Protein 5GZK (pdb70)

B-factor: mean 19.2, std 8.1, range [7.78, 75.33]

CATH classification: 1.50.10.140

Solvent-accessible surface area: 27933 Å² total; per-residue (Å²): 131,79,46,31,51,46,0,12,48,53,0,0,71,55,0,0,38,0,5,45,94,0,8,1,89,84,1,3,1,3,18,15,35,25,10,56,118,52,88,18,103,122,138,2,61,50,7,0,0,0,0,0,2,0,0,4,2,0,0,2,0,0,0,18,93,80,63,39,9,48,94,128,84,0,10,124,44,0,35,74,4,0,37,14,0,63,155,8,37,80,22,55,9,0,0,1,22,29,0,93,0,88,80,2,105,32,41,54,87,49,134,88,7,29,1,0,3,0,3,18,0,0,7,0,0,0,0,0,0,0,0,21,36,32,0,38,142,19,73,153,103,9,107,54,1,7,53,64,0,30,128,5,0,73,37,0,44,0,40,90,0,51,51,77,105,53,16,0,16,35,19,29,3,65,86,49,114,54,105,72,98,89,51,0,45,0,2,10,25,0,0,0,0,0,0,0,0,8,6,7,78,74,60,29,2,42,27,74,0,0,28,87,3,1,0,71,88,17,63,0,118,52,71,4,94,11,79,76,51,40,0,120,1,4,2,26,197,9,99,98,49,1,0,13,0,26,21,1,1,13,0,0,0,0,0,6,0,40,16,0,60,20,133,15,10,36,0,27,28,8,2,3,8,2,0,18,0,1,28,38,4,0,50,103,21,48,66,161,36,141,31,24,7,58,50,1,0,0,0,0,10,0,23,6,58,196,40,120,24,62,0,3,3,4,115,117,38,0,77,1,0,4,0,1,4,0,0,0,0,0,0,12,1,0,4,17,23,0,15,68,0,0,42,38,0,23,37,104,22,95,122,107,1,34,12,95,3,0,0,13,2,1,2,1,28,57,106,113,54,49,15,83,52,0,3,0,34,3,1,0,0,0,0,0,0,0,3,3,27,39,31,13,14,0,12,103,24,0,0,51,0,92,26,0,45,58,0,0,118,103,0,79,11,116,12,70,77,63,130,77,48,34,48,47,0,12,50,48,0,0,74,59,0,0,41,0,4,45,94,0,8,1,87,82,0,3,1,4,20,15,36,32,10,56,116,52,88,19,102,124,136,3,69,41,7,0,0,0,0,0,2,0,0,4,0,0,0,2,0,0,0,19,92,80,62,42,7,53,91,130,84,0,11,128,47,0,50,74,4,0,36,15,0,63,156,8,36,82,20,51,10,0,0,2,22,30,0,96,0,86,80,1,107,32,41,56,87,50,134,92,7,28,1,0,3,0,2,18,0,0,6,0,0,0,0,1,0,0,0,22,37,28,0,39,138,20,76,164,102,11,105,51,1,8,52,66,0,27,121,7,0,65,40,0,45,0,36,96,0,54,49,79,104,54,15,0,17,34,16,28,2,64,92,49,113,55,108,68,102,92,48,0,47,0,4,11,24,0,1,0,0,0,0,0,0,8,6,7,79,72,58,30,1,42,25,74,0,0,28,89,3,2,0,70,87,16,63,0,118,53,69,3,94,12,79,76,47,40,0,119,1,4,2,27,200,13,101,98,52,2,0,14,0,24,22,1,0,13,0,0,0,0,0,6,0,41,17,0,62,19,136,16,10,36,2,27,29,6,1,3,6,2,0,19,0,0,29,39,5,0,51,102,23,47,71,159,37,136,33,23,6,56,48,0,0,0,0,0,9,0,24,7,57,199,40,117,23,63,0,4,3,4,113,117,46,0,79,2,0,4,0,1,5,0,0,0,0,0,0,11,0,0,4,18,23,0,16,67,0,0,40,41,0,23,34,92,11,102,122,89,1,30,13,96,4,0,0,12,2,0,2,0,27,57,106,110,55,56,15,84,52,0,4,0,34,3,2,0,0,1,0,0,0,0,3,4,29,37,32,13,13,0,12,97,23,0,0,54,0,94,21,0,54,60,0,0,128,102,0,78,11,120,14,64,76,62

Foldseek 3Di:
DDDLVVLLVVQLLLQLCQQPVVAQPQQSFHFQKDFVVPDDVVPRSQKHFLLLSLLNLLSLVLCCVVVSDPPVSSLVSLVSNLVLLVQAAAAQLAQQGIARRNHNYFDAPPDLSGHGFLQSSLSNLLSLLLQLLVQCPDDPSSNVSSVSSVVSLQSRQQQVQCVPHLFGQRGADPVCGCVVPHTAEDDFLRVSSLLSLLLRPRRHDALSSCCCGHCVVPPQADWADDPNATAGGDAPPPSHQHFALCSLFRSCLQPPLDFKDFPRDSSLSNNLSSLVSQLVLQQVVPVPFPPGHLQFTGFAWFADPVGTAGATRDPVRHPQKGFLLRLLLCCLNCVVSSSSNSVCCVPPPCVQAADSSHGAGMDHPRVRGRGSMHGSSSSSSNSSSSVCNVPNSSNVSSLPPPSSVSSCVSNGMDDVSD/DDDLVVLLVVQLLLLLCQQPVVAQPQQSAHQQKDAPVPDDVVNRSQKHFLLLSLLNLLSLVLCCVVVSDPPVSSLVSLVSNLVLLVQADAAQLAQAGIARRNRRAFDAPPDLSRHGFLQSRLSNLLSLLLQLLVQCPPDPSSVVSSVSSVVSLQSRQQQVQCVPHLFGQRGADPPNGCVVPDTAEDDFLRVSSLLSLLLRPHRHDALSSCCCGHCVVPPQADWAADPRATAGGDAPPPRHQHFALCSLFSSPLQAPLDQKDFPRDSSLRNNLSSLVSQLVLQQPVPVPFPPGHLLFTFFAWFADPVGTAGATHDPVRHPQKGFLLRLLLCCLNCVVSSSSNSCCCVVPPCVQAADSSHGAGMDHPRVRGRGSMHGSSSSSSNSRSSVCSVPNSSNVSSLPDPSSVSSCVSNGMDDVSD

Structure (mmCIF, N/CA/C/O backbone):
data_5GZK
#
_entry.id   5GZK
#
_cell.length_a   126.106
_cell.length_b   117.401
_cell.length_c   75.554
_cell.angle_alpha   90.00
_cell.angle_beta   92.56
_cell.angle_gamma   90.00
#
_symmetry.space_group_name_H-M   'C 1 2 1'
#
loop_
_entity.id
_entity.type
_entity.pdbx_description
1 polymer 'Uncharacterized protein'
2 branched beta-D-glucopyranose-(1-2)-beta-D-glucopyranose-(1-2)-beta-D-glucopyranose
3 non-polymer 'PHOSPHATE ION'
4 non-polymer 'POTASSIUM ION'
5 non-polymer beta-D-glucopyranose
6 non-polymer 'TETRAETHYLENE GLYCOL'
7 non-polymer DI(HYDROXYETHYL)ETHER
8 non-polymer 'CHLORIDE ION'
9 non-polymer 'PENTAETHYLENE GLYCOL'
10 water water
#
loop_
_atom_site.group_PDB
_atom_site.id
_atom_site.type_symbol
_atom_site.label_atom_id
_atom_site.label_alt_id
_atom_site.label_comp_id
_atom_site.label_asym_id
_atom_site.label_entity_id
_atom_site.label_seq_id
_atom_site.pdbx_PDB_ins_code
_atom_site.Cartn_x
_atom_site.Cartn_y
_atom_site.Cartn_z
_atom_site.occupancy
_atom_site.B_iso_or_equiv
_atom_site.auth_seq_id
_atom_site.auth_comp_id
_atom_site.auth_asym_id
_atom_site.auth_atom_id
_atom_site.pdbx_PDB_model_num
ATOM 1 N N . ALA A 1 43 ? 12.701 24.826 -1.730 1.00 41.92 23 ALA A N 1
ATOM 2 C CA . ALA A 1 43 ? 14.084 24.196 -1.484 1.00 39.22 23 ALA A CA 1
ATOM 3 C C . ALA A 1 43 ? 14.735 24.589 -0.164 1.00 37.54 23 ALA A C 1
ATOM 4 O O . ALA A 1 43 ? 15.375 25.637 -0.083 1.00 38.45 23 ALA A O 1
ATOM 6 N N . LEU A 1 44 ? 14.607 23.743 0.854 1.00 26.63 24 LEU A N 1
ATOM 7 C CA . LEU A 1 44 ? 15.033 24.065 2.217 1.00 27.57 24 LEU A CA 1
ATOM 8 C C . LEU A 1 44 ? 16.521 23.786 2.462 1.00 23.07 24 LEU A C 1
ATOM 9 O O . LEU A 1 44 ? 17.133 23.051 1.719 1.00 22.09 24 LEU A O 1
ATOM 14 N N . SER A 1 45 ? 17.053 24.412 3.502 1.00 24.92 25 SER A N 1
ATOM 15 C CA . SER A 1 45 ? 18.444 24.180 3.928 1.00 24.69 25 SER A CA 1
ATOM 16 C C . SER A 1 45 ? 18.614 22.803 4.559 1.00 28.04 25 SER A C 1
ATOM 17 O O . SER A 1 45 ? 17.633 22.266 5.081 1.00 22.95 25 SER A O 1
ATOM 20 N N . ALA A 1 46 ? 19.824 22.240 4.612 1.00 24.42 26 ALA A N 1
ATOM 21 C CA . ALA A 1 46 ? 20.009 20.984 5.359 1.00 23.69 26 ALA A CA 1
ATOM 22 C C . ALA A 1 46 ? 19.668 21.117 6.725 1.00 20.90 26 ALA A C 1
ATOM 23 O O . ALA A 1 46 ? 19.237 20.154 7.346 1.00 21.40 26 ALA A O 1
ATOM 25 N N . ASP A 1 47 ? 19.959 22.293 7.319 1.00 19.82 27 ASP A N 1
ATOM 26 C CA . ASP A 1 47 ? 19.662 22.462 8.650 1.00 19.06 27 ASP A CA 1
ATOM 27 C C . ASP A 1 47 ? 18.107 22.388 8.980 1.00 17.50 27 ASP A C 1
ATOM 28 O O . ASP A 1 47 ? 17.699 21.749 9.955 1.00 18.52 27 ASP A O 1
ATOM 33 N N . SER A 1 48 ? 17.316 23.132 8.223 1.00 19.91 28 SER A N 1
ATOM 34 C CA . SER A 1 48 ? 15.828 23.048 8.309 1.00 22.38 28 SER A CA 1
ATOM 35 C C . SER A 1 48 ? 15.335 21.557 8.127 1.00 20.63 28 SER A C 1
ATOM 36 O O . SER A 1 48 ? 14.462 21.111 8.837 1.00 19.44 28 SER A O 1
ATOM 39 N N . ILE A 1 49 ? 15.882 20.904 7.126 1.00 21.59 29 ILE A N 1
ATOM 40 C CA . ILE A 1 49 ? 15.484 19.516 6.748 1.00 21.35 29 ILE A CA 1
ATOM 41 C C . ILE A 1 49 ? 15.871 18.584 7.872 1.00 20.61 29 ILE A C 1
ATOM 42 O O . ILE A 1 49 ? 15.055 17.767 8.347 1.00 19.00 29 ILE A O 1
ATOM 47 N N . PHE A 1 50 ? 17.087 18.719 8.390 1.00 20.12 30 PHE A N 1
ATOM 48 C CA . PHE A 1 50 ? 17.483 17.949 9.522 1.00 19.51 30 PHE A CA 1
ATOM 49 C C . PHE A 1 50 ? 16.489 17.973 10.684 1.00 18.87 30 PHE A C 1
ATOM 50 O O . PHE A 1 50 ? 16.079 16.953 11.192 1.00 17.10 30 PHE A O 1
ATOM 58 N N . ASN A 1 51 ? 16.063 19.148 11.158 1.00 18.65 31 ASN A N 1
ATOM 59 C CA . ASN A 1 51 ? 15.149 19.199 12.226 1.00 19.64 31 ASN A CA 1
ATOM 60 C C . ASN A 1 51 ? 13.740 18.664 11.884 1.00 16.48 31 ASN A C 1
ATOM 61 O O . ASN A 1 51 ? 13.111 18.091 12.776 1.00 19.22 31 ASN A O 1
ATOM 66 N N . ILE A 1 52 ? 13.284 18.901 10.672 1.00 17.67 32 ILE A N 1
ATOM 67 C CA . ILE A 1 52 ? 11.991 18.339 10.176 1.00 18.94 32 ILE A CA 1
ATOM 68 C C . ILE A 1 52 ? 12.068 16.791 10.236 1.00 18.11 32 ILE A C 1
ATOM 69 O O . ILE A 1 52 ? 11.217 16.109 10.865 1.00 16.06 32 ILE A O 1
ATOM 74 N N . VAL A 1 53 ? 13.141 16.264 9.652 1.00 16.89 33 VAL A N 1
ATOM 75 C CA . VAL A 1 53 ? 13.341 14.776 9.611 1.00 17.77 33 VAL A CA 1
ATOM 76 C C . VAL A 1 53 ? 13.492 14.157 11.024 1.00 16.67 33 VAL A C 1
ATOM 77 O O . VAL A 1 53 ? 12.812 13.160 11.333 1.00 15.24 33 VAL A O 1
ATOM 81 N N . GLU A 1 54 ? 14.317 14.750 11.924 1.00 16.62 34 GLU A N 1
ATOM 82 C CA . GLU A 1 54 ? 14.447 14.290 13.256 1.00 17.68 34 GLU A CA 1
ATOM 83 C C . GLU A 1 54 ? 13.103 14.263 14.049 1.00 17.51 34 GLU A C 1
ATOM 84 O O . GLU A 1 54 ? 12.759 13.258 14.719 1.00 16.83 34 GLU A O 1
ATOM 90 N N . GLU A 1 55 ? 12.351 15.367 13.941 1.00 19.32 35 GLU A N 1
ATOM 91 C CA . GLU A 1 55 ? 11.088 15.526 14.679 1.00 18.54 35 GLU A CA 1
ATOM 92 C C . GLU A 1 55 ? 10.025 14.509 14.217 1.00 17.26 35 GLU A C 1
ATOM 93 O O . GLU A 1 55 ? 9.369 13.815 15.017 1.00 17.81 35 GLU A O 1
ATOM 99 N N . GLN A 1 56 ? 9.942 14.382 12.946 1.00 17.38 36 GLN A N 1
ATOM 100 C CA . GLN A 1 56 ? 8.863 13.557 12.339 1.00 17.96 36 GLN A CA 1
ATOM 101 C C . GLN A 1 56 ? 9.223 12.101 12.543 1.00 17.02 36 GLN A C 1
ATOM 102 O O . GLN A 1 56 ? 8.328 11.304 12.777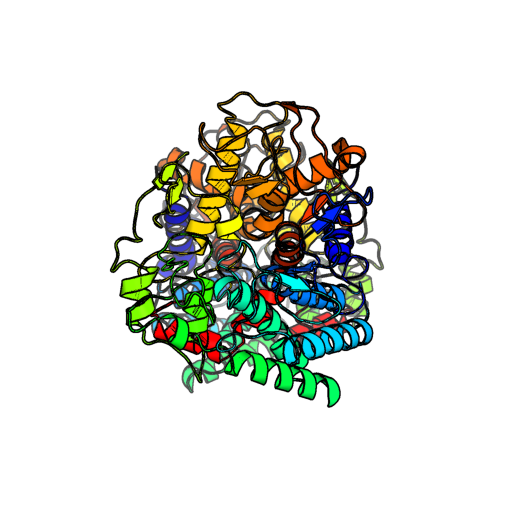 1.00 15.48 36 GLN A O 1
ATOM 108 N N . THR A 1 57 ? 10.514 11.769 12.491 1.00 15.27 37 THR A N 1
ATOM 109 C CA . THR A 1 57 ? 10.927 10.398 12.708 1.00 15.21 37 THR A CA 1
ATOM 110 C C . THR A 1 57 ? 10.689 9.974 14.146 1.00 15.17 37 THR A C 1
ATOM 111 O O . THR A 1 57 ? 10.226 8.882 14.406 1.00 13.41 37 THR A O 1
ATOM 115 N N . PHE A 1 58 ? 10.911 10.911 15.101 1.00 14.92 38 PHE A N 1
ATOM 116 C CA . PHE A 1 58 ? 10.642 10.698 16.465 1.00 13.53 38 PHE A CA 1
ATOM 117 C C . PHE A 1 58 ? 9.159 10.326 16.657 1.00 12.53 38 PHE A C 1
ATOM 118 O O . PHE A 1 58 ? 8.840 9.492 17.525 1.00 12.72 38 PHE A O 1
ATOM 126 N N . GLN A 1 59 ? 8.303 10.956 15.887 1.00 13.90 39 GLN A N 1
ATOM 127 C CA . GLN A 1 59 ? 6.828 10.683 15.974 1.00 14.02 39 GLN A CA 1
ATOM 128 C C . GLN A 1 59 ? 6.417 9.229 15.709 1.00 13.35 39 GLN A C 1
ATOM 129 O O . GLN A 1 59 ? 5.413 8.736 16.275 1.00 12.20 39 GLN A O 1
ATOM 135 N N . TYR A 1 60 ? 7.252 8.459 14.989 1.00 13.72 40 TYR A N 1
ATOM 136 C CA . TYR A 1 60 ? 7.002 6.986 15.008 1.00 13.28 40 TYR A CA 1
ATOM 137 C C . TYR A 1 60 ? 6.800 6.372 16.391 1.00 13.55 40 TYR A C 1
ATOM 138 O O . TYR A 1 60 ? 6.015 5.434 16.604 1.00 13.85 40 TYR A O 1
ATOM 147 N N . PHE A 1 61 ? 7.544 6.910 17.388 1.00 12.20 41 PHE A N 1
ATOM 148 C CA . PHE A 1 61 ? 7.681 6.327 18.701 1.00 11.78 41 PHE A CA 1
ATOM 149 C C . PHE A 1 61 ? 6.807 7.064 19.738 1.00 12.81 41 PHE A C 1
ATOM 150 O O . PHE A 1 61 ? 6.735 6.637 20.870 1.00 16.32 41 PHE A O 1
ATOM 158 N N . TRP A 1 62 ? 6.160 8.108 19.289 1.00 14.02 42 TRP A N 1
ATOM 159 C CA . TRP A 1 62 ? 5.273 8.907 20.122 1.00 15.32 42 TRP A CA 1
ATOM 160 C C . TRP A 1 62 ? 3.816 8.761 19.652 1.00 14.06 42 TRP A C 1
ATOM 161 O O . TRP A 1 62 ? 3.126 7.843 20.155 1.00 15.01 42 TRP A O 1
ATOM 172 N N . ASP A 1 63 ? 3.405 9.567 18.704 1.00 15.25 43 ASP A N 1
ATOM 173 C CA . ASP A 1 63 ? 2.068 9.452 18.035 1.00 16.42 43 ASP A CA 1
ATOM 174 C C . ASP A 1 63 ? 1.846 8.014 17.442 1.00 15.69 43 ASP A C 1
ATOM 175 O O . ASP A 1 63 ? 0.759 7.424 17.519 1.00 14.77 43 ASP A O 1
ATOM 180 N N . GLY A 1 64 ? 2.891 7.464 16.840 1.00 14.52 44 GLY A N 1
ATOM 181 C CA . GLY A 1 64 ? 2.847 6.050 16.303 1.00 13.54 44 GLY A CA 1
ATOM 182 C C . GLY A 1 64 ? 2.937 4.869 17.239 1.00 14.50 44 GLY A C 1
ATOM 183 O O . GLY A 1 64 ? 2.863 3.729 16.847 1.00 14.07 44 GLY A O 1
ATOM 184 N N . ALA A 1 65 ? 3.197 5.084 18.531 1.00 13.90 45 ALA A N 1
ATOM 185 C CA . ALA A 1 65 ? 3.354 3.968 19.448 1.00 13.58 45 ALA A CA 1
ATOM 186 C C . ALA A 1 65 ? 2.065 3.170 19.603 1.00 14.02 45 ALA A C 1
ATOM 187 O O . ALA A 1 65 ? 0.985 3.699 19.457 1.00 18.22 45 ALA A O 1
ATOM 189 N N . GLU A 1 66 ? 2.190 1.973 20.068 1.00 13.90 46 GLU A N 1
ATOM 190 C CA . GLU A 1 66 ? 1.038 1.165 20.354 1.00 14.41 46 GLU A CA 1
ATOM 191 C C . GLU A 1 66 ? 0.463 1.804 21.629 1.00 14.84 46 GLU A C 1
ATOM 192 O O . GLU A 1 66 ? 1.219 2.107 22.563 1.00 15.61 46 GLU A O 1
ATOM 198 N N . PRO A 1 67 ? -0.862 2.020 21.648 1.00 15.24 47 PRO A N 1
ATOM 199 C CA . PRO A 1 67 ? -1.378 2.907 22.690 1.00 17.01 47 PRO A CA 1
ATOM 200 C C . PRO A 1 67 ? -1.441 2.336 24.106 1.00 18.07 47 PRO A C 1
ATOM 201 O O . PRO A 1 67 ? -1.299 3.136 25.067 1.00 21.18 47 PRO A O 1
ATOM 205 N N . VAL A 1 68 ? -1.636 1.036 24.283 1.00 17.42 48 VAL A N 1
ATOM 206 C CA . VAL A 1 68 ? -1.727 0.419 25.616 1.00 17.47 48 VAL A CA 1
ATOM 207 C C . VAL A 1 68 ? -0.371 0.340 26.287 1.00 18.48 48 VAL A C 1
ATOM 208 O O . VAL A 1 68 ? -0.218 0.755 27.436 1.00 20.74 48 VAL A O 1
ATOM 212 N N . SER A 1 69 ? 0.592 -0.231 25.580 1.00 14.46 49 SER A N 1
ATOM 213 C CA . SER A 1 69 ? 1.943 -0.373 26.060 1.00 16.83 49 SER A CA 1
ATOM 214 C C . SER A 1 69 ? 2.828 0.843 25.981 1.00 16.13 49 SER A C 1
ATOM 215 O O . SER A 1 69 ? 3.834 0.923 26.742 1.00 19.70 49 SER A O 1
ATOM 218 N N . GLY A 1 70 ? 2.639 1.709 25.001 1.00 16.82 50 GLY A N 1
ATOM 219 C CA . GLY A 1 70 ? 3.638 2.759 24.677 1.00 15.20 50 GLY A CA 1
ATOM 220 C C . GLY A 1 70 ? 4.876 2.326 23.885 1.00 14.69 50 GLY A C 1
ATOM 221 O O . GLY A 1 70 ? 5.715 3.152 23.482 1.00 16.53 50 GLY A O 1
ATOM 222 N N . MET A 1 71 ? 4.904 1.033 23.620 1.00 13.19 51 MET A N 1
ATOM 223 C CA . MET A 1 71 ? 6.051 0.379 22.962 1.00 12.36 51 MET A CA 1
ATOM 224 C C . MET A 1 71 ? 5.994 0.676 21.463 1.00 12.22 51 MET A C 1
ATOM 225 O O . MET A 1 71 ? 4.958 1.057 20.935 1.00 12.33 51 MET A O 1
ATOM 230 N N . ALA A 1 72 ? 7.103 0.412 20.773 1.00 10.72 52 ALA A N 1
ATOM 231 C CA . ALA A 1 72 ? 7.208 0.665 19.322 1.00 11.48 52 ALA A CA 1
ATOM 232 C C . ALA A 1 72 ? 6.558 -0.572 18.621 1.00 11.07 52 ALA A C 1
ATOM 233 O O . ALA A 1 72 ? 6.929 -1.705 18.918 1.00 10.00 52 ALA A O 1
ATOM 235 N N . ARG A 1 73 ? 5.608 -0.288 17.728 1.00 12.30 53 ARG A N 1
ATOM 236 C CA . ARG A 1 73 ? 5.071 -1.270 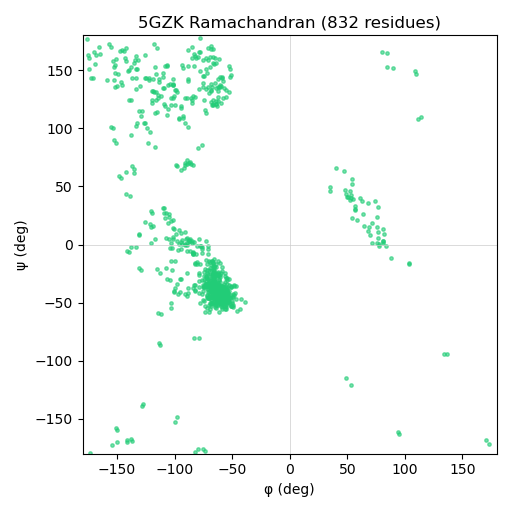16.782 1.00 11.28 53 ARG A CA 1
ATOM 237 C C . ARG A 1 73 ? 6.222 -1.816 15.899 1.00 11.68 53 ARG A C 1
ATOM 238 O O . ARG A 1 73 ? 7.076 -1.054 15.448 1.00 11.76 53 ARG A O 1
ATOM 246 N N . GLU A 1 74 ? 6.158 -3.091 15.552 1.00 10.75 54 GLU A N 1
ATOM 247 C CA . GLU A 1 74 ? 7.075 -3.647 14.587 1.00 11.56 54 GLU A CA 1
ATOM 248 C C . GLU A 1 74 ? 6.994 -2.823 13.343 1.00 10.60 54 GLU A C 1
ATOM 249 O O . GLU A 1 74 ? 8.020 -2.335 12.843 1.00 10.42 54 GLU A O 1
ATOM 255 N N . ARG A 1 75 ? 5.782 -2.545 12.914 1.00 10.84 55 ARG A N 1
ATOM 256 C CA . ARG A 1 75 ? 5.570 -1.787 11.667 1.00 10.82 55 ARG A CA 1
ATOM 257 C C . ARG A 1 75 ? 4.432 -0.831 11.704 1.00 10.67 55 ARG A C 1
ATOM 258 O O . ARG A 1 75 ? 3.527 -1.001 12.448 1.00 10.03 55 ARG A O 1
ATOM 266 N N . TYR A 1 76 ? 4.447 0.188 10.828 1.00 11.53 56 TYR A N 1
ATOM 267 C CA . TYR A 1 76 ? 3.289 1.087 10.690 1.00 11.94 56 TYR A CA 1
ATOM 268 C C . TYR A 1 76 ? 3.061 1.354 9.207 1.00 13.14 56 TYR A C 1
ATOM 269 O O . TYR A 1 76 ? 3.993 1.774 8.504 1.00 13.16 56 TYR A O 1
ATOM 278 N N . HIS A 1 77 ? 1.833 1.069 8.757 1.00 11.58 57 HIS A N 1
ATOM 279 C CA . HIS A 1 77 ? 1.489 1.185 7.352 1.00 10.52 57 HIS A CA 1
ATOM 280 C C . HIS A 1 77 ? 0.407 2.247 7.252 1.00 10.54 57 HIS A C 1
ATOM 281 O O . HIS A 1 77 ? -0.702 2.127 7.810 1.00 10.84 57 HIS A O 1
ATOM 288 N N . VAL A 1 78 ? 0.794 3.329 6.618 1.00 11.97 58 VAL A N 1
ATOM 289 C CA . VAL A 1 78 ? -0.049 4.500 6.493 1.00 12.93 58 VAL A CA 1
ATOM 290 C C . VAL A 1 78 ? -1.439 4.176 5.970 1.00 13.62 58 VAL A C 1
ATOM 291 O O . VAL A 1 78 ? -2.398 4.748 6.481 1.00 14.99 58 VAL A O 1
ATOM 295 N N . ASP A 1 79 ? -1.577 3.217 5.031 1.00 11.54 59 ASP A N 1
ATOM 296 C CA . ASP A 1 79 ? -2.885 2.963 4.483 1.00 12.96 59 ASP A CA 1
ATOM 297 C C . ASP A 1 79 ? -3.725 2.040 5.341 1.00 12.43 59 ASP A C 1
ATOM 298 O O . ASP A 1 79 ? -4.877 1.790 4.972 1.00 11.49 59 ASP A O 1
ATOM 303 N N . GLY A 1 80 ? -3.222 1.588 6.499 1.00 13.90 60 GLY A N 1
ATOM 304 C CA . GLY A 1 80 ? -4.013 0.730 7.356 1.00 14.28 60 GLY A CA 1
ATOM 305 C C . GLY A 1 80 ? -4.056 -0.720 6.990 1.00 17.14 60 GLY A C 1
ATOM 306 O O . GLY A 1 80 ? -4.702 -1.486 7.703 1.00 12.89 60 GLY A O 1
ATOM 307 N N . ASN A 1 81 ? -3.351 -1.121 5.945 1.00 14.59 61 ASN A N 1
ATOM 308 C CA . ASN A 1 81 ? -3.338 -2.515 5.550 1.00 14.76 61 ASN A CA 1
ATOM 309 C C . ASN A 1 81 ? -2.179 -3.283 6.128 1.00 15.55 61 ASN A C 1
ATOM 310 O O . ASN A 1 81 ? -1.004 -2.955 5.853 1.00 15.45 61 ASN A O 1
ATOM 315 N N . TYR A 1 82 ? -2.511 -4.266 6.935 1.00 12.95 62 TYR A N 1
ATOM 316 C CA . TYR A 1 82 ? -1.535 -5.091 7.616 1.00 15.40 62 TYR A CA 1
ATOM 317 C C . TYR A 1 82 ? -1.789 -6.531 7.188 1.00 16.19 62 TYR A C 1
ATOM 318 O O . TYR A 1 82 ? -2.701 -7.133 7.746 1.00 14.12 62 TYR A O 1
ATOM 327 N N . PRO A 1 83 ? -1.035 -7.057 6.173 1.00 17.32 63 PRO A N 1
ATOM 328 C CA . PRO A 1 83 ? -1.281 -8.469 5.723 1.00 19.46 63 PRO A CA 1
ATOM 329 C C . PRO A 1 83 ? -1.245 -9.470 6.864 1.00 19.96 63 PRO A C 1
ATOM 330 O O . PRO A 1 83 ? -2.010 -10.413 6.842 1.00 20.17 63 PRO A O 1
ATOM 334 N N . GLU A 1 84 ? -0.462 -9.184 7.905 1.00 17.85 64 GLU A N 1
ATOM 335 C CA . GLU A 1 84 ? -0.425 -10.102 9.076 1.00 18.86 64 GLU A CA 1
ATOM 336 C C . GLU A 1 84 ? -1.305 -9.689 10.279 1.00 16.79 64 GLU A C 1
ATOM 337 O O . GLU A 1 84 ? -1.275 -10.321 11.371 1.00 17.09 64 GLU A O 1
ATOM 343 N N . ASN A 1 85 ? -2.145 -8.680 10.085 1.00 16.64 65 ASN A N 1
ATOM 344 C CA . ASN A 1 85 ? -3.023 -8.157 11.098 1.00 19.33 65 ASN A CA 1
ATOM 345 C C . ASN A 1 85 ? -2.300 -7.860 12.391 1.00 17.39 65 ASN A C 1
ATOM 346 O O . ASN A 1 85 ? -2.834 -8.155 13.489 1.00 16.79 65 ASN A O 1
ATOM 351 N N . ASP A 1 86 ? -1.108 -7.305 12.270 1.00 13.41 66 ASP A N 1
ATOM 352 C CA . ASP A 1 86 ? -0.184 -7.195 13.387 1.00 13.70 66 ASP A CA 1
ATOM 353 C C . ASP A 1 86 ? 0.214 -5.759 13.770 1.00 13.16 66 ASP A C 1
ATOM 354 O O . ASP A 1 86 ? 1.303 -5.551 14.356 1.00 12.91 66 ASP A O 1
ATOM 359 N N . MET A 1 87 ? -0.650 -4.823 13.497 1.00 11.07 67 MET A N 1
ATOM 360 C CA . MET A 1 87 ? -0.423 -3.399 13.816 1.00 11.45 67 MET A CA 1
ATOM 361 C C . MET A 1 87 ? -0.047 -3.159 15.282 1.00 12.89 67 MET A C 1
ATOM 362 O O . MET A 1 87 ? 0.758 -2.246 15.560 1.00 14.88 67 MET A O 1
ATOM 367 N N . ASN A 1 88 ? -0.613 -3.946 16.198 1.00 13.03 68 ASN A N 1
ATOM 368 C CA . ASN A 1 88 ? -0.292 -3.762 17.655 1.00 14.73 68 ASN A CA 1
ATOM 369 C C . ASN A 1 88 ? 0.629 -4.786 18.262 1.00 13.21 68 ASN A C 1
ATOM 370 O O . ASN A 1 88 ? 0.714 -4.944 19.484 1.00 12.85 68 ASN A O 1
ATOM 375 N N . VAL A 1 89 ? 1.433 -5.424 17.409 1.00 11.90 69 VAL A N 1
ATOM 376 C CA . VAL A 1 89 ? 2.505 -6.264 17.874 1.00 11.00 69 VAL A CA 1
ATOM 377 C C . VAL A 1 89 ? 3.691 -5.347 17.970 1.00 12.55 69 VAL A C 1
ATOM 378 O O . VAL A 1 89 ? 3.990 -4.587 17.071 1.00 12.37 69 VAL A O 1
ATOM 382 N N . VAL A 1 90 ? 4.311 -5.331 19.183 1.00 12.64 70 VAL A N 1
ATOM 383 C CA . VAL A 1 90 ? 5.454 -4.455 19.461 1.00 11.32 70 VAL A CA 1
ATOM 384 C C . VAL A 1 90 ? 6.700 -5.260 19.510 1.00 11.88 70 VAL A C 1
ATOM 385 O O . VAL A 1 90 ? 6.709 -6.496 19.805 1.00 12.29 70 VAL A O 1
ATOM 389 N N . THR A 1 91 ? 7.794 -4.598 19.232 1.00 11.22 71 THR A N 1
ATOM 390 C CA . THR A 1 91 ? 9.090 -5.212 18.997 1.00 12.16 71 THR A CA 1
ATOM 391 C C . THR A 1 91 ? 10.060 -4.746 20.121 1.00 12.87 71 THR A C 1
ATOM 392 O O . THR A 1 91 ? 10.164 -3.484 20.359 1.00 11.98 71 THR A O 1
ATOM 396 N N . SER A 1 92 ? 10.650 -5.740 20.804 1.00 14.24 72 SER A N 1
ATOM 397 C CA . SER A 1 92 ? 11.467 -5.448 21.986 1.00 13.72 72 SER A CA 1
ATOM 398 C C . SER A 1 92 ? 12.717 -4.661 21.562 1.00 14.50 72 SER A C 1
ATOM 399 O O . SER A 1 92 ? 13.026 -3.590 22.157 1.00 12.21 72 SER A O 1
ATOM 402 N N . GLY A 1 93 ? 13.392 -5.086 20.494 1.00 12.61 73 GLY A N 1
ATOM 403 C CA . GLY A 1 93 ? 14.625 -4.370 20.082 1.00 13.91 73 GLY A CA 1
ATOM 404 C C . GLY A 1 93 ? 14.322 -2.979 19.593 1.00 12.03 73 GLY A C 1
ATOM 405 O O . GLY A 1 93 ? 14.961 -1.989 19.961 1.00 12.26 73 GLY A O 1
ATOM 406 N N . GLY A 1 94 ? 13.287 -2.820 18.721 1.00 11.03 74 GLY A N 1
ATOM 407 C CA . GLY A 1 94 ? 12.986 -1.565 18.208 1.00 11.76 74 GLY A CA 1
ATOM 408 C C . GLY A 1 94 ? 12.444 -0.595 19.268 1.00 11.03 74 GLY A C 1
ATOM 409 O O . GLY A 1 94 ? 12.565 0.617 19.119 1.00 11.79 74 GLY A O 1
ATOM 410 N N . SER A 1 95 ? 11.845 -1.175 20.271 1.00 11.84 75 SER A N 1
ATOM 411 C CA . SER A 1 95 ? 11.370 -0.355 21.410 1.00 13.23 75 SER A CA 1
ATOM 412 C C . SER A 1 95 ? 12.574 0.112 22.237 1.00 13.74 75 SER A C 1
ATOM 413 O O . SER A 1 95 ? 12.440 1.095 22.963 1.00 13.34 75 SER A O 1
ATOM 416 N N . GLY A 1 96 ? 13.691 -0.612 22.249 1.00 14.48 76 GLY A N 1
ATOM 417 C CA . GLY A 1 96 ? 14.915 -0.063 22.799 1.00 13.79 76 GLY A CA 1
ATOM 418 C C . GLY A 1 96 ? 15.402 1.145 22.115 1.00 15.14 76 GLY A C 1
ATOM 419 O O . GLY A 1 96 ? 15.850 2.168 22.718 1.00 14.18 76 GLY A O 1
ATOM 420 N N . PHE A 1 97 ? 15.359 1.106 20.799 1.00 11.66 77 PHE A N 1
ATOM 421 C CA . PHE A 1 97 ? 15.586 2.328 20.041 1.00 11.60 77 PHE A CA 1
ATOM 422 C C . PHE A 1 97 ? 14.622 3.436 20.373 1.00 12.32 77 PHE A C 1
ATOM 423 O O . PHE A 1 97 ? 14.993 4.592 20.439 1.00 15.05 77 PHE A O 1
ATOM 431 N N . GLY A 1 98 ? 13.349 3.073 20.503 1.00 12.24 78 GLY A N 1
ATOM 432 C CA . GLY A 1 98 ? 12.314 4.027 20.789 1.00 12.48 78 GLY A CA 1
ATOM 433 C C . GLY A 1 98 ? 12.484 4.682 22.178 1.00 15.06 78 GLY A C 1
ATOM 434 O O . GLY A 1 98 ? 12.268 5.907 22.249 1.00 15.96 78 GLY A O 1
ATOM 435 N N . VAL A 1 99 ? 12.890 3.950 23.190 1.00 15.25 79 VAL A N 1
ATOM 436 C CA . VAL A 1 99 ? 13.039 4.690 24.534 1.00 14.89 79 VAL A CA 1
ATOM 437 C C . VAL A 1 99 ? 14.204 5.708 24.434 1.00 17.56 79 VAL A C 1
ATOM 438 O O . VAL A 1 99 ? 14.171 6.833 24.983 1.00 15.55 79 VAL A O 1
ATOM 442 N N . MET A 1 100 ? 15.206 5.410 23.624 1.00 14.63 80 MET A N 1
ATOM 443 C CA . MET A 1 100 ? 16.228 6.413 23.290 1.00 16.46 80 MET A CA 1
ATOM 444 C C . MET A 1 100 ? 15.660 7.590 22.577 1.00 15.83 80 MET A C 1
ATOM 445 O O . MET A 1 100 ? 16.017 8.761 22.817 1.00 16.98 80 MET A O 1
ATOM 450 N N . ALA A 1 101 ? 14.804 7.335 21.596 1.00 16.56 81 ALA A N 1
ATOM 451 C CA . ALA A 1 101 ? 14.158 8.370 20.873 1.00 15.07 81 ALA A CA 1
ATOM 452 C C . ALA A 1 101 ? 13.297 9.298 21.816 1.00 14.11 81 ALA A C 1
ATOM 453 O O . ALA A 1 101 ? 13.155 10.497 21.502 1.00 16.82 81 ALA A O 1
ATOM 455 N N . LEU A 1 102 ? 12.701 8.698 22.810 1.00 15.18 82 LEU A N 1
ATOM 456 C CA . LEU A 1 102 ? 11.887 9.477 23.808 1.00 16.13 82 LEU A CA 1
ATOM 457 C C . LEU A 1 102 ? 12.791 10.485 24.583 1.00 16.46 82 LEU A C 1
ATOM 458 O O . LEU A 1 102 ? 12.407 11.626 24.734 1.00 15.60 82 LEU A O 1
ATOM 463 N N . LEU A 1 103 ? 14.015 10.079 24.862 1.00 18.17 83 LEU A N 1
ATOM 464 C CA . LEU A 1 103 ? 14.993 10.932 25.521 1.00 19.69 83 LEU A CA 1
ATOM 465 C C . LEU A 1 103 ? 15.402 12.024 24.563 1.00 21.82 83 LEU A C 1
ATOM 466 O O . LEU A 1 103 ? 15.463 13.150 24.979 1.00 20.57 83 LEU A O 1
ATOM 471 N N . VAL A 1 104 ? 15.593 11.759 23.249 1.00 14.59 84 VAL A N 1
ATOM 472 C CA . VAL A 1 104 ? 15.836 12.794 22.263 1.00 16.56 84 VAL A CA 1
ATOM 473 C C . VAL A 1 104 ? 14.688 13.793 22.275 1.00 18.34 84 VAL A C 1
ATOM 474 O O . VAL A 1 104 ? 14.883 15.005 22.180 1.00 16.47 84 VAL A O 1
ATOM 478 N N . GLY A 1 105 ? 13.475 13.235 22.364 1.00 16.72 85 GLY A N 1
ATOM 479 C CA . GLY A 1 105 ? 12.274 14.027 22.372 1.00 19.80 85 GLY A CA 1
ATOM 480 C C . GLY A 1 105 ? 12.220 15.037 23.546 1.00 17.23 85 GLY A C 1
ATOM 481 O O . GLY A 1 105 ? 11.888 16.181 23.280 1.00 20.61 85 GLY A O 1
ATOM 482 N N . ILE A 1 106 ? 12.566 14.561 24.711 1.00 19.69 86 ILE A N 1
ATOM 483 C CA . ILE A 1 106 ? 12.596 15.439 25.945 1.00 22.43 86 ILE A CA 1
ATOM 484 C C . ILE A 1 106 ? 13.658 16.488 25.651 1.00 23.62 86 ILE A C 1
ATOM 485 O O . ILE A 1 106 ? 13.363 17.683 25.629 1.00 28.38 86 ILE A O 1
ATOM 490 N N . GLU A 1 107 ? 14.874 16.052 25.247 1.00 23.31 87 GLU A N 1
ATOM 491 C CA . GLU A 1 107 ? 15.965 17.003 25.026 1.00 24.13 87 GLU A CA 1
ATOM 492 C C . GLU A 1 107 ? 15.759 18.009 23.951 1.00 25.62 87 GLU A C 1
ATOM 493 O O . GLU A 1 107 ? 16.215 19.151 24.135 1.00 26.61 87 GLU A O 1
ATOM 499 N N . ARG A 1 108 ? 15.081 17.683 22.843 1.00 22.62 88 ARG A N 1
ATOM 500 C CA . ARG A 1 108 ? 14.803 18.648 21.801 1.00 22.68 88 ARG A CA 1
ATOM 501 C C . ARG A 1 108 ? 13.487 19.444 21.968 1.00 22.42 88 ARG A C 1
ATOM 502 O O . ARG A 1 108 ? 13.143 20.218 21.116 1.00 22.25 88 ARG A O 1
ATOM 510 N N . GLY A 1 109 ? 12.756 19.172 23.010 1.00 24.40 89 GLY A N 1
ATOM 511 C CA . GLY A 1 109 ? 11.484 19.873 23.284 1.00 26.67 89 GLY A CA 1
ATOM 512 C C . GLY A 1 109 ? 10.344 19.399 22.409 1.00 29.52 89 GLY A C 1
ATOM 513 O O . GLY A 1 109 ? 9.451 20.219 22.046 1.00 25.32 89 GLY A O 1
ATOM 514 N N . TYR A 1 110 ? 10.344 18.103 22.033 1.00 24.57 90 TYR A N 1
ATOM 515 C CA . TYR A 1 110 ? 9.263 17.604 21.176 1.00 25.39 90 TYR A CA 1
ATOM 516 C C . TYR A 1 110 ? 8.110 17.295 22.043 1.00 23.91 90 TYR A C 1
ATOM 517 O O . TYR A 1 110 ? 6.967 17.402 21.583 1.00 25.73 90 TYR A O 1
ATOM 526 N N . ILE A 1 111 ? 8.451 16.832 23.227 1.00 20.37 91 ILE A N 1
ATOM 527 C CA . ILE A 1 111 ? 7.618 16.520 24.321 1.00 23.73 91 ILE A CA 1
ATOM 528 C C . ILE A 1 111 ? 8.251 17.101 25.583 1.00 25.55 91 ILE A C 1
ATOM 529 O O . ILE A 1 111 ? 9.491 17.260 25.676 1.00 24.85 91 ILE A O 1
ATOM 534 N N . SER A 1 112 ? 7.431 17.281 26.596 1.00 25.78 92 SER A N 1
ATOM 535 C CA . SER A 1 112 ? 7.941 17.787 27.877 1.00 26.24 92 SER A CA 1
ATOM 536 C C . SER A 1 112 ? 8.667 16.674 28.587 1.00 28.09 92 SER A C 1
ATOM 537 O O . SER A 1 112 ? 8.437 15.461 28.360 1.00 24.38 92 SER A O 1
ATOM 540 N N . ARG A 1 113 ? 9.542 17.056 29.507 1.00 26.25 93 ARG A N 1
ATOM 541 C CA . ARG A 1 113 ? 10.094 16.094 30.477 1.00 25.86 93 ARG A CA 1
ATOM 542 C C . ARG A 1 113 ? 9.067 15.236 31.181 1.00 26.67 93 ARG A C 1
ATOM 543 O O . ARG A 1 113 ? 9.242 14.016 31.335 1.00 27.02 93 ARG A O 1
ATOM 551 N N . GLU A 1 114 ? 7.979 15.858 31.643 1.00 26.54 94 GLU A N 1
ATOM 552 C CA . GLU A 1 114 ? 6.921 15.107 32.302 1.00 29.93 94 GLU A CA 1
ATOM 553 C C . GLU A 1 114 ? 6.202 14.081 31.390 1.00 23.61 94 GLU A C 1
ATOM 554 O O . GLU A 1 114 ? 5.867 12.999 31.861 1.00 21.90 94 GLU A O 1
ATOM 560 N N . GLN A 1 115 ? 5.942 14.508 30.166 1.00 23.94 95 GLN A N 1
ATOM 561 C CA . GLN A 1 115 ? 5.264 13.688 29.086 1.00 24.30 95 GLN A CA 1
ATOM 562 C C . GLN A 1 115 ? 6.134 12.457 28.798 1.00 23.28 95 GLN A C 1
ATOM 563 O O . GLN A 1 115 ? 5.693 11.340 28.953 1.00 22.41 95 GLN A O 1
ATOM 569 N N . GLY A 1 116 ? 7.421 12.729 28.564 1.00 25.49 96 GLY A N 1
ATOM 570 C CA . GLY A 1 116 ? 8.448 11.671 28.459 1.00 22.21 96 GLY A CA 1
ATOM 571 C C . GLY A 1 116 ? 8.518 10.750 29.601 1.00 22.35 96 GLY A C 1
ATOM 572 O O . GLY A 1 116 ? 8.453 9.506 29.463 1.00 22.15 96 GLY A O 1
ATOM 573 N N . LEU A 1 117 ? 8.580 11.308 30.823 1.00 20.94 97 LEU A N 1
ATOM 574 C CA . LEU A 1 117 ? 8.548 10.450 31.984 1.00 21.08 97 LEU A CA 1
ATOM 575 C C . LEU A 1 117 ? 7.336 9.529 32.157 1.00 21.52 97 LEU A C 1
ATOM 576 O O . LEU A 1 117 ? 7.458 8.363 32.557 1.00 19.90 97 LEU A O 1
ATOM 581 N N . GLU A 1 118 ? 6.148 10.073 31.968 1.00 22.53 98 GLU A N 1
ATOM 582 C CA . GLU A 1 118 ? 4.915 9.297 32.149 1.00 25.94 98 GLU A CA 1
ATOM 583 C C . GLU A 1 118 ? 4.861 8.146 31.084 1.00 21.25 98 GLU A C 1
ATOM 584 O O . GLU A 1 118 ? 4.550 6.958 31.423 1.00 19.48 98 GLU A O 1
ATOM 590 N N . ARG A 1 119 ? 5.293 8.485 29.880 1.00 21.91 99 ARG A N 1
ATOM 591 C CA . ARG A 1 119 ? 5.381 7.433 28.788 1.00 21.39 99 ARG A CA 1
ATOM 592 C C . ARG A 1 119 ? 6.376 6.341 29.126 1.00 19.17 99 ARG A C 1
ATOM 593 O O . ARG A 1 119 ? 6.051 5.156 29.058 1.00 16.77 99 ARG A O 1
ATOM 601 N N . LEU A 1 120 ? 7.566 6.724 29.601 1.00 19.50 100 LEU A N 1
ATOM 602 C CA . LEU A 1 120 ? 8.546 5.711 29.996 1.00 21.81 100 LEU A CA 1
ATOM 603 C C . LEU A 1 120 ? 8.116 4.889 31.174 1.00 22.63 100 LEU A C 1
ATOM 604 O O . LEU A 1 120 ? 8.435 3.695 31.306 1.00 20.83 100 LEU A O 1
ATOM 609 N N . MET A 1 121 ? 7.359 5.520 32.087 1.00 23.57 101 MET A N 1
ATOM 610 C CA . MET A 1 121 ? 6.790 4.757 33.128 1.00 20.93 101 MET A CA 1
ATOM 611 C C . MET A 1 121 ? 5.833 3.670 32.685 1.00 18.18 101 MET A C 1
ATOM 612 O O . MET A 1 121 ? 5.786 2.586 33.250 1.00 20.41 101 MET A O 1
ATOM 617 N N . LYS A 1 122 ? 5.063 4.014 31.694 1.00 18.60 102 LYS A N 1
ATOM 618 C CA . LYS A 1 122 ? 4.070 3.114 31.138 1.00 20.08 102 LYS A CA 1
ATOM 619 C C . LYS A 1 122 ? 4.787 1.940 30.435 1.00 17.14 102 LYS A C 1
ATOM 620 O O . LYS A 1 122 ? 4.435 0.789 30.627 1.00 14.96 102 LYS A O 1
ATOM 626 N N . ILE A 1 123 ? 5.856 2.287 29.741 1.00 18.56 103 ILE A N 1
ATOM 627 C CA . ILE A 1 123 ? 6.675 1.275 29.046 1.00 17.78 103 ILE A CA 1
ATOM 628 C C . ILE A 1 123 ? 7.330 0.286 30.025 1.00 16.53 103 ILE A C 1
ATOM 629 O O . ILE A 1 123 ? 7.361 -0.973 29.856 1.00 16.68 103 ILE A O 1
ATOM 634 N N . VAL A 1 124 ? 7.925 0.859 31.090 1.00 18.14 104 VAL A N 1
ATOM 635 C CA . VAL A 1 124 ? 8.578 0.027 32.079 1.00 17.12 104 VAL A CA 1
ATOM 636 C C . VAL A 1 124 ? 7.577 -0.809 32.822 1.00 15.92 104 VAL A C 1
ATOM 637 O O . VAL A 1 124 ? 7.816 -2.013 33.117 1.00 17.71 104 VAL A O 1
ATOM 641 N N . SER A 1 125 ? 6.374 -0.283 33.098 1.00 18.42 105 SER A N 1
ATOM 642 C CA . SER A 1 125 ? 5.320 -1.119 33.722 1.00 18.89 105 SER A CA 1
ATOM 643 C C . SER A 1 125 ? 5.015 -2.307 32.859 1.00 18.09 105 SER A C 1
ATOM 644 O O . SER A 1 125 ? 4.897 -3.456 33.294 1.00 18.21 105 SER A O 1
ATOM 647 N N . PHE A 1 126 ? 4.897 -2.020 31.547 1.00 19.28 106 PHE A N 1
ATOM 648 C CA . PHE A 1 126 ? 4.627 -3.098 30.583 1.00 19.03 106 PHE A CA 1
ATOM 649 C C . PHE A 1 126 ? 5.706 -4.135 30.562 1.00 14.68 106 PHE A C 1
ATOM 650 O O . PHE A 1 126 ? 5.438 -5.374 30.658 1.00 14.70 106 PHE A O 1
ATOM 658 N N . LEU A 1 127 ? 6.965 -3.659 30.547 1.00 15.95 107 LEU A N 1
ATOM 659 C CA . LEU A 1 127 ? 8.079 -4.555 30.474 1.00 15.56 107 LEU A CA 1
ATOM 660 C C . LEU A 1 127 ? 8.261 -5.351 31.759 1.00 16.75 107 LEU A C 1
ATOM 661 O O . LEU A 1 127 ? 8.766 -6.445 31.700 1.00 18.35 107 LEU A O 1
ATOM 666 N N . GLU A 1 128 ? 7.853 -4.772 32.909 1.00 18.40 108 GLU A N 1
ATOM 667 C CA . GLU A 1 128 ? 7.816 -5.576 34.153 1.00 19.60 108 GLU A CA 1
ATOM 668 C C . GLU A 1 128 ? 6.815 -6.700 34.225 1.00 23.46 108 GLU A C 1
ATOM 669 O O . GLU A 1 128 ? 7.034 -7.673 34.976 1.00 25.47 108 GLU A O 1
ATOM 675 N N . LYS A 1 129 ? 5.733 -6.628 33.476 1.00 21.35 109 LYS A N 1
ATOM 676 C CA . LYS A 1 129 ? 4.717 -7.673 33.443 1.00 24.49 109 LYS A CA 1
ATOM 677 C C . LYS A 1 129 ? 4.792 -8.548 32.202 1.00 20.05 109 LYS A C 1
ATOM 678 O O . LYS A 1 129 ? 4.227 -9.595 32.185 1.00 22.00 109 LYS A O 1
ATOM 684 N N . ALA A 1 130 ? 5.545 -8.106 31.197 1.00 18.54 110 ALA A N 1
ATOM 685 C CA . ALA A 1 130 ? 5.700 -8.900 29.961 1.00 16.46 110 ALA A CA 1
ATOM 686 C C . ALA A 1 130 ? 6.391 -10.224 30.157 1.00 15.58 110 ALA A C 1
ATOM 687 O O . ALA A 1 130 ? 7.233 -10.381 31.082 1.00 18.97 110 ALA A O 1
ATOM 689 N N . ASP A 1 131 ? 6.141 -11.148 29.271 1.00 15.06 111 ASP A N 1
ATOM 690 C CA . ASP A 1 131 ? 6.843 -12.403 29.215 1.00 15.19 111 ASP A CA 1
ATOM 691 C C . ASP A 1 131 ? 8.337 -12.135 29.106 1.00 14.35 111 ASP A C 1
ATOM 692 O O . ASP A 1 131 ? 8.775 -11.235 28.319 1.00 14.32 111 ASP A O 1
ATOM 697 N N . ARG A 1 132 ? 9.070 -12.874 29.965 1.00 13.12 112 ARG A N 1
ATOM 698 C CA . ARG A 1 132 ? 10.517 -12.937 29.963 1.00 14.53 112 ARG A CA 1
ATOM 699 C C . ARG A 1 132 ? 10.950 -14.317 30.160 1.00 13.76 112 ARG A C 1
ATOM 700 O O . ARG A 1 132 ? 10.301 -15.129 30.821 1.00 16.00 112 ARG A O 1
ATOM 708 N N . PHE A 1 133 ? 12.125 -14.641 29.651 1.00 12.96 113 PHE A N 1
ATOM 709 C CA . PHE A 1 133 ? 12.516 -16.033 29.427 1.00 12.74 113 PHE A CA 1
ATOM 710 C C . PHE A 1 133 ? 13.987 -16.006 29.923 1.00 15.92 113 PHE A C 1
ATOM 711 O O . PHE A 1 133 ? 14.917 -15.546 29.219 1.00 14.92 113 PHE A O 1
ATOM 719 N N . HIS A 1 134 ? 14.192 -16.365 31.209 1.00 17.80 114 HIS A N 1
ATOM 720 C CA . HIS A 1 134 ? 15.515 -16.118 31.836 1.00 15.17 114 HIS A CA 1
ATOM 721 C C . HIS A 1 134 ? 15.940 -14.669 31.701 1.00 16.49 114 HIS A C 1
ATOM 722 O O . HIS A 1 134 ? 17.106 -14.335 31.350 1.00 16.80 114 HIS A O 1
ATOM 729 N N . GLY A 1 135 ? 14.944 -13.811 31.942 1.00 12.71 115 GLY A N 1
ATOM 730 C CA . GLY A 1 135 ? 15.052 -12.426 31.998 1.00 13.66 115 GLY A CA 1
ATOM 731 C C . GLY A 1 135 ? 15.149 -11.683 30.684 1.00 12.94 115 GLY A C 1
ATOM 732 O O . GLY A 1 135 ? 15.236 -10.459 30.676 1.00 15.32 115 GLY A O 1
ATOM 733 N N . ALA A 1 136 ? 15.110 -12.446 29.613 1.00 13.18 116 ALA A N 1
ATOM 734 C CA . ALA A 1 136 ? 15.124 -11.750 28.297 1.00 13.52 116 ALA A CA 1
ATOM 735 C C . ALA A 1 136 ? 13.689 -11.726 27.755 1.00 13.87 116 ALA A C 1
ATOM 736 O O . ALA A 1 136 ? 12.976 -12.709 27.818 1.00 15.17 116 ALA A O 1
ATOM 738 N N . TRP A 1 137 ? 13.339 -10.603 27.222 1.00 12.62 117 TRP A N 1
ATOM 739 C CA . TRP A 1 137 ? 12.079 -10.480 26.420 1.00 13.01 117 TRP A CA 1
ATOM 740 C C . TRP A 1 137 ? 12.166 -11.232 25.102 1.00 11.97 117 TRP A C 1
ATOM 741 O O . TRP A 1 137 ? 13.259 -11.453 24.575 1.00 13.95 117 TRP A O 1
ATOM 752 N N . PRO A 1 138 ? 11.000 -11.645 24.622 1.00 12.09 118 PRO A N 1
ATOM 753 C CA . PRO A 1 138 ? 10.911 -12.177 23.220 1.00 12.04 118 PRO A CA 1
ATOM 754 C C . PRO A 1 138 ? 11.091 -11.022 22.230 1.00 12.34 118 PRO A C 1
ATOM 755 O O . PRO A 1 138 ? 11.023 -9.863 22.557 1.00 13.98 118 PRO A O 1
ATOM 759 N N . HIS A 1 139 ? 11.255 -11.373 20.959 1.00 13.42 119 HIS A N 1
ATOM 760 C CA . HIS A 1 139 ? 11.299 -10.379 19.881 1.00 13.35 119 HIS A CA 1
ATOM 761 C C . HIS A 1 139 ? 10.005 -9.623 19.741 1.00 12.19 119 HIS A C 1
ATOM 762 O O . HIS A 1 139 ? 9.998 -8.415 19.583 1.00 13.49 119 HIS A O 1
ATOM 769 N N . TRP A 1 140 ? 8.900 -10.344 19.865 1.00 12.25 120 TRP A N 1
ATOM 770 C CA . TRP A 1 140 ? 7.594 -9.761 19.694 1.00 13.10 120 TRP A CA 1
ATOM 771 C C . TRP A 1 140 ? 6.688 -10.010 20.931 1.00 11.51 120 TRP A C 1
ATOM 772 O O . TRP A 1 140 ? 6.679 -11.095 21.472 1.00 13.08 120 TRP A O 1
ATOM 783 N N . LEU A 1 141 ? 5.887 -8.994 21.233 1.00 12.75 121 LEU A N 1
ATOM 784 C CA . LEU A 1 141 ? 4.873 -9.013 22.268 1.00 12.14 121 LEU A CA 1
ATOM 785 C C . LEU A 1 141 ? 3.556 -8.441 21.776 1.00 11.21 121 LEU A C 1
ATOM 786 O O . LEU A 1 141 ? 3.545 -7.417 21.020 1.00 11.05 121 LEU A O 1
ATOM 791 N N . TYR A 1 142 ? 2.469 -9.013 22.218 1.00 10.54 122 TYR A N 1
ATOM 792 C CA . TYR A 1 142 ? 1.178 -8.332 22.075 1.00 11.26 122 TYR A CA 1
ATOM 793 C C . TYR A 1 142 ? 1.114 -7.075 22.944 1.00 13.53 122 TYR A C 1
ATOM 794 O O . TYR A 1 142 ? 1.193 -7.227 24.190 1.00 14.07 122 TYR A O 1
ATOM 803 N N . GLY A 1 143 ? 0.910 -5.909 22.316 1.00 11.04 123 GLY A N 1
ATOM 804 C CA . GLY A 1 143 ? 0.953 -4.598 23.039 1.00 12.36 123 GLY A CA 1
ATOM 805 C C . GLY A 1 143 ? -0.058 -4.538 24.210 1.00 14.60 123 GLY A C 1
ATOM 806 O O . GLY A 1 143 ? 0.265 -3.942 25.197 1.00 14.75 123 GLY A O 1
ATOM 807 N N . GLU A 1 144 ? -1.207 -5.174 24.060 1.00 15.09 124 GLU A N 1
ATOM 808 C CA . GLU A 1 144 ? -2.269 -5.039 25.021 1.00 15.34 124 GLU A CA 1
ATOM 809 C C . GLU A 1 144 ? -2.101 -5.905 26.175 1.00 16.41 124 GLU A C 1
ATOM 810 O O . GLU A 1 144 ? -2.803 -5.656 27.154 1.00 15.33 124 GLU A O 1
ATOM 816 N N . THR A 1 145 ? -1.233 -6.924 26.082 1.00 15.67 125 THR A N 1
ATOM 817 C CA . THR A 1 145 ? -1.186 -7.972 27.146 1.00 16.68 125 THR A CA 1
ATOM 818 C C . THR A 1 145 ? 0.188 -8.276 27.659 1.00 17.78 125 THR A C 1
ATOM 819 O O . THR A 1 145 ? 0.333 -8.936 28.700 1.00 14.95 125 THR A O 1
ATOM 823 N N . GLY A 1 146 ? 1.219 -7.934 26.873 1.00 15.79 126 GLY A N 1
ATOM 824 C CA . GLY A 1 146 ? 2.623 -8.302 27.182 1.00 14.92 126 GLY A CA 1
ATOM 825 C C . GLY A 1 146 ? 2.994 -9.780 27.024 1.00 15.59 126 GLY A C 1
ATOM 826 O O . GLY A 1 146 ? 4.078 -10.271 27.488 1.00 18.36 126 GLY A O 1
ATOM 827 N N . LYS A 1 147 ? 2.186 -10.551 26.282 1.00 15.16 127 LYS A N 1
ATOM 828 C CA . LYS A 1 147 ? 2.459 -11.938 26.034 1.00 15.12 127 LYS A CA 1
ATOM 829 C C . LYS A 1 147 ? 3.245 -12.024 24.727 1.00 15.13 127 LYS A C 1
ATOM 830 O O . LYS A 1 147 ? 3.034 -11.204 23.833 1.00 15.21 127 LYS A O 1
ATOM 836 N N . VAL A 1 148 ? 4.051 -13.065 24.630 1.00 15.83 128 VAL A N 1
ATOM 837 C CA . VAL A 1 148 ? 4.824 -13.394 23.427 1.00 14.62 128 VAL A CA 1
ATOM 838 C C . VAL A 1 148 ? 4.001 -13.660 22.205 1.00 14.48 128 VAL A C 1
ATOM 839 O O . VAL A 1 148 ? 2.952 -14.291 22.305 1.00 13.27 128 VAL A O 1
ATOM 843 N N . LYS A 1 149 ? 4.412 -13.101 21.044 1.00 13.50 129 LYS A N 1
ATOM 844 C CA . LYS A 1 149 ? 4.038 -13.618 19.760 1.00 15.46 129 LYS A CA 1
ATOM 845 C C . LYS A 1 149 ? 5.232 -14.249 19.115 1.00 13.97 129 LYS A C 1
ATOM 846 O O . LYS A 1 149 ? 6.235 -13.574 18.957 1.00 12.88 129 LYS A O 1
ATOM 852 N N . PRO A 1 150 ? 5.181 -15.561 18.778 1.00 13.64 130 PRO A N 1
ATOM 853 C CA . PRO A 1 150 ? 6.357 -16.204 18.258 1.00 14.07 130 PRO A CA 1
ATOM 854 C C . PRO A 1 150 ? 6.796 -15.564 16.976 1.00 14.18 130 PRO A C 1
ATOM 855 O O . PRO A 1 150 ? 5.934 -15.232 16.204 1.00 15.39 130 PRO A O 1
ATOM 859 N N . PHE A 1 151 ? 8.092 -15.328 16.847 1.00 13.94 131 PHE A N 1
ATOM 860 C CA . PHE A 1 151 ? 8.677 -14.820 15.601 1.00 14.04 131 PHE A CA 1
ATOM 861 C C . PHE A 1 151 ? 9.038 -16.064 14.748 1.00 14.76 131 PHE A C 1
ATOM 862 O O . PHE A 1 151 ? 10.231 -16.422 14.592 1.00 16.28 131 PHE A O 1
ATOM 870 N N . GLY A 1 152 ? 8.038 -16.747 14.272 1.00 18.31 132 GLY A N 1
ATOM 871 C CA . GLY A 1 152 ? 8.246 -18.106 13.757 1.00 18.09 132 GLY A CA 1
ATOM 872 C C . GLY A 1 152 ? 8.068 -19.092 14.895 1.00 19.37 132 GLY A C 1
ATOM 873 O O . GLY A 1 152 ? 8.250 -18.764 16.058 1.00 16.91 132 GLY A O 1
ATOM 874 N N . GLN A 1 153 ? 7.651 -20.294 14.524 1.00 19.62 133 GLN A N 1
ATOM 875 C CA . GLN A 1 153 ? 7.106 -21.208 15.474 1.00 18.54 133 GLN A CA 1
ATOM 876 C C . GLN A 1 153 ? 8.022 -21.503 16.667 1.00 18.28 133 GLN A C 1
ATOM 877 O O . GLN A 1 153 ? 7.591 -21.515 17.826 1.00 17.12 133 GLN A O 1
ATOM 883 N N . LYS A 1 154 ? 9.284 -21.779 16.377 1.00 16.72 134 LYS A N 1
ATOM 884 C CA . LYS A 1 154 ? 10.258 -22.143 17.459 1.00 17.11 134 LYS A CA 1
ATOM 885 C C . LYS A 1 154 ? 10.928 -20.996 18.199 1.00 17.15 134 LYS A C 1
ATOM 886 O O . LYS A 1 154 ? 11.536 -21.202 19.251 1.00 18.19 134 LYS A O 1
ATOM 892 N N . ASP A 1 155 ? 10.697 -19.793 17.714 1.00 12.92 135 ASP A N 1
ATOM 893 C CA . ASP A 1 155 ? 11.195 -18.570 18.348 1.00 12.95 135 ASP A CA 1
ATOM 894 C C . ASP A 1 155 ? 10.064 -17.979 19.180 1.00 12.79 135 ASP A C 1
ATOM 895 O O . ASP A 1 155 ? 9.511 -16.915 18.922 1.00 12.21 135 ASP A O 1
ATOM 900 N N . ASN A 1 156 ? 9.717 -18.737 20.266 1.00 11.66 136 ASN A N 1
ATOM 901 C CA . ASN A 1 156 ? 8.626 -18.369 21.110 1.00 13.96 136 ASN A CA 1
ATOM 902 C C . ASN A 1 156 ? 9.055 -18.104 22.524 1.00 14.32 136 ASN A C 1
ATOM 903 O O . ASN A 1 156 ? 8.234 -18.113 23.431 1.00 14.53 136 ASN A O 1
ATOM 908 N N . GLY A 1 157 ? 10.363 -17.931 22.705 1.00 14.46 137 GLY A N 1
ATOM 909 C CA . GLY A 1 157 ? 10.874 -17.537 23.988 1.00 16.40 137 GLY A CA 1
ATOM 910 C C . GLY A 1 157 ? 11.765 -16.333 23.917 1.00 14.13 137 GLY A C 1
ATOM 911 O O . GLY A 1 157 ? 11.443 -15.342 23.309 1.00 14.43 137 GLY A O 1
ATOM 912 N N . GLY A 1 158 ? 12.870 -16.381 24.639 1.00 12.70 138 GLY A N 1
ATOM 913 C CA . GLY A 1 158 ? 13.738 -15.215 24.767 1.00 11.59 138 GLY A CA 1
ATOM 914 C C . GLY A 1 158 ? 14.489 -14.933 23.492 1.00 12.93 138 GLY A C 1
ATOM 915 O O . GLY A 1 158 ? 14.846 -15.887 22.728 1.00 12.60 138 GLY A O 1
ATOM 916 N N . ASP A 1 159 ? 14.721 -13.662 23.268 1.00 13.62 139 ASP A N 1
ATOM 917 C CA . ASP A 1 159 ? 15.618 -13.198 22.183 1.00 13.04 139 ASP A CA 1
ATOM 918 C C . ASP A 1 159 ? 16.617 -12.318 22.834 1.00 13.11 139 ASP A C 1
ATOM 919 O O . ASP A 1 159 ? 16.292 -11.160 23.221 1.00 11.38 139 ASP A O 1
ATOM 924 N N . LEU A 1 160 ? 17.823 -12.829 23.012 1.00 12.69 140 LEU A N 1
ATOM 925 C CA . LEU A 1 160 ? 18.849 -12.065 23.844 1.00 12.75 140 LEU A CA 1
ATOM 926 C C . LEU A 1 160 ? 19.398 -10.877 23.084 1.00 12.48 140 LEU A C 1
ATOM 927 O O . LEU A 1 160 ? 19.795 -9.832 23.640 1.00 12.01 140 LEU A O 1
ATOM 932 N N . VAL A 1 161 ? 19.374 -10.991 21.724 1.00 10.61 141 VAL A N 1
ATOM 933 C CA . VAL A 1 161 ? 19.835 -9.878 20.915 1.00 10.97 141 VAL A CA 1
ATOM 934 C C . VAL A 1 161 ? 18.931 -8.656 20.939 1.00 10.54 141 VAL A C 1
ATOM 935 O O . VAL A 1 161 ? 19.291 -7.489 21.325 1.00 13.34 141 VAL A O 1
ATOM 939 N N . GLU A 1 162 ? 17.646 -8.910 20.706 1.00 10.56 142 GLU A N 1
ATOM 940 C CA . GLU A 1 162 ? 16.593 -7.884 20.888 1.00 11.12 142 GLU A CA 1
ATOM 941 C C . GLU A 1 162 ? 16.565 -7.337 22.349 1.00 11.16 142 GLU A C 1
ATOM 942 O O . GLU A 1 162 ? 16.471 -6.144 22.511 1.00 12.12 142 GLU A O 1
ATOM 948 N N . THR A 1 163 ? 16.683 -8.215 23.312 1.00 12.97 143 THR A N 1
ATOM 949 C CA . THR A 1 163 ? 16.805 -7.783 24.738 1.00 12.65 143 THR A CA 1
ATOM 950 C C . THR A 1 163 ? 17.981 -6.863 24.960 1.00 12.78 143 THR A C 1
ATOM 951 O O . THR A 1 163 ? 17.871 -5.775 25.582 1.00 11.67 143 THR A O 1
ATOM 955 N N . SER A 1 164 ? 19.095 -7.184 24.339 1.00 12.03 144 SER A N 1
ATOM 956 C CA . SER A 1 164 ? 20.250 -6.276 24.419 1.00 12.52 144 SER A CA 1
ATOM 957 C C . SER A 1 164 ? 20.049 -4.931 23.838 1.00 13.73 144 SER A C 1
ATOM 958 O O . SER A 1 164 ? 20.472 -3.912 24.431 1.00 13.90 144 SER A O 1
ATOM 961 N N . PHE A 1 165 ? 19.344 -4.813 22.684 1.00 13.67 145 PHE A N 1
ATOM 962 C CA . PHE A 1 165 ? 19.011 -3.497 22.160 1.00 12.61 145 PHE A CA 1
ATOM 963 C C . PHE A 1 165 ? 18.029 -2.795 23.128 1.00 12.85 145 PHE A C 1
ATOM 964 O O . PHE A 1 165 ? 18.168 -1.583 23.309 1.00 14.58 145 PHE A O 1
ATOM 972 N N . MET A 1 166 ? 17.135 -3.551 23.792 1.00 12.20 146 MET A N 1
ATOM 973 C CA . MET A 1 166 ? 16.204 -2.919 24.764 1.00 14.48 146 MET A CA 1
ATOM 974 C C . MET A 1 166 ? 17.066 -2.422 25.950 1.00 14.68 146 MET A C 1
ATOM 975 O O . MET A 1 166 ? 16.862 -1.307 26.394 1.00 14.94 146 MET A O 1
ATOM 980 N N . ILE A 1 167 ? 17.989 -3.243 26.417 1.00 17.05 147 ILE A N 1
ATOM 981 C CA . ILE A 1 167 ? 18.850 -2.816 27.571 1.00 15.72 147 ILE A CA 1
ATOM 982 C C . ILE A 1 167 ? 19.752 -1.632 27.216 1.00 17.46 147 ILE A C 1
ATOM 983 O O . ILE A 1 167 ? 19.844 -0.656 27.986 1.00 18.15 147 ILE A O 1
ATOM 988 N N . GLN A 1 168 ? 20.392 -1.620 26.042 1.00 15.01 148 GLN A N 1
ATOM 989 C CA . GLN A 1 168 ? 21.090 -0.418 25.648 1.00 16.23 148 GLN A CA 1
ATOM 990 C C . GLN A 1 168 ? 20.275 0.871 25.789 1.00 16.98 148 GLN A C 1
ATOM 991 O O . GLN A 1 168 ? 20.738 1.926 26.179 1.00 18.29 148 GLN A O 1
ATOM 997 N N . GLY A 1 169 ? 19.024 0.822 25.382 1.00 15.14 149 GLY A N 1
ATOM 998 C CA . GLY A 1 169 ? 18.231 1.932 25.458 1.00 14.53 149 GLY A CA 1
ATOM 999 C C . GLY A 1 169 ? 17.789 2.206 26.930 1.00 13.37 149 GLY A C 1
ATOM 1000 O O . GLY A 1 169 ? 17.741 3.361 27.242 1.00 18.09 149 GLY A O 1
ATOM 1001 N N . LEU A 1 170 ? 17.301 1.238 27.661 1.00 16.95 150 LEU A N 1
ATOM 1002 C CA . LEU A 1 170 ? 16.828 1.433 29.020 1.00 16.20 150 LEU A CA 1
ATOM 1003 C C . LEU A 1 170 ? 17.985 1.958 29.965 1.00 20.96 150 LEU A C 1
ATOM 1004 O O . LEU A 1 170 ? 17.767 2.893 30.778 1.00 17.38 150 LEU A O 1
ATOM 1009 N N . LEU A 1 171 ? 19.216 1.480 29.784 1.00 19.61 151 LEU A N 1
ATOM 1010 C CA . LEU A 1 171 ? 20.289 2.087 30.508 1.00 19.09 151 LEU A CA 1
ATOM 1011 C C . LEU A 1 171 ? 20.458 3.537 30.222 1.00 17.90 151 LEU A C 1
ATOM 1012 O O . LEU A 1 171 ? 20.837 4.245 31.147 1.00 21.44 151 LEU A O 1
ATOM 1017 N N . CYS A 1 172 ? 20.241 4.062 29.004 1.00 16.40 152 CYS A N 1
ATOM 1018 C CA . CYS A 1 172 ? 20.301 5.441 28.776 1.00 17.10 152 CYS A CA 1
ATOM 1019 C C . CYS A 1 172 ? 19.240 6.179 29.584 1.00 21.63 152 CYS A C 1
ATOM 1020 O O . CYS A 1 172 ? 19.518 7.240 30.054 1.00 21.12 152 CYS A O 1
ATOM 1023 N N . VAL A 1 173 ? 18.023 5.594 29.666 1.00 20.18 153 VAL A N 1
ATOM 1024 C CA . VAL A 1 173 ? 16.940 6.171 30.464 1.00 21.04 153 VAL A CA 1
ATOM 1025 C C . VAL A 1 173 ? 17.306 6.181 31.971 1.00 21.35 153 VAL A C 1
ATOM 1026 O O . VAL A 1 173 ? 17.120 7.246 32.622 1.00 22.20 153 VAL A O 1
ATOM 1030 N N . ARG A 1 174 ? 17.833 5.083 32.495 1.00 19.67 154 ARG A N 1
ATOM 1031 C CA . ARG A 1 174 ? 18.327 5.008 33.897 1.00 22.77 154 ARG A CA 1
ATOM 1032 C C . ARG A 1 174 ? 19.263 6.168 34.206 1.00 26.57 154 ARG A C 1
ATOM 1033 O O . ARG A 1 174 ? 19.076 6.886 35.222 1.00 26.66 154 ARG A O 1
ATOM 1041 N N . GLN A 1 175 ? 20.250 6.378 33.351 1.00 26.71 155 GLN A N 1
ATOM 1042 C CA . GLN A 1 175 ? 21.220 7.456 33.572 1.00 25.42 155 GLN A CA 1
ATOM 1043 C C . GLN A 1 175 ? 20.631 8.791 33.466 1.00 28.68 155 GLN A C 1
ATOM 1044 O O . GLN A 1 175 ? 21.024 9.655 34.262 1.00 26.07 155 GLN A O 1
ATOM 1050 N N . TYR A 1 176 ? 19.657 8.989 32.553 1.00 22.55 156 TYR A N 1
ATOM 1051 C CA . TYR A 1 176 ? 19.091 10.274 32.308 1.00 24.45 156 TYR A CA 1
ATOM 1052 C C . TYR A 1 176 ? 18.325 10.740 33.551 1.00 26.05 156 TYR A C 1
ATOM 1053 O O . TYR A 1 176 ? 18.283 11.946 33.815 1.00 25.74 156 TYR A O 1
ATOM 1062 N N . PHE A 1 177 ? 17.666 9.808 34.196 1.00 25.20 157 PHE A N 1
ATOM 1063 C CA . PHE A 1 177 ? 16.829 10.118 35.367 1.00 29.58 157 PHE A CA 1
ATOM 1064 C C . PHE A 1 177 ? 17.483 9.923 36.721 1.00 31.88 157 PHE A C 1
ATOM 1065 O O . PHE A 1 177 ? 16.810 10.085 37.773 1.00 32.75 157 PHE A O 1
ATOM 1073 N N . ALA A 1 178 ? 18.750 9.504 36.751 1.00 29.77 158 ALA A N 1
ATOM 1074 C CA . ALA A 1 178 ? 19.280 8.951 38.011 1.00 31.14 158 ALA A CA 1
ATOM 1075 C C . ALA A 1 178 ? 19.354 10.107 39.025 1.00 31.30 158 ALA A C 1
ATOM 1076 O O . ALA A 1 178 ? 19.174 9.864 40.141 1.00 29.95 158 ALA A O 1
ATOM 1078 N N . ASN A 1 179 ? 19.532 11.345 38.565 1.00 35.72 159 ASN A N 1
ATOM 1079 C CA . ASN A 1 179 ? 19.660 12.497 39.472 1.00 42.49 159 ASN A CA 1
ATOM 1080 C C . ASN A 1 179 ? 18.437 13.416 39.491 1.00 40.46 159 ASN A C 1
ATOM 1081 O O . ASN A 1 179 ? 18.563 14.591 39.771 1.00 37.23 159 ASN A O 1
ATOM 1086 N N . GLY A 1 180 ? 17.249 12.890 39.193 1.00 38.15 160 GLY A N 1
ATOM 1087 C CA . GLY A 1 180 ? 16.046 13.737 39.226 1.00 39.44 160 GLY A CA 1
ATOM 1088 C C . GLY A 1 180 ? 15.257 13.552 40.524 1.00 42.69 160 GLY A C 1
ATOM 1089 O O . GLY A 1 180 ? 15.794 13.134 41.563 1.00 37.40 160 GLY A O 1
ATOM 1090 N N . ASN A 1 181 ? 13.948 13.792 40.441 1.00 43.73 161 ASN A N 1
ATOM 1091 C CA . ASN A 1 181 ? 13.049 13.747 41.597 1.00 37.92 161 ASN A CA 1
ATOM 1092 C C . ASN A 1 181 ? 12.754 12.354 42.085 1.00 42.53 161 ASN A C 1
ATOM 1093 O O . ASN A 1 181 ? 13.254 11.376 41.527 1.00 40.96 161 ASN A O 1
ATOM 1098 N N . GLU A 1 182 ? 11.906 12.233 43.103 1.00 37.41 162 GLU A N 1
ATOM 1099 C CA . GLU A 1 182 ? 11.614 10.934 43.703 1.00 41.14 162 GLU A CA 1
ATOM 1100 C C . GLU A 1 182 ? 11.069 9.912 42.683 1.00 39.73 162 GLU A C 1
ATOM 1101 O O . GLU A 1 182 ? 11.372 8.699 42.750 1.00 32.38 162 GLU A O 1
ATOM 1107 N N . GLN A 1 183 ? 10.216 10.407 41.800 1.00 37.39 163 GLN A N 1
ATOM 1108 C CA . GLN A 1 183 ? 9.509 9.537 40.846 1.00 37.57 163 GLN A CA 1
ATOM 1109 C C . GLN A 1 183 ? 10.487 9.080 39.694 1.00 29.24 163 GLN A C 1
ATOM 1110 O O . GLN A 1 183 ? 10.475 7.900 39.306 1.00 29.02 163 GLN A O 1
ATOM 1116 N N . GLU A 1 184 ? 11.307 10.017 39.253 1.00 31.12 164 GLU A N 1
ATOM 1117 C CA . GLU A 1 184 ? 12.350 9.771 38.266 1.00 32.72 164 GLU A CA 1
ATOM 1118 C C . GLU A 1 184 ? 13.360 8.727 38.834 1.00 35.64 164 GLU A C 1
ATOM 1119 O O . GLU A 1 184 ? 13.710 7.705 38.180 1.00 31.20 164 GLU A O 1
ATOM 1125 N N . LYS A 1 185 ? 13.733 8.842 40.099 1.00 33.84 165 LYS A N 1
ATOM 1126 C CA . LYS A 1 185 ? 14.646 7.865 40.658 1.00 31.08 165 LYS A CA 1
ATOM 1127 C C . LYS A 1 185 ? 14.048 6.511 40.872 1.00 29.98 165 LYS A C 1
ATOM 1128 O O . LYS A 1 185 ? 14.744 5.487 40.795 1.00 31.49 165 LYS A O 1
ATOM 1134 N N . ALA A 1 186 ? 12.749 6.451 41.123 1.00 22.99 166 ALA A N 1
ATOM 1135 C CA . ALA A 1 186 ? 12.140 5.169 41.307 1.00 29.10 166 ALA A CA 1
ATOM 1136 C C . ALA A 1 186 ? 12.075 4.498 39.898 1.00 23.76 166 ALA A C 1
ATOM 1137 O O . ALA A 1 186 ? 12.184 3.282 39.824 1.00 27.61 166 ALA A O 1
ATOM 1139 N N . LEU A 1 187 ? 11.934 5.303 38.849 1.00 27.34 167 LEU A N 1
ATOM 1140 C CA . LEU A 1 187 ? 11.955 4.747 37.456 1.00 25.46 167 LEU A CA 1
ATOM 1141 C C . LEU A 1 187 ? 13.327 4.137 37.167 1.00 24.87 167 LEU A C 1
ATOM 1142 O O . LEU A 1 187 ? 13.440 2.913 36.828 1.00 23.45 167 LEU A O 1
ATOM 1147 N N . ALA A 1 188 ? 14.330 4.979 37.371 1.00 27.38 168 ALA A N 1
ATOM 1148 C CA . ALA A 1 188 ? 15.754 4.583 37.275 1.00 25.19 168 ALA A CA 1
ATOM 1149 C C . ALA A 1 188 ? 16.013 3.338 37.997 1.00 28.48 168 ALA A C 1
ATOM 1150 O O . ALA A 1 188 ? 16.580 2.443 37.393 1.00 25.08 168 ALA A O 1
ATOM 1152 N N . ALA A 1 189 ? 15.525 3.173 39.247 1.00 23.15 169 ALA A N 1
ATOM 1153 C CA . ALA A 1 189 ? 15.636 1.907 39.955 1.00 25.19 169 ALA A CA 1
ATOM 1154 C C . ALA A 1 189 ? 14.886 0.753 39.394 1.00 23.04 169 ALA A C 1
ATOM 1155 O O . ALA A 1 189 ? 15.320 -0.411 39.466 1.00 23.34 169 ALA A O 1
ATOM 1157 N N . ARG A 1 190 ? 13.665 0.993 38.898 1.00 22.62 170 ARG A N 1
ATOM 1158 C CA . ARG A 1 190 ? 12.956 -0.138 38.302 1.00 21.17 170 ARG A CA 1
ATOM 1159 C C . ARG A 1 190 ? 13.708 -0.636 37.007 1.00 16.72 170 ARG A C 1
ATOM 1160 O O . ARG A 1 190 ? 13.743 -1.831 36.754 1.00 16.89 170 ARG A O 1
ATOM 1168 N N . ILE A 1 191 ? 14.266 0.290 36.298 1.00 18.56 171 ILE A N 1
ATOM 1169 C CA . ILE A 1 191 ? 15.095 -0.057 35.069 1.00 19.71 171 ILE A CA 1
ATOM 1170 C C . ILE A 1 191 ? 16.338 -0.829 35.472 1.00 22.52 171 ILE A C 1
ATOM 1171 O O . ILE A 1 191 ? 16.679 -1.939 34.945 1.00 19.11 171 ILE A O 1
ATOM 1176 N N . ASP A 1 192 ? 16.985 -0.349 36.535 1.00 21.35 172 ASP A N 1
ATOM 1177 C CA . ASP A 1 192 ? 18.113 -1.127 37.090 1.00 20.95 172 ASP A CA 1
ATOM 1178 C C . ASP A 1 192 ? 17.775 -2.569 37.426 1.00 17.62 172 ASP A C 1
ATOM 1179 O O . ASP A 1 192 ? 18.541 -3.553 37.189 1.00 21.16 172 ASP A O 1
ATOM 1184 N N . GLN A 1 193 ? 16.597 -2.763 38.011 1.00 17.97 173 GLN A N 1
ATOM 1185 C CA . GLN A 1 193 ? 16.111 -4.067 38.297 1.00 17.13 173 GLN A CA 1
ATOM 1186 C C . GLN A 1 193 ? 15.935 -4.976 37.027 1.00 17.60 173 GLN A C 1
ATOM 1187 O O . GLN A 1 193 ? 16.290 -6.175 37.060 1.00 19.55 173 GLN A O 1
ATOM 1193 N N . LEU A 1 194 ? 15.318 -4.395 35.992 1.00 22.20 174 LEU A N 1
ATOM 1194 C CA . LEU A 1 194 ? 15.082 -5.120 34.704 1.00 18.43 174 LEU A CA 1
ATOM 1195 C C . LEU A 1 194 ? 16.434 -5.509 34.111 1.00 17.33 174 LEU A C 1
ATOM 1196 O O . LEU A 1 194 ? 16.608 -6.650 33.737 1.00 17.81 174 LEU A O 1
ATOM 1201 N N . TRP A 1 195 ? 17.341 -4.594 34.153 1.00 17.79 175 TRP A N 1
ATOM 1202 C CA . TRP A 1 195 ? 18.759 -4.783 33.700 1.00 20.11 175 TRP A CA 1
ATOM 1203 C C . TRP A 1 195 ? 19.446 -5.906 34.401 1.00 19.75 175 TRP A C 1
ATOM 1204 O O . TRP A 1 195 ? 19.959 -6.898 33.771 1.00 17.85 175 TRP A O 1
ATOM 1215 N N . LYS A 1 196 ? 19.404 -5.866 35.736 1.00 21.73 176 LYS A N 1
ATOM 1216 C CA . LYS A 1 196 ? 19.967 -6.958 36.508 1.00 22.22 176 LYS A CA 1
ATOM 1217 C C . LYS A 1 196 ? 19.304 -8.301 36.421 1.00 22.33 176 LYS A C 1
ATOM 1218 O O . LYS A 1 196 ? 19.897 -9.258 36.831 1.00 23.70 176 LYS A O 1
ATOM 1224 N N . ALA A 1 197 ? 18.061 -8.421 35.895 1.00 16.74 177 ALA A N 1
ATOM 1225 C CA . ALA A 1 197 ? 17.438 -9.659 35.845 1.00 16.00 177 ALA A CA 1
ATOM 1226 C C . ALA A 1 197 ? 17.673 -10.357 34.462 1.00 14.35 177 ALA A C 1
ATOM 1227 O O . ALA A 1 197 ? 17.391 -11.532 34.327 1.00 16.45 177 ALA A O 1
ATOM 1229 N N . VAL A 1 198 ? 18.326 -9.668 33.552 1.00 16.26 178 VAL A N 1
ATOM 1230 C CA . VAL A 1 198 ? 18.659 -10.363 32.273 1.00 16.33 178 VAL A CA 1
ATOM 1231 C C . VAL A 1 198 ? 19.750 -11.349 32.452 1.00 15.98 178 VAL A C 1
ATOM 1232 O O . VAL A 1 198 ? 20.911 -10.948 32.802 1.00 16.75 178 VAL A O 1
ATOM 1236 N N . GLU A 1 199 ? 19.444 -12.621 32.253 1.00 17.05 179 GLU A N 1
ATOM 1237 C CA . GLU A 1 199 ? 20.409 -13.667 32.539 1.00 17.54 179 GLU A CA 1
ATOM 1238 C C . GLU A 1 199 ? 21.262 -13.930 31.300 1.00 14.63 179 GLU A C 1
ATOM 1239 O O . GLU A 1 199 ? 21.132 -14.962 30.674 1.00 16.54 179 GLU A O 1
ATOM 1245 N N . PHE A 1 200 ? 22.143 -13.004 31.012 1.00 16.58 180 PHE A N 1
ATOM 1246 C CA . PHE A 1 200 ? 23.122 -13.250 29.867 1.00 16.15 180 PHE A CA 1
ATOM 1247 C C . PHE A 1 200 ? 23.801 -14.615 29.964 1.00 17.92 180 PHE A C 1
ATOM 1248 O O . PHE A 1 200 ? 23.847 -15.385 28.992 1.00 17.57 180 PHE A O 1
ATOM 1256 N N . SER A 1 201 ? 24.247 -15.046 31.173 1.00 18.14 181 SER A N 1
ATOM 1257 C CA . SER A 1 201 ? 24.950 -16.301 31.275 1.00 19.07 181 SER A CA 1
ATOM 1258 C C . SER A 1 201 ? 24.142 -17.514 30.938 1.00 16.03 181 SER A C 1
ATOM 1259 O O . SER A 1 201 ? 24.665 -18.530 30.515 1.00 16.91 181 SER A O 1
ATOM 1262 N N . TRP A 1 202 ? 22.803 -17.477 31.177 1.00 16.36 182 TRP A N 1
ATOM 1263 C CA . TRP A 1 202 ? 21.977 -18.563 30.845 1.00 16.69 182 TRP A CA 1
ATOM 1264 C C . TRP A 1 202 ? 22.154 -18.968 29.347 1.00 14.10 182 TRP A C 1
ATOM 1265 O O . TRP A 1 202 ? 22.217 -20.130 28.980 1.00 14.88 182 TRP A O 1
ATOM 1276 N N . TYR A 1 203 ? 22.188 -17.910 28.511 1.00 14.91 183 TYR A N 1
ATOM 1277 C CA . TYR A 1 203 ? 22.247 -18.088 27.039 1.00 15.05 183 TYR A CA 1
ATOM 1278 C C . TYR A 1 203 ? 23.586 -18.610 26.543 1.00 18.02 183 TYR A C 1
ATOM 1279 O O . TYR A 1 203 ? 23.724 -18.893 25.334 1.00 13.57 183 TYR A O 1
ATOM 1288 N N . ARG A 1 204 ? 24.549 -18.823 27.442 1.00 17.02 184 ARG A N 1
ATOM 1289 C CA . ARG A 1 204 ? 25.712 -19.622 27.037 1.00 18.09 184 ARG A CA 1
ATOM 1290 C C . ARG A 1 204 ? 25.421 -21.090 26.715 1.00 17.62 184 ARG A C 1
ATOM 1291 O O . ARG A 1 204 ? 26.187 -21.783 26.063 1.00 19.18 184 ARG A O 1
ATOM 1299 N N . ASN A 1 205 ? 24.284 -21.619 27.181 1.00 19.42 185 ASN A N 1
ATOM 1300 C CA . ASN A 1 205 ? 24.078 -23.020 27.249 1.00 19.23 185 ASN A CA 1
ATOM 1301 C C . ASN A 1 205 ? 25.387 -23.847 27.603 1.00 21.23 185 ASN A C 1
ATOM 1302 O O . ASN A 1 205 ? 25.730 -24.821 26.958 1.00 21.47 185 ASN A O 1
ATOM 1307 N N . GLY A 1 206 ? 26.117 -23.391 28.587 1.00 21.03 186 GLY A N 1
ATOM 1308 C CA . GLY A 1 206 ? 27.299 -24.155 29.048 1.00 23.16 186 GLY A CA 1
ATOM 1309 C C . GLY A 1 206 ? 28.519 -23.948 28.186 1.00 26.91 186 GLY A C 1
ATOM 1310 O O . GLY A 1 206 ? 29.524 -24.576 28.460 1.00 27.96 186 GLY A O 1
ATOM 1311 N N . LYS A 1 207 ? 28.460 -23.079 27.168 1.00 20.49 187 LYS A N 1
ATOM 1312 C CA . LYS A 1 207 ? 29.548 -22.935 26.170 1.00 21.66 187 LYS A CA 1
ATOM 1313 C C . LYS A 1 207 ? 30.156 -21.587 26.255 1.00 17.59 187 LYS A C 1
ATOM 1314 O O . LYS A 1 207 ? 29.700 -20.698 27.002 1.00 19.04 187 LYS A O 1
ATOM 1320 N N . ASN A 1 208 ? 31.298 -21.431 25.558 1.00 16.54 188 ASN A N 1
ATOM 1321 C CA . ASN A 1 208 ? 31.944 -20.193 25.502 1.00 16.29 188 ASN A CA 1
ATOM 1322 C C . ASN A 1 208 ? 31.481 -19.368 24.286 1.00 16.58 188 ASN A C 1
ATOM 1323 O O . ASN A 1 208 ? 32.260 -19.032 23.368 1.00 16.70 188 ASN A O 1
ATOM 1328 N N . VAL A 1 209 ? 30.199 -19.005 24.358 1.00 16.41 189 VAL A N 1
ATOM 1329 C CA . VAL A 1 209 ? 29.544 -18.239 23.269 1.00 16.27 189 VAL A CA 1
ATOM 1330 C C . VAL A 1 209 ? 28.136 -17.937 23.805 1.00 16.58 189 VAL A C 1
ATOM 1331 O O . VAL A 1 209 ? 27.723 -18.592 24.762 1.00 16.05 189 VAL A O 1
ATOM 1335 N N . LEU A 1 210 ? 27.433 -16.988 23.220 1.00 14.10 190 LEU A N 1
ATOM 1336 C CA . LEU A 1 210 ? 26.037 -16.719 23.538 1.00 12.18 190 LEU A CA 1
ATOM 1337 C C . LEU A 1 210 ? 25.130 -17.143 22.386 1.00 14.42 190 LEU A C 1
ATOM 1338 O O . LEU A 1 210 ? 25.430 -16.876 21.247 1.00 13.90 190 LEU A O 1
ATOM 1343 N N . TYR A 1 211 ? 24.053 -17.812 22.729 1.00 13.29 191 TYR A N 1
ATOM 1344 C CA . TYR A 1 211 ? 22.987 -18.200 21.842 1.00 12.47 191 TYR A CA 1
ATOM 1345 C C . TYR A 1 211 ? 21.947 -17.099 21.777 1.00 13.53 191 TYR A C 1
ATOM 1346 O O . TYR A 1 211 ? 21.646 -16.345 22.753 1.00 12.99 191 TYR A O 1
ATOM 1355 N N . TRP A 1 212 ? 21.421 -16.920 20.580 1.00 13.12 192 TRP A N 1
ATOM 1356 C CA . TRP A 1 212 ? 20.475 -15.879 20.314 1.00 12.58 192 TRP A CA 1
ATOM 1357 C C . TRP A 1 212 ? 19.112 -16.060 21.029 1.00 12.41 192 TRP A C 1
ATOM 1358 O O . TRP A 1 212 ? 18.471 -15.048 21.386 1.00 14.29 192 TRP A O 1
ATOM 1369 N N . HIS A 1 213 ? 18.671 -17.303 21.135 1.00 12.13 193 HIS A N 1
ATOM 1370 C CA . HIS A 1 213 ? 17.334 -17.645 21.549 1.00 12.73 193 HIS A CA 1
ATOM 1371 C C . HIS A 1 213 ? 17.346 -18.714 22.612 1.00 13.44 193 HIS A C 1
ATOM 1372 O O . HIS A 1 213 ? 18.313 -19.478 22.794 1.00 15.77 193 HIS A O 1
ATOM 1379 N N . TRP A 1 214 ? 16.240 -18.746 23.336 1.00 13.62 194 TRP A N 1
ATOM 1380 C CA . TRP A 1 214 ? 15.925 -19.925 24.195 1.00 13.63 194 TRP A CA 1
ATOM 1381 C C . TRP A 1 214 ? 14.433 -20.008 24.334 1.00 12.87 194 TRP A C 1
ATOM 1382 O O . TRP A 1 214 ? 13.774 -18.969 24.528 1.00 13.89 194 TRP A O 1
ATOM 1393 N N . SER A 1 215 ? 13.921 -21.208 24.325 1.00 14.04 195 SER A N 1
ATOM 1394 C CA . SER A 1 215 ? 12.480 -21.474 24.495 1.00 14.62 195 SER A CA 1
ATOM 1395 C C . SER A 1 215 ? 12.151 -22.401 25.691 1.00 15.83 195 SER A C 1
ATOM 1396 O O . SER A 1 215 ? 12.741 -23.493 25.776 1.00 16.04 195 SER A O 1
ATOM 1399 N N . PRO A 1 216 ? 11.039 -22.088 26.410 1.00 16.45 196 PRO A N 1
ATOM 1400 C CA . PRO A 1 216 ? 10.550 -23.092 27.365 1.00 18.83 196 PRO A CA 1
ATOM 1401 C C . PRO A 1 216 ? 10.330 -24.463 26.865 1.00 19.61 196 PRO A C 1
ATOM 1402 O O . PRO A 1 216 ? 10.714 -25.446 27.576 1.00 20.69 196 PRO A O 1
ATOM 1406 N N . ASN A 1 217 ? 9.695 -24.586 25.708 1.00 16.96 197 ASN A N 1
ATOM 1407 C CA . ASN A 1 217 ? 9.434 -25.883 25.137 1.00 18.30 197 ASN A CA 1
ATOM 1408 C C . ASN A 1 217 ? 10.396 -26.397 24.045 1.00 18.76 197 ASN A C 1
ATOM 1409 O O . ASN A 1 217 ? 10.641 -27.605 23.917 1.00 18.99 197 ASN A O 1
ATOM 1414 N N . TYR A 1 218 ? 10.939 -25.483 23.212 1.00 15.78 198 TYR A N 1
ATOM 1415 C CA . TYR A 1 218 ? 11.873 -25.854 22.196 1.00 15.60 198 TYR A CA 1
ATOM 1416 C C . TYR A 1 218 ? 13.309 -25.728 22.657 1.00 17.16 198 TYR A C 1
ATOM 1417 O O . TYR A 1 218 ? 14.196 -26.124 21.915 1.00 18.81 198 TYR A O 1
ATOM 1426 N N . LYS A 1 219 ? 13.542 -25.317 23.905 1.00 18.11 199 LYS A N 1
ATOM 1427 C CA . LYS A 1 219 ? 14.922 -25.373 24.465 1.00 18.65 199 LYS A CA 1
ATOM 1428 C C . LYS A 1 219 ? 15.897 -24.651 23.517 1.00 17.38 199 LYS A C 1
ATOM 1429 O O . LYS A 1 219 ? 15.690 -23.473 23.293 1.00 14.89 199 LYS A O 1
ATOM 1435 N N . TRP A 1 220 ? 16.916 -25.326 23.012 1.00 15.57 200 TRP A N 1
ATOM 1436 C CA . TRP A 1 220 ? 17.983 -24.663 22.286 1.00 16.22 200 TRP A CA 1
ATOM 1437 C C . TRP A 1 220 ? 17.854 -25.029 20.794 1.00 14.99 200 TRP A C 1
ATOM 1438 O O . TRP A 1 220 ? 18.799 -24.918 20.044 1.00 15.11 200 TRP A O 1
ATOM 1449 N N . GLN A 1 221 ? 16.656 -25.332 20.341 1.00 15.22 201 GLN A N 1
ATOM 1450 C CA . GLN A 1 221 ? 16.458 -25.865 18.973 1.00 15.95 201 GLN A CA 1
ATOM 1451 C C . GLN A 1 221 ? 16.670 -24.792 17.863 1.00 13.68 201 GLN A C 1
ATOM 1452 O O . GLN A 1 221 ? 17.122 -25.099 16.737 1.00 13.40 201 GLN A O 1
ATOM 1458 N N . MET A 1 222 ? 16.481 -23.534 18.248 1.00 14.45 202 MET A N 1
ATOM 1459 C CA . MET A 1 222 ? 16.786 -22.442 17.260 1.00 16.23 202 MET A CA 1
ATOM 1460 C C . MET A 1 222 ? 18.271 -22.461 16.889 1.00 15.45 202 MET A C 1
ATOM 1461 O O . MET A 1 222 ? 18.639 -22.160 15.705 1.00 14.77 202 MET A O 1
ATOM 1466 N N . ASN A 1 223 ? 19.121 -22.787 17.842 1.00 14.64 203 ASN A N 1
ATOM 1467 C CA . ASN A 1 223 ? 20.508 -23.154 17.606 1.00 15.37 203 ASN A CA 1
ATOM 1468 C C . ASN A 1 223 ? 21.353 -22.150 16.798 1.00 16.92 203 ASN A C 1
ATOM 1469 O O . ASN A 1 223 ? 21.954 -22.495 15.742 1.00 18.25 203 ASN A O 1
ATOM 1474 N N . PHE A 1 224 ? 21.321 -20.909 17.262 1.00 15.93 204 PHE A N 1
ATOM 1475 C CA . PHE A 1 224 ? 22.049 -19.811 16.664 1.00 14.20 204 PHE A CA 1
ATOM 1476 C C . PHE A 1 224 ? 23.055 -19.284 17.661 1.00 12.77 204 PHE A C 1
ATOM 1477 O O . PHE A 1 224 ? 22.855 -18.212 18.308 1.00 11.31 204 PHE A O 1
ATOM 1485 N N . PRO A 1 225 ? 24.216 -19.920 17.728 1.00 12.45 205 PRO A N 1
ATOM 1486 C CA . PRO A 1 225 ? 25.301 -19.288 18.466 1.00 13.71 205 PRO A CA 1
ATOM 1487 C C . PRO A 1 225 ? 25.799 -18.020 17.757 1.00 14.06 205 PRO A C 1
ATOM 1488 O O . PRO A 1 225 ? 25.945 -18.098 16.547 1.00 13.93 205 PRO A O 1
ATOM 1492 N N . VAL A 1 226 ? 25.947 -16.913 18.492 1.00 12.07 206 VAL A N 1
ATOM 1493 C CA . VAL A 1 226 ? 26.220 -15.614 17.898 1.00 12.89 206 VAL A CA 1
ATOM 1494 C C . VAL A 1 226 ? 27.697 -15.399 17.747 1.00 12.73 206 VAL A C 1
ATOM 1495 O O . VAL A 1 226 ? 28.388 -15.036 18.682 1.00 12.86 206 VAL A O 1
ATOM 1499 N N . THR A 1 227 ? 28.216 -15.578 16.526 1.00 11.01 207 THR A N 1
ATOM 1500 C CA . THR A 1 227 ? 29.671 -15.340 16.264 1.00 11.35 207 THR A CA 1
ATOM 1501 C C . THR A 1 227 ? 29.754 -14.128 15.246 1.00 11.65 207 THR A C 1
ATOM 1502 O O . THR A 1 227 ? 28.871 -13.940 14.416 1.00 12.33 207 THR A O 1
ATOM 1506 N N . GLY A 1 228 ? 30.805 -13.328 15.392 1.00 11.72 208 GLY A N 1
ATOM 1507 C CA . GLY A 1 228 ? 30.990 -12.097 14.659 1.00 12.97 208 GLY A CA 1
ATOM 1508 C C . GLY A 1 228 ? 31.695 -12.337 13.347 1.00 11.77 208 GLY A C 1
ATOM 1509 O O . GLY A 1 228 ? 32.175 -13.457 13.082 1.00 9.91 208 GLY A O 1
ATOM 1510 N N . TYR A 1 229 ? 31.681 -11.309 12.474 1.00 10.21 209 TYR A N 1
ATOM 1511 C CA . TYR A 1 229 ? 31.084 -10.026 12.732 1.00 10.14 209 TYR A CA 1
ATOM 1512 C C . TYR A 1 229 ? 29.715 -9.864 12.139 1.00 9.74 209 TYR A C 1
ATOM 1513 O O . TYR A 1 229 ? 29.491 -10.113 10.922 1.00 10.42 209 TYR A O 1
ATOM 1522 N N . ASN A 1 230 ? 28.786 -9.354 12.939 1.00 9.77 210 ASN A N 1
ATOM 1523 C CA . ASN A 1 230 ? 27.470 -8.972 12.499 1.00 10.48 210 ASN A CA 1
ATOM 1524 C C . ASN A 1 230 ? 26.982 -7.817 13.421 1.00 10.26 210 ASN A C 1
ATOM 1525 O O . ASN A 1 230 ? 27.834 -7.134 13.994 1.00 11.59 210 ASN A O 1
ATOM 1530 N N . GLU A 1 231 ? 25.673 -7.596 13.510 1.00 9.96 211 GLU A N 1
ATOM 1531 C CA . GLU A 1 231 ? 25.159 -6.413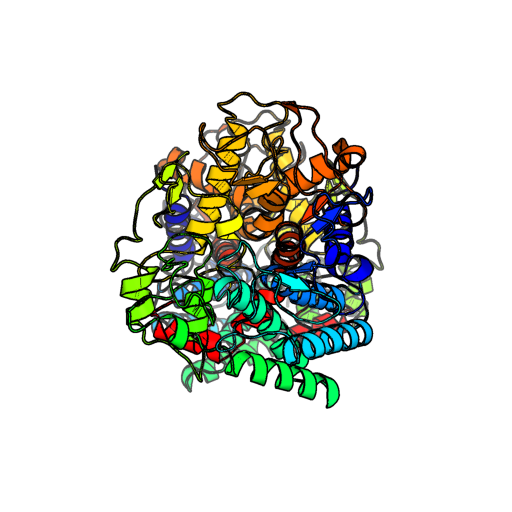 14.215 1.00 11.21 211 GLU A CA 1
ATOM 1532 C C . GLU A 1 231 ? 25.196 -6.587 15.734 1.00 10.29 211 GLU A C 1
ATOM 1533 O O . GLU A 1 231 ? 24.726 -5.621 16.445 1.00 10.20 211 GLU A O 1
ATOM 1539 N N . CYS A 1 232 ? 25.632 -7.714 16.225 1.00 10.18 212 CYS A N 1
ATOM 1540 C CA . CYS A 1 232 ? 25.291 -8.112 17.609 1.00 9.85 212 CYS A CA 1
ATOM 1541 C C . CYS A 1 232 ? 26.363 -7.783 18.722 1.00 10.76 212 CYS A C 1
ATOM 1542 O O . CYS A 1 232 ? 26.184 -8.265 19.867 1.00 11.66 212 CYS A O 1
ATOM 1545 N N . LEU A 1 233 ? 27.363 -6.968 18.446 1.00 10.05 213 LEU A N 1
ATOM 1546 C CA . LEU A 1 233 ? 28.484 -6.745 19.394 1.00 11.71 213 LEU A CA 1
ATOM 1547 C C . LEU A 1 233 ? 27.947 -6.302 20.824 1.00 13.03 213 LEU A C 1
ATOM 1548 O O . LEU A 1 233 ? 28.369 -6.846 21.870 1.00 14.46 213 LEU A O 1
ATOM 1553 N N . ILE A 1 234 ? 26.944 -5.419 20.811 1.00 12.41 214 ILE A N 1
ATOM 1554 C CA . ILE A 1 234 ? 26.435 -4.860 22.081 1.00 14.65 214 ILE A CA 1
ATOM 1555 C C . ILE A 1 234 ? 25.924 -5.930 22.997 1.00 14.98 214 ILE A C 1
ATOM 1556 O O . ILE A 1 234 ? 25.962 -5.712 24.245 1.00 13.60 214 ILE A O 1
ATOM 1561 N N . MET A 1 235 ? 25.503 -7.099 22.525 1.00 12.90 215 MET A N 1
ATOM 1562 C CA . MET A 1 235 ? 25.071 -8.121 23.430 1.00 13.14 215 MET A CA 1
ATOM 1563 C C . MET A 1 235 ? 26.230 -8.677 24.280 1.00 14.91 215 MET A C 1
ATOM 1564 O O . MET A 1 235 ? 26.029 -8.970 25.506 1.00 14.45 215 MET A O 1
ATOM 1569 N N . TYR A 1 236 ? 27.392 -8.853 23.623 1.00 13.66 216 TYR A N 1
ATOM 1570 C CA . TYR A 1 236 ? 28.556 -9.322 24.323 1.00 15.11 216 TYR A CA 1
ATOM 1571 C C . TYR A 1 236 ? 29.129 -8.284 25.301 1.00 15.32 216 TYR A C 1
ATOM 1572 O O . TYR A 1 236 ? 29.570 -8.686 26.396 1.00 15.66 216 TYR A O 1
ATOM 1581 N N . ILE A 1 237 ? 29.006 -7.023 24.993 1.00 14.81 217 ILE A N 1
ATOM 1582 C CA . ILE A 1 237 ? 29.508 -5.965 25.836 1.00 16.01 217 ILE A CA 1
ATOM 1583 C C . ILE A 1 237 ? 28.595 -5.938 27.076 1.00 17.88 217 ILE A C 1
ATOM 1584 O O . ILE A 1 237 ? 29.064 -5.921 28.196 1.00 19.67 217 ILE A O 1
ATOM 1589 N N . LEU A 1 238 ? 27.264 -6.012 26.846 1.00 16.04 218 LEU A N 1
ATOM 1590 C CA . LEU A 1 238 ? 26.379 -5.956 27.987 1.00 15.91 218 LEU A CA 1
ATOM 1591 C C . LEU A 1 238 ? 26.483 -7.163 28.854 1.00 15.24 218 LEU A C 1
ATOM 1592 O O . LEU A 1 238 ? 26.401 -7.065 30.100 1.00 15.97 218 LEU A O 1
ATOM 1597 N N . ALA A 1 239 ? 26.660 -8.326 28.249 1.00 13.43 219 ALA A N 1
ATOM 1598 C CA . ALA A 1 239 ? 26.864 -9.520 28.951 1.00 14.26 219 ALA A CA 1
ATOM 1599 C C . ALA A 1 239 ? 28.088 -9.454 29.889 1.00 14.66 219 ALA A C 1
ATOM 1600 O O . ALA A 1 239 ? 28.027 -10.036 31.044 1.00 16.25 219 ALA A O 1
ATOM 1602 N N . ALA A 1 240 ? 29.143 -8.851 29.400 1.00 15.96 220 ALA A N 1
ATOM 1603 C CA . ALA A 1 240 ? 30.359 -8.650 30.252 1.00 16.77 220 ALA A CA 1
ATOM 1604 C C . ALA A 1 240 ? 30.086 -7.639 31.365 1.00 20.36 220 ALA A C 1
ATOM 1605 O O . ALA A 1 240 ? 30.733 -7.701 32.425 1.00 24.11 220 ALA A O 1
ATOM 1607 N N . ALA A 1 241 ? 29.287 -6.635 31.058 1.00 18.67 221 ALA A N 1
ATOM 1608 C CA . ALA A 1 241 ? 28.907 -5.593 32.018 1.00 18.97 221 ALA A CA 1
ATOM 1609 C C . ALA A 1 241 ? 27.973 -5.996 33.124 1.00 18.93 221 ALA A C 1
ATOM 1610 O O . ALA A 1 241 ? 27.921 -5.279 34.204 1.00 22.86 221 ALA A O 1
ATOM 1612 N N . SER A 1 242 ? 27.169 -7.018 32.921 1.00 18.52 222 SER A N 1
ATOM 1613 C CA . SER A 1 242 ? 26.135 -7.386 33.843 1.00 21.62 222 SER A CA 1
ATOM 1614 C C . SER A 1 242 ? 26.798 -7.779 35.208 1.00 25.31 222 SER A C 1
ATOM 1615 O O . SER A 1 242 ? 27.547 -8.784 35.282 1.00 24.80 222 SER A O 1
ATOM 1618 N N . PRO A 1 243 ? 26.367 -7.100 36.263 1.00 28.66 223 PRO A N 1
ATOM 1619 C CA . PRO A 1 243 ? 26.951 -7.436 37.576 1.00 27.77 223 PRO A CA 1
ATOM 1620 C C . PRO A 1 243 ? 26.365 -8.656 38.234 1.00 29.82 223 PRO A C 1
ATOM 1621 O O . PRO A 1 243 ? 26.955 -9.210 39.135 1.00 32.08 223 PRO A O 1
ATOM 1625 N N . THR A 1 244 ? 25.197 -9.114 37.798 1.00 25.65 224 THR A N 1
ATOM 1626 C CA . THR A 1 244 ? 24.565 -10.270 38.357 1.00 26.20 224 THR A CA 1
ATOM 1627 C C . THR A 1 244 ? 24.668 -11.459 37.515 1.00 24.49 224 THR A C 1
ATOM 1628 O O . THR A 1 244 ? 24.601 -12.503 38.020 1.00 21.30 224 THR A O 1
ATOM 1632 N N . HIS A 1 245 ? 24.734 -11.344 36.143 1.00 22.28 225 HIS A N 1
ATOM 1633 C CA . HIS A 1 245 ? 24.618 -12.557 35.334 1.00 20.69 225 HIS A CA 1
ATOM 1634 C C . HIS A 1 245 ? 25.577 -12.441 34.147 1.00 21.45 225 HIS A C 1
ATOM 1635 O O . HIS A 1 245 ? 25.244 -12.776 33.024 1.00 21.61 225 HIS A O 1
ATOM 1642 N N . GLY A 1 246 ? 26.774 -11.970 34.445 1.00 19.38 226 GLY A N 1
ATOM 1643 C CA . GLY A 1 246 ? 27.778 -11.711 33.424 1.00 19.48 226 GLY A CA 1
ATOM 1644 C C . GLY A 1 246 ? 28.476 -12.959 32.918 1.00 19.83 226 GLY A C 1
ATOM 1645 O O . GLY A 1 246 ? 28.317 -14.083 33.397 1.00 20.79 226 GLY A O 1
ATOM 1646 N N . ILE A 1 247 ? 29.358 -12.710 31.942 1.00 19.66 227 ILE A N 1
ATOM 1647 C CA . ILE A 1 247 ? 30.118 -13.747 31.324 1.00 17.79 227 ILE A CA 1
ATOM 1648 C C . ILE A 1 247 ? 31.582 -13.519 31.600 1.00 17.81 227 ILE A C 1
ATOM 1649 O O . ILE A 1 247 ? 32.017 -12.342 31.724 1.00 20.58 227 ILE A O 1
ATOM 1654 N N . PRO A 1 248 ? 32.340 -14.614 31.603 1.00 16.51 228 PRO A N 1
ATOM 1655 C CA . PRO A 1 248 ? 33.797 -14.371 31.661 1.00 20.55 228 PRO A CA 1
ATOM 1656 C C . PRO A 1 248 ? 34.309 -13.976 30.254 1.00 19.91 228 PRO A C 1
ATOM 1657 O O . PRO A 1 248 ? 33.631 -14.253 29.251 1.00 19.84 228 PRO A O 1
ATOM 1661 N N . ALA A 1 249 ? 35.508 -13.448 30.200 1.00 19.50 229 ALA A N 1
ATOM 1662 C CA . ALA A 1 249 ? 36.014 -12.896 28.953 1.00 18.84 229 ALA A CA 1
ATOM 1663 C C . ALA A 1 249 ? 36.127 -13.906 27.806 1.00 20.00 229 ALA A C 1
ATOM 1664 O O . ALA A 1 249 ? 35.986 -13.495 26.625 1.00 20.80 229 ALA A O 1
ATOM 1666 N N . GLU A 1 250 ? 36.375 -15.191 28.108 1.00 19.20 230 GLU A N 1
ATOM 1667 C CA . GLU A 1 250 ? 36.523 -16.208 27.121 1.00 21.79 230 GLU A CA 1
ATOM 1668 C C . GLU A 1 250 ? 35.277 -16.407 26.248 1.00 19.90 230 GLU A C 1
ATOM 1669 O O . GLU A 1 250 ? 35.370 -16.829 25.075 1.00 16.52 230 GLU A O 1
ATOM 1675 N N . VAL A 1 251 ? 34.111 -16.101 26.794 1.00 17.26 231 VAL A N 1
ATOM 1676 C CA . VAL A 1 251 ? 32.860 -16.133 26.017 1.00 18.13 231 VAL A CA 1
ATOM 1677 C C . VAL A 1 251 ? 32.927 -15.169 24.800 1.00 16.62 231 VAL A C 1
ATOM 1678 O O . VAL A 1 251 ? 32.464 -15.516 23.693 1.00 16.64 231 VAL A O 1
ATOM 1682 N N . TYR A 1 252 ? 33.485 -14.015 25.012 1.00 15.99 232 TYR A N 1
ATOM 1683 C CA . TYR A 1 252 ? 33.709 -12.999 24.011 1.00 14.30 232 TYR A CA 1
ATOM 1684 C C . TYR A 1 252 ? 34.846 -13.401 23.091 1.00 17.38 232 TYR A C 1
ATOM 1685 O O . TYR A 1 252 ? 34.668 -13.535 21.871 1.00 14.75 232 TYR A O 1
ATOM 1694 N N . HIS A 1 253 ? 36.033 -13.644 23.636 1.00 16.01 233 HIS A N 1
ATOM 1695 C CA . HIS A 1 253 ? 37.173 -14.058 22.763 1.00 15.57 233 HIS A CA 1
ATOM 1696 C C . HIS A 1 253 ? 37.014 -15.360 21.973 1.00 16.14 233 HIS A C 1
ATOM 1697 O O . HIS A 1 253 ? 37.332 -15.392 20.795 1.00 15.90 233 HIS A O 1
ATOM 1704 N N . GLU A 1 254 ? 36.510 -16.446 22.585 1.00 14.03 234 GLU A N 1
ATOM 1705 C CA . GLU A 1 254 ? 36.359 -17.657 21.863 1.00 16.06 234 GLU A CA 1
ATOM 1706 C C . GLU A 1 254 ? 35.061 -17.681 21.048 1.00 16.74 234 GLU A C 1
ATOM 1707 O O . GLU A 1 254 ? 35.037 -18.266 20.012 1.00 21.31 234 GLU A O 1
ATOM 1713 N N . GLY A 1 255 ? 34.000 -17.085 21.574 1.00 16.31 235 GLY A N 1
ATOM 1714 C CA . GLY A 1 255 ? 32.670 -17.129 20.964 1.00 16.62 235 GLY A CA 1
ATOM 1715 C C . GLY A 1 255 ? 32.486 -16.093 19.872 1.00 15.18 235 GLY A C 1
ATOM 1716 O O . GLY A 1 255 ? 32.585 -16.454 18.691 1.00 16.13 235 GLY A O 1
ATOM 1717 N N . TRP A 1 256 ? 32.198 -14.837 20.259 1.00 14.74 236 TRP A N 1
ATOM 1718 C CA . TRP A 1 256 ? 32.033 -13.741 19.307 1.00 12.89 236 TRP A CA 1
ATOM 1719 C C . TRP A 1 256 ? 33.228 -13.662 18.347 1.00 12.69 236 TRP A C 1
ATOM 1720 O O . TRP A 1 256 ? 33.020 -13.567 17.112 1.00 11.86 236 TRP A O 1
ATOM 1731 N N . ALA A 1 257 ? 34.429 -13.605 18.920 1.00 13.53 237 ALA A N 1
ATOM 1732 C CA . ALA A 1 257 ? 35.663 -13.310 18.177 1.00 13.81 237 ALA A CA 1
ATOM 1733 C C . ALA A 1 257 ? 36.280 -14.547 17.498 1.00 15.20 237 ALA A C 1
ATOM 1734 O O . ALA A 1 257 ? 37.236 -14.400 16.762 1.00 14.10 237 ALA A O 1
ATOM 1736 N N . LYS A 1 258 ? 35.724 -15.727 17.759 1.00 15.34 238 LYS A N 1
ATOM 1737 C CA . LYS A 1 258 ? 36.160 -17.009 17.115 1.00 17.09 238 LYS A CA 1
ATOM 1738 C C . LYS A 1 258 ? 37.663 -17.190 17.295 1.00 17.92 238 LYS A C 1
ATOM 1739 O O . LYS A 1 258 ? 38.357 -17.604 16.391 1.00 16.63 238 LYS A O 1
ATOM 1745 N N . SER A 1 259 ? 38.160 -16.846 18.481 1.00 17.55 239 SER A N 1
ATOM 1746 C CA . SER A 1 259 ? 39.572 -16.910 18.854 1.00 16.97 239 SER A CA 1
ATOM 1747 C C . SER A 1 259 ? 40.470 -16.207 17.866 1.00 18.45 239 SER A C 1
ATOM 1748 O O . SER A 1 259 ? 41.608 -16.670 17.576 1.00 19.58 239 SER A O 1
ATOM 1751 N N . GLY A 1 260 ? 40.008 -15.096 17.361 1.00 18.72 240 GLY A N 1
ATOM 1752 C CA . GLY A 1 260 ? 40.769 -14.331 16.421 1.00 16.47 240 GLY A CA 1
ATOM 1753 C C . GLY A 1 260 ? 40.321 -14.452 14.977 1.00 17.22 240 GLY A C 1
ATOM 1754 O O . GLY A 1 260 ? 40.777 -13.637 14.165 1.00 17.54 240 GLY A O 1
ATOM 1755 N N . ALA A 1 261 ? 39.516 -15.457 14.618 1.00 16.49 241 ALA A N 1
ATOM 1756 C CA . ALA A 1 261 ? 39.103 -15.632 13.234 1.00 17.49 241 ALA A CA 1
ATOM 1757 C C . ALA A 1 261 ? 38.175 -14.495 12.783 1.00 18.07 241 ALA A C 1
ATOM 1758 O O . ALA A 1 261 ? 37.841 -14.439 11.609 1.00 17.58 241 ALA A O 1
ATOM 1760 N N . ILE A 1 262 ? 37.648 -13.702 13.732 1.00 15.72 242 ILE A N 1
ATOM 1761 C CA . ILE A 1 262 ? 36.953 -12.408 13.354 1.00 15.80 242 ILE A CA 1
ATOM 1762 C C . ILE A 1 262 ? 37.801 -11.388 12.594 1.00 14.04 242 ILE A C 1
ATOM 1763 O O . ILE A 1 262 ? 37.258 -10.493 12.011 1.00 15.35 242 ILE A O 1
ATOM 1768 N N . LYS A 1 263 ? 39.123 -11.502 12.666 1.00 14.57 243 LYS A N 1
ATOM 1769 C CA . LYS A 1 263 ? 39.996 -10.598 11.956 1.00 16.65 243 LYS A CA 1
ATOM 1770 C C . LYS A 1 263 ? 39.965 -10.985 10.519 1.00 17.24 243 LYS A C 1
ATOM 1771 O O . LYS A 1 263 ? 39.979 -12.163 10.261 1.00 19.75 243 LYS A O 1
ATOM 1777 N N . ASP A 1 264 ? 39.930 -10.017 9.611 1.00 15.55 244 ASP A N 1
ATOM 1778 C CA . ASP A 1 264 ? 39.864 -10.284 8.161 1.00 18.27 244 ASP A CA 1
ATOM 1779 C C . ASP A 1 264 ? 40.498 -9.024 7.525 1.00 17.92 244 ASP A C 1
ATOM 1780 O O . ASP A 1 264 ? 41.051 -8.129 8.214 1.00 19.74 244 ASP A O 1
ATOM 1785 N N . SER A 1 265 ? 40.417 -8.969 6.222 1.00 21.21 245 SER A N 1
ATOM 1786 C CA . SER A 1 265 ? 40.941 -7.873 5.439 1.00 22.57 245 SER A CA 1
ATOM 1787 C C . SER A 1 265 ? 40.012 -7.845 4.205 1.00 24.14 245 SER A C 1
ATOM 1788 O O . SER A 1 265 ? 40.255 -8.544 3.214 1.00 28.62 245 SER A O 1
ATOM 1791 N N . ILE A 1 266 ? 38.883 -7.131 4.300 1.00 22.29 246 ILE A N 1
ATOM 1792 C CA . ILE A 1 266 ? 37.964 -6.994 3.183 1.00 19.69 246 ILE A CA 1
ATOM 1793 C C . ILE A 1 266 ? 38.264 -5.626 2.544 1.00 21.38 246 ILE A C 1
ATOM 1794 O O . ILE A 1 266 ? 38.090 -4.592 3.169 1.00 18.84 246 ILE A O 1
ATOM 1799 N N . ASN A 1 267 ? 38.639 -5.626 1.264 1.00 19.25 247 ASN A N 1
ATOM 1800 C CA . ASN A 1 267 ? 39.128 -4.412 0.592 1.00 22.13 247 ASN A CA 1
ATOM 1801 C C . ASN A 1 267 ? 38.247 -4.095 -0.531 1.00 21.47 247 ASN A C 1
ATOM 1802 O O . ASN A 1 267 ? 38.038 -4.931 -1.389 1.00 18.15 247 ASN A O 1
ATOM 1807 N N . ALA A 1 268 ? 37.681 -2.886 -0.491 1.00 18.85 248 ALA A N 1
ATOM 1808 C CA . ALA A 1 268 ? 36.874 -2.430 -1.598 1.00 18.06 248 ALA A CA 1
ATOM 1809 C C . ALA A 1 268 ? 36.964 -0.918 -1.699 1.00 15.93 248 ALA A C 1
ATOM 1810 O O . ALA A 1 268 ? 36.928 -0.191 -0.673 1.00 16.84 248 ALA A O 1
ATOM 1812 N N . TYR A 1 269 ? 37.123 -0.459 -2.933 1.00 19.79 249 TYR A N 1
ATOM 1813 C CA . TYR A 1 269 ? 37.204 1.010 -3.227 1.00 21.68 249 TYR A CA 1
ATOM 1814 C C . TYR A 1 269 ? 38.307 1.745 -2.475 1.00 21.93 249 TYR A C 1
ATOM 1815 O O . TYR A 1 269 ? 38.143 2.930 -2.108 1.00 21.66 249 TYR A O 1
ATOM 1824 N N . GLY A 1 270 ? 39.394 1.006 -2.167 1.00 23.17 250 GLY A N 1
ATOM 1825 C CA . GLY A 1 270 ? 40.504 1.486 -1.413 1.00 23.56 250 GLY A CA 1
ATOM 1826 C C . GLY A 1 270 ? 40.287 1.614 0.060 1.00 24.12 250 GLY A C 1
ATOM 1827 O O . GLY A 1 270 ? 41.079 2.249 0.715 1.00 26.93 250 GLY A O 1
ATOM 1828 N N . HIS A 1 271 ? 39.206 0.983 0.575 1.00 20.91 251 HIS A N 1
ATOM 1829 C CA . HIS A 1 271 ? 38.855 0.960 1.985 1.00 19.49 251 HIS A CA 1
ATOM 1830 C C . HIS A 1 271 ? 38.976 -0.468 2.516 1.00 17.60 251 HIS A C 1
ATOM 1831 O O . HIS A 1 271 ? 38.637 -1.374 1.789 1.00 21.06 251 HIS A O 1
ATOM 1838 N N . THR A 1 272 ? 39.483 -0.676 3.725 1.00 17.56 252 THR A N 1
ATOM 1839 C CA . THR A 1 272 ? 39.656 -2.008 4.310 1.00 20.08 252 THR A CA 1
ATOM 1840 C C . THR A 1 272 ? 38.786 -2.122 5.528 1.00 19.80 252 THR A C 1
ATOM 1841 O O . THR A 1 272 ? 38.713 -1.224 6.367 1.00 17.62 252 THR A O 1
ATOM 1845 N N . LEU A 1 273 ? 38.049 -3.214 5.561 1.00 15.89 253 LEU A N 1
ATOM 1846 C CA . LEU A 1 273 ? 37.442 -3.672 6.814 1.00 15.71 253 LEU A CA 1
ATOM 1847 C C . LEU A 1 273 ? 38.285 -4.773 7.394 1.00 17.06 253 LEU A C 1
ATOM 1848 O O . LEU A 1 273 ? 38.610 -5.745 6.711 1.00 16.56 253 LEU A O 1
ATOM 1853 N N . LYS A 1 274 ? 38.554 -4.672 8.682 1.00 13.91 254 LYS A N 1
ATOM 1854 C CA . LYS A 1 274 ? 39.383 -5.651 9.343 1.00 15.26 254 LYS A CA 1
ATOM 1855 C C . LYS A 1 274 ? 38.571 -6.598 10.194 1.00 14.61 254 LYS A C 1
ATOM 1856 O O . LYS A 1 274 ? 39.155 -7.460 10.809 1.00 14.88 254 LYS A O 1
ATOM 1862 N N . LEU A 1 275 ? 37.270 -6.468 10.145 1.00 14.19 255 LEU A N 1
ATOM 1863 C CA . LEU A 1 275 ? 36.308 -7.397 10.748 1.00 15.87 255 LEU A CA 1
ATOM 1864 C C . LEU A 1 275 ? 35.708 -8.313 9.673 1.00 15.85 255 LEU A C 1
ATOM 1865 O O . LEU A 1 275 ? 35.337 -7.916 8.579 1.00 13.28 255 LEU A O 1
ATOM 1870 N N . SER A 1 276 ? 35.589 -9.582 10.012 1.00 13.88 256 SER A N 1
ATOM 1871 C CA . SER A 1 276 ? 35.069 -10.603 9.113 1.00 14.97 256 SER A CA 1
ATOM 1872 C C . SER A 1 276 ? 33.542 -10.571 9.059 1.00 12.97 256 SER A C 1
ATOM 1873 O O . SER A 1 276 ? 32.838 -11.319 9.738 1.00 13.46 256 SER A O 1
ATOM 1876 N N . HIS A 1 277 ? 33.021 -9.692 8.247 1.00 12.90 257 HIS A N 1
ATOM 1877 C CA . HIS A 1 277 ? 31.559 -9.522 8.126 1.00 11.66 257 HIS A CA 1
ATOM 1878 C C . HIS A 1 277 ? 30.927 -10.861 7.662 1.00 12.57 257 HIS A C 1
ATOM 1879 O O . HIS A 1 277 ? 31.215 -11.353 6.567 1.00 10.29 257 HIS A O 1
ATOM 1886 N N . ASN A 1 278 ? 30.018 -11.384 8.452 1.00 11.30 258 ASN A N 1
ATOM 1887 C CA . ASN A 1 278 ? 29.444 -12.707 8.178 1.00 11.92 258 ASN A CA 1
ATOM 1888 C C . ASN A 1 278 ? 28.789 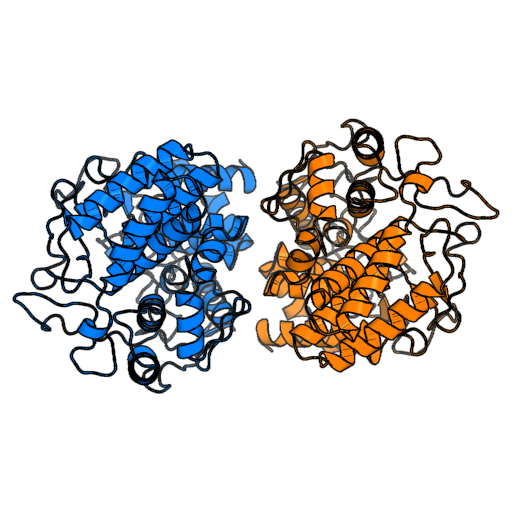-12.724 6.777 1.00 11.29 258 ASN A C 1
ATOM 1889 O O . ASN A 1 278 ? 27.920 -11.919 6.450 1.00 11.93 258 ASN A O 1
ATOM 1894 N N . PHE A 1 279 ? 29.222 -13.706 5.984 1.00 11.42 259 PHE A N 1
ATOM 1895 C CA . PHE A 1 279 ? 28.681 -13.905 4.655 1.00 11.93 259 PHE A CA 1
ATOM 1896 C C . PHE A 1 279 ? 28.809 -12.733 3.700 1.00 13.53 259 PHE A C 1
ATOM 1897 O O . PHE A 1 279 ? 28.081 -12.663 2.751 1.00 13.44 259 PHE A O 1
ATOM 1905 N N . ALA A 1 280 ? 29.742 -11.831 3.965 1.00 12.13 260 ALA A N 1
ATOM 1906 C CA . ALA A 1 280 ? 29.812 -10.526 3.202 1.00 11.57 260 ALA A CA 1
ATOM 1907 C C . ALA A 1 280 ? 31.223 -10.106 3.114 1.00 12.50 260 ALA A C 1
ATOM 1908 O O . ALA A 1 280 ? 31.666 -9.008 3.558 1.00 13.04 260 ALA A O 1
ATOM 1910 N N . LYS A 1 281 ? 32.023 -11.012 2.500 1.00 12.39 261 LYS A N 1
ATOM 1911 C CA . LYS A 1 281 ? 33.481 -10.804 2.476 1.00 13.96 261 LYS A CA 1
ATOM 1912 C C . LYS A 1 281 ? 33.930 -9.907 1.322 1.00 12.26 261 LYS A C 1
ATOM 1913 O O . LYS A 1 281 ? 35.120 -9.775 1.123 1.00 16.39 261 LYS A O 1
ATOM 1919 N N . GLU A 1 282 ? 33.017 -9.411 0.509 1.00 13.69 262 GLU A N 1
ATOM 1920 C CA . GLU A 1 282 ? 33.428 -8.538 -0.599 1.00 14.76 262 GLU A CA 1
ATOM 1921 C C . GLU A 1 282 ? 33.279 -7.039 -0.247 1.00 14.62 262 GLU A C 1
ATOM 1922 O O . GLU A 1 282 ? 34.154 -6.202 -0.573 1.00 15.91 262 GLU A O 1
ATOM 1928 N N . TYR A 1 283 ? 32.165 -6.713 0.395 1.00 12.76 263 TYR A N 1
ATOM 1929 C CA . TYR A 1 283 ? 31.825 -5.328 0.683 1.00 12.47 263 TYR A CA 1
ATOM 1930 C C . TYR A 1 283 ? 31.363 -5.076 2.109 1.00 14.34 263 TYR A C 1
ATOM 1931 O O . TYR A 1 283 ? 31.085 -3.914 2.475 1.00 14.94 263 TYR A O 1
ATOM 1940 N N . GLY A 1 284 ? 31.276 -6.105 2.923 1.00 13.18 264 GLY A N 1
ATOM 1941 C CA . GLY A 1 284 ? 30.626 -5.919 4.224 1.00 12.63 264 GLY A CA 1
ATOM 1942 C C . GLY A 1 284 ? 29.089 -6.068 4.097 1.00 11.68 264 GLY A C 1
ATOM 1943 O O . GLY A 1 284 ? 28.510 -6.058 3.033 1.00 12.60 264 GLY A O 1
ATOM 1944 N N . GLY A 1 285 ? 28.426 -6.230 5.265 1.00 10.03 265 GLY A N 1
ATOM 1945 C CA . GLY A 1 285 ? 27.043 -6.590 5.360 1.00 10.30 265 GLY A CA 1
ATOM 1946 C C . GLY A 1 285 ? 26.117 -5.425 5.137 1.00 10.05 265 GLY A C 1
ATOM 1947 O O . GLY A 1 285 ? 26.586 -4.288 4.911 1.00 9.80 265 GLY A O 1
ATOM 1948 N N . PRO A 1 286 ? 24.817 -5.646 5.294 1.00 9.38 266 PRO A N 1
ATOM 1949 C CA . PRO A 1 286 ? 23.881 -4.544 5.309 1.00 9.18 266 PRO A CA 1
ATOM 1950 C C . PRO A 1 286 ? 24.322 -3.438 6.323 1.00 10.02 266 PRO A C 1
ATOM 1951 O O . PRO A 1 286 ? 24.968 -3.765 7.319 1.00 9.25 266 PRO A O 1
ATOM 1955 N N . LEU A 1 287 ? 24.042 -2.175 5.989 1.00 8.87 267 LEU A N 1
ATOM 1956 C CA . LEU A 1 287 ? 24.726 -1.078 6.626 1.00 10.00 267 LEU A CA 1
ATOM 1957 C C . LEU A 1 287 ? 24.331 -0.956 8.105 1.00 10.22 267 LEU A C 1
ATOM 1958 O O . LEU A 1 287 ? 25.126 -0.416 8.972 1.00 9.19 267 LEU A O 1
ATOM 1963 N N . PHE A 1 288 ? 23.165 -1.506 8.470 1.00 8.59 268 PHE A N 1
ATOM 1964 C CA . PHE A 1 288 ? 22.730 -1.375 9.913 1.00 9.60 268 PHE A CA 1
ATOM 1965 C C . PHE A 1 288 ? 23.650 -2.033 10.910 1.00 9.11 268 PHE A C 1
ATOM 1966 O O . PHE A 1 288 ? 23.544 -1.779 12.132 1.00 8.87 268 PHE A O 1
ATOM 1974 N N . TRP A 1 289 ? 24.561 -2.897 10.451 1.00 9.45 269 TRP A N 1
ATOM 1975 C CA . TRP A 1 289 ? 25.522 -3.458 11.347 1.00 9.88 269 TRP A CA 1
ATOM 1976 C C . TRP A 1 289 ? 26.450 -2.412 12.009 1.00 11.19 269 TRP A C 1
ATOM 1977 O O . TRP A 1 289 ? 26.947 -2.614 13.105 1.00 11.76 269 TRP A O 1
ATOM 1988 N N . SER A 1 290 ? 26.615 -1.304 11.313 1.00 10.78 270 SER A N 1
ATOM 1989 C CA . SER A 1 290 ? 27.388 -0.175 11.879 1.00 12.16 270 SER A CA 1
ATOM 1990 C C . SER A 1 290 ? 26.473 0.809 12.644 1.00 12.56 270 SER A C 1
ATOM 1991 O O . SER A 1 290 ? 26.992 1.874 13.113 1.00 12.02 270 SER A O 1
ATOM 1994 N N . HIS A 1 291 ? 25.191 0.446 12.909 1.00 11.65 271 HIS A N 1
ATOM 1995 C CA . HIS A 1 291 ? 24.268 1.293 13.661 1.00 10.98 271 HIS A CA 1
ATOM 1996 C C . HIS A 1 291 ? 23.859 0.702 14.956 1.00 12.72 271 HIS A C 1
ATOM 1997 O O . HIS A 1 291 ? 24.014 1.332 16.049 1.00 13.16 271 HIS A O 1
ATOM 2004 N N . TYR A 1 292 ? 23.262 -0.468 14.937 1.00 11.12 272 TYR A N 1
ATOM 2005 C CA . TYR A 1 292 ? 22.531 -0.869 16.133 1.00 11.42 272 TYR A CA 1
ATOM 2006 C C . TYR A 1 292 ? 23.340 -0.956 17.416 1.00 11.86 272 TYR A C 1
ATOM 2007 O O . TYR A 1 292 ? 22.812 -0.569 18.514 1.00 11.92 272 TYR A O 1
ATOM 2016 N N . SER A 1 293 ? 24.505 -1.600 17.377 1.00 11.07 273 SER A N 1
ATOM 2017 C CA . SER A 1 293 ? 25.307 -1.742 18.558 1.00 12.79 273 SER A CA 1
ATOM 2018 C C . SER A 1 293 ? 26.126 -0.478 18.929 1.00 12.37 273 SER A C 1
ATOM 2019 O O . SER A 1 293 ? 26.962 -0.554 19.783 1.00 13.18 273 SER A O 1
ATOM 2022 N N . TYR A 1 294 ? 25.941 0.613 18.209 1.00 12.94 274 TYR A N 1
ATOM 2023 C CA . TYR A 1 294 ? 26.686 1.832 18.339 1.00 11.52 274 TYR A CA 1
ATOM 2024 C C . TYR A 1 294 ? 25.770 3.028 18.659 1.00 12.65 274 TYR A C 1
ATOM 2025 O O . TYR A 1 294 ? 26.110 4.203 18.343 1.00 11.16 274 TYR A O 1
ATOM 2034 N N . LEU A 1 295 ? 24.548 2.707 19.124 1.00 12.62 275 LEU A N 1
ATOM 2035 C CA . LEU A 1 295 ? 23.587 3.750 19.379 1.00 13.01 275 LEU A CA 1
ATOM 2036 C C . LEU A 1 295 ? 23.886 4.349 20.756 1.00 12.38 275 LEU A C 1
ATOM 2037 O O . LEU A 1 295 ? 23.719 5.560 20.946 1.00 15.63 275 LEU A O 1
ATOM 2042 N N . GLY A 1 296 ? 24.239 3.488 21.688 1.00 16.79 276 GLY A N 1
ATOM 2043 C CA . GLY A 1 296 ? 24.637 3.799 23.104 1.00 16.10 276 GLY A CA 1
ATOM 2044 C C . GLY A 1 296 ? 26.157 3.690 23.219 1.00 17.92 276 GLY A C 1
ATOM 2045 O O . GLY A 1 296 ? 26.852 4.611 23.721 1.00 14.73 276 GLY A O 1
ATOM 2046 N N . LEU A 1 297 ? 26.648 2.541 22.811 1.00 17.17 277 LEU A N 1
ATOM 2047 C CA . LEU A 1 297 ? 28.098 2.371 22.730 1.00 17.26 277 LEU A CA 1
ATOM 2048 C C . LEU A 1 297 ? 28.700 3.320 21.724 1.00 19.81 277 LEU A C 1
ATOM 2049 O O . LEU A 1 297 ? 28.511 3.201 20.491 1.00 16.42 277 LEU A O 1
ATOM 2054 N N . ASP A 1 298 ? 29.593 4.206 22.189 1.00 17.29 278 ASP A N 1
ATOM 2055 C CA . ASP A 1 298 ? 30.174 5.156 21.347 1.00 17.10 278 ASP A CA 1
ATOM 2056 C C . ASP A 1 298 ? 31.380 4.527 20.638 1.00 16.64 278 ASP A C 1
ATOM 2057 O O . ASP A 1 298 ? 32.339 4.156 21.239 1.00 14.25 278 ASP A O 1
ATOM 2062 N N . PRO A 1 299 ? 31.361 4.525 19.305 1.00 15.97 279 PRO A N 1
ATOM 2063 C CA . PRO A 1 299 ? 32.508 3.930 18.594 1.00 17.82 279 PRO A CA 1
ATOM 2064 C C . PRO A 1 299 ? 33.702 4.858 18.393 1.00 18.66 279 PRO A C 1
ATOM 2065 O O . PRO A 1 299 ? 34.759 4.372 17.940 1.00 19.21 279 PRO A O 1
ATOM 2069 N N . HIS A 1 300 ? 33.552 6.164 18.710 1.00 18.22 280 HIS A N 1
ATOM 2070 C CA . HIS A 1 300 ? 34.672 7.113 18.484 1.00 18.71 280 HIS A CA 1
ATOM 2071 C C . HIS A 1 300 ? 35.820 6.668 19.406 1.00 18.06 280 HIS A C 1
ATOM 2072 O O . HIS A 1 300 ? 35.625 6.598 20.619 1.00 18.56 280 HIS A O 1
ATOM 2079 N N . GLY A 1 301 ? 36.997 6.344 18.893 1.00 18.96 281 GLY A N 1
ATOM 2080 C CA . GLY A 1 301 ? 38.079 5.897 19.775 1.00 18.38 281 GLY A CA 1
ATOM 2081 C C . GLY A 1 301 ? 37.936 4.549 20.435 1.00 19.94 281 GLY A C 1
ATOM 2082 O O . GLY A 1 301 ? 38.743 4.194 21.318 1.00 17.21 281 GLY A O 1
ATOM 2083 N N . LEU A 1 302 ? 36.900 3.763 20.049 1.00 16.96 282 LEU A N 1
ATOM 2084 C CA . LEU A 1 302 ? 36.684 2.480 20.621 1.00 17.20 282 LEU A CA 1
ATOM 2085 C C . LEU A 1 302 ? 37.605 1.525 19.820 1.00 17.42 282 LEU A C 1
ATOM 2086 O O . LEU A 1 302 ? 37.536 1.528 18.571 1.00 19.47 282 LEU A O 1
ATOM 2091 N N . LYS A 1 303 ? 38.416 0.751 20.527 1.00 17.74 283 LYS A N 1
ATOM 2092 C CA . LYS A 1 303 ? 39.342 -0.207 19.934 1.00 18.33 283 LYS A CA 1
ATOM 2093 C C . LYS A 1 303 ? 39.547 -1.374 20.838 1.00 17.14 283 LYS A C 1
ATOM 2094 O O . LYS A 1 303 ? 39.432 -1.276 22.040 1.00 18.94 283 LYS A O 1
ATOM 2100 N N . ASP A 1 304 ? 39.756 -2.549 20.251 1.00 16.28 284 ASP A N 1
ATOM 2101 C CA . ASP A 1 304 ? 40.282 -3.688 20.964 1.00 16.93 284 ASP A CA 1
ATOM 2102 C C . ASP A 1 304 ? 41.280 -4.474 20.075 1.00 16.07 284 ASP A C 1
ATOM 2103 O O . ASP A 1 304 ? 41.712 -4.010 19.052 1.00 19.34 284 ASP A O 1
ATOM 2108 N N . ARG A 1 305 ? 41.652 -5.636 20.479 1.00 18.36 285 ARG A N 1
ATOM 2109 C CA . ARG A 1 305 ? 42.658 -6.388 19.721 1.00 19.67 285 ARG A CA 1
ATOM 2110 C C . ARG A 1 305 ? 42.161 -6.805 18.362 1.00 19.14 285 ARG A C 1
ATOM 2111 O O . ARG A 1 305 ? 42.974 -7.230 17.523 1.00 21.29 285 ARG A O 1
ATOM 2119 N N . TYR A 1 306 ? 40.837 -6.759 18.136 1.00 15.53 286 TYR A N 1
ATOM 2120 C CA . TYR A 1 306 ? 40.308 -7.207 16.828 1.00 16.96 286 TYR A CA 1
ATOM 2121 C C . TYR A 1 306 ? 40.126 -6.082 15.844 1.00 19.04 286 TYR A C 1
ATOM 2122 O O . TYR A 1 306 ? 40.208 -6.319 14.663 1.00 19.23 286 TYR A O 1
ATOM 2131 N N . ALA A 1 307 ? 39.857 -4.861 16.316 1.00 16.07 287 ALA A N 1
ATOM 2132 C CA . ALA A 1 307 ? 39.582 -3.809 15.377 1.00 13.16 287 ALA A CA 1
ATOM 2133 C C . ALA A 1 307 ? 39.575 -2.426 16.079 1.00 13.54 287 ALA A C 1
ATOM 2134 O O . ALA A 1 307 ? 39.393 -2.323 17.259 1.00 14.82 287 ALA A O 1
ATOM 2136 N N . ASP A 1 308 ? 39.685 -1.415 15.244 1.00 14.14 288 ASP A N 1
ATOM 2137 C CA . ASP A 1 308 ? 39.382 -0.034 15.546 1.00 14.71 288 ASP A CA 1
ATOM 2138 C C . ASP A 1 308 ? 37.943 0.136 15.039 1.00 13.23 288 ASP A C 1
ATOM 2139 O O . ASP A 1 308 ? 37.726 0.148 13.840 1.00 16.47 288 ASP A O 1
ATOM 2144 N N . TYR A 1 309 ? 37.017 0.240 15.945 1.00 14.77 289 TYR A N 1
ATOM 2145 C CA . TYR A 1 309 ? 35.562 0.261 15.580 1.00 14.15 289 TYR A CA 1
ATOM 2146 C C . TYR A 1 309 ? 35.167 1.540 14.788 1.00 16.49 289 TYR A C 1
ATOM 2147 O O . TYR A 1 309 ? 34.323 1.477 13.907 1.00 14.24 289 TYR A O 1
ATOM 2156 N N . TRP A 1 310 ? 35.758 2.685 15.133 1.00 15.39 290 TRP A N 1
ATOM 2157 C CA . TRP A 1 310 ? 35.479 3.907 14.411 1.00 16.07 290 TRP A CA 1
ATOM 2158 C C . TRP A 1 310 ? 35.832 3.735 12.945 1.00 14.88 290 TRP A C 1
ATOM 2159 O O . TRP A 1 310 ? 34.987 4.022 12.026 1.00 12.23 290 TRP A O 1
ATOM 2170 N N . GLU A 1 311 ? 37.076 3.308 12.663 1.00 13.67 291 GLU A N 1
ATOM 2171 C CA . GLU A 1 311 ? 37.519 3.267 11.312 1.00 14.00 291 GLU A CA 1
ATOM 2172 C C . GLU A 1 311 ? 36.721 2.147 10.557 1.00 13.48 291 GLU A C 1
ATOM 2173 O O . GLU A 1 311 ? 36.407 2.277 9.413 1.00 11.87 291 GLU A O 1
ATOM 2179 N N . ASN A 1 312 ? 36.427 1.052 11.235 1.00 11.24 292 ASN A N 1
ATOM 2180 C CA . ASN A 1 312 ? 35.718 -0.085 10.521 1.00 12.28 292 ASN A CA 1
ATOM 2181 C C . ASN A 1 312 ? 34.268 0.306 10.221 1.00 12.66 292 ASN A C 1
ATOM 2182 O O . ASN A 1 312 ? 33.730 -0.019 9.199 1.00 11.07 292 ASN A O 1
ATOM 2187 N N . ASN A 1 313 ? 33.638 1.040 11.146 1.00 12.24 293 ASN A N 1
ATOM 2188 C CA . ASN A 1 313 ? 32.241 1.488 10.947 1.00 11.92 293 ASN A CA 1
ATOM 2189 C C . ASN A 1 313 ? 32.192 2.516 9.874 1.00 12.94 293 ASN A C 1
ATOM 2190 O O . ASN A 1 313 ? 31.412 2.431 8.920 1.00 11.80 293 ASN A O 1
ATOM 2195 N N . LEU A 1 314 ? 33.116 3.471 9.949 1.00 11.45 294 LEU A N 1
ATOM 2196 C CA . LEU A 1 314 ? 33.202 4.400 8.895 1.00 13.52 294 LEU A CA 1
ATOM 2197 C C . LEU A 1 314 ? 33.448 3.799 7.510 1.00 11.12 294 LEU A C 1
ATOM 2198 O O . LEU A 1 314 ? 32.763 4.117 6.553 1.00 11.89 294 LEU A O 1
ATOM 2203 N N . ASN A 1 315 ? 34.394 2.873 7.414 1.00 12.46 295 ASN A N 1
ATOM 2204 C CA . ASN A 1 315 ? 34.744 2.283 6.136 1.00 12.76 295 ASN A CA 1
ATOM 2205 C C . ASN A 1 315 ? 33.598 1.436 5.570 1.00 11.79 295 ASN A C 1
ATOM 2206 O O . ASN A 1 315 ? 33.375 1.457 4.355 1.00 11.75 295 ASN A O 1
ATOM 2211 N N . HIS A 1 316 ? 32.827 0.829 6.446 1.00 11.15 296 HIS A N 1
ATOM 2212 C CA . HIS A 1 316 ? 31.612 0.141 6.078 1.00 12.23 296 HIS A CA 1
ATOM 2213 C C . HIS A 1 316 ? 30.612 1.056 5.359 1.00 11.43 296 HIS A C 1
ATOM 2214 O O . HIS A 1 316 ? 30.158 0.768 4.218 1.00 11.50 296 HIS A O 1
ATOM 2221 N N . VAL A 1 317 ? 30.404 2.275 5.946 1.00 11.58 297 VAL A N 1
ATOM 2222 C CA . VAL A 1 317 ? 29.616 3.286 5.313 1.00 12.41 297 VAL A CA 1
ATOM 2223 C C . VAL A 1 317 ? 30.190 3.743 3.940 1.00 11.63 297 VAL A C 1
ATOM 2224 O O . VAL A 1 317 ? 29.485 3.831 2.992 1.00 11.13 297 VAL A O 1
ATOM 2228 N N . LEU A 1 318 ? 31.482 4.026 3.889 1.00 11.34 298 LEU A N 1
ATOM 2229 C CA . LEU A 1 318 ? 32.046 4.598 2.688 1.00 12.63 298 LEU A CA 1
ATOM 2230 C C . LEU A 1 318 ? 32.041 3.580 1.554 1.00 11.82 298 LEU A C 1
ATOM 2231 O O . LEU A 1 318 ? 31.799 3.966 0.478 1.00 12.80 298 LEU A O 1
ATOM 2236 N N . ILE A 1 319 ? 32.213 2.237 1.852 1.00 12.53 299 ILE A N 1
ATOM 2237 C CA . ILE A 1 319 ? 32.101 1.225 0.848 1.00 11.93 299 ILE A CA 1
ATOM 2238 C C . ILE A 1 319 ? 30.686 1.099 0.294 1.00 11.24 299 ILE A C 1
ATOM 2239 O O . ILE A 1 319 ? 30.476 0.963 -0.879 1.00 11.64 299 ILE A O 1
ATOM 2244 N N . ASN A 1 320 ? 29.703 1.125 1.183 1.00 10.59 300 ASN A N 1
ATOM 2245 C CA . ASN A 1 320 ? 28.313 1.089 0.841 1.00 11.78 300 ASN A CA 1
ATOM 2246 C C . ASN A 1 320 ? 27.962 2.234 -0.102 1.00 11.91 300 ASN A C 1
ATOM 2247 O O . ASN A 1 320 ? 27.411 2.042 -1.155 1.00 12.11 300 ASN A O 1
ATOM 2252 N N . ARG A 1 321 ? 28.305 3.462 0.287 1.00 12.66 301 ARG A N 1
ATOM 2253 C CA . ARG A 1 321 ? 28.077 4.606 -0.528 1.00 13.05 301 ARG A CA 1
ATOM 2254 C C . ARG A 1 321 ? 28.789 4.456 -1.868 1.00 13.60 301 ARG A C 1
ATOM 2255 O O . ARG A 1 321 ? 28.193 4.755 -2.869 1.00 13.83 301 ARG A O 1
ATOM 2263 N N . GLU A 1 322 ? 30.068 4.068 -1.874 1.00 12.51 302 GLU A N 1
ATOM 2264 C CA . GLU A 1 322 ? 30.771 3.942 -3.147 1.00 15.97 302 GLU A CA 1
ATOM 2265 C C . GLU A 1 322 ? 30.150 2.942 -4.094 1.00 15.46 302 GLU A C 1
ATOM 2266 O O . GLU A 1 322 ? 30.109 3.174 -5.284 1.00 14.37 302 GLU A O 1
ATOM 2272 N N . TRP A 1 323 ? 29.682 1.801 -3.583 1.00 13.25 303 TRP A N 1
ATOM 2273 C CA . TRP A 1 323 ? 28.951 0.885 -4.404 1.00 12.06 303 TRP A CA 1
ATOM 2274 C C . TRP A 1 323 ? 27.774 1.556 -5.075 1.00 10.49 303 TRP A C 1
ATOM 2275 O O . TRP A 1 323 ? 27.524 1.401 -6.269 1.00 12.87 303 TRP A O 1
ATOM 2286 N N . CYS A 1 324 ? 27.036 2.369 -4.324 1.00 12.11 304 CYS A N 1
ATOM 2287 C CA . CYS A 1 324 ? 25.857 3.042 -4.870 1.00 11.95 304 CYS A CA 1
ATOM 2288 C C . CYS A 1 324 ? 26.248 4.072 -5.951 1.00 12.99 304 CYS A C 1
ATOM 2289 O O . CYS A 1 324 ? 25.570 4.194 -6.975 1.00 13.64 304 CYS A O 1
ATOM 2292 N N . ILE A 1 325 ? 27.351 4.746 -5.735 1.00 15.06 305 ILE A N 1
ATOM 2293 C CA . ILE A 1 325 ? 27.927 5.664 -6.754 1.00 15.34 305 ILE A CA 1
ATOM 2294 C C . ILE A 1 325 ? 28.395 4.995 -7.986 1.00 17.91 305 ILE A C 1
ATOM 2295 O O . ILE A 1 325 ? 27.957 5.400 -9.028 1.00 16.09 305 ILE A O 1
ATOM 2300 N N . GLN A 1 326 ? 29.116 3.879 -7.873 1.00 18.20 306 GLN A N 1
ATOM 2301 C CA . GLN A 1 326 ? 29.492 3.114 -9.060 1.00 19.74 306 GLN A CA 1
ATOM 2302 C C . GLN A 1 326 ? 28.324 2.506 -9.731 1.00 18.07 306 GLN A C 1
ATOM 2303 O O . GLN A 1 326 ? 28.313 2.330 -10.953 1.00 16.29 306 GLN A O 1
ATOM 2309 N N . ASN A 1 327 ? 27.338 2.096 -8.920 1.00 14.59 307 ASN A N 1
ATOM 2310 C CA . ASN A 1 327 ? 26.073 1.560 -9.421 1.00 15.34 307 ASN A CA 1
ATOM 2311 C C . ASN A 1 327 ? 26.295 0.542 -10.478 1.00 15.45 307 ASN A C 1
ATOM 2312 O O . ASN A 1 327 ? 25.889 0.749 -11.660 1.00 14.99 307 ASN A O 1
ATOM 2317 N N . PRO A 1 328 ? 26.930 -0.554 -10.122 1.00 16.71 308 PRO A N 1
ATOM 2318 C CA . PRO A 1 328 ? 27.244 -1.575 -11.156 1.00 15.21 308 PRO A CA 1
ATOM 2319 C C . PRO A 1 328 ? 26.090 -2.203 -11.859 1.00 16.76 308 PRO A C 1
ATOM 2320 O O . PRO A 1 328 ? 26.248 -2.707 -13.027 1.00 16.85 308 PRO A O 1
ATOM 2324 N N . LYS A 1 329 ? 24.946 -2.299 -11.171 1.00 16.34 309 LYS A N 1
ATOM 2325 C CA . LYS A 1 329 ? 23.756 -2.864 -11.794 1.00 16.35 309 LYS A CA 1
ATOM 2326 C C . LYS A 1 329 ? 22.940 -1.795 -12.537 1.00 17.04 309 LYS A C 1
ATOM 2327 O O . LYS A 1 329 ? 21.865 -2.135 -13.048 1.00 18.57 309 LYS A O 1
ATOM 2333 N N . HIS A 1 330 ? 23.384 -0.519 -12.603 1.00 16.60 310 HIS A N 1
ATOM 2334 C CA . HIS A 1 330 ? 22.740 0.466 -13.474 1.00 17.81 310 HIS A CA 1
ATOM 2335 C C . HIS A 1 330 ? 21.270 0.703 -13.033 1.00 16.86 310 HIS A C 1
ATOM 2336 O O . HIS A 1 330 ? 20.376 0.844 -13.880 1.00 16.35 310 HIS A O 1
ATOM 2343 N N . TYR A 1 331 ? 21.010 0.713 -11.728 1.00 16.62 311 TYR A N 1
ATOM 2344 C CA . TYR A 1 331 ? 19.702 1.085 -11.242 1.00 15.78 311 TYR A CA 1
ATOM 2345 C C . TYR A 1 331 ? 19.457 2.593 -11.319 1.00 16.72 311 TYR A C 1
ATOM 2346 O O . TYR A 1 331 ? 20.374 3.405 -11.193 1.00 16.87 311 TYR A O 1
ATOM 2355 N N . LYS A 1 332 ? 18.215 2.936 -11.600 1.00 18.30 312 LYS A N 1
ATOM 2356 C CA . LYS A 1 332 ? 17.758 4.332 -11.555 1.00 18.61 312 LYS A CA 1
ATOM 2357 C C . LYS A 1 332 ? 17.956 4.989 -10.246 1.00 19.33 312 LYS A C 1
ATOM 2358 O O . LYS A 1 332 ? 17.626 4.432 -9.197 1.00 18.31 312 LYS A O 1
ATOM 2364 N N . GLY A 1 333 ? 18.477 6.217 -10.263 1.00 19.02 313 GLY A N 1
ATOM 2365 C CA . GLY A 1 333 ? 18.507 7.038 -9.072 1.00 22.86 313 GLY A CA 1
ATOM 2366 C C . GLY A 1 333 ? 19.700 6.910 -8.150 1.00 20.53 313 GLY A C 1
ATOM 2367 O O . GLY A 1 333 ? 19.824 7.726 -7.264 1.00 27.59 313 GLY A O 1
ATOM 2368 N N . TYR A 1 334 ? 20.532 5.898 -8.338 1.00 16.09 314 TYR A N 1
ATOM 2369 C CA . TYR A 1 334 ? 21.697 5.674 -7.531 1.00 14.91 314 TYR A CA 1
ATOM 2370 C C . TYR A 1 334 ? 22.789 6.751 -7.797 1.00 18.41 314 TYR A C 1
ATOM 2371 O O . TYR A 1 334 ? 23.199 6.965 -8.955 1.00 17.80 314 TYR A O 1
ATOM 2380 N N . GLY A 1 335 ? 23.286 7.318 -6.754 1.00 16.66 315 GLY A N 1
ATOM 2381 C CA . GLY A 1 335 ? 24.381 8.290 -6.831 1.00 19.16 315 GLY A CA 1
ATOM 2382 C C . GLY A 1 335 ? 24.673 8.941 -5.514 1.00 17.86 315 GLY A C 1
ATOM 2383 O O . GLY A 1 335 ? 24.243 8.518 -4.420 1.00 18.05 315 GLY A O 1
ATOM 2384 N N . PRO A 1 336 ? 25.527 9.953 -5.546 1.00 17.73 316 PRO A N 1
ATOM 2385 C CA . PRO A 1 336 ? 25.896 10.545 -4.255 1.00 15.90 316 PRO A CA 1
ATOM 2386 C C . PRO A 1 336 ? 24.776 11.246 -3.528 1.00 15.61 316 PRO A C 1
ATOM 2387 O O . PRO A 1 336 ? 24.864 11.482 -2.332 1.00 15.88 316 PRO A O 1
ATOM 2391 N N . ASP A 1 337 ? 23.735 11.598 -4.242 1.00 16.36 317 ASP A N 1
ATOM 2392 C CA . ASP A 1 337 ? 22.555 12.118 -3.581 1.00 18.55 317 ASP A CA 1
ATOM 2393 C C . ASP A 1 337 ? 21.472 11.107 -3.270 1.00 16.04 317 ASP A C 1
ATOM 2394 O O . ASP A 1 337 ? 20.408 11.493 -2.753 1.00 15.18 317 ASP A O 1
ATOM 2399 N N . SER A 1 338 ? 21.727 9.836 -3.595 1.00 16.55 318 SER A N 1
ATOM 2400 C CA . SER A 1 338 ? 20.805 8.796 -3.200 1.00 15.78 318 SER A CA 1
ATOM 2401 C C . SER A 1 338 ? 21.547 7.459 -3.063 1.00 13.84 318 SER A C 1
ATOM 2402 O O . SER A 1 338 ? 21.837 6.819 -4.039 1.00 14.45 318 SER A O 1
ATOM 2405 N N . TRP A 1 339 ? 21.852 7.129 -1.829 1.00 12.04 319 TRP A N 1
ATOM 2406 C CA . TRP A 1 339 ? 22.683 5.979 -1.520 1.00 12.49 319 TRP A CA 1
ATOM 2407 C C . TRP A 1 339 ? 22.276 5.342 -0.203 1.00 12.65 319 TRP A C 1
ATOM 2408 O O . TRP A 1 339 ? 21.577 5.953 0.586 1.00 13.29 319 TRP A O 1
ATOM 2419 N N . GLY A 1 340 ? 22.789 4.143 0.025 1.00 11.22 320 GLY A N 1
ATOM 2420 C CA . GLY A 1 340 ? 22.616 3.439 1.316 1.00 11.06 320 GLY A CA 1
ATOM 2421 C C . GLY A 1 340 ? 21.744 2.221 1.222 1.00 10.90 320 GLY A C 1
ATOM 2422 O O . GLY A 1 340 ? 20.489 2.329 1.088 1.00 11.80 320 GLY A O 1
ATOM 2423 N N . LEU A 1 341 ? 22.447 1.065 1.337 1.00 9.85 321 LEU A N 1
ATOM 2424 C CA . LEU A 1 341 ? 21.791 -0.247 1.250 1.00 10.56 321 LEU A CA 1
ATOM 2425 C C . LEU A 1 341 ? 21.833 -0.952 2.619 1.00 9.92 321 LEU A C 1
ATOM 2426 O O . LEU A 1 341 ? 22.867 -1.168 3.194 1.00 9.87 321 LEU A O 1
ATOM 2431 N N . THR A 1 342 ? 20.664 -1.370 3.043 1.00 9.06 322 THR A N 1
ATOM 2432 C CA . THR A 1 342 ? 20.523 -2.118 4.254 1.00 9.20 322 THR A CA 1
ATOM 2433 C C . THR A 1 342 ? 19.258 -2.980 4.217 1.00 9.41 322 THR A C 1
ATOM 2434 O O . THR A 1 342 ? 18.401 -2.826 3.417 1.00 9.84 322 THR A O 1
ATOM 2438 N N . ALA A 1 343 ? 19.161 -3.868 5.222 1.00 8.20 323 ALA A N 1
ATOM 2439 C CA . ALA A 1 343 ? 17.934 -4.587 5.346 1.00 9.01 323 ALA A CA 1
ATOM 2440 C C . ALA A 1 343 ? 16.688 -3.759 5.579 1.00 9.31 323 ALA A C 1
ATOM 2441 O O . ALA A 1 343 ? 16.688 -2.793 6.386 1.00 10.05 323 ALA A O 1
ATOM 2443 N N . SER A 1 344 ? 15.603 -4.126 4.876 1.00 9.17 324 SER A N 1
ATOM 2444 C CA . SER A 1 344 ? 14.362 -3.354 4.889 1.00 10.08 324 SER A CA 1
ATOM 2445 C C . SER A 1 344 ? 13.260 -4.024 4.096 1.00 10.34 324 SER A C 1
ATOM 2446 O O . SER A 1 344 ? 13.568 -5.052 3.405 1.00 7.78 324 SER A O 1
ATOM 2449 N N . TYR A 1 345 ? 12.078 -3.447 4.097 1.00 10.59 325 TYR A N 1
ATOM 2450 C CA . TYR A 1 345 ? 11.101 -3.896 3.072 1.00 10.93 325 TYR A CA 1
ATOM 2451 C C . TYR A 1 345 ? 11.765 -3.807 1.690 1.00 11.01 325 TYR A C 1
ATOM 2452 O O . TYR A 1 345 ? 12.650 -3.007 1.447 1.00 12.19 325 TYR A O 1
ATOM 2461 N N . SER A 1 346 ? 11.287 -4.623 0.796 1.00 9.95 326 SER A N 1
ATOM 2462 C CA . SER A 1 346 ? 11.821 -4.820 -0.556 1.00 10.87 326 SER A CA 1
ATOM 2463 C C . SER A 1 346 ? 10.705 -5.052 -1.542 1.00 10.80 326 SER A C 1
ATOM 2464 O O . SER A 1 346 ? 9.591 -5.310 -1.196 1.00 11.45 326 SER A O 1
ATOM 2467 N N . VAL A 1 347 ? 11.053 -4.961 -2.857 1.00 14.55 327 VAL A N 1
ATOM 2468 C CA . VAL A 1 347 ? 10.090 -5.110 -3.910 1.00 16.17 327 VAL A CA 1
ATOM 2469 C C . VAL A 1 347 ? 9.319 -6.401 -3.822 1.00 17.47 327 VAL A C 1
ATOM 2470 O O . VAL A 1 347 ? 8.088 -6.417 -4.110 1.00 19.68 327 VAL A O 1
ATOM 2474 N N . LYS A 1 348 ? 9.983 -7.458 -3.434 1.00 15.60 328 LYS A N 1
ATOM 2475 C CA . LYS A 1 348 ? 9.286 -8.766 -3.201 1.00 18.00 328 LYS A CA 1
ATOM 2476 C C . LYS A 1 348 ? 9.052 -9.125 -1.802 1.00 19.50 328 LYS A C 1
ATOM 2477 O O . LYS A 1 348 ? 8.696 -10.247 -1.496 1.00 21.80 328 LYS A O 1
ATOM 2483 N N . GLY A 1 349 ? 9.077 -8.172 -0.890 1.00 15.76 329 GLY A N 1
ATOM 2484 C CA . GLY A 1 349 ? 8.791 -8.472 0.500 1.00 14.51 329 GLY A CA 1
ATOM 2485 C C . GLY A 1 349 ? 9.759 -7.770 1.471 1.00 13.09 329 GLY A C 1
ATOM 2486 O O . GLY A 1 349 ? 9.485 -6.669 1.865 1.00 14.24 329 GLY A O 1
ATOM 2487 N N . TYR A 1 350 ? 10.812 -8.487 1.856 1.00 13.72 330 TYR A N 1
ATOM 2488 C CA . TYR A 1 350 ? 11.770 -8.041 2.789 1.00 11.20 330 TYR A CA 1
ATOM 2489 C C . TYR A 1 350 ? 13.070 -8.615 2.356 1.00 11.27 330 TYR A C 1
ATOM 2490 O O . TYR A 1 350 ? 13.102 -9.790 1.983 1.00 12.24 330 TYR A O 1
ATOM 2499 N N . ALA A 1 351 ? 14.184 -7.871 2.375 1.00 10.70 331 ALA A N 1
ATOM 2500 C CA . ALA A 1 351 ? 15.428 -8.444 1.978 1.00 11.47 331 ALA A CA 1
ATOM 2501 C C . ALA A 1 351 ? 16.569 -7.735 2.659 1.00 11.09 331 ALA A C 1
ATOM 2502 O O . ALA A 1 351 ? 16.483 -6.522 2.996 1.00 11.33 331 ALA A O 1
ATOM 2504 N N . ALA A 1 352 ? 17.641 -8.448 2.842 1.00 10.13 332 ALA A N 1
ATOM 2505 C CA . ALA A 1 352 ? 18.838 -7.858 3.527 1.00 10.90 332 ALA A CA 1
ATOM 2506 C C . ALA A 1 352 ? 19.732 -7.169 2.526 1.00 10.32 332 ALA A C 1
ATOM 2507 O O . ALA A 1 352 ? 20.812 -7.705 2.159 1.00 11.09 332 ALA A O 1
ATOM 2509 N N . HIS A 1 353 ? 19.249 -6.018 1.997 1.00 9.13 333 HIS A N 1
ATOM 2510 C CA . HIS A 1 353 ? 20.021 -5.304 0.972 1.00 8.75 333 HIS A CA 1
ATOM 2511 C C . HIS A 1 353 ? 21.426 -4.902 1.409 1.00 8.68 333 HIS A C 1
ATOM 2512 O O . HIS A 1 353 ? 21.653 -4.584 2.596 1.00 8.91 333 HIS A O 1
ATOM 2519 N N . ALA A 1 354 ? 22.401 -5.014 0.491 1.00 8.20 334 ALA A N 1
ATOM 2520 C CA . ALA A 1 354 ? 23.788 -4.706 0.731 1.00 9.18 334 ALA A CA 1
ATOM 2521 C C . ALA A 1 354 ? 24.483 -4.626 -0.595 1.00 9.47 334 ALA A C 1
ATOM 2522 O O . ALA A 1 354 ? 23.881 -4.988 -1.616 1.00 10.51 334 ALA A O 1
ATOM 2524 N N . PRO A 1 355 ? 25.752 -4.128 -0.573 1.00 11.25 335 PRO A N 1
ATOM 2525 C CA . PRO A 1 355 ? 26.463 -4.034 -1.794 1.00 10.90 335 PRO A CA 1
ATOM 2526 C C . PRO A 1 355 ? 26.726 -5.476 -2.314 1.00 10.87 335 PRO A C 1
ATOM 2527 O O . PRO A 1 355 ? 26.712 -6.433 -1.546 1.00 10.52 335 PRO A O 1
ATOM 2531 N N . GLY A 1 356 ? 27.023 -5.574 -3.593 1.00 11.92 336 GLY A N 1
ATOM 2532 C CA . GLY A 1 356 ? 27.265 -6.850 -4.283 1.00 11.02 336 GLY A CA 1
ATOM 2533 C C . GLY A 1 356 ? 26.143 -7.157 -5.220 1.00 11.89 336 GLY A C 1
ATOM 2534 O O . GLY A 1 356 ? 24.983 -6.902 -4.941 1.00 13.66 336 GLY A O 1
ATOM 2535 N N . GLU A 1 357 ? 26.464 -7.826 -6.365 1.00 15.77 337 GLU A N 1
ATOM 2536 C CA . GLU A 1 357 ? 25.432 -8.046 -7.373 1.00 18.98 337 GLU A CA 1
ATOM 2537 C C . GLU A 1 357 ? 24.305 -8.964 -6.897 1.00 16.40 337 GLU A C 1
ATOM 2538 O O . GLU A 1 357 ? 23.174 -8.859 -7.326 1.00 15.78 337 GLU A O 1
ATOM 2544 N N . ASN A 1 358 ? 24.614 -9.844 -5.953 1.00 15.12 338 ASN A N 1
ATOM 2545 C CA . ASN A 1 358 ? 23.638 -10.719 -5.367 1.00 14.49 338 ASN A CA 1
ATOM 2546 C C . ASN A 1 358 ? 22.782 -10.105 -4.278 1.00 14.63 338 ASN A C 1
ATOM 2547 O O . ASN A 1 358 ? 21.743 -10.617 -3.960 1.00 16.27 338 ASN A O 1
ATOM 2552 N N . ASN A 1 359 ? 23.199 -8.956 -3.765 1.00 13.90 339 ASN A N 1
ATOM 2553 C CA . ASN A 1 359 ? 22.530 -8.380 -2.572 1.00 14.34 339 ASN A CA 1
ATOM 2554 C C . ASN A 1 359 ? 21.847 -7.062 -2.847 1.00 12.98 339 ASN A C 1
ATOM 2555 O O . ASN A 1 359 ? 20.955 -6.677 -2.054 1.00 12.94 339 ASN A O 1
ATOM 2560 N N . ASP A 1 360 ? 22.259 -6.355 -3.933 1.00 13.56 340 ASP A N 1
ATOM 2561 C CA . ASP A 1 360 ? 21.678 -5.025 -4.247 1.00 11.92 340 ASP A CA 1
ATOM 2562 C C . ASP A 1 360 ? 20.511 -5.211 -5.189 1.00 12.40 340 ASP A C 1
ATOM 2563 O O . ASP A 1 360 ? 20.676 -5.654 -6.343 1.00 12.90 340 ASP A O 1
ATOM 2568 N N . LEU A 1 361 ? 19.315 -4.970 -4.719 1.00 12.17 341 LEU A N 1
ATOM 2569 C CA . LEU A 1 361 ? 18.043 -5.173 -5.475 1.00 11.82 341 LEU A CA 1
ATOM 2570 C C . LEU A 1 361 ? 17.389 -3.919 -6.060 1.00 12.99 341 LEU A C 1
ATOM 2571 O O . LEU A 1 361 ? 16.259 -3.994 -6.558 1.00 14.07 341 LEU A O 1
ATOM 2576 N N . GLY A 1 362 ? 18.136 -2.830 -6.101 1.00 11.99 342 GLY A N 1
ATOM 2577 C CA . GLY A 1 362 ? 17.677 -1.551 -6.639 1.00 12.26 342 GLY A CA 1
ATOM 2578 C C . GLY A 1 362 ? 16.861 -0.812 -5.608 1.00 11.87 342 GLY A C 1
ATOM 2579 O O . GLY A 1 362 ? 16.211 0.150 -5.897 1.00 14.31 342 GLY A O 1
ATOM 2580 N N . VAL A 1 363 ? 16.853 -1.332 -4.369 1.00 11.02 343 VAL A N 1
ATOM 2581 C CA . VAL A 1 363 ? 16.177 -0.684 -3.305 1.00 10.84 343 VAL A CA 1
ATOM 2582 C C . VAL A 1 363 ? 17.118 0.114 -2.395 1.00 11.44 343 VAL A C 1
ATOM 2583 O O . VAL A 1 363 ? 18.122 -0.426 -1.857 1.00 10.77 343 VAL A O 1
ATOM 2587 N N . ILE A 1 364 ? 16.787 1.398 -2.172 1.00 11.48 344 ILE A N 1
ATOM 2588 C CA . ILE A 1 364 ? 17.495 2.299 -1.236 1.00 11.84 344 ILE A CA 1
ATOM 2589 C C . ILE A 1 364 ? 16.639 2.419 -0.008 1.00 10.70 344 ILE A C 1
ATOM 2590 O O . ILE A 1 364 ? 15.433 2.630 -0.165 1.00 11.04 344 ILE A O 1
ATOM 2595 N N . SER A 1 365 ? 17.230 2.391 1.177 1.00 10.52 345 SER A N 1
ATOM 2596 C CA . SER A 1 365 ? 16.502 2.427 2.416 1.00 9.00 345 SER A CA 1
ATOM 2597 C C . SER A 1 365 ? 17.108 3.487 3.243 1.00 9.55 345 SER A C 1
ATOM 2598 O O . SER A 1 365 ? 18.278 3.338 3.634 1.00 8.48 345 SER A O 1
ATOM 2601 N N . PRO A 1 366 ? 16.341 4.558 3.412 1.00 11.36 346 PRO A N 1
ATOM 2602 C CA . PRO A 1 366 ? 16.889 5.735 4.115 1.00 11.61 346 PRO A CA 1
ATOM 2603 C C . PRO A 1 366 ? 17.582 5.580 5.384 1.00 10.39 346 PRO A C 1
ATOM 2604 O O . PRO A 1 366 ? 18.477 6.379 5.696 1.00 9.92 346 PRO A O 1
ATOM 2608 N N . THR A 1 367 ? 17.180 4.638 6.240 1.00 9.14 347 THR A N 1
ATOM 2609 C CA . THR A 1 367 ? 17.931 4.432 7.476 1.00 9.62 347 THR A CA 1
ATOM 2610 C C . THR A 1 367 ? 19.451 4.179 7.259 1.00 9.27 347 THR A C 1
ATOM 2611 O O . THR A 1 367 ? 20.218 4.453 8.164 1.00 10.09 347 THR A O 1
ATOM 2615 N N . ALA A 1 368 ? 19.886 3.606 6.122 1.00 10.03 348 ALA A N 1
ATOM 2616 C CA . ALA A 1 368 ? 21.288 3.315 5.878 1.00 10.06 348 ALA A CA 1
ATOM 2617 C C . ALA A 1 368 ? 22.130 4.644 5.890 1.00 10.87 348 ALA A C 1
ATOM 2618 O O . ALA A 1 368 ? 23.009 4.810 6.706 1.00 12.37 348 ALA A O 1
ATOM 2620 N N . ALA A 1 369 ? 21.764 5.554 5.024 1.00 10.42 349 ALA A N 1
ATOM 2621 C CA . ALA A 1 369 ? 22.489 6.840 4.981 1.00 9.87 349 ALA A CA 1
ATOM 2622 C C . ALA A 1 369 ? 22.178 7.702 6.165 1.00 11.96 349 ALA A C 1
ATOM 2623 O O . ALA A 1 369 ? 23.095 8.290 6.753 1.00 11.46 349 ALA A O 1
ATOM 2625 N N . LEU A 1 370 ? 20.909 7.785 6.555 1.00 12.72 350 LEU A N 1
ATOM 2626 C CA . LEU A 1 370 ? 20.596 8.754 7.664 1.00 13.57 350 LEU A CA 1
ATOM 2627 C C . LEU A 1 370 ? 21.153 8.303 8.992 1.00 13.34 350 LEU A C 1
ATOM 2628 O O . LEU A 1 370 ? 21.639 9.163 9.842 1.00 13.85 350 LEU A O 1
ATOM 2633 N N . SER A 1 371 ? 21.219 6.978 9.285 1.00 11.81 351 SER A N 1
ATOM 2634 C CA . SER A 1 371 ? 21.678 6.581 10.606 1.00 12.00 351 SER A CA 1
ATOM 2635 C C . SER A 1 371 ? 23.222 6.551 10.645 1.00 11.54 351 SER A C 1
ATOM 2636 O O . SER A 1 371 ? 23.809 6.443 11.701 1.00 13.62 351 SER A O 1
ATOM 2639 N N . SER A 1 372 ? 23.782 6.722 9.468 1.00 10.95 352 SER A N 1
ATOM 2640 C CA . SER A 1 372 ? 25.182 6.920 9.321 1.00 11.23 352 SER A CA 1
ATOM 2641 C C . SER A 1 372 ? 25.591 8.404 9.509 1.00 12.27 352 SER A C 1
ATOM 2642 O O . SER A 1 372 ? 26.812 8.661 9.434 1.00 14.75 352 SER A O 1
ATOM 2645 N N . MET A 1 373 ? 24.646 9.280 9.838 1.00 13.49 353 MET A N 1
ATOM 2646 C CA . MET A 1 373 ? 24.987 10.692 10.076 1.00 14.08 353 MET A CA 1
ATOM 2647 C C . MET A 1 373 ? 26.305 10.903 10.919 1.00 14.84 353 MET A C 1
ATOM 2648 O O . MET A 1 373 ? 27.061 11.808 10.521 1.00 16.54 353 MET A O 1
ATOM 2653 N N . PRO A 1 374 ? 26.506 10.207 12.032 1.00 15.18 354 PRO A N 1
ATOM 2654 C CA . PRO A 1 374 ? 27.730 10.580 12.823 1.00 16.79 354 PRO A CA 1
ATOM 2655 C C . PRO A 1 374 ? 29.035 10.249 12.107 1.00 17.51 354 PRO A C 1
ATOM 2656 O O . PRO A 1 374 ? 30.077 10.977 12.337 1.00 18.67 354 PRO A O 1
ATOM 2660 N N . TYR A 1 375 ? 28.993 9.314 11.151 1.00 14.68 355 TYR A N 1
ATOM 2661 C CA . TYR A 1 375 ? 30.194 8.850 10.470 1.00 14.00 355 TYR A CA 1
ATOM 2662 C C . TYR A 1 375 ? 30.486 9.680 9.274 1.00 13.69 355 TYR A C 1
ATOM 2663 O O . TYR A 1 375 ? 31.642 10.051 9.071 1.00 13.71 355 TYR A O 1
ATOM 2672 N N . THR A 1 376 ? 29.465 9.993 8.474 1.00 12.16 356 THR A N 1
ATOM 2673 C CA . THR A 1 376 ? 29.556 10.606 7.170 1.00 13.79 356 THR A CA 1
ATOM 2674 C C . THR A 1 376 ? 28.490 11.711 7.083 1.00 16.11 356 THR A C 1
ATOM 2675 O O . THR A 1 376 ? 27.589 11.693 6.181 1.00 17.15 356 THR A O 1
ATOM 2679 N N . PRO A 1 377 ? 28.652 12.750 7.913 1.00 15.62 357 PRO A N 1
ATOM 2680 C CA . PRO A 1 377 ? 27.553 13.742 7.990 1.00 17.19 357 PRO A CA 1
ATOM 2681 C C . PRO A 1 377 ? 27.273 14.436 6.711 1.00 17.70 357 PRO A C 1
ATOM 2682 O O . PRO A 1 377 ? 26.070 14.615 6.318 1.00 19.70 357 PRO A O 1
ATOM 2686 N N . GLU A 1 378 ? 28.300 14.805 5.973 1.00 19.33 358 GLU A N 1
ATOM 2687 C CA . GLU A 1 378 ? 27.983 15.546 4.784 1.00 20.00 358 GLU A CA 1
ATOM 2688 C C . GLU A 1 378 ? 27.390 14.714 3.685 1.00 18.75 358 GLU A C 1
ATOM 2689 O O . GLU A 1 378 ? 26.504 15.141 2.975 1.00 14.78 358 GLU A O 1
ATOM 2695 N N . TYR A 1 379 ? 27.845 13.461 3.589 1.00 15.04 359 TYR A N 1
ATOM 2696 C CA . TYR A 1 379 ? 27.270 12.593 2.602 1.00 15.92 359 TYR A CA 1
ATOM 2697 C C . TYR A 1 379 ? 25.854 12.161 3.011 1.00 13.85 359 TYR A C 1
ATOM 2698 O O . TYR A 1 379 ? 25.028 11.968 2.130 1.00 17.17 359 TYR A O 1
ATOM 2707 N N . SER A 1 380 ? 25.614 11.996 4.296 1.00 15.96 360 SER A N 1
ATOM 2708 C CA . SER A 1 380 ? 24.305 11.559 4.744 1.00 15.63 360 SER A CA 1
ATOM 2709 C C . SER A 1 380 ? 23.321 12.733 4.541 1.00 17.06 360 SER A C 1
ATOM 2710 O O . SER A 1 380 ? 22.199 12.581 4.010 1.00 16.24 360 SER A O 1
ATOM 2713 N N . LYS A 1 381 ? 23.753 13.952 4.915 1.00 19.49 361 LYS A N 1
ATOM 2714 C CA . LYS A 1 381 ? 22.939 15.135 4.540 1.00 18.88 361 LYS A CA 1
ATOM 2715 C C . LYS A 1 381 ? 22.691 15.335 3.066 1.00 17.94 361 LYS A C 1
ATOM 2716 O O . LYS A 1 381 ? 21.547 15.777 2.703 1.00 18.99 361 LYS A O 1
ATOM 2722 N N . GLN A 1 382 ? 23.665 15.027 2.175 1.00 15.26 362 GLN A N 1
ATOM 2723 C CA . GLN A 1 382 ? 23.462 15.145 0.730 1.00 16.75 362 GLN A CA 1
ATOM 2724 C C . GLN A 1 382 ? 22.239 14.335 0.205 1.00 18.10 362 GLN A C 1
ATOM 2725 O O . GLN A 1 382 ? 21.351 14.811 -0.576 1.00 17.65 362 GLN A O 1
ATOM 2731 N N . ALA A 1 383 ? 22.179 13.091 0.688 1.00 16.31 363 ALA A N 1
ATOM 2732 C CA . ALA A 1 383 ? 21.038 12.240 0.395 1.00 15.95 363 ALA A CA 1
ATOM 2733 C C . ALA A 1 383 ? 19.792 12.850 1.065 1.00 13.50 363 ALA A C 1
ATOM 2734 O O . ALA A 1 383 ? 18.797 12.994 0.388 1.00 15.68 363 ALA A O 1
ATOM 2736 N N . MET A 1 384 ? 19.834 13.194 2.321 1.00 14.58 364 MET A N 1
ATOM 2737 C CA . MET A 1 384 ? 18.674 13.669 3.020 1.00 16.14 364 MET A CA 1
ATOM 2738 C C . MET A 1 384 ? 18.042 14.865 2.297 1.00 16.35 364 MET A C 1
ATOM 2739 O O . MET A 1 384 ? 16.814 15.029 2.219 1.00 14.04 364 MET A O 1
ATOM 2744 N N . VAL A 1 385 ? 18.896 15.763 1.828 1.00 16.93 365 VAL A N 1
ATOM 2745 C CA . VAL A 1 385 ? 18.427 16.976 1.169 1.00 18.02 365 VAL A CA 1
ATOM 2746 C C . VAL A 1 385 ? 17.790 16.720 -0.171 1.00 17.28 365 VAL A C 1
ATOM 2747 O O . VAL A 1 385 ? 16.736 17.314 -0.488 1.00 20.09 365 VAL A O 1
ATOM 2751 N N . HIS A 1 386 ? 18.385 15.862 -0.996 1.00 16.28 366 HIS A N 1
ATOM 2752 C CA . HIS A 1 386 ? 17.819 15.500 -2.259 1.00 15.78 366 HIS A CA 1
ATOM 2753 C C . HIS A 1 386 ? 16.444 14.826 -2.016 1.00 16.82 366 HIS A C 1
ATOM 2754 O O . HIS A 1 386 ? 15.458 15.081 -2.723 1.00 19.02 366 HIS A O 1
ATOM 2761 N N . TRP A 1 387 ? 16.432 13.860 -1.105 1.00 15.29 367 TRP A N 1
ATOM 2762 C CA . TRP A 1 387 ? 15.179 13.188 -0.802 1.00 15.03 367 TRP A CA 1
ATOM 2763 C C . TRP A 1 387 ? 14.066 14.158 -0.394 1.00 16.09 367 TRP A C 1
ATOM 2764 O O . TRP A 1 387 ? 12.940 14.021 -0.910 1.00 18.75 367 TRP A O 1
ATOM 2775 N N . TYR A 1 388 ? 14.351 15.026 0.580 1.00 16.43 368 TYR A N 1
ATOM 2776 C CA . TYR A 1 388 ? 13.322 15.978 1.050 1.00 17.71 368 TYR A CA 1
ATOM 2777 C C . TYR A 1 388 ? 12.924 16.984 -0.056 1.00 20.87 368 TYR A C 1
ATOM 2778 O O . TYR A 1 388 ? 11.733 17.144 -0.386 1.00 18.43 368 TYR A O 1
ATOM 2787 N N . ASN A 1 389 ? 13.902 17.678 -0.638 1.00 21.54 369 ASN A N 1
ATOM 2788 C CA . ASN A 1 389 ? 13.545 18.732 -1.603 1.00 20.12 369 ASN A CA 1
ATOM 2789 C C . ASN A 1 389 ? 12.989 18.255 -2.877 1.00 20.04 369 ASN A C 1
ATOM 2790 O O . ASN A 1 389 ? 12.114 18.902 -3.388 1.00 21.95 369 ASN A O 1
ATOM 2795 N N . ASP A 1 390 ? 13.431 17.092 -3.388 1.00 17.55 370 ASP A N 1
ATOM 2796 C CA . ASP A 1 390 ? 13.095 16.601 -4.694 1.00 17.78 370 ASP A CA 1
ATOM 2797 C C . ASP A 1 390 ? 12.108 15.408 -4.696 1.00 19.26 370 ASP A C 1
ATOM 2798 O O . ASP A 1 390 ? 11.520 15.091 -5.722 1.00 21.76 370 ASP A O 1
ATOM 2803 N N . MET A 1 391 ? 12.016 14.714 -3.556 1.00 17.27 371 MET A N 1
ATOM 2804 C CA . MET A 1 391 ? 11.156 13.451 -3.512 1.00 18.32 371 MET A CA 1
ATOM 2805 C C . MET A 1 391 ? 10.185 13.356 -2.344 1.00 19.08 371 MET A C 1
ATOM 2806 O O . MET A 1 391 ? 9.563 12.321 -2.161 1.00 19.96 371 MET A O 1
ATOM 2811 N N . ARG A 1 392 ? 9.997 14.378 -1.548 1.00 18.17 372 ARG A N 1
ATOM 2812 C CA . ARG A 1 392 ? 9.253 14.191 -0.372 1.00 17.16 372 ARG A CA 1
ATOM 2813 C C . ARG A 1 392 ? 7.833 13.767 -0.603 1.00 18.74 372 ARG A C 1
ATOM 2814 O O . ARG A 1 392 ? 7.278 13.152 0.285 1.00 20.24 372 ARG A O 1
ATOM 2822 N N . THR A 1 393 ? 7.255 14.099 -1.745 1.00 19.37 373 THR A N 1
ATOM 2823 C CA . THR A 1 393 ? 5.868 13.747 -1.916 1.00 20.11 373 THR A CA 1
ATOM 2824 C C . THR A 1 393 ? 5.738 12.245 -2.143 1.00 19.74 373 THR A C 1
ATOM 2825 O O . THR A 1 393 ? 4.670 11.735 -1.970 1.00 20.83 373 THR A O 1
ATOM 2829 N N . LYS A 1 394 ? 6.796 11.564 -2.581 1.00 18.65 374 LYS A N 1
ATOM 2830 C CA . LYS A 1 394 ? 6.835 10.109 -2.710 1.00 17.97 374 LYS A CA 1
ATOM 2831 C C . LYS A 1 394 ? 7.358 9.432 -1.448 1.00 16.50 374 LYS A C 1
ATOM 2832 O O . LYS A 1 394 ? 6.798 8.403 -1.072 1.00 16.08 374 LYS A O 1
ATOM 2838 N N . ILE A 1 395 ? 8.431 9.957 -0.803 1.00 14.44 375 ILE A N 1
ATOM 2839 C CA . ILE A 1 395 ? 9.136 9.180 0.243 1.00 14.54 375 ILE A CA 1
ATOM 2840 C C . ILE A 1 395 ? 9.138 9.731 1.620 1.00 12.85 375 ILE A C 1
ATOM 2841 O O . ILE A 1 395 ? 9.722 9.168 2.528 1.00 15.21 375 ILE A O 1
ATOM 2846 N N . PHE A 1 396 ? 8.438 10.815 1.838 1.00 12.51 376 PHE A N 1
ATOM 2847 C CA . PHE A 1 396 ? 8.358 11.425 3.187 1.00 13.61 376 PHE A CA 1
ATOM 2848 C C . PHE A 1 396 ? 6.963 11.458 3.736 1.00 14.54 376 PHE A C 1
ATOM 2849 O O . PHE A 1 396 ? 6.057 11.906 3.077 1.00 18.53 376 PHE A O 1
ATOM 2857 N N . GLY A 1 397 ? 6.796 11.014 4.958 1.00 14.88 377 GLY A N 1
ATOM 2858 C CA . GLY A 1 397 ? 5.470 10.915 5.527 1.00 13.73 377 GLY A CA 1
ATOM 2859 C C . GLY A 1 397 ? 5.432 11.416 6.974 1.00 14.15 377 GLY A C 1
ATOM 2860 O O . GLY A 1 397 ? 6.384 11.957 7.518 1.00 13.90 377 GLY A O 1
ATOM 2861 N N . LYS A 1 398 ? 4.314 11.138 7.603 1.00 15.56 378 LYS A N 1
ATOM 2862 C CA . LYS A 1 398 ? 4.134 11.617 8.977 1.00 15.33 378 LYS A CA 1
ATOM 2863 C C . LYS A 1 398 ? 5.093 11.161 10.027 1.00 15.79 378 LYS A C 1
ATOM 2864 O O . LYS A 1 398 ? 5.228 11.869 11.047 1.00 16.53 378 LYS A O 1
ATOM 2870 N N . TYR A 1 399 ? 5.724 9.971 9.836 1.00 12.78 379 TYR A N 1
ATOM 2871 C CA . TYR A 1 399 ? 6.747 9.454 10.709 1.00 12.64 379 TYR A CA 1
ATOM 2872 C C . TYR A 1 399 ? 8.131 9.458 10.123 1.00 12.38 379 TYR A C 1
ATOM 2873 O O . TYR A 1 399 ? 8.991 8.691 10.495 1.00 13.49 379 TYR A O 1
ATOM 2882 N N . GLY A 1 400 ? 8.350 10.439 9.280 1.00 11.54 380 GLY A N 1
ATOM 2883 C CA . GLY A 1 400 ? 9.638 10.632 8.616 1.00 13.89 380 GLY A CA 1
ATOM 2884 C C . GLY A 1 400 ? 9.716 9.974 7.246 1.00 12.74 380 GLY A C 1
ATOM 2885 O O . GLY A 1 400 ? 8.710 9.624 6.593 1.00 13.46 380 GLY A O 1
ATOM 2886 N N . PHE A 1 401 ? 10.938 9.772 6.764 1.00 12.49 381 PHE A N 1
ATOM 2887 C CA . PHE A 1 401 ? 11.092 9.045 5.495 1.00 12.17 381 PHE A CA 1
ATOM 2888 C C . PHE A 1 401 ? 10.602 7.551 5.637 1.00 12.30 381 PHE A C 1
ATOM 2889 O O . PHE A 1 401 ? 10.744 6.902 6.674 1.00 12.69 381 PHE A O 1
ATOM 2897 N N . TYR A 1 402 ? 9.913 7.122 4.574 1.00 12.25 382 TYR A N 1
ATOM 2898 C CA . TYR A 1 402 ? 9.435 5.727 4.518 1.00 11.52 382 TYR A CA 1
ATOM 2899 C C . TYR A 1 402 ? 10.580 4.769 4.418 1.00 10.71 382 TYR A C 1
ATOM 2900 O O . TYR A 1 402 ? 11.768 5.143 4.276 1.00 10.84 382 TYR A O 1
ATOM 2909 N N . ASP A 1 403 ? 10.248 3.461 4.616 1.00 10.05 383 ASP A N 1
ATOM 2910 C CA . ASP A 1 403 ? 11.293 2.469 4.876 1.00 9.99 383 ASP A CA 1
ATOM 2911 C C . ASP A 1 403 ? 12.259 2.219 3.744 1.00 8.89 383 ASP A C 1
ATOM 2912 O O . ASP A 1 403 ? 13.448 1.860 3.969 1.00 8.55 383 ASP A O 1
ATOM 2917 N N . ALA A 1 404 ? 11.804 2.329 2.511 1.00 9.14 384 ALA A N 1
ATOM 2918 C CA . ALA A 1 404 ? 12.519 1.858 1.324 1.00 10.23 384 ALA A CA 1
ATOM 2919 C C . ALA A 1 404 ? 11.793 2.260 0.047 1.00 9.73 384 ALA A C 1
ATOM 2920 O O . ALA A 1 404 ? 10.588 2.572 0.070 1.00 9.61 384 ALA A O 1
ATOM 2922 N N . PHE A 1 405 ? 12.571 2.435 -0.995 1.00 9.95 385 PHE A N 1
ATOM 2923 C CA . PHE A 1 405 ? 12.006 2.713 -2.309 1.00 10.41 385 PHE A CA 1
ATOM 2924 C C . PHE A 1 405 ? 12.887 2.194 -3.415 1.00 10.21 385 PHE A C 1
ATOM 2925 O O . PHE A 1 405 ? 14.123 2.069 -3.228 1.00 10.72 385 PHE A O 1
ATOM 2933 N N . SER A 1 406 ? 12.284 2.020 -4.583 1.00 11.33 386 SER A N 1
ATOM 2934 C CA . SER A 1 406 ? 13.105 1.759 -5.835 1.00 11.19 386 SER A CA 1
ATOM 2935 C C . SER A 1 406 ? 12.663 2.660 -6.946 1.00 11.97 386 SER A C 1
ATOM 2936 O O . SER A 1 406 ? 11.529 2.576 -7.393 1.00 12.57 386 SER A O 1
ATOM 2939 N N . GLU A 1 407 ? 13.524 3.533 -7.373 1.00 11.88 387 GLU A N 1
ATOM 2940 C CA . GLU A 1 407 ? 13.134 4.373 -8.532 1.00 14.63 387 GLU A CA 1
ATOM 2941 C C . GLU A 1 407 ? 13.067 3.519 -9.801 1.00 13.38 387 GLU A C 1
ATOM 2942 O O . GLU A 1 407 ? 12.281 3.785 -10.632 1.00 14.26 387 GLU A O 1
ATOM 2948 N N . THR A 1 408 ? 13.800 2.418 -9.852 1.00 13.99 388 THR A N 1
ATOM 2949 C CA . THR A 1 408 ? 13.833 1.526 -10.994 1.00 13.36 388 THR A CA 1
ATOM 2950 C C . THR A 1 408 ? 12.446 0.971 -11.185 1.00 16.04 388 THR A C 1
ATOM 2951 O O . THR A 1 408 ? 11.938 0.965 -12.276 1.00 17.86 388 THR A O 1
ATOM 2955 N N . GLU A 1 409 ? 11.782 0.605 -10.099 1.00 14.88 389 GLU A N 1
ATOM 2956 C CA . GLU A 1 409 ? 10.456 0.022 -10.169 1.00 14.35 389 GLU A CA 1
ATOM 2957 C C . GLU A 1 409 ? 9.312 0.936 -9.848 1.00 13.50 389 GLU A C 1
ATOM 2958 O O . GLU A 1 409 ? 8.130 0.474 -9.806 1.00 14.37 389 GLU A O 1
ATOM 2964 N N . ASN A 1 410 ? 9.603 2.220 -9.630 1.00 14.27 390 ASN A N 1
ATOM 2965 C CA . ASN A 1 410 ? 8.614 3.188 -9.154 1.00 16.13 390 ASN A CA 1
ATOM 2966 C C . ASN A 1 410 ? 7.825 2.609 -7.929 1.00 14.46 390 ASN A C 1
ATOM 2967 O O . ASN A 1 410 ? 6.610 2.752 -7.793 1.00 15.12 390 ASN A O 1
ATOM 2972 N N . TRP A 1 411 ? 8.601 2.067 -7.038 1.00 12.52 391 TRP A N 1
ATOM 2973 C CA . TRP A 1 411 ? 8.077 1.449 -5.839 1.00 11.17 391 TRP A CA 1
ATOM 2974 C C . TRP A 1 411 ? 8.353 2.373 -4.625 1.00 9.99 391 TRP A C 1
ATOM 2975 O O . TRP A 1 411 ? 9.516 2.577 -4.261 1.00 11.19 391 TRP A O 1
ATOM 2986 N N . TYR A 1 412 ? 7.312 2.874 -3.986 1.00 11.91 392 TYR A N 1
ATOM 2987 C CA . TYR A 1 412 ? 7.351 3.962 -2.988 1.00 12.56 392 TYR A CA 1
ATOM 2988 C C . TYR A 1 412 ? 6.324 3.654 -1.870 1.00 11.70 392 TYR A C 1
ATOM 2989 O O . TYR A 1 412 ? 5.254 4.279 -1.797 1.00 12.43 392 TYR A O 1
ATOM 2998 N N . PRO A 1 413 ? 6.513 2.551 -1.134 1.00 10.08 393 PRO A N 1
ATOM 2999 C CA . PRO A 1 413 ? 5.533 2.089 -0.175 1.00 10.85 393 PRO A CA 1
ATOM 3000 C C . PRO A 1 413 ? 5.494 3.097 0.985 1.00 10.21 393 PRO A C 1
ATOM 3001 O O . PRO A 1 413 ? 6.535 3.619 1.433 1.00 11.67 393 PRO A O 1
ATOM 3005 N N . GLN A 1 414 ? 4.281 3.386 1.415 1.00 9.62 394 GLN A N 1
ATOM 3006 C CA . GLN A 1 414 ? 4.076 4.296 2.605 1.00 8.98 394 GLN A CA 1
ATOM 3007 C C . GLN A 1 414 ? 4.028 3.479 3.860 1.00 9.55 394 GLN A C 1
ATOM 3008 O O . GLN A 1 414 ? 2.990 3.314 4.440 1.00 8.99 394 GLN A O 1
ATOM 3014 N N . GLN A 1 415 ? 5.195 2.955 4.190 1.00 9.05 395 GLN A N 1
ATOM 3015 C CA . GLN A 1 415 ? 5.369 1.975 5.238 1.00 9.48 395 GLN A CA 1
ATOM 3016 C C . GLN A 1 415 ? 6.616 2.247 5.994 1.00 9.96 395 GLN A C 1
ATOM 3017 O O . GLN A 1 415 ? 7.636 2.760 5.467 1.00 9.38 395 GLN A O 1
ATOM 3023 N N . TYR A 1 416 ? 6.562 1.871 7.294 1.00 8.43 396 TYR A N 1
ATOM 3024 C CA . TYR A 1 416 ? 7.625 2.094 8.213 1.00 9.64 396 TYR A CA 1
ATOM 3025 C C . TYR A 1 416 ? 7.940 0.886 9.090 1.00 8.73 396 TYR A C 1
ATOM 3026 O O . TYR A 1 416 ? 7.026 0.064 9.324 1.00 10.12 396 TYR A O 1
ATOM 3035 N N . LEU A 1 417 ? 9.177 0.781 9.619 1.00 9.21 397 LEU A N 1
ATOM 3036 C CA . LEU A 1 417 ? 9.607 -0.290 10.509 1.00 10.99 397 LEU A CA 1
ATOM 3037 C C . LEU A 1 417 ? 10.363 0.416 11.675 1.00 10.12 397 LEU A C 1
ATOM 3038 O O . LEU A 1 417 ? 11.229 1.300 11.417 1.00 9.42 397 LEU A O 1
ATOM 3043 N N . ALA A 1 418 ? 10.013 -0.013 12.878 1.00 9.55 398 ALA A N 1
ATOM 3044 C CA . ALA A 1 418 ? 10.616 0.571 14.115 1.00 10.18 398 ALA A CA 1
ATOM 3045 C C . ALA A 1 418 ? 12.128 0.478 14.001 1.00 10.41 398 ALA A C 1
ATOM 3046 O O . ALA A 1 418 ? 12.842 1.440 14.381 1.00 9.41 398 ALA A O 1
ATOM 3048 N N . ILE A 1 419 ? 12.656 -0.720 13.561 1.00 8.99 399 ILE A N 1
ATOM 3049 C CA . ILE A 1 419 ? 14.056 -0.952 13.563 1.00 9.32 399 ILE A CA 1
ATOM 3050 C C . ILE A 1 419 ? 14.812 -0.122 12.518 1.00 10.09 399 ILE A C 1
ATOM 3051 O O . ILE A 1 419 ? 16.058 0.054 12.657 1.00 11.18 399 ILE A O 1
ATOM 3056 N N . ASP A 1 420 ? 14.104 0.477 11.546 1.00 8.79 400 ASP A N 1
ATOM 3057 C CA . ASP A 1 420 ? 14.672 1.410 10.616 1.00 8.64 400 ASP A CA 1
ATOM 3058 C C . ASP A 1 420 ? 14.483 2.898 11.047 1.00 10.82 400 ASP A C 1
ATOM 3059 O O . ASP A 1 420 ? 15.393 3.686 10.882 1.00 10.00 400 ASP A O 1
ATOM 3064 N N . GLN A 1 421 ? 13.330 3.267 11.572 1.00 9.33 401 GLN A N 1
ATOM 3065 C CA . GLN A 1 421 ? 13.154 4.625 12.084 1.00 11.34 401 GLN A CA 1
ATOM 3066 C C . GLN A 1 421 ? 13.971 4.911 13.334 1.00 11.68 401 GLN A C 1
ATOM 3067 O O . GLN A 1 421 ? 14.417 6.045 13.502 1.00 11.24 401 GLN A O 1
ATOM 3073 N N . GLY A 1 422 ? 14.080 3.965 14.253 1.00 10.18 402 GLY A N 1
ATOM 3074 C CA . GLY A 1 422 ? 14.738 4.243 15.524 1.00 11.65 402 GLY A CA 1
ATOM 3075 C C . GLY A 1 422 ? 16.195 4.719 15.439 1.00 11.66 402 GLY A C 1
ATOM 3076 O O . GLY A 1 422 ? 16.564 5.831 15.987 1.00 11.54 402 GLY A O 1
ATOM 3077 N N . PRO A 1 423 ? 17.041 4.047 14.639 1.00 11.31 403 PRO A N 1
ATOM 3078 C CA . PRO A 1 423 ? 18.449 4.432 14.581 1.00 11.31 403 PRO A CA 1
ATOM 3079 C C . PRO A 1 423 ? 18.602 5.799 13.822 1.00 11.49 403 PRO A C 1
ATOM 3080 O O . PRO A 1 423 ? 19.584 6.511 13.994 1.00 13.07 403 PRO A O 1
ATOM 3084 N N . ILE A 1 424 ? 17.590 6.231 13.065 1.00 10.78 404 ILE A N 1
ATOM 3085 C CA . ILE A 1 424 ? 17.678 7.451 12.328 1.00 12.30 404 ILE A CA 1
ATOM 3086 C C . ILE A 1 424 ? 17.649 8.604 13.403 1.00 13.20 404 ILE A C 1
ATOM 3087 O O . ILE A 1 424 ? 18.492 9.491 13.420 1.00 13.28 404 ILE A O 1
ATOM 3092 N N . VAL A 1 425 ? 16.593 8.594 14.167 1.00 12.41 405 VAL A N 1
ATOM 3093 C CA . VAL A 1 425 ? 16.396 9.600 15.282 1.00 13.95 405 VAL A CA 1
ATOM 3094 C C . VAL A 1 425 ? 17.617 9.613 16.223 1.00 16.68 405 VAL A C 1
ATOM 3095 O O . VAL A 1 425 ? 18.163 10.669 16.523 1.00 16.12 405 VAL A O 1
ATOM 3099 N N . VAL A 1 426 ? 18.050 8.436 16.627 1.00 15.47 406 VAL A N 1
ATOM 3100 C CA . VAL A 1 426 ? 19.096 8.250 17.625 1.00 15.84 406 VAL A CA 1
ATOM 3101 C C . VAL A 1 426 ? 20.453 8.695 17.094 1.00 16.03 406 VAL A C 1
ATOM 3102 O O . VAL A 1 426 ? 21.177 9.491 17.750 1.00 16.91 406 VAL A O 1
ATOM 3106 N N . MET A 1 427 ? 20.785 8.319 15.858 1.00 15.80 407 MET A N 1
ATOM 3107 C CA . MET A 1 427 ? 22.071 8.688 15.337 1.00 14.76 407 MET A CA 1
ATOM 3108 C C . MET A 1 427 ? 22.159 10.125 14.922 1.00 15.35 407 MET A C 1
ATOM 3109 O O . MET A 1 427 ? 23.243 10.694 14.970 1.00 16.24 407 MET A O 1
ATOM 3114 N N . MET A 1 428 ? 21.049 10.701 14.484 1.00 14.24 408 MET A N 1
ATOM 3115 C CA . MET A 1 428 ? 20.958 12.121 14.159 1.00 15.53 408 MET A CA 1
ATOM 3116 C C . MET A 1 428 ? 21.200 12.910 15.438 1.00 15.22 408 MET A C 1
ATOM 3117 O O . MET A 1 428 ? 22.052 13.795 15.453 1.00 16.46 408 MET A O 1
ATOM 3122 N N . GLU A 1 429 ? 20.621 12.471 16.526 1.00 16.32 409 GLU A N 1
ATOM 3123 C CA . GLU A 1 429 ? 20.874 13.172 17.802 1.00 18.02 409 GLU A CA 1
ATOM 3124 C C . GLU A 1 429 ? 22.297 12.934 18.326 1.00 20.22 409 GLU A C 1
ATOM 3125 O O . GLU A 1 429 ? 22.899 13.850 18.944 1.00 21.17 409 GLU A O 1
ATOM 3131 N N . ASN A 1 430 ? 22.869 11.749 18.080 1.00 17.94 410 ASN A N 1
ATOM 3132 C CA . ASN A 1 430 ? 24.238 11.543 18.481 1.00 17.42 410 ASN A CA 1
ATOM 3133 C C . ASN A 1 430 ? 25.163 12.429 17.722 1.00 17.11 410 ASN A C 1
ATOM 3134 O O . ASN A 1 430 ? 26.111 12.916 18.303 1.00 18.87 410 ASN A O 1
ATOM 3139 N N . TYR A 1 431 ? 24.981 12.615 16.427 1.00 16.57 411 TYR A N 1
ATOM 3140 C CA . TYR A 1 431 ? 25.755 13.473 15.644 1.00 16.32 411 TYR A CA 1
ATOM 3141 C C . TYR A 1 431 ? 25.651 14.887 16.191 1.00 21.90 411 TYR A C 1
ATOM 3142 O O . TYR A 1 431 ? 26.650 15.573 16.329 1.00 20.93 411 TYR A O 1
ATOM 3151 N N . ARG A 1 432 ? 24.427 15.300 16.499 1.00 21.26 412 ARG A N 1
ATOM 3152 C CA . ARG A 1 432 ? 24.181 16.698 17.008 1.00 22.00 412 ARG A CA 1
ATOM 3153 C C . ARG A 1 432 ? 24.879 17.025 18.341 1.00 21.56 412 ARG A C 1
ATOM 3154 O O . ARG A 1 432 ? 25.590 18.007 18.411 1.00 27.29 412 ARG A O 1
ATOM 3162 N N . SER A 1 433 ? 24.685 16.189 19.323 1.00 19.34 413 SER A N 1
ATOM 3163 C CA . SER A 1 433 ? 24.969 16.436 20.742 1.00 23.01 413 SER A CA 1
ATOM 3164 C C . SER A 1 433 ? 25.584 15.310 21.553 1.00 22.23 413 SER A C 1
ATOM 3165 O O . SER A 1 433 ? 25.863 15.487 22.703 1.00 23.66 413 SER A O 1
ATOM 3168 N N . GLY A 1 434 ? 25.736 14.088 21.020 1.00 20.04 414 GLY A N 1
ATOM 3169 C CA . GLY A 1 434 ? 26.166 12.962 21.807 1.00 16.27 414 GLY A CA 1
ATOM 3170 C C . GLY A 1 434 ? 25.350 12.349 22.851 1.00 15.31 414 GLY A C 1
ATOM 3171 O O . GLY A 1 434 ? 25.864 11.581 23.650 1.00 19.54 414 GLY A O 1
ATOM 3172 N N . LEU A 1 435 ? 24.042 12.685 22.846 1.00 16.07 415 LEU A N 1
ATOM 3173 C CA . LEU A 1 435 ? 23.168 12.357 23.937 1.00 15.63 415 LEU A CA 1
ATOM 3174 C C . LEU A 1 435 ? 23.196 10.934 24.422 1.00 16.58 415 LEU A C 1
ATOM 3175 O O . LEU A 1 435 ? 23.369 10.673 25.596 1.00 16.48 415 LEU A O 1
ATOM 3180 N N . LEU A 1 436 ? 22.996 9.947 23.522 1.00 16.33 416 LEU A N 1
ATOM 3181 C CA . LEU A 1 436 ? 22.809 8.619 23.984 1.00 17.73 416 LEU A CA 1
ATOM 3182 C C . LEU A 1 436 ? 24.171 8.085 24.329 1.00 15.50 416 LEU A C 1
ATOM 3183 O O . LEU A 1 436 ? 24.248 7.384 25.242 1.00 16.52 416 LEU A O 1
ATOM 3188 N N . TRP A 1 437 ? 25.194 8.440 23.564 1.00 17.62 417 TRP A N 1
ATOM 3189 C CA . TRP A 1 437 ? 26.582 8.000 23.879 1.00 17.96 417 TRP A CA 1
ATOM 3190 C C . TRP A 1 437 ? 26.993 8.467 25.292 1.00 18.56 417 TRP A C 1
ATOM 3191 O O . TRP A 1 437 ? 27.444 7.682 26.110 1.00 16.32 417 TRP A O 1
ATOM 3202 N N . LYS A 1 438 ? 26.754 9.751 25.538 1.00 18.59 418 LYS A N 1
ATOM 3203 C CA . LYS A 1 438 ? 27.028 10.290 26.892 1.00 20.45 418 LYS A CA 1
ATOM 3204 C C . LYS A 1 438 ? 26.363 9.508 27.957 1.00 19.04 418 LYS A C 1
ATOM 3205 O O . LYS A 1 438 ? 26.986 9.112 28.911 1.00 19.94 418 LYS A O 1
ATOM 3211 N N . LEU A 1 439 ? 25.064 9.189 27.816 1.00 17.21 419 LEU A N 1
ATOM 3212 C CA . LEU A 1 439 ? 24.340 8.459 28.799 1.00 17.41 419 LEU A CA 1
ATOM 3213 C C . LEU A 1 439 ? 24.776 7.056 28.940 1.00 18.53 419 LEU A C 1
ATOM 3214 O O . LEU A 1 439 ? 25.130 6.594 30.020 1.00 21.26 419 LEU A O 1
ATOM 3219 N N . PHE A 1 440 ? 24.821 6.319 27.794 1.00 18.73 420 PHE A N 1
ATOM 3220 C CA . PHE A 1 440 ? 25.196 4.922 27.883 1.00 15.99 420 PHE A CA 1
ATOM 3221 C C . PHE A 1 440 ? 26.622 4.707 28.509 1.00 13.61 420 PHE A C 1
ATOM 3222 O O . PHE A 1 440 ? 26.772 3.826 29.381 1.00 15.99 420 PHE A O 1
ATOM 3230 N N . MET A 1 441 ? 27.561 5.424 27.961 1.00 18.02 421 MET A N 1
ATOM 3231 C CA . MET A 1 441 ? 29.008 5.276 28.327 1.00 18.77 421 MET A CA 1
ATOM 3232 C C . MET A 1 441 ? 29.243 5.628 29.804 1.00 22.77 421 MET A C 1
ATOM 3233 O O . MET A 1 441 ? 30.157 5.093 30.447 1.00 17.65 421 MET A O 1
ATOM 3238 N N . SER A 1 442 ? 28.350 6.440 30.375 1.00 24.64 422 SER A N 1
ATOM 3239 C CA . SER A 1 442 ? 28.444 6.786 31.805 1.00 24.70 422 SER A CA 1
ATOM 3240 C C . SER A 1 442 ? 28.076 5.697 32.725 1.00 27.46 422 SER A C 1
ATOM 3241 O O . SER A 1 442 ? 28.332 5.835 33.903 1.00 26.62 422 SER A O 1
ATOM 3244 N N . CYS A 1 443 ? 27.440 4.607 32.264 1.00 23.31 423 CYS A N 1
ATOM 3245 C CA . CYS A 1 443 ? 27.115 3.516 33.165 1.00 21.89 423 CYS A CA 1
ATOM 3246 C C . CYS A 1 443 ? 28.431 2.941 33.707 1.00 26.08 423 CYS A C 1
ATOM 3247 O O . CYS A 1 443 ? 29.336 2.616 32.895 1.00 24.58 423 CYS A O 1
ATOM 3250 N N . PRO A 1 444 ? 28.573 2.833 35.056 1.00 25.90 424 PRO A N 1
ATOM 3251 C CA . PRO A 1 444 ? 29.771 2.178 35.571 1.00 25.56 424 PRO A CA 1
ATOM 3252 C C . PRO A 1 444 ? 29.922 0.742 35.060 1.00 24.81 424 PRO A C 1
ATOM 3253 O O . PRO A 1 444 ? 31.035 0.305 34.780 1.00 28.01 424 PRO A O 1
ATOM 3257 N N . GLU A 1 445 ? 28.814 0.039 34.917 1.00 21.64 425 GLU A N 1
ATOM 3258 C CA . GLU A 1 445 ? 28.853 -1.362 34.480 1.00 19.79 425 GLU A CA 1
ATOM 3259 C C . GLU A 1 445 ? 29.363 -1.417 33.005 1.00 16.54 425 GLU A C 1
ATOM 3260 O O . GLU A 1 445 ? 30.059 -2.371 32.660 1.00 20.34 425 GLU A O 1
ATOM 3266 N N . VAL A 1 446 ? 29.006 -0.444 32.183 1.00 19.41 426 VAL A N 1
ATOM 3267 C CA . VAL A 1 446 ? 29.434 -0.508 30.757 1.00 19.25 426 VAL A CA 1
ATOM 3268 C C . VAL A 1 446 ? 30.969 -0.393 30.761 1.00 23.69 426 VAL A C 1
ATOM 3269 O O . VAL A 1 446 ? 31.682 -1.174 30.122 1.00 23.37 426 VAL A O 1
ATOM 3273 N N . GLN A 1 447 ? 31.455 0.627 31.455 1.00 25.38 427 GLN A N 1
ATOM 3274 C CA . GLN A 1 447 ? 32.943 0.813 31.586 1.00 24.99 427 GLN A CA 1
ATOM 3275 C C . GLN A 1 447 ? 33.645 -0.414 32.166 1.00 23.12 427 GLN A C 1
ATOM 3276 O O . GLN A 1 447 ? 34.680 -0.865 31.626 1.00 22.00 427 GLN A O 1
ATOM 3282 N N . ALA A 1 448 ? 33.122 -1.027 33.210 1.00 22.80 428 ALA A N 1
ATOM 3283 C CA . ALA A 1 448 ? 33.721 -2.274 33.729 1.00 23.47 428 ALA A CA 1
ATOM 3284 C C . ALA A 1 448 ? 33.714 -3.415 32.700 1.00 26.22 428 ALA A C 1
ATOM 3285 O O . ALA A 1 448 ? 34.615 -4.293 32.685 1.00 25.29 428 ALA A O 1
ATOM 3287 N N . GLY A 1 449 ? 32.576 -3.518 31.978 1.00 22.78 429 GLY A N 1
ATOM 3288 C CA . GLY A 1 449 ? 32.481 -4.596 31.000 1.00 19.89 429 GLY A CA 1
ATOM 3289 C C . GLY A 1 449 ? 33.485 -4.430 29.833 1.00 19.68 429 GLY A C 1
ATOM 3290 O O . GLY A 1 449 ? 34.089 -5.442 29.391 1.00 21.51 429 GLY A O 1
ATOM 3291 N N . LEU A 1 450 ? 33.672 -3.223 29.363 1.00 18.09 430 LEU A N 1
ATOM 3292 C CA . LEU A 1 450 ? 34.628 -2.873 28.325 1.00 19.54 430 LEU A CA 1
ATOM 3293 C C . LEU A 1 450 ? 36.067 -3.137 28.792 1.00 24.37 430 LEU A C 1
ATOM 3294 O O . LEU A 1 450 ? 36.871 -3.724 28.082 1.00 21.83 430 LEU A O 1
ATOM 3299 N N . LYS A 1 451 ? 36.355 -2.789 30.049 1.00 26.89 431 LYS A N 1
ATOM 3300 C CA . LYS A 1 451 ? 37.668 -3.149 30.612 1.00 26.20 431 LYS A CA 1
ATOM 3301 C C . LYS A 1 451 ? 37.865 -4.653 30.720 1.00 22.77 431 LYS A C 1
ATOM 3302 O O . LYS A 1 451 ? 38.948 -5.146 30.496 1.00 26.64 431 LYS A O 1
ATOM 3308 N N . LYS A 1 452 ? 36.840 -5.401 31.067 1.00 19.33 432 LYS A N 1
ATOM 3309 C CA . LYS A 1 452 ? 36.955 -6.805 31.297 1.00 19.21 432 LYS A CA 1
ATOM 3310 C C . LYS A 1 452 ? 37.277 -7.559 29.954 1.00 21.51 432 LYS A C 1
ATOM 3311 O O . LYS A 1 452 ? 37.902 -8.632 29.916 1.00 20.71 432 LYS A O 1
ATOM 3317 N N . LEU A 1 453 ? 36.729 -7.006 28.888 1.00 22.22 433 LEU A N 1
ATOM 3318 C CA . LEU A 1 453 ? 36.933 -7.537 27.514 1.00 21.79 433 LEU A CA 1
ATOM 3319 C C . LEU A 1 453 ? 38.123 -6.932 26.814 1.00 22.12 433 LEU A C 1
ATOM 3320 O O . LEU A 1 453 ? 38.304 -7.174 25.613 1.00 22.03 433 LEU A O 1
ATOM 3325 N N . ASP A 1 454 ? 38.889 -6.099 27.516 1.00 23.43 434 ASP A N 1
ATOM 3326 C CA . ASP A 1 454 ? 40.179 -5.605 27.057 1.00 23.97 434 ASP A CA 1
ATOM 3327 C C . ASP A 1 454 ? 40.007 -4.570 25.963 1.00 22.91 434 ASP A C 1
ATOM 3328 O O . ASP A 1 454 ? 40.734 -4.525 24.950 1.00 23.70 434 ASP A O 1
ATOM 3333 N N . PHE A 1 455 ? 38.969 -3.750 26.104 1.00 22.05 435 PHE A N 1
ATOM 3334 C CA . PHE A 1 455 ? 38.766 -2.631 25.238 1.00 18.95 435 PHE A CA 1
ATOM 3335 C C . PHE A 1 455 ? 39.476 -1.381 25.731 1.00 22.52 435 PHE A C 1
ATOM 3336 O O . PHE A 1 455 ? 39.662 -1.226 26.925 1.00 24.46 435 PHE A O 1
ATOM 3344 N N . GLN A 1 456 ? 39.792 -0.523 24.792 1.00 21.48 436 GLN A N 1
ATOM 3345 C CA . GLN A 1 456 ? 40.216 0.835 24.955 1.00 28.25 436 GLN A CA 1
ATOM 3346 C C . GLN A 1 456 ? 39.127 1.804 24.473 1.00 27.80 436 GLN A C 1
ATOM 3347 O O . GLN A 1 456 ? 38.420 1.591 23.452 1.00 23.88 436 GLN A O 1
ATOM 3353 N N . SER A 1 457 ? 39.031 2.915 25.192 1.00 24.98 437 SER A N 1
ATOM 3354 C CA . SER A 1 457 ? 38.092 3.953 24.905 1.00 24.98 437 SER A CA 1
ATOM 3355 C C . SER A 1 457 ? 38.447 5.099 25.828 1.00 26.79 437 SER A C 1
ATOM 3356 O O . SER A 1 457 ? 38.746 4.843 27.000 1.00 25.86 437 SER A O 1
ATOM 3359 N N . PRO A 1 458 ? 38.310 6.310 25.354 1.00 30.84 438 PRO A N 1
ATOM 3360 C CA . PRO A 1 458 ? 38.454 7.442 26.254 1.00 31.62 438 PRO A CA 1
ATOM 3361 C C . PRO A 1 458 ? 37.558 7.417 27.466 1.00 38.98 438 PRO A C 1
ATOM 3362 O O . PRO A 1 458 ? 37.939 7.908 28.484 1.00 31.74 438 PRO A O 1
ATOM 3366 N N . TYR A 1 459 ? 36.395 6.813 27.395 1.00 33.90 439 TYR A N 1
ATOM 3367 C CA . TYR A 1 459 ? 35.508 6.908 28.488 1.00 34.90 439 TYR A CA 1
ATOM 3368 C C . TYR A 1 459 ? 36.065 6.072 29.659 1.00 37.33 439 TYR A C 1
ATOM 3369 O O . TYR A 1 459 ? 35.464 6.077 30.730 1.00 42.46 439 TYR A O 1
ATOM 3378 N N . LEU A 1 460 ? 37.190 5.342 29.514 1.00 34.32 440 LEU A N 1
ATOM 3379 C CA . LEU A 1 460 ? 37.563 4.388 30.541 1.00 37.63 440 LEU A CA 1
ATOM 3380 C C . LEU A 1 460 ? 38.564 4.975 31.545 1.00 38.18 440 LEU A C 1
ATOM 3381 O O . LEU A 1 460 ? 39.505 5.570 31.087 1.00 36.85 440 LEU A O 1
ATOM 3386 N N . ALA B 1 43 ? 50.088 4.120 -1.758 1.00 41.14 23 ALA B N 1
ATOM 3387 C CA . ALA B 1 43 ? 48.793 4.856 -1.398 1.00 39.02 23 ALA B CA 1
ATOM 3388 C C . ALA B 1 43 ? 48.218 4.404 -0.070 1.00 39.60 23 ALA B C 1
ATOM 3389 O O . ALA B 1 43 ? 47.614 3.353 0.015 1.00 42.45 23 ALA B O 1
ATOM 3391 N N . LEU B 1 44 ? 48.418 5.203 0.969 1.00 30.14 24 LEU B N 1
ATOM 3392 C CA . LEU B 1 44 ? 48.025 4.887 2.298 1.00 29.18 24 LEU B CA 1
ATOM 3393 C C . LEU B 1 44 ? 46.516 5.195 2.506 1.00 25.66 24 LEU B C 1
ATOM 3394 O O . LEU B 1 44 ? 45.936 5.926 1.739 1.00 26.68 24 LEU B O 1
ATOM 3399 N N . SER B 1 45 ? 45.959 4.580 3.540 1.00 28.17 25 SER B N 1
ATOM 3400 C CA . SER B 1 45 ? 44.573 4.756 3.954 1.00 25.53 25 SER B CA 1
ATOM 3401 C C . SER B 1 45 ? 44.446 6.149 4.591 1.00 30.89 25 SER B C 1
ATOM 3402 O O . SER B 1 45 ? 45.428 6.703 5.074 1.00 27.59 25 SER B O 1
ATOM 3405 N N . ALA B 1 46 ? 43.232 6.666 4.675 1.00 26.75 26 ALA B N 1
ATOM 3406 C CA . ALA B 1 46 ? 43.032 7.930 5.304 1.00 27.36 26 ALA B CA 1
ATOM 3407 C C . ALA B 1 46 ? 43.365 7.828 6.708 1.00 24.45 26 ALA B C 1
ATOM 3408 O O . ALA B 1 46 ? 43.861 8.774 7.265 1.00 21.61 26 ALA B O 1
ATOM 3410 N N . ASP B 1 47 ? 43.130 6.668 7.369 1.00 20.98 27 ASP B N 1
ATOM 3411 C CA . ASP B 1 47 ? 43.429 6.570 8.724 1.00 22.15 27 ASP B CA 1
ATOM 3412 C C . ASP B 1 47 ? 44.980 6.598 9.010 1.00 21.07 27 ASP B C 1
ATOM 3413 O O . ASP B 1 47 ? 45.413 7.163 10.036 1.00 22.10 27 ASP B O 1
ATOM 3418 N N . SER B 1 48 ? 45.750 5.923 8.172 1.00 24.61 28 SER B N 1
ATOM 3419 C CA . SER B 1 48 ? 47.222 5.957 8.291 1.00 25.50 28 SER B CA 1
ATOM 3420 C C . SER B 1 48 ? 47.728 7.428 8.116 1.00 22.75 28 SER B C 1
ATOM 3421 O O . SER B 1 48 ? 48.543 7.882 8.914 1.00 22.34 28 SER B O 1
ATOM 3424 N N . ILE B 1 49 ? 47.202 8.074 7.086 1.00 24.22 29 ILE B N 1
ATOM 3425 C CA . ILE B 1 49 ? 47.564 9.481 6.727 1.00 23.01 29 ILE B CA 1
ATOM 3426 C C . ILE B 1 49 ? 47.160 10.423 7.831 1.00 26.16 29 ILE B C 1
ATOM 3427 O O . ILE B 1 49 ? 48.021 11.218 8.330 1.00 21.57 29 ILE B O 1
ATOM 3432 N N . PHE B 1 50 ? 45.913 10.306 8.321 1.00 21.39 30 PHE B N 1
ATOM 3433 C CA . PHE B 1 50 ? 45.561 11.016 9.524 1.00 20.59 30 PHE B CA 1
ATOM 3434 C C . PHE B 1 50 ? 46.595 10.966 10.635 1.00 22.25 30 PHE B C 1
ATOM 3435 O O . PHE B 1 50 ? 47.007 12.003 11.177 1.00 19.21 30 PHE B O 1
ATOM 3443 N N . ASN B 1 51 ? 47.035 9.782 11.099 1.00 21.58 31 ASN B N 1
ATOM 3444 C CA . ASN B 1 51 ? 47.940 9.758 12.238 1.00 22.87 31 ASN B CA 1
ATOM 3445 C C . ASN B 1 51 ? 49.354 10.366 11.928 1.00 17.15 31 ASN B C 1
ATOM 3446 O O . ASN B 1 51 ? 49.969 10.937 12.823 1.00 18.68 31 ASN B O 1
ATOM 3451 N N . ILE B 1 52 ? 49.819 10.133 10.726 1.00 19.98 32 ILE B N 1
ATOM 3452 C CA . ILE B 1 52 ? 51.117 10.647 10.242 1.00 20.77 32 ILE B CA 1
ATOM 3453 C C . ILE B 1 52 ? 51.016 12.191 10.298 1.00 21.71 32 ILE B C 1
ATOM 3454 O O . ILE B 1 52 ? 51.909 12.828 10.813 1.00 19.41 32 ILE B O 1
ATOM 3459 N N . VAL B 1 53 ? 49.889 12.722 9.832 1.00 18.50 33 VAL B N 1
ATOM 3460 C CA . VAL B 1 53 ? 49.749 14.172 9.620 1.00 20.07 33 VAL B CA 1
ATOM 3461 C C . VAL B 1 53 ? 49.568 14.777 10.955 1.00 18.03 33 VAL B C 1
ATOM 3462 O O . VAL B 1 53 ? 50.205 15.820 11.265 1.00 17.12 33 VAL B O 1
ATOM 3466 N N . GLU B 1 54 ? 48.763 14.179 11.844 1.00 16.17 34 GLU B N 1
ATOM 3467 C CA . GLU B 1 54 ? 48.636 14.664 13.165 1.00 17.24 34 GLU B CA 1
ATOM 3468 C C . GLU B 1 54 ? 49.975 14.720 13.978 1.00 18.83 34 GLU B C 1
ATOM 3469 O O . GLU B 1 54 ? 50.284 15.688 14.694 1.00 16.46 34 GLU B O 1
ATOM 3475 N N . GLU B 1 55 ? 50.708 13.605 13.939 1.00 18.80 35 GLU B N 1
ATOM 3476 C CA . GLU B 1 55 ? 51.911 13.474 14.671 1.00 19.12 35 GLU B CA 1
ATOM 3477 C C . GLU B 1 55 ? 53.007 14.498 14.221 1.00 17.52 35 GLU B C 1
ATOM 3478 O O . GLU B 1 55 ? 53.710 15.078 15.006 1.00 19.36 35 GLU B O 1
ATOM 3484 N N . GLN B 1 56 ? 53.135 14.625 12.958 1.00 17.84 36 GLN B N 1
ATOM 3485 C CA . GLN B 1 56 ? 54.213 15.472 12.368 1.00 18.28 36 GLN B CA 1
ATOM 3486 C C . GLN B 1 56 ? 53.849 16.912 12.539 1.00 17.67 36 GLN B C 1
ATOM 3487 O O . GLN B 1 56 ? 54.701 17.710 12.787 1.00 18.96 36 GLN B O 1
ATOM 3493 N N . THR B 1 57 ? 52.564 17.235 12.438 1.00 16.05 37 THR B N 1
ATOM 3494 C CA . THR B 1 57 ? 52.138 18.576 12.687 1.00 16.84 37 THR B CA 1
ATOM 3495 C C . THR B 1 57 ? 52.347 18.964 14.106 1.00 17.06 37 THR B C 1
ATOM 3496 O O . THR B 1 57 ? 52.796 20.094 14.445 1.00 14.69 37 THR B O 1
ATOM 3500 N N . PHE B 1 58 ? 52.128 18.010 15.062 1.00 16.46 38 PHE B N 1
ATOM 3501 C CA . PHE B 1 58 ? 52.454 18.242 16.415 1.00 15.75 38 PHE B CA 1
ATOM 3502 C C . PHE B 1 58 ? 53.926 18.652 16.582 1.00 14.97 38 PHE B C 1
ATOM 3503 O O . PHE B 1 58 ? 54.209 19.471 17.462 1.00 14.08 38 PHE B O 1
ATOM 3511 N N . GLN B 1 59 ? 54.802 18.064 15.769 1.00 18.36 39 GLN B N 1
ATOM 3512 C CA . GLN B 1 59 ? 56.264 18.275 15.955 1.00 18.49 39 GLN B CA 1
ATOM 3513 C C . GLN B 1 59 ? 56.657 19.740 15.733 1.00 17.99 39 GLN B C 1
ATOM 3514 O O . GLN B 1 59 ? 57.689 20.210 16.286 1.00 15.95 39 GLN B O 1
ATOM 3520 N N . TYR B 1 60 ? 55.805 20.515 15.050 1.00 16.98 40 TYR B N 1
ATOM 3521 C CA . TYR B 1 60 ? 56.036 22.002 15.024 1.00 15.47 40 TYR B CA 1
ATOM 3522 C C . TYR B 1 60 ? 56.238 22.615 16.412 1.00 15.36 40 TYR B C 1
ATOM 3523 O O . TYR B 1 60 ? 57.069 23.531 16.617 1.00 17.48 40 TYR B O 1
ATOM 3532 N N . PHE B 1 61 ? 55.508 22.073 17.430 1.00 14.62 41 PHE B N 1
ATOM 3533 C CA . PHE B 1 61 ? 55.371 22.649 18.722 1.00 14.57 41 PHE B CA 1
ATOM 3534 C C . PHE B 1 61 ? 56.234 21.923 19.766 1.00 14.07 41 PHE B C 1
ATOM 3535 O O . PHE B 1 61 ? 56.286 22.343 20.915 1.00 17.41 41 PHE B O 1
ATOM 3543 N N . TRP B 1 62 ? 56.895 20.878 19.295 1.00 16.08 42 TRP B N 1
ATOM 3544 C CA . TRP B 1 62 ? 57.746 20.051 20.112 1.00 18.22 42 TRP B CA 1
ATOM 3545 C C . TRP B 1 62 ? 59.247 20.219 19.650 1.00 15.89 42 TRP B C 1
ATOM 3546 O O . TRP B 1 62 ? 59.916 21.142 20.205 1.00 16.38 42 TRP B O 1
ATOM 3557 N N . ASP B 1 63 ? 59.671 19.471 18.645 1.00 15.23 43 ASP B N 1
ATOM 3558 C CA . ASP B 1 63 ? 60.991 19.565 18.022 1.00 17.83 43 ASP B CA 1
ATOM 3559 C C . ASP B 1 63 ? 61.209 21.007 17.458 1.00 19.82 43 ASP B C 1
ATOM 3560 O O . ASP B 1 63 ? 62.297 21.577 17.534 1.00 17.75 43 ASP B O 1
ATOM 3565 N N . GLY B 1 64 ? 60.169 21.573 16.851 1.00 17.61 44 GLY B N 1
ATOM 3566 C CA . GLY B 1 64 ? 60.272 23.003 16.284 1.00 15.88 44 GLY B CA 1
ATOM 3567 C C . GLY B 1 64 ? 60.121 24.122 17.275 1.00 16.52 44 GLY B C 1
ATOM 3568 O O . GLY B 1 64 ? 60.210 25.304 16.913 1.00 15.18 44 GLY B O 1
ATOM 3569 N N . ALA B 1 65 ? 59.879 23.847 18.580 1.00 16.47 45 ALA B N 1
ATOM 3570 C CA . ALA B 1 65 ? 59.704 24.942 19.501 1.00 15.84 45 ALA B CA 1
ATOM 3571 C C . ALA B 1 65 ? 60.996 25.724 19.678 1.00 15.82 45 ALA B C 1
ATOM 3572 O O . ALA B 1 65 ? 62.071 25.184 19.477 1.00 16.12 45 ALA B O 1
ATOM 3574 N N . GLU B 1 66 ? 60.860 26.955 20.067 1.00 15.22 46 GLU B N 1
ATOM 3575 C CA . GLU B 1 66 ? 62.007 27.783 20.392 1.00 17.46 46 GLU B CA 1
ATOM 3576 C C . GLU B 1 66 ? 62.559 27.126 21.697 1.00 17.87 46 GLU B C 1
ATOM 3577 O O . GLU B 1 66 ? 61.789 26.791 22.618 1.00 17.74 46 GLU B O 1
ATOM 3583 N N . PRO B 1 67 ? 63.880 26.898 21.762 1.00 18.31 47 PRO B N 1
ATOM 3584 C CA . PRO B 1 67 ? 64.454 26.076 22.835 1.00 20.93 47 PRO B CA 1
ATOM 3585 C C . PRO B 1 67 ? 64.497 26.697 24.189 1.00 20.92 47 PRO B C 1
ATOM 3586 O O . PRO B 1 67 ? 64.271 25.973 25.236 1.00 21.95 47 PRO B O 1
ATOM 3590 N N . VAL B 1 68 ? 64.689 28.004 24.285 1.00 20.42 48 VAL B N 1
ATOM 3591 C CA . VAL B 1 68 ? 64.711 28.689 25.618 1.00 19.82 48 VAL B CA 1
ATOM 3592 C C . VAL B 1 68 ? 63.391 28.704 26.305 1.00 23.61 48 VAL B C 1
ATOM 3593 O O . VAL B 1 68 ? 63.270 28.314 27.515 1.00 22.57 48 VAL B O 1
ATOM 3597 N N . SER B 1 69 ? 62.398 29.138 25.563 1.00 18.45 49 SER B N 1
ATOM 3598 C CA . SER B 1 69 ? 61.046 29.328 26.087 1.00 18.95 49 SER B CA 1
ATOM 3599 C C . SER B 1 69 ? 60.147 28.105 25.984 1.00 18.11 49 SER B C 1
ATOM 3600 O O . SER B 1 69 ? 59.163 28.061 26.735 1.00 22.12 49 SER B O 1
ATOM 3603 N N . GLY B 1 70 ? 60.385 27.177 25.063 1.00 19.98 50 GLY B N 1
ATOM 3604 C CA . GLY B 1 70 ? 59.403 26.147 24.698 1.00 19.08 50 GLY B CA 1
ATOM 3605 C C . GLY B 1 70 ? 58.190 26.660 23.896 1.00 17.40 50 GLY B C 1
ATOM 3606 O O . GLY B 1 70 ? 57.350 25.876 23.507 1.00 18.67 50 GLY B O 1
ATOM 3607 N N . MET B 1 71 ? 58.151 27.969 23.588 1.00 16.96 51 MET B N 1
ATOM 3608 C CA . MET B 1 71 ? 56.998 28.586 22.908 1.00 14.73 51 MET B CA 1
ATOM 3609 C C . MET B 1 71 ? 57.068 28.377 21.399 1.00 14.10 51 MET B C 1
ATOM 3610 O O . MET B 1 71 ? 58.123 27.933 20.787 1.00 13.29 51 MET B O 1
ATOM 3615 N N . ALA B 1 72 ? 55.925 28.562 20.747 1.00 12.34 52 ALA B N 1
ATOM 3616 C CA . ALA B 1 72 ? 55.834 28.398 19.322 1.00 11.42 52 ALA B CA 1
ATOM 3617 C C . ALA B 1 72 ? 56.464 29.555 18.587 1.00 10.85 52 ALA B C 1
ATOM 3618 O O . ALA B 1 72 ? 56.131 30.681 18.899 1.00 11.12 52 ALA B O 1
ATOM 3620 N N . ARG B 1 73 ? 57.410 29.241 17.710 1.00 11.85 53 ARG B N 1
ATOM 3621 C CA . ARG B 1 73 ? 58.000 30.250 16.786 1.00 11.54 53 ARG B CA 1
ATOM 3622 C C . ARG B 1 73 ? 56.848 30.822 15.887 1.00 11.59 53 ARG B C 1
ATOM 3623 O O . ARG B 1 73 ? 55.970 30.096 15.493 1.00 11.43 53 ARG B O 1
ATOM 3631 N N . GLU B 1 74 ? 56.892 32.094 15.544 1.00 11.13 54 GLU B N 1
ATOM 3632 C CA . GLU B 1 74 ? 55.948 32.629 14.591 1.00 12.32 54 GLU B CA 1
ATOM 3633 C C . GLU B 1 74 ? 56.056 31.767 13.322 1.00 11.77 54 GLU B C 1
ATOM 3634 O O . GLU B 1 74 ? 55.023 31.371 12.773 1.00 13.71 54 GLU B O 1
ATOM 3640 N N . ARG B 1 75 ? 57.276 31.484 12.860 1.00 10.58 55 ARG B N 1
ATOM 3641 C CA . ARG B 1 75 ? 57.460 30.786 11.631 1.00 10.52 55 ARG B CA 1
ATOM 3642 C C . ARG B 1 75 ? 58.624 29.839 11.724 1.00 11.79 55 ARG B C 1
ATOM 3643 O O . ARG B 1 75 ? 59.521 30.040 12.540 1.00 12.00 55 ARG B O 1
ATOM 3651 N N . TYR B 1 76 ? 58.648 28.867 10.831 1.00 14.56 56 TYR B N 1
ATOM 3652 C CA . TYR B 1 76 ? 59.745 27.943 10.700 1.00 13.41 56 TYR B CA 1
ATOM 3653 C C . TYR B 1 76 ? 59.977 27.727 9.222 1.00 13.33 56 TYR B C 1
ATOM 3654 O O . TYR B 1 76 ? 59.068 27.280 8.522 1.00 13.64 56 TYR B O 1
ATOM 3663 N N . HIS B 1 77 ? 61.211 27.986 8.790 1.00 12.59 57 HIS B N 1
ATOM 3664 C CA . HIS B 1 77 ? 61.602 27.840 7.424 1.00 12.13 57 HIS B CA 1
ATOM 3665 C C . HIS B 1 77 ? 62.643 26.748 7.279 1.00 13.59 57 HIS B C 1
ATOM 3666 O O . HIS B 1 77 ? 63.765 26.876 7.788 1.00 14.66 57 HIS B O 1
ATOM 3673 N N . VAL B 1 78 ? 62.265 25.707 6.616 1.00 15.03 58 VAL B N 1
ATOM 3674 C CA . VAL B 1 78 ? 63.104 24.476 6.519 1.00 15.49 58 VAL B CA 1
ATOM 3675 C C . VAL B 1 78 ? 64.482 24.828 6.002 1.00 17.11 58 VAL B C 1
ATOM 3676 O O . VAL B 1 78 ? 65.465 24.303 6.547 1.00 16.84 58 VAL B O 1
ATOM 3680 N N . ASP B 1 79 ? 64.580 25.741 5.026 1.00 13.91 59 ASP B N 1
ATOM 3681 C CA . ASP B 1 79 ? 65.898 26.044 4.479 1.00 15.28 59 ASP B CA 1
ATOM 3682 C C . ASP B 1 79 ? 66.786 26.929 5.350 1.00 15.15 59 ASP B C 1
ATOM 3683 O O . ASP B 1 79 ? 67.944 27.178 4.977 1.00 12.32 59 ASP B O 1
ATOM 3688 N N . GLY B 1 80 ? 66.288 27.397 6.521 1.00 14.83 60 GLY B N 1
ATOM 3689 C CA . GLY B 1 80 ? 67.014 28.279 7.399 1.00 16.13 60 GLY B CA 1
ATOM 3690 C C . GLY B 1 80 ? 67.083 29.731 6.984 1.00 16.30 60 GLY B C 1
ATOM 3691 O O . GLY B 1 80 ? 67.779 30.511 7.640 1.00 14.39 60 GLY B O 1
ATOM 3692 N N . ASN B 1 81 ? 66.373 30.109 5.916 1.00 14.21 61 ASN B N 1
ATOM 3693 C CA . ASN B 1 81 ? 66.386 31.469 5.518 1.00 14.45 61 ASN B CA 1
ATOM 3694 C C . ASN B 1 81 ? 65.234 32.257 6.088 1.00 15.24 61 ASN B C 1
ATOM 3695 O O . ASN B 1 81 ? 64.082 31.937 5.807 1.00 15.46 61 ASN B O 1
ATOM 3700 N N . TYR B 1 82 ? 65.560 33.271 6.871 1.00 13.73 62 TYR B N 1
ATOM 3701 C CA . TYR B 1 82 ? 64.575 34.121 7.519 1.00 15.71 62 TYR B CA 1
ATOM 3702 C C . TYR B 1 82 ? 64.809 35.562 7.146 1.00 16.85 62 TYR B C 1
ATOM 3703 O O . TYR B 1 82 ? 65.708 36.130 7.674 1.00 14.28 62 TYR B O 1
ATOM 3712 N N . PRO B 1 83 ? 64.052 36.120 6.205 1.00 18.48 63 PRO B N 1
ATOM 3713 C CA . PRO B 1 83 ? 64.329 37.521 5.779 1.00 21.25 63 PRO B CA 1
ATOM 3714 C C . PRO B 1 83 ? 64.320 38.526 6.868 1.00 20.88 63 PRO B C 1
ATOM 3715 O O . PRO B 1 83 ? 65.108 39.460 6.817 1.00 19.33 63 PRO B O 1
ATOM 3719 N N . GLU B 1 84 ? 63.573 38.258 7.945 1.00 19.69 64 GLU B N 1
ATOM 3720 C CA . GLU B 1 84 ? 63.554 39.139 9.096 1.00 19.74 64 GLU B CA 1
ATOM 3721 C C . GLU B 1 84 ? 64.390 38.705 10.304 1.00 17.29 64 GLU B C 1
ATOM 3722 O O . GLU B 1 84 ? 64.301 39.323 11.397 1.00 15.28 64 GLU B O 1
ATOM 3728 N N . ASN B 1 85 ? 65.179 37.621 10.147 1.00 16.49 65 ASN B N 1
ATOM 3729 C CA . ASN B 1 85 ? 66.100 37.114 11.128 1.00 18.91 65 ASN B CA 1
ATOM 3730 C C . ASN B 1 85 ? 65.377 36.854 12.424 1.00 16.05 65 ASN B C 1
ATOM 3731 O O . ASN B 1 85 ? 65.842 37.205 13.474 1.00 18.57 65 ASN B O 1
ATOM 3736 N N . ASP B 1 86 ? 64.182 36.340 12.300 1.00 13.98 66 ASP B N 1
ATOM 3737 C CA . ASP B 1 86 ? 63.233 36.296 13.454 1.00 13.74 66 ASP B CA 1
ATOM 3738 C C . ASP B 1 86 ? 62.834 34.812 13.754 1.00 14.01 66 ASP B C 1
ATOM 3739 O O . ASP B 1 86 ? 61.746 34.578 14.302 1.00 14.84 66 ASP B O 1
ATOM 3744 N N . MET B 1 87 ? 63.689 33.831 13.464 1.00 11.93 67 MET B N 1
ATOM 3745 C CA . MET B 1 87 ? 63.413 32.422 13.787 1.00 12.65 67 MET B CA 1
ATOM 3746 C C . MET B 1 87 ? 62.998 32.169 15.273 1.00 15.26 67 MET B C 1
ATOM 3747 O O . MET B 1 87 ? 62.169 31.295 15.580 1.00 16.62 67 MET B O 1
ATOM 3752 N N . ASN B 1 88 ? 63.595 32.903 16.157 1.00 14.89 68 ASN B N 1
ATOM 3753 C CA . ASN B 1 88 ? 63.329 32.751 17.608 1.00 15.91 68 ASN B CA 1
ATOM 3754 C C . ASN B 1 88 ? 62.413 33.779 18.185 1.00 14.19 68 ASN B C 1
ATOM 3755 O O . ASN B 1 88 ? 62.343 33.953 19.436 1.00 13.42 68 ASN B O 1
ATOM 3760 N N . VAL B 1 89 ? 61.610 34.425 17.324 1.00 13.27 69 VAL B N 1
ATOM 3761 C CA . VAL B 1 89 ? 60.528 35.251 17.837 1.00 11.84 69 VAL B CA 1
ATOM 3762 C C . VAL B 1 89 ? 59.313 34.348 17.974 1.00 12.78 69 VAL B C 1
ATOM 3763 O O . VAL B 1 89 ? 59.019 33.590 17.062 1.00 13.59 69 VAL B O 1
ATOM 3767 N N . VAL B 1 90 ? 58.727 34.343 19.202 1.00 13.17 70 VAL B N 1
ATOM 3768 C CA . VAL B 1 90 ? 57.619 33.466 19.481 1.00 11.65 70 VAL B CA 1
ATOM 3769 C C . VAL B 1 90 ? 56.343 34.258 19.549 1.00 11.56 70 VAL B C 1
ATOM 3770 O O . VAL B 1 90 ? 56.272 35.490 19.752 1.00 12.32 70 VAL B O 1
ATOM 3774 N N . THR B 1 91 ? 55.276 33.560 19.248 1.00 12.32 71 THR B N 1
ATOM 3775 C CA . THR B 1 91 ? 53.950 34.202 19.026 1.00 13.63 71 THR B CA 1
ATOM 3776 C C . THR B 1 91 ? 52.991 33.731 20.134 1.00 12.32 71 THR B C 1
ATOM 3777 O O . THR B 1 91 ? 52.879 32.471 20.370 1.00 12.39 71 THR B O 1
ATOM 3781 N N . SER B 1 92 ? 52.356 34.681 20.777 1.00 14.32 72 SER B N 1
ATOM 3782 C CA . SER B 1 92 ? 51.539 34.341 21.940 1.00 14.64 72 SER B CA 1
ATOM 3783 C C . SER B 1 92 ? 50.296 33.580 21.561 1.00 15.85 72 SER B C 1
ATOM 3784 O O . SER B 1 92 ? 49.975 32.557 22.174 1.00 12.39 72 SER B O 1
ATOM 3787 N N . GLY B 1 93 ? 49.661 33.981 20.489 1.00 14.76 73 GLY B N 1
ATOM 3788 C CA . GLY B 1 93 ? 48.457 33.300 20.024 1.00 15.19 73 GLY B CA 1
ATOM 3789 C C . GLY B 1 93 ? 48.737 31.912 19.540 1.00 14.13 73 GLY B C 1
ATOM 3790 O O . GLY B 1 93 ? 48.089 30.943 19.930 1.00 15.32 73 GLY B O 1
ATOM 3791 N N . GLY B 1 94 ? 49.738 31.731 18.644 1.00 12.35 74 GLY B N 1
ATOM 3792 C CA . GLY B 1 94 ? 50.040 30.463 18.135 1.00 13.04 74 GLY B CA 1
ATOM 3793 C C . GLY B 1 94 ? 50.585 29.531 19.231 1.00 12.51 74 GLY B C 1
ATOM 3794 O O . GLY B 1 94 ? 50.480 28.332 19.060 1.00 12.85 74 GLY B O 1
ATOM 3795 N N . SER B 1 95 ? 51.186 30.121 20.248 1.00 12.88 75 SER B N 1
ATOM 3796 C CA . SER B 1 95 ? 51.640 29.324 21.411 1.00 14.05 75 SER B CA 1
ATOM 3797 C C . SER B 1 95 ? 50.451 28.866 22.248 1.00 14.65 75 SER B C 1
ATOM 3798 O O . SER B 1 95 ? 50.601 27.854 22.927 1.00 15.18 75 SER B O 1
ATOM 3801 N N . GLY B 1 96 ? 49.334 29.606 22.262 1.00 14.12 76 GLY B N 1
ATOM 3802 C CA . GLY B 1 96 ? 48.036 29.058 22.729 1.00 14.91 76 GLY B CA 1
ATOM 3803 C C . GLY B 1 96 ? 47.634 27.799 22.060 1.00 16.91 76 GLY B C 1
ATOM 3804 O O . GLY B 1 96 ? 47.182 26.826 22.653 1.00 15.43 76 GLY B O 1
ATOM 3805 N N . PHE B 1 97 ? 47.692 27.805 20.747 1.00 13.30 77 PHE B N 1
ATOM 3806 C CA . PHE B 1 97 ? 47.424 26.613 20.009 1.00 12.68 77 PHE B CA 1
ATOM 3807 C C . PHE B 1 97 ? 48.425 25.501 20.362 1.00 13.71 77 PHE B C 1
ATOM 3808 O O . PHE B 1 97 ? 48.070 24.343 20.478 1.00 15.58 77 PHE B O 1
ATOM 3816 N N . GLY B 1 98 ? 49.687 25.898 20.525 1.00 13.02 78 GLY B N 1
ATOM 3817 C CA . GLY B 1 98 ? 50.774 24.994 20.847 1.00 13.95 78 GLY B CA 1
ATOM 3818 C C . GLY B 1 98 ? 50.572 24.266 22.201 1.00 15.24 78 GLY B C 1
ATOM 3819 O O . GLY B 1 98 ? 50.795 23.019 22.209 1.00 15.93 78 GLY B O 1
ATOM 3820 N N . VAL B 1 99 ? 50.171 24.981 23.211 1.00 14.60 79 VAL B N 1
ATOM 3821 C CA . VAL B 1 99 ? 49.960 24.266 24.550 1.00 15.59 79 VAL B CA 1
ATOM 3822 C C . VAL B 1 99 ? 48.806 23.277 24.440 1.00 19.88 79 VAL B C 1
ATOM 3823 O O . VAL B 1 99 ? 48.810 22.158 25.049 1.00 16.37 79 VAL B O 1
ATOM 3827 N N . MET B 1 100 ? 47.825 23.573 23.608 1.00 18.41 80 MET B N 1
ATOM 3828 C CA . MET B 1 100 ? 46.784 22.570 23.327 1.00 18.14 80 MET B CA 1
ATOM 3829 C C . MET B 1 100 ? 47.352 21.382 22.576 1.00 15.95 80 MET B C 1
ATOM 3830 O O . MET B 1 100 ? 47.038 20.197 22.818 1.00 18.17 80 MET B O 1
ATOM 3835 N N . ALA B 1 101 ? 48.272 21.661 21.632 1.00 16.32 81 ALA B N 1
ATOM 3836 C CA . ALA B 1 101 ? 48.928 20.633 20.887 1.00 16.80 81 ALA B CA 1
ATOM 3837 C C . ALA B 1 101 ? 49.773 19.687 21.813 1.00 14.42 81 ALA B C 1
ATOM 3838 O O . ALA B 1 101 ? 49.921 18.548 21.460 1.00 18.67 81 ALA B O 1
ATOM 3840 N N . LEU B 1 102 ? 50.327 20.251 22.877 1.00 16.76 82 LEU B N 1
ATOM 3841 C CA . LEU B 1 102 ? 51.196 19.527 23.804 1.00 17.69 82 LEU B CA 1
ATOM 3842 C C . LEU B 1 102 ? 50.289 18.541 24.597 1.00 18.71 82 LEU B C 1
ATOM 3843 O O . LEU B 1 102 ? 50.638 17.380 24.741 1.00 19.85 82 LEU B O 1
ATOM 3848 N N . LEU B 1 103 ? 49.082 18.977 24.948 1.00 20.99 83 LEU B N 1
ATOM 3849 C CA . LEU B 1 103 ? 48.086 18.064 25.508 1.00 22.44 83 LEU B CA 1
ATOM 3850 C C . LEU B 1 103 ? 47.664 16.981 24.533 1.00 24.19 83 LEU B C 1
ATOM 3851 O O . LEU B 1 103 ? 47.572 15.836 24.955 1.00 26.45 83 LEU B O 1
ATOM 3856 N N . VAL B 1 104 ? 47.473 17.246 23.220 1.00 18.16 84 VAL B N 1
ATOM 3857 C CA . VAL B 1 104 ? 47.211 16.243 22.229 1.00 18.13 84 VAL B CA 1
ATOM 3858 C C . VAL B 1 104 ? 48.395 15.247 22.229 1.00 21.45 84 VAL B C 1
ATOM 3859 O O . VAL B 1 104 ? 48.219 14.003 22.164 1.00 18.40 84 VAL B O 1
ATOM 3863 N N . GLY B 1 105 ? 49.604 15.812 22.308 1.00 19.15 85 GLY B N 1
ATOM 3864 C CA . GLY B 1 105 ? 50.786 14.969 22.479 1.00 22.49 85 GLY B CA 1
ATOM 3865 C C . GLY B 1 105 ? 50.778 13.917 23.625 1.00 18.34 85 GLY B C 1
ATOM 3866 O O . GLY B 1 105 ? 51.187 12.783 23.352 1.00 22.11 85 GLY B O 1
ATOM 3867 N N . ILE B 1 106 ? 50.487 14.387 24.813 1.00 23.18 86 ILE B N 1
ATOM 3868 C CA . ILE B 1 106 ? 50.428 13.544 26.024 1.00 23.29 86 ILE B CA 1
ATOM 3869 C C . ILE B 1 106 ? 49.384 12.476 25.775 1.00 26.53 86 ILE B C 1
ATOM 3870 O O . ILE B 1 106 ? 49.709 11.277 25.787 1.00 29.11 86 ILE B O 1
ATOM 3875 N N . GLU B 1 107 ? 48.151 12.902 25.433 1.00 25.12 87 GLU B N 1
ATOM 3876 C CA . GLU B 1 107 ? 47.074 11.928 25.079 1.00 26.35 87 GLU B CA 1
ATOM 3877 C C . GLU B 1 107 ? 47.315 10.975 23.974 1.00 27.75 87 GLU B C 1
ATOM 3878 O O . GLU B 1 107 ? 46.863 9.841 24.077 1.00 30.15 87 GLU B O 1
ATOM 3884 N N . ARG B 1 108 ? 48.003 11.343 22.899 1.00 26.19 88 ARG B N 1
ATOM 3885 C CA . ARG B 1 108 ? 48.282 10.379 21.855 1.00 23.67 88 ARG B CA 1
ATOM 3886 C C . ARG B 1 108 ? 49.609 9.559 22.026 1.00 23.46 88 ARG B C 1
ATOM 3887 O O . ARG B 1 108 ? 49.940 8.786 21.166 1.00 22.96 88 ARG B O 1
ATOM 3895 N N . GLY B 1 109 ? 50.342 9.784 23.085 1.00 29.02 89 GLY B N 1
ATOM 3896 C CA . GLY B 1 109 ? 51.601 9.061 23.296 1.00 28.70 89 GLY B CA 1
ATOM 3897 C C . GLY B 1 109 ? 52.742 9.549 22.417 1.00 31.25 89 GLY B C 1
ATOM 3898 O O . GLY B 1 109 ? 53.710 8.794 22.173 1.00 28.93 89 GLY B O 1
ATOM 3899 N N . TYR B 1 110 ? 52.669 10.810 21.948 1.00 26.93 90 TYR B N 1
ATOM 3900 C CA . TYR B 1 110 ? 53.795 11.370 21.161 1.00 28.26 90 TYR B CA 1
ATOM 3901 C C . TYR B 1 110 ? 54.914 11.710 22.055 1.00 26.24 90 TYR B C 1
ATOM 3902 O O . TYR B 1 110 ? 56.065 11.607 21.661 1.00 28.13 90 TYR B O 1
ATOM 3911 N N . ILE B 1 111 ? 54.553 12.177 23.223 1.00 25.14 91 ILE B N 1
ATOM 3912 C CA . ILE B 1 111 ? 55.389 12.470 24.305 1.00 26.48 91 ILE B CA 1
ATOM 3913 C C . ILE B 1 111 ? 54.723 11.867 25.536 1.00 30.34 91 ILE B C 1
ATOM 3914 O O . ILE B 1 111 ? 53.510 11.632 25.540 1.00 26.29 91 ILE B O 1
ATOM 3919 N N . SER B 1 112 ? 55.502 11.712 26.591 1.00 32.86 92 SER B N 1
ATOM 3920 C CA . SER B 1 112 ? 55.016 11.185 27.861 1.00 32.66 92 SER B CA 1
ATOM 3921 C C . SER B 1 112 ? 54.398 12.329 28.609 1.00 33.20 92 SER B C 1
ATOM 3922 O O . SER B 1 112 ? 54.592 13.520 28.292 1.00 27.35 92 SER B O 1
ATOM 3925 N N . ARG B 1 113 ? 53.618 11.985 29.620 1.00 28.80 93 ARG B N 1
ATOM 3926 C CA . ARG B 1 113 ? 53.050 12.970 30.509 1.00 29.56 93 ARG B CA 1
ATOM 3927 C C . ARG B 1 113 ? 54.074 13.813 31.234 1.00 29.98 93 ARG B C 1
ATOM 3928 O O . ARG B 1 113 ? 53.914 15.056 31.361 1.00 28.53 93 ARG B O 1
ATOM 3936 N N . GLU B 1 114 ? 55.154 13.170 31.726 1.00 28.00 94 GLU B N 1
ATOM 3937 C CA . GLU B 1 114 ? 56.197 13.931 32.384 1.00 32.08 94 GLU B CA 1
ATOM 3938 C C . GLU B 1 114 ? 56.901 14.915 31.410 1.00 25.21 94 GLU B C 1
ATOM 3939 O O . GLU B 1 114 ? 57.297 15.997 31.840 1.00 26.99 94 GLU B O 1
ATOM 3945 N N . GLN B 1 115 ? 57.168 14.445 30.210 1.00 23.63 95 GLN B N 1
ATOM 3946 C CA . GLN B 1 115 ? 57.794 15.266 29.085 1.00 26.75 95 GLN B CA 1
ATOM 3947 C C . GLN B 1 115 ? 56.918 16.527 28.842 1.00 25.81 95 GLN B C 1
ATOM 3948 O O . GLN B 1 115 ? 57.371 17.684 29.023 1.00 22.89 95 GLN B O 1
ATOM 3954 N N . GLY B 1 116 ? 55.611 16.277 28.617 1.00 27.50 96 GLY B N 1
ATOM 3955 C CA . GLY B 1 116 ? 54.614 17.380 28.644 1.00 23.47 96 GLY B CA 1
ATOM 3956 C C . GLY B 1 116 ? 54.557 18.298 29.796 1.00 24.58 96 GLY B C 1
ATOM 3957 O O . GLY B 1 116 ? 54.603 19.522 29.632 1.00 23.70 96 GLY B O 1
ATOM 3958 N N . LEU B 1 117 ? 54.491 17.762 31.022 1.00 20.53 97 LEU B N 1
ATOM 3959 C CA . LEU B 1 117 ? 54.561 18.600 32.166 1.00 23.11 97 LEU B CA 1
ATOM 3960 C C . LEU B 1 117 ? 55.746 19.509 32.276 1.00 21.87 97 LEU B C 1
ATOM 3961 O O . LEU B 1 117 ? 55.609 20.699 32.706 1.00 23.32 97 LEU B O 1
ATOM 3966 N N . GLU B 1 118 ? 56.939 18.937 32.071 1.00 24.00 98 GLU B N 1
ATOM 3967 C CA . GLU B 1 118 ? 58.191 19.741 32.107 1.00 24.62 98 GLU B CA 1
ATOM 3968 C C . GLU B 1 118 ? 58.162 20.875 31.066 1.00 20.64 98 GLU B C 1
ATOM 3969 O O . GLU B 1 118 ? 58.459 22.031 31.420 1.00 25.20 98 GLU B O 1
ATOM 3975 N N . ARG B 1 119 ? 57.780 20.501 29.843 1.00 23.88 99 ARG B N 1
ATOM 3976 C CA . ARG B 1 119 ? 57.690 21.520 28.731 1.00 23.47 99 ARG B CA 1
ATOM 3977 C C . ARG B 1 119 ? 56.680 22.584 29.087 1.00 22.54 99 ARG B C 1
ATOM 3978 O O . ARG B 1 119 ? 56.991 23.762 29.039 1.00 18.33 99 ARG B O 1
ATOM 3986 N N . LEU B 1 120 ? 55.503 22.193 29.601 1.00 22.71 100 LEU B N 1
ATOM 3987 C CA . LEU B 1 120 ? 54.515 23.224 30.009 1.00 22.68 100 LEU B CA 1
ATOM 3988 C C . LEU B 1 120 ? 54.947 24.053 31.141 1.00 21.64 100 LEU B C 1
ATOM 3989 O O . LEU B 1 120 ? 54.626 25.243 31.246 1.00 20.64 100 LEU B O 1
ATOM 3994 N N . MET B 1 121 ? 55.762 23.498 32.058 1.00 25.65 101 MET B N 1
ATOM 3995 C CA . MET B 1 121 ? 56.271 24.327 33.147 1.00 23.78 101 MET B CA 1
ATOM 3996 C C . MET B 1 121 ? 57.259 25.431 32.724 1.00 19.01 101 MET B C 1
ATOM 3997 O O . MET B 1 121 ? 57.274 26.485 33.267 1.00 23.18 101 MET B O 1
ATOM 4002 N N . LYS B 1 122 ? 58.113 25.070 31.815 1.00 22.71 102 LYS B N 1
ATOM 4003 C CA . LYS B 1 122 ? 59.043 25.991 31.138 1.00 22.82 102 LYS B CA 1
ATOM 4004 C C . LYS B 1 122 ? 58.296 27.132 30.454 1.00 17.69 102 LYS B C 1
ATOM 4005 O O . LYS B 1 122 ? 58.617 28.311 30.673 1.00 17.35 102 LYS B O 1
ATOM 4011 N N . ILE B 1 123 ? 57.237 26.762 29.747 1.00 20.67 103 ILE B N 1
ATOM 4012 C CA . ILE B 1 123 ? 56.343 27.774 29.046 1.00 18.92 103 ILE B CA 1
ATOM 4013 C C . ILE B 1 123 ? 55.678 28.681 30.026 1.00 19.79 103 ILE B C 1
ATOM 4014 O O . ILE B 1 123 ? 55.689 29.918 29.909 1.00 17.20 103 ILE B O 1
ATOM 4019 N N . VAL B 1 124 ? 55.064 28.074 31.063 1.00 19.29 104 VAL B N 1
ATOM 4020 C CA . VAL B 1 124 ? 54.442 28.910 32.069 1.00 19.74 104 VAL B CA 1
ATOM 4021 C C . VAL B 1 124 ? 55.466 29.756 32.773 1.00 17.31 104 VAL B C 1
ATOM 4022 O O . VAL B 1 124 ? 55.230 30.915 33.046 1.00 17.79 104 VAL B O 1
ATOM 4026 N N . SER B 1 125 ? 56.662 29.212 33.041 1.00 19.60 105 SER B N 1
ATOM 4027 C CA . SER B 1 125 ? 57.733 30.015 33.634 1.00 21.45 105 SER B CA 1
ATOM 4028 C C . SER B 1 125 ? 58.062 31.244 32.811 1.00 18.81 105 SER B C 1
ATOM 4029 O O . SER B 1 125 ? 58.144 32.364 33.294 1.00 19.93 105 SER B O 1
ATOM 4032 N N . PHE B 1 126 ? 58.246 30.978 31.521 1.00 18.65 106 PHE B N 1
ATOM 4033 C CA . PHE B 1 126 ? 58.467 32.085 30.569 1.00 18.72 106 PHE B CA 1
ATOM 4034 C C . PHE B 1 126 ? 57.367 33.124 30.562 1.00 17.00 106 PHE B C 1
ATOM 4035 O O . PHE B 1 126 ? 57.597 34.310 30.715 1.00 19.32 106 PHE B O 1
ATOM 4043 N N . LEU B 1 127 ? 56.098 32.661 30.503 1.00 19.03 107 LEU B N 1
ATOM 4044 C CA . LEU B 1 127 ? 54.983 33.555 30.474 1.00 17.32 107 LEU B CA 1
ATOM 4045 C C . LEU B 1 127 ? 54.801 34.328 31.737 1.00 18.73 107 LEU B C 1
ATOM 4046 O O . LEU B 1 127 ? 54.354 35.427 31.724 1.00 19.33 107 LEU B O 1
ATOM 4051 N N . GLU B 1 128 ? 55.194 33.726 32.876 1.00 22.85 108 GLU B N 1
ATOM 4052 C CA . GLU B 1 128 ? 55.247 34.478 34.131 1.00 23.76 108 GLU B CA 1
ATOM 4053 C C . GLU B 1 128 ? 56.273 35.589 34.178 1.00 26.18 108 GLU B C 1
ATOM 4054 O O . GLU B 1 128 ? 56.076 36.555 34.887 1.00 30.38 108 GLU B O 1
ATOM 4060 N N . LYS B 1 129 ? 57.357 35.473 33.423 1.00 23.16 109 LYS B N 1
ATOM 4061 C CA . LYS B 1 129 ? 58.377 36.496 33.365 1.00 24.95 109 LYS B CA 1
ATOM 4062 C C . LYS B 1 129 ? 58.259 37.390 32.144 1.00 22.00 109 LYS B C 1
ATOM 4063 O O . LYS B 1 129 ? 58.857 38.467 32.117 1.00 24.39 109 LYS B O 1
ATOM 4069 N N . ALA B 1 130 ? 57.452 36.953 31.179 1.00 20.32 110 ALA B N 1
ATOM 4070 C CA . ALA B 1 130 ? 57.310 37.806 29.906 1.00 17.44 110 ALA B CA 1
ATOM 4071 C C . ALA B 1 130 ? 56.670 39.135 30.123 1.00 15.98 110 ALA B C 1
ATOM 4072 O O . ALA B 1 130 ? 55.869 39.390 31.067 1.00 17.30 110 ALA B O 1
ATOM 4074 N N . ASP B 1 131 ? 56.949 40.087 29.244 1.00 13.75 111 ASP B N 1
ATOM 4075 C CA . ASP B 1 131 ? 56.233 41.303 29.218 1.00 15.28 111 ASP B CA 1
ATOM 4076 C C . ASP B 1 131 ? 54.711 41.080 29.144 1.00 17.17 111 ASP B C 1
ATOM 4077 O O . ASP B 1 131 ? 54.237 40.222 28.372 1.00 16.50 111 ASP B O 1
ATOM 4082 N N . ARG B 1 132 ? 54.030 41.802 30.040 1.00 16.43 112 ARG B N 1
ATOM 4083 C CA . ARG B 1 132 ? 52.573 41.935 30.038 1.00 17.40 112 ARG B CA 1
ATOM 4084 C C . ARG B 1 132 ? 52.153 43.338 30.201 1.00 15.72 112 ARG B C 1
ATOM 4085 O O . ARG B 1 132 ? 52.824 44.189 30.824 1.00 18.63 112 ARG B O 1
ATOM 4093 N N . PHE B 1 133 ? 50.980 43.664 29.640 1.00 15.09 113 PHE B N 1
ATOM 4094 C CA . PHE B 1 133 ? 50.492 44.984 29.496 1.00 14.76 113 PHE B CA 1
ATOM 4095 C C . PHE B 1 133 ? 49.035 44.888 29.971 1.00 18.28 113 PHE B C 1
ATOM 4096 O O . PHE B 1 133 ? 48.129 44.392 29.261 1.00 15.79 113 PHE B O 1
ATOM 4104 N N . HIS B 1 134 ? 48.801 45.339 31.199 1.00 17.92 114 HIS B N 1
ATOM 4105 C CA . HIS B 1 134 ? 47.489 45.073 31.845 1.00 16.74 114 HIS B CA 1
ATOM 4106 C C . HIS B 1 134 ? 47.087 43.595 31.738 1.00 17.19 114 HIS B C 1
ATOM 4107 O O . HIS B 1 134 ? 45.935 43.196 31.488 1.00 17.00 114 HIS B O 1
ATOM 4114 N N . GLY B 1 135 ? 48.081 42.768 31.988 1.00 15.32 115 GLY B N 1
ATOM 4115 C CA . GLY B 1 135 ? 47.971 41.348 32.011 1.00 15.23 115 GLY B CA 1
ATOM 4116 C C . GLY B 1 135 ? 47.884 40.587 30.708 1.00 14.83 115 GLY B C 1
ATOM 4117 O O . GLY B 1 135 ? 47.869 39.354 30.702 1.00 17.94 115 GLY B O 1
ATOM 4118 N N . ALA B 1 136 ? 47.948 41.325 29.601 1.00 14.26 116 ALA B N 1
ATOM 4119 C CA . ALA B 1 136 ? 47.953 40.695 28.278 1.00 14.35 116 ALA B CA 1
ATOM 4120 C C . ALA B 1 136 ? 49.365 40.677 27.743 1.00 13.82 116 ALA B C 1
ATOM 4121 O O . ALA B 1 136 ? 50.074 41.695 27.828 1.00 16.19 116 ALA B O 1
ATOM 4123 N N . TRP B 1 137 ? 49.692 39.572 27.171 1.00 12.02 117 TRP B N 1
ATOM 4124 C CA . TRP B 1 137 ? 50.952 39.380 26.443 1.00 13.77 117 TRP B CA 1
ATOM 4125 C C . TRP B 1 137 ? 50.862 40.165 25.111 1.00 12.58 117 TRP B C 1
ATOM 4126 O O . TRP B 1 137 ? 49.761 40.401 24.572 1.00 12.16 117 TRP B O 1
ATOM 4137 N N . PRO B 1 138 ? 52.019 40.592 24.659 1.00 12.61 118 PRO B N 1
ATOM 4138 C CA . PRO B 1 138 ? 52.102 41.119 23.240 1.00 12.15 118 PRO B CA 1
ATOM 4139 C C . PRO B 1 138 ? 51.913 40.018 22.246 1.00 12.84 118 PRO B C 1
ATOM 4140 O O . PRO B 1 138 ? 51.999 38.829 22.549 1.00 13.67 118 PRO B O 1
ATOM 4144 N N . HIS B 1 139 ? 51.779 40.418 20.999 1.00 12.96 119 HIS B N 1
ATOM 4145 C CA . HIS B 1 139 ? 51.761 39.446 19.913 1.00 13.30 119 HIS B CA 1
ATOM 4146 C C . HIS B 1 139 ? 53.008 38.602 19.793 1.00 13.01 119 HIS B C 1
ATOM 4147 O O . HIS B 1 139 ? 52.978 37.371 19.585 1.00 13.44 119 HIS B O 1
ATOM 4154 N N . TRP B 1 140 ? 54.117 39.295 19.826 1.00 12.02 120 TRP B N 1
ATOM 4155 C CA . TRP B 1 140 ? 55.451 38.768 19.656 1.00 13.33 120 TRP B CA 1
ATOM 4156 C C . TRP B 1 140 ? 56.338 39.000 20.910 1.00 12.46 120 TRP B C 1
ATOM 4157 O O . TRP B 1 140 ? 56.318 40.065 21.503 1.00 12.61 120 TRP B O 1
ATOM 4168 N N . LEU B 1 141 ? 57.153 37.998 21.176 1.00 13.69 121 LEU B N 1
ATOM 4169 C CA . LEU B 1 141 ? 58.165 38.017 22.210 1.00 12.94 121 LEU B CA 1
ATOM 4170 C C . LEU B 1 141 ? 59.456 37.423 21.745 1.00 12.87 121 LEU B C 1
ATOM 4171 O O . LEU B 1 141 ? 59.484 36.431 21.022 1.00 13.70 121 LEU B O 1
ATOM 4176 N N . TYR B 1 142 ? 60.556 38.003 22.211 1.00 13.06 122 TYR B N 1
ATOM 4177 C CA . TYR B 1 142 ? 61.837 37.327 22.046 1.00 12.39 122 TYR B CA 1
ATOM 4178 C C . TYR B 1 142 ? 61.881 36.073 22.921 1.00 14.68 122 TYR B C 1
ATOM 4179 O O . TYR B 1 142 ? 61.759 36.250 24.136 1.00 16.17 122 TYR B O 1
ATOM 4188 N N . GLY B 1 143 ? 62.112 34.916 22.298 1.00 13.20 123 GLY B N 1
ATOM 4189 C CA . GLY B 1 143 ? 62.071 33.578 22.990 1.00 14.69 123 GLY B CA 1
ATOM 4190 C C . GLY B 1 143 ? 63.098 33.457 24.118 1.00 16.48 123 GLY B C 1
ATOM 4191 O O . GLY B 1 143 ? 62.788 32.971 25.209 1.00 15.38 123 GLY B O 1
ATOM 4192 N N . GLU B 1 144 ? 64.229 34.118 23.938 1.00 16.29 124 GLU B N 1
ATOM 4193 C CA . GLU B 1 144 ? 65.292 33.999 24.936 1.00 16.94 124 GLU B CA 1
ATOM 4194 C C . GLU B 1 144 ? 65.134 34.880 26.126 1.00 17.94 124 GLU B C 1
ATOM 4195 O O . GLU B 1 144 ? 65.825 34.653 27.082 1.00 17.16 124 GLU B O 1
ATOM 4201 N N . THR B 1 145 ? 64.293 35.929 26.083 1.00 16.73 125 THR B N 1
ATOM 4202 C CA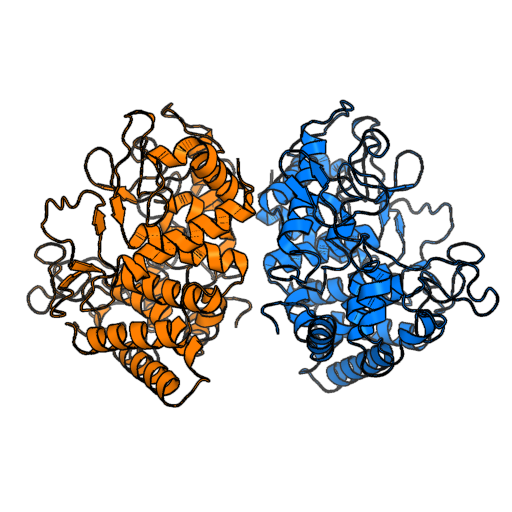 . THR B 1 145 ? 64.210 36.983 27.137 1.00 16.83 125 THR B CA 1
ATOM 4203 C C . THR B 1 145 ? 62.821 37.305 27.673 1.00 18.46 125 THR B C 1
ATOM 4204 O O . THR B 1 145 ? 62.689 37.955 28.716 1.00 19.67 125 THR B O 1
ATOM 4208 N N . GLY B 1 146 ? 61.797 36.968 26.874 1.00 15.33 126 GLY B N 1
ATOM 4209 C CA . GLY B 1 146 ? 60.418 37.368 27.063 1.00 14.60 126 GLY B CA 1
ATOM 4210 C C . GLY B 1 146 ? 60.076 38.812 26.986 1.00 16.36 126 GLY B C 1
ATOM 4211 O O . GLY B 1 146 ? 59.052 39.222 27.473 1.00 18.58 126 GLY B O 1
ATOM 4212 N N . LYS B 1 147 ? 60.863 39.607 26.261 1.00 13.85 127 LYS B N 1
ATOM 4213 C CA . LYS B 1 147 ? 60.528 40.965 26.014 1.00 15.52 127 LYS B CA 1
ATOM 4214 C C . LYS B 1 147 ? 59.765 41.082 24.680 1.00 14.01 127 LYS B C 1
ATOM 4215 O O . LYS B 1 147 ? 59.980 40.268 23.774 1.00 13.78 127 LYS B O 1
ATOM 4221 N N . VAL B 1 148 ? 58.985 42.117 24.609 1.00 13.65 128 VAL B N 1
ATOM 4222 C CA . VAL B 1 148 ? 58.136 42.437 23.461 1.00 14.24 128 VAL B CA 1
ATOM 4223 C C . VAL B 1 148 ? 58.993 42.690 22.249 1.00 14.81 128 VAL B C 1
ATOM 4224 O O . VAL B 1 148 ? 60.046 43.289 22.368 1.00 13.25 128 VAL B O 1
ATOM 4228 N N . LYS B 1 149 ? 58.584 42.121 21.113 1.00 14.36 129 LYS B N 1
ATOM 4229 C CA . LYS B 1 149 ? 58.976 42.626 19.763 1.00 15.49 129 LYS B CA 1
ATOM 4230 C C . LYS B 1 149 ? 57.786 43.267 19.137 1.00 12.16 129 LYS B C 1
ATOM 4231 O O . LYS B 1 149 ? 56.778 42.569 18.976 1.00 11.85 129 LYS B O 1
ATOM 4237 N N . PRO B 1 150 ? 57.845 44.596 18.812 1.00 12.69 130 PRO B N 1
ATOM 4238 C CA . PRO B 1 150 ? 56.668 45.244 18.307 1.00 13.02 130 PRO B CA 1
ATOM 4239 C C . PRO B 1 150 ? 56.218 44.621 16.981 1.00 12.96 130 PRO B C 1
ATOM 4240 O O . PRO B 1 150 ? 57.074 44.309 16.188 1.00 14.76 130 PRO B O 1
ATOM 4244 N N . PHE B 1 151 ? 54.931 44.328 16.890 1.00 14.84 131 PHE B N 1
ATOM 4245 C CA . PHE B 1 151 ? 54.298 43.841 15.696 1.00 14.91 131 PHE B CA 1
ATOM 4246 C C . PHE B 1 151 ? 53.894 45.034 14.810 1.00 15.57 131 PHE B C 1
ATOM 4247 O O . PHE B 1 151 ? 52.692 45.392 14.685 1.00 16.30 131 PHE B O 1
ATOM 4255 N N . GLY B 1 152 ? 54.906 45.695 14.270 1.00 19.71 132 GLY B N 1
ATOM 4256 C CA . GLY B 1 152 ? 54.745 47.090 13.810 1.00 19.56 132 GLY B CA 1
ATOM 4257 C C . GLY B 1 152 ? 54.928 48.057 14.962 1.00 20.87 132 GLY B C 1
ATOM 4258 O O . GLY B 1 152 ? 54.691 47.738 16.107 1.00 16.11 132 GLY B O 1
ATOM 4259 N N . GLN B 1 153 ? 55.360 49.249 14.632 1.00 17.58 133 GLN B N 1
ATOM 4260 C CA . GLN B 1 153 ? 55.867 50.155 15.588 1.00 16.79 133 GLN B CA 1
ATOM 4261 C C . GLN B 1 153 ? 54.963 50.481 16.777 1.00 17.27 133 GLN B C 1
ATOM 4262 O O . GLN B 1 153 ? 55.426 50.537 17.908 1.00 18.01 133 GLN B O 1
ATOM 4268 N N . LYS B 1 154 ? 53.696 50.741 16.486 1.00 15.89 134 LYS B N 1
ATOM 4269 C CA . LYS B 1 154 ? 52.793 51.189 17.539 1.00 16.02 134 LYS B CA 1
ATOM 4270 C C . LYS B 1 154 ? 52.123 50.032 18.240 1.00 14.33 134 LYS B C 1
ATOM 4271 O O . LYS B 1 154 ? 51.522 50.261 19.280 1.00 15.27 134 LYS B O 1
ATOM 4277 N N . ASP B 1 155 ? 52.338 48.828 17.758 1.00 11.77 135 ASP B N 1
ATOM 4278 C CA . ASP B 1 155 ? 51.813 47.526 18.376 1.00 12.02 135 ASP B CA 1
ATOM 4279 C C . ASP B 1 155 ? 52.975 46.925 19.203 1.00 11.56 135 ASP B C 1
ATOM 4280 O O . ASP B 1 155 ? 53.539 45.822 18.929 1.00 11.89 135 ASP B O 1
ATOM 4285 N N . ASN B 1 156 ? 53.274 47.649 20.295 1.00 10.90 136 ASN B N 1
ATOM 4286 C CA . ASN B 1 156 ? 54.416 47.350 21.136 1.00 12.68 136 ASN B CA 1
ATOM 4287 C C . ASN B 1 156 ? 53.948 47.055 22.578 1.00 14.53 136 ASN B C 1
ATOM 4288 O O . ASN B 1 156 ? 54.778 47.094 23.505 1.00 13.03 136 ASN B O 1
ATOM 4293 N N . GLY B 1 157 ? 52.644 46.810 22.726 1.00 14.18 137 GLY B N 1
ATOM 4294 C CA . GLY B 1 157 ? 52.061 46.550 24.024 1.00 15.92 137 GLY B CA 1
ATOM 4295 C C . GLY B 1 157 ? 51.256 45.294 24.023 1.00 14.99 137 GLY B C 1
ATOM 4296 O O . GLY B 1 157 ? 51.574 44.296 23.386 1.00 14.62 137 GLY B O 1
ATOM 4297 N N . GLY B 1 158 ? 50.125 45.364 24.684 1.00 13.09 138 GLY B N 1
ATOM 4298 C CA . GLY B 1 158 ? 49.299 44.192 24.769 1.00 12.72 138 GLY B CA 1
ATOM 4299 C C . GLY B 1 158 ? 48.517 43.929 23.511 1.00 14.03 138 GLY B C 1
ATOM 4300 O O . GLY B 1 158 ? 48.176 44.889 22.773 1.00 11.06 138 GLY B O 1
ATOM 4301 N N . ASP B 1 159 ? 48.287 42.649 23.301 1.00 13.52 139 ASP B N 1
ATOM 4302 C CA . ASP B 1 159 ? 47.428 42.179 22.213 1.00 13.31 139 ASP B CA 1
ATOM 4303 C C . ASP B 1 159 ? 46.398 41.283 22.865 1.00 12.04 139 ASP B C 1
ATOM 4304 O O . ASP B 1 159 ? 46.717 40.149 23.225 1.00 10.61 139 ASP B O 1
ATOM 4309 N N . LEU B 1 160 ? 45.186 41.762 23.009 1.00 13.40 140 LEU B N 1
ATOM 4310 C CA . LEU B 1 160 ? 44.178 40.968 23.838 1.00 12.56 140 LEU B CA 1
ATOM 4311 C C . LEU B 1 160 ? 43.589 39.823 23.115 1.00 13.32 140 LEU B C 1
ATOM 4312 O O . LEU B 1 160 ? 43.216 38.818 23.697 1.00 13.90 140 LEU B O 1
ATOM 4317 N N . VAL B 1 161 ? 43.573 39.881 21.766 1.00 11.83 141 VAL B N 1
ATOM 4318 C CA . VAL B 1 161 ? 43.143 38.775 20.976 1.00 13.19 141 VAL B CA 1
ATOM 4319 C C . VAL B 1 161 ? 44.112 37.585 20.963 1.00 11.29 141 VAL B C 1
ATOM 4320 O O . VAL B 1 161 ? 43.806 36.426 21.329 1.00 12.26 141 VAL B O 1
ATOM 4324 N N . GLU B 1 162 ? 45.398 37.898 20.780 1.00 11.21 142 GLU B N 1
ATOM 4325 C CA . GLU B 1 162 ? 46.474 36.908 20.941 1.00 11.83 142 GLU B CA 1
ATOM 4326 C C . GLU B 1 162 ? 46.492 36.278 22.345 1.00 11.35 142 GLU B C 1
ATOM 4327 O O . GLU B 1 162 ? 46.555 35.046 22.447 1.00 11.97 142 GLU B O 1
ATOM 4333 N N . THR B 1 163 ? 46.327 37.154 23.323 1.00 13.29 143 THR B N 1
ATOM 4334 C CA . THR B 1 163 ? 46.190 36.782 24.755 1.00 12.81 143 THR B CA 1
ATOM 4335 C C . THR B 1 163 ? 45.058 35.806 24.943 1.00 12.42 143 THR B C 1
ATOM 4336 O O . THR B 1 163 ? 45.198 34.769 25.668 1.00 12.86 143 THR B O 1
ATOM 4340 N N . SER B 1 164 ? 43.953 36.054 24.310 1.00 12.74 144 SER B N 1
ATOM 4341 C CA . SER B 1 164 ? 42.790 35.184 24.420 1.00 12.02 144 SER B CA 1
ATOM 4342 C C . SER B 1 164 ? 42.994 33.825 23.863 1.00 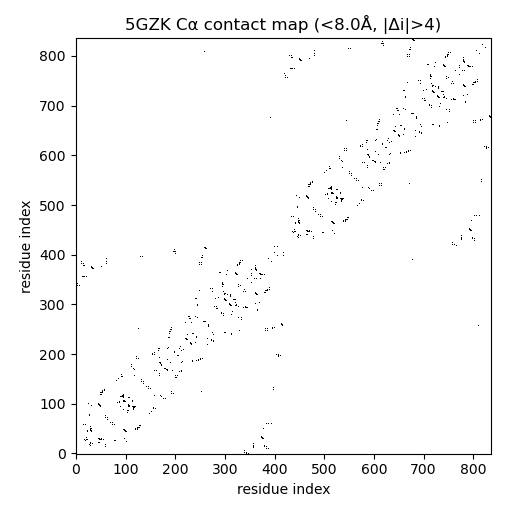13.70 144 SER B C 1
ATOM 4343 O O . SER B 1 164 ? 42.551 32.820 24.452 1.00 12.46 144 SER B O 1
ATOM 4346 N N . PHE B 1 165 ? 43.673 33.723 22.690 1.00 11.34 145 PHE B N 1
ATOM 4347 C CA . PHE B 1 165 ? 44.048 32.453 22.151 1.00 12.87 145 PHE B CA 1
ATOM 4348 C C . PHE B 1 165 ? 45.004 31.733 23.143 1.00 13.79 145 PHE B C 1
ATOM 4349 O O . PHE B 1 165 ? 44.840 30.506 23.360 1.00 15.66 145 PHE B O 1
ATOM 4357 N N . MET B 1 166 ? 45.899 32.481 23.790 1.00 14.13 146 MET B N 1
ATOM 4358 C CA . MET B 1 166 ? 46.841 31.857 24.739 1.00 15.22 146 MET B CA 1
ATOM 4359 C C . MET B 1 166 ? 46.015 31.265 25.912 1.00 14.38 146 MET B C 1
ATOM 4360 O O . MET B 1 166 ? 46.222 30.090 26.277 1.00 16.24 146 MET B O 1
ATOM 4365 N N . ILE B 1 167 ? 45.129 32.095 26.436 1.00 16.08 147 ILE B N 1
ATOM 4366 C CA . ILE B 1 167 ? 44.255 31.664 27.586 1.00 15.68 147 ILE B CA 1
ATOM 4367 C C . ILE B 1 167 ? 43.348 30.520 27.209 1.00 16.59 147 ILE B C 1
ATOM 4368 O O . ILE B 1 167 ? 43.193 29.576 28.005 1.00 14.56 147 ILE B O 1
ATOM 4373 N N . GLN B 1 168 ? 42.727 30.475 26.011 1.00 14.68 148 GLN B N 1
ATOM 4374 C CA . GLN B 1 168 ? 41.963 29.348 25.647 1.00 16.04 148 GLN B CA 1
ATOM 4375 C C . GLN B 1 168 ? 42.803 28.073 25.763 1.00 17.04 148 GLN B C 1
ATOM 4376 O O . GLN B 1 168 ? 42.313 26.983 26.162 1.00 18.03 148 GLN B O 1
ATOM 4382 N N . GLY B 1 169 ? 44.090 28.155 25.373 1.00 14.09 149 GLY B N 1
ATOM 4383 C CA . GLY B 1 169 ? 44.882 26.964 25.453 1.00 14.85 149 GLY B CA 1
ATOM 4384 C C . GLY B 1 169 ? 45.280 26.660 26.929 1.00 14.91 149 GLY B C 1
ATOM 4385 O O . GLY B 1 169 ? 45.260 25.530 27.271 1.00 19.64 149 GLY B O 1
ATOM 4386 N N . LEU B 1 170 ? 45.767 27.623 27.651 1.00 17.13 150 LEU B N 1
ATOM 4387 C CA . LEU B 1 170 ? 46.251 27.478 29.068 1.00 17.67 150 LEU B CA 1
ATOM 4388 C C . LEU B 1 170 ? 45.114 26.986 29.985 1.00 21.80 150 LEU B C 1
ATOM 4389 O O . LEU B 1 170 ? 45.365 26.114 30.840 1.00 21.16 150 LEU B O 1
ATOM 4394 N N . LEU B 1 171 ? 43.869 27.464 29.770 1.00 21.19 151 LEU B N 1
ATOM 4395 C CA . LEU B 1 171 ? 42.764 26.861 30.539 1.00 20.09 151 LEU B CA 1
ATOM 4396 C C . LEU B 1 171 ? 42.614 25.415 30.250 1.00 19.97 151 LEU B C 1
ATOM 4397 O O . LEU B 1 171 ? 42.217 24.718 31.187 1.00 22.39 151 LEU B O 1
ATOM 4402 N N . CYS B 1 172 ? 42.791 24.901 29.042 1.00 17.98 152 CYS B N 1
ATOM 4403 C CA . CYS B 1 172 ? 42.759 23.502 28.790 1.00 19.43 152 CYS B CA 1
ATOM 4404 C C . CYS B 1 172 ? 43.830 22.739 29.570 1.00 24.25 152 CYS B C 1
ATOM 4405 O O . CYS B 1 172 ? 43.597 21.643 29.979 1.00 23.94 152 CYS B O 1
ATOM 4408 N N . VAL B 1 173 ? 45.029 23.327 29.636 1.00 24.74 153 VAL B N 1
ATOM 4409 C CA . VAL B 1 173 ? 46.121 22.769 30.458 1.00 24.87 153 VAL B CA 1
ATOM 4410 C C . VAL B 1 173 ? 45.720 22.761 31.977 1.00 25.28 153 VAL B C 1
ATOM 4411 O O . VAL B 1 173 ? 46.022 21.807 32.671 1.00 29.18 153 VAL B O 1
ATOM 4415 N N . ARG B 1 174 ? 45.106 23.814 32.462 1.00 25.05 154 ARG B N 1
ATOM 4416 C CA . ARG B 1 174 ? 44.638 23.912 33.806 1.00 24.04 154 ARG B CA 1
ATOM 4417 C C . ARG B 1 174 ? 43.730 22.768 34.155 1.00 29.96 154 ARG B C 1
ATOM 4418 O O . ARG B 1 174 ? 43.959 22.136 35.180 1.00 31.68 154 ARG B O 1
ATOM 4426 N N . GLN B 1 175 ? 42.761 22.483 33.301 1.00 27.46 155 GLN B N 1
ATOM 4427 C CA . GLN B 1 175 ? 41.823 21.371 33.487 1.00 26.96 155 GLN B CA 1
ATOM 4428 C C . GLN B 1 175 ? 42.423 20.002 33.342 1.00 29.95 155 GLN B C 1
ATOM 4429 O O . GLN B 1 175 ? 42.003 19.043 34.013 1.00 31.63 155 GLN B O 1
ATOM 4435 N N . TYR B 1 176 ? 43.409 19.873 32.481 1.00 24.26 156 TYR B N 1
ATOM 4436 C CA . TYR B 1 176 ? 44.079 18.648 32.310 1.00 25.85 156 TYR B CA 1
ATOM 4437 C C . TYR B 1 176 ? 44.806 18.201 33.592 1.00 24.37 156 TYR B C 1
ATOM 4438 O O . TYR B 1 176 ? 44.824 17.009 33.855 1.00 28.54 156 TYR B O 1
ATOM 4447 N N . PHE B 1 177 ? 45.376 19.117 34.320 1.00 27.90 157 PHE B N 1
ATOM 4448 C CA . PHE B 1 177 ? 46.253 18.794 35.426 1.00 33.37 157 PHE B CA 1
ATOM 4449 C C . PHE B 1 177 ? 45.619 19.068 36.774 1.00 35.63 157 PHE B C 1
ATOM 4450 O O . PHE B 1 177 ? 46.288 19.037 37.817 1.00 35.23 157 PHE B O 1
ATOM 4458 N N . ALA B 1 178 ? 44.336 19.436 36.759 1.00 34.46 158 ALA B N 1
ATOM 4459 C CA . ALA B 1 178 ? 43.713 19.989 37.949 1.00 32.03 158 ALA B CA 1
ATOM 4460 C C . ALA B 1 178 ? 43.696 18.890 39.071 1.00 27.56 158 ALA B C 1
ATOM 4461 O O . ALA B 1 178 ? 43.846 19.233 40.180 1.00 28.24 158 ALA B O 1
ATOM 4463 N N . ASN B 1 179 ? 43.549 17.642 38.673 1.00 34.17 159 ASN B N 1
ATOM 4464 C CA . ASN B 1 179 ? 43.407 16.473 39.557 1.00 42.35 159 ASN B CA 1
ATOM 4465 C C . ASN B 1 179 ? 44.622 15.562 39.577 1.00 44.35 159 ASN B C 1
ATOM 4466 O O . ASN B 1 179 ? 44.458 14.388 39.870 1.00 43.08 159 ASN B O 1
ATOM 4471 N N . GLY B 1 180 ? 45.820 16.057 39.233 1.00 43.37 160 GLY B N 1
ATOM 4472 C CA . GLY B 1 180 ? 47.066 15.232 39.299 1.00 42.34 160 GLY B CA 1
ATOM 4473 C C . GLY B 1 180 ? 47.850 15.500 40.597 1.00 42.85 160 GLY B C 1
ATOM 4474 O O . GLY B 1 180 ? 47.267 15.861 41.629 1.00 41.99 160 GLY B O 1
ATOM 4475 N N . ASN B 1 181 ? 49.174 15.399 40.539 1.00 39.65 161 ASN B N 1
ATOM 4476 C CA . ASN B 1 181 ? 49.996 15.432 41.729 1.00 37.80 161 ASN B CA 1
ATOM 4477 C C . ASN B 1 181 ? 50.287 16.807 42.228 1.00 47.46 161 ASN B C 1
ATOM 4478 O O . ASN B 1 181 ? 49.842 17.784 41.630 1.00 49.72 161 ASN B O 1
ATOM 4483 N N . GLU B 1 182 ? 51.065 16.919 43.300 1.00 41.40 162 GLU B N 1
ATOM 4484 C CA . GLU B 1 182 ? 51.353 18.252 43.832 1.00 50.81 162 GLU B CA 1
ATOM 4485 C C . GLU B 1 182 ? 51.943 19.228 42.818 1.00 46.38 162 GLU B C 1
ATOM 4486 O O . GLU B 1 182 ? 51.676 20.447 42.925 1.00 36.30 162 GLU B O 1
ATOM 4492 N N . GLN B 1 183 ? 52.752 18.689 41.900 1.00 40.51 163 GLN B N 1
ATOM 4493 C CA . GLN B 1 183 ? 53.512 19.495 40.915 1.00 41.67 163 GLN B CA 1
ATOM 4494 C C . GLN B 1 183 ? 52.601 19.987 39.732 1.00 40.18 163 GLN B C 1
ATOM 4495 O O . GLN B 1 183 ? 52.611 21.192 39.375 1.00 33.12 163 GLN B O 1
ATOM 4501 N N . GLU B 1 184 ? 51.883 19.011 39.175 1.00 33.13 164 GLU B N 1
ATOM 4502 C CA . GLU B 1 184 ? 50.794 19.180 38.231 1.00 35.27 164 GLU B CA 1
ATOM 4503 C C . GLU B 1 184 ? 49.734 20.129 38.751 1.00 40.35 164 GLU B C 1
ATOM 4504 O O . GLU B 1 184 ? 49.412 21.121 38.089 1.00 40.37 164 GLU B O 1
ATOM 4510 N N . LYS B 1 185 ? 49.263 19.934 39.980 1.00 36.59 165 LYS B N 1
ATOM 4511 C CA . LYS B 1 185 ? 48.418 20.936 40.586 1.00 32.66 165 LYS B CA 1
ATOM 4512 C C . LYS B 1 185 ? 49.049 22.294 40.808 1.00 30.99 165 LYS B C 1
ATOM 4513 O O . LYS B 1 185 ? 48.325 23.333 40.806 1.00 31.75 165 LYS B O 1
ATOM 4519 N N . ALA B 1 186 ? 50.364 22.368 41.092 1.00 24.69 166 ALA B N 1
ATOM 4520 C CA . ALA B 1 186 ? 50.940 23.645 41.292 1.00 25.31 166 ALA B CA 1
ATOM 4521 C C . ALA B 1 186 ? 51.022 24.361 39.906 1.00 22.42 166 ALA B C 1
ATOM 4522 O O . ALA B 1 186 ? 50.969 25.582 39.908 1.00 26.66 166 ALA B O 1
ATOM 4524 N N . LEU B 1 187 ? 51.141 23.590 38.852 1.00 22.81 167 LEU B N 1
ATOM 4525 C CA . LEU B 1 187 ? 51.172 24.142 37.436 1.00 26.98 167 LEU B CA 1
ATOM 4526 C C . LEU B 1 187 ? 49.762 24.684 37.148 1.00 28.00 167 LEU B C 1
ATOM 4527 O O . LEU B 1 187 ? 49.599 25.893 36.781 1.00 27.33 167 LEU B O 1
ATOM 4532 N N . ALA B 1 188 ? 48.771 23.816 37.414 1.00 29.91 168 ALA B N 1
ATOM 4533 C CA . ALA B 1 188 ? 47.392 24.186 37.192 1.00 31.17 168 ALA B CA 1
ATOM 4534 C C . ALA B 1 188 ? 47.131 25.446 37.882 1.00 26.92 168 ALA B C 1
ATOM 4535 O O . ALA B 1 188 ? 46.504 26.319 37.311 1.00 29.18 168 ALA B O 1
ATOM 4537 N N . ALA B 1 189 ? 47.657 25.647 39.096 1.00 28.14 169 ALA B N 1
ATOM 4538 C CA . ALA B 1 189 ? 47.455 26.896 39.844 1.00 24.33 169 ALA B CA 1
ATOM 4539 C C . ALA B 1 189 ? 48.216 28.108 39.381 1.00 22.87 169 ALA B C 1
ATOM 4540 O O . ALA B 1 189 ? 47.776 29.253 39.562 1.00 22.38 169 ALA B O 1
ATOM 4542 N N . ARG B 1 190 ? 49.458 27.905 38.931 1.00 23.36 170 ARG B N 1
ATOM 4543 C CA . ARG B 1 190 ? 50.176 29.056 38.328 1.00 22.33 170 ARG B CA 1
ATOM 4544 C C . ARG B 1 190 ? 49.411 29.572 37.027 1.00 19.90 170 ARG B C 1
ATOM 4545 O O . ARG B 1 190 ? 49.296 30.785 36.883 1.00 20.07 170 ARG B O 1
ATOM 4553 N N . ILE B 1 191 ? 48.885 28.657 36.247 1.00 22.86 171 ILE B N 1
ATOM 4554 C CA . ILE B 1 191 ? 48.009 28.974 35.060 1.00 22.73 171 ILE B CA 1
ATOM 4555 C C . ILE B 1 191 ? 46.796 29.774 35.499 1.00 24.33 171 ILE B C 1
ATOM 4556 O O . ILE B 1 191 ? 46.547 30.907 35.042 1.00 23.12 171 ILE B O 1
ATOM 4561 N N . ASP B 1 192 ? 46.127 29.279 36.544 1.00 23.56 172 ASP B N 1
ATOM 4562 C CA . ASP B 1 192 ? 45.071 30.101 37.161 1.00 22.55 172 ASP B CA 1
ATOM 4563 C C . ASP B 1 192 ? 45.393 31.503 37.529 1.00 22.15 172 ASP B C 1
ATOM 4564 O O . ASP B 1 192 ? 44.592 32.411 37.327 1.00 21.41 172 ASP B O 1
ATOM 4569 N N . GLN B 1 193 ? 46.543 31.760 38.167 1.00 20.59 173 GLN B N 1
ATOM 4570 C CA . GLN B 1 193 ? 46.941 33.087 38.454 1.00 23.69 173 GLN B CA 1
ATOM 4571 C C . GLN B 1 193 ? 47.170 33.934 37.147 1.00 20.18 173 GLN B C 1
ATOM 4572 O O . GLN B 1 193 ? 46.912 35.094 37.165 1.00 22.50 173 GLN B O 1
ATOM 4578 N N . LEU B 1 194 ? 47.783 33.334 36.148 1.00 23.94 174 LEU B N 1
ATOM 4579 C CA . LEU B 1 194 ? 48.010 34.088 34.868 1.00 21.30 174 LEU B CA 1
ATOM 4580 C C . LEU B 1 194 ? 46.641 34.487 34.250 1.00 19.51 174 LEU B C 1
ATOM 4581 O O . LEU B 1 194 ? 46.442 35.660 33.969 1.00 18.68 174 LEU B O 1
ATOM 4586 N N . TRP B 1 195 ? 45.741 33.521 34.184 1.00 20.52 175 TRP B N 1
ATOM 4587 C CA . TRP B 1 195 ? 44.322 33.696 33.766 1.00 21.83 175 TRP B CA 1
ATOM 4588 C C . TRP B 1 195 ? 43.652 34.774 34.460 1.00 22.62 175 TRP B C 1
ATOM 4589 O O . TRP B 1 195 ? 43.126 35.738 33.829 1.00 21.75 175 TRP B O 1
ATOM 4600 N N . LYS B 1 196 ? 43.713 34.737 35.814 1.00 24.77 176 LYS B N 1
ATOM 4601 C CA . LYS B 1 196 ? 43.139 35.783 36.640 1.00 25.44 176 LYS B CA 1
ATOM 4602 C C . LYS B 1 196 ? 43.749 37.149 36.603 1.00 23.66 176 LYS B C 1
ATOM 4603 O O . LYS B 1 196 ? 43.096 38.106 36.934 1.00 22.93 176 LYS B O 1
ATOM 4609 N N . ALA B 1 197 ? 44.967 37.295 36.049 1.00 20.62 177 ALA B N 1
ATOM 4610 C CA . ALA B 1 197 ? 45.597 38.531 35.979 1.00 16.81 177 ALA B CA 1
ATOM 4611 C C . ALA B 1 197 ? 45.410 39.239 34.612 1.00 15.42 177 ALA B C 1
ATOM 4612 O O . ALA B 1 197 ? 45.697 40.475 34.513 1.00 16.22 177 ALA B O 1
ATOM 4614 N N . VAL B 1 198 ? 44.773 38.535 33.663 1.00 16.57 178 VAL B N 1
ATOM 4615 C CA . VAL B 1 198 ? 44.465 39.199 32.315 1.00 17.76 178 VAL B CA 1
ATOM 4616 C C . VAL B 1 198 ? 43.348 40.209 32.511 1.00 16.66 178 VAL B C 1
ATOM 4617 O O . VAL B 1 198 ? 42.190 39.798 32.838 1.00 17.48 178 VAL B O 1
ATOM 4621 N N . GLU B 1 199 ? 43.641 41.499 32.361 1.00 14.58 179 GLU B N 1
ATOM 4622 C CA . GLU B 1 199 ? 42.703 42.612 32.617 1.00 15.23 179 GLU B CA 1
ATOM 4623 C C . GLU B 1 199 ? 41.805 42.882 31.425 1.00 13.63 179 GLU B C 1
ATOM 4624 O O . GLU B 1 199 ? 41.887 43.907 30.792 1.00 12.84 179 GLU B O 1
ATOM 4630 N N . PHE B 1 200 ? 40.928 41.959 31.137 1.00 14.44 180 PHE B N 1
ATOM 4631 C CA . PHE B 1 200 ? 40.018 42.150 29.932 1.00 14.94 180 PHE B CA 1
ATOM 4632 C C . PHE B 1 200 ? 39.327 43.467 29.976 1.00 16.32 180 PHE B C 1
ATOM 4633 O O . PHE B 1 200 ? 39.276 44.215 28.985 1.00 16.43 180 PHE B O 1
ATOM 4641 N N . SER B 1 201 ? 38.770 43.861 31.108 1.00 15.55 181 SER B N 1
ATOM 4642 C CA . SER B 1 201 ? 38.012 45.081 31.178 1.00 15.54 181 SER B CA 1
ATOM 4643 C C . SER B 1 201 ? 38.816 46.329 30.980 1.00 14.90 181 SER B C 1
ATOM 4644 O O . SER B 1 201 ? 38.287 47.356 30.547 1.00 15.44 181 SER B O 1
ATOM 4647 N N . TRP B 1 202 ? 40.123 46.291 31.261 1.00 15.40 182 TRP B N 1
ATOM 4648 C CA . TRP B 1 202 ? 41.004 47.400 30.939 1.00 14.17 182 TRP B CA 1
ATOM 4649 C C . TRP B 1 202 ? 40.848 47.816 29.480 1.00 14.21 182 TRP B C 1
ATOM 4650 O O . TRP B 1 202 ? 40.766 49.008 29.113 1.00 11.53 182 TRP B O 1
ATOM 4661 N N . TYR B 1 203 ? 40.776 46.783 28.636 1.00 14.40 183 TYR B N 1
ATOM 4662 C CA . TYR B 1 203 ? 40.713 47.018 27.161 1.00 14.72 183 TYR B CA 1
ATOM 4663 C C . TYR B 1 203 ? 39.393 47.560 26.636 1.00 15.51 183 TYR B C 1
ATOM 4664 O O . TYR B 1 203 ? 39.257 47.845 25.442 1.00 13.26 183 TYR B O 1
ATOM 4673 N N . ARG B 1 204 ? 38.441 47.842 27.528 1.00 16.30 184 ARG B N 1
ATOM 4674 C CA . ARG B 1 204 ? 37.237 48.627 27.124 1.00 16.33 184 ARG B CA 1
ATOM 4675 C C . ARG B 1 204 ? 37.540 50.069 26.817 1.00 16.41 184 ARG B C 1
ATOM 4676 O O . ARG B 1 204 ? 36.774 50.762 26.131 1.00 16.16 184 ARG B O 1
ATOM 4684 N N . ASN B 1 205 ? 38.689 50.543 27.333 1.00 17.33 185 ASN B N 1
ATOM 4685 C CA . ASN B 1 205 ? 38.928 51.964 27.398 1.00 18.24 185 ASN B CA 1
ATOM 4686 C C . ASN B 1 205 ? 37.666 52.776 27.664 1.00 21.92 185 ASN B C 1
ATOM 4687 O O . ASN B 1 205 ? 37.344 53.727 26.995 1.00 21.63 185 ASN B O 1
ATOM 4692 N N . GLY B 1 206 ? 36.931 52.361 28.670 1.00 22.89 186 GLY B N 1
ATOM 4693 C CA . GLY B 1 206 ? 35.737 53.141 29.105 1.00 23.28 186 GLY B CA 1
ATOM 4694 C C . GLY B 1 206 ? 34.488 52.911 28.285 1.00 20.76 186 GLY B C 1
ATOM 4695 O O . GLY B 1 206 ? 33.460 53.538 28.533 1.00 23.58 186 GLY B O 1
ATOM 4696 N N . LYS B 1 207 ? 34.560 52.000 27.312 1.00 16.91 187 LYS B N 1
ATOM 4697 C CA . LYS B 1 207 ? 33.473 51.855 26.357 1.00 17.73 187 LYS B CA 1
ATOM 4698 C C . LYS B 1 207 ? 32.852 50.493 26.430 1.00 14.02 187 LYS B C 1
ATOM 4699 O O . LYS B 1 207 ? 33.318 49.579 27.113 1.00 17.31 187 LYS B O 1
ATOM 4705 N N . ASN B 1 208 ? 31.748 50.364 25.685 1.00 16.07 188 ASN B N 1
ATOM 4706 C CA . ASN B 1 208 ? 31.059 49.114 25.590 1.00 14.83 188 ASN B CA 1
ATOM 4707 C C . ASN B 1 208 ? 31.522 48.288 24.338 1.00 16.75 188 ASN B C 1
ATOM 4708 O O . ASN B 1 208 ? 30.745 48.018 23.360 1.00 15.92 188 ASN B O 1
ATOM 4713 N N . VAL B 1 209 ? 32.796 47.935 24.427 1.00 15.04 189 VAL B N 1
ATOM 4714 C CA . VAL B 1 209 ? 33.507 47.244 23.337 1.00 13.62 189 VAL B CA 1
ATOM 4715 C C . VAL B 1 209 ? 34.875 46.923 23.915 1.00 13.64 189 VAL B C 1
ATOM 4716 O O . VAL B 1 209 ? 35.262 47.524 24.926 1.00 15.58 189 VAL B O 1
ATOM 4720 N N . LEU B 1 210 ? 35.585 45.968 23.328 1.00 12.27 190 LEU B N 1
ATOM 4721 C CA . LEU B 1 210 ? 36.956 45.659 23.651 1.00 12.03 190 LEU B CA 1
ATOM 4722 C C . LEU B 1 210 ? 37.876 46.087 22.480 1.00 14.88 190 LEU B C 1
ATOM 4723 O O . LEU B 1 210 ? 37.610 45.753 21.347 1.00 13.99 190 LEU B O 1
ATOM 4728 N N . TYR B 1 211 ? 38.985 46.748 22.813 1.00 12.57 191 TYR B N 1
ATOM 4729 C CA . TYR B 1 211 ? 40.058 47.128 21.947 1.00 13.34 191 TYR B CA 1
ATOM 4730 C C . TYR B 1 211 ? 41.083 46.046 21.853 1.00 13.89 191 TYR B C 1
ATOM 4731 O O . TYR B 1 211 ? 41.370 45.316 22.776 1.00 13.72 191 TYR B O 1
ATOM 4740 N N . TRP B 1 212 ? 41.603 45.861 20.661 1.00 11.77 192 TRP B N 1
ATOM 4741 C CA . TRP B 1 212 ? 42.528 44.825 20.397 1.00 11.41 192 TRP B CA 1
ATOM 4742 C C . TRP B 1 212 ? 43.874 44.996 21.121 1.00 11.39 192 TRP B C 1
ATOM 4743 O O . TRP B 1 212 ? 44.539 43.975 21.489 1.00 12.46 192 TRP B O 1
ATOM 4754 N N . HIS B 1 213 ? 44.326 46.249 21.191 1.00 12.01 193 HIS B N 1
ATOM 4755 C CA . HIS B 1 213 ? 45.678 46.631 21.630 1.00 11.04 193 HIS B CA 1
ATOM 4756 C C . HIS B 1 213 ? 45.659 47.629 22.738 1.00 11.96 193 HIS B C 1
ATOM 4757 O O . HIS B 1 213 ? 44.718 48.426 22.884 1.00 12.45 193 HIS B O 1
ATOM 4764 N N . TRP B 1 214 ? 46.815 47.716 23.380 1.00 12.60 194 TRP B N 1
ATOM 4765 C CA . TRP B 1 214 ? 47.105 48.893 24.265 1.00 13.41 194 TRP B CA 1
ATOM 4766 C C . TRP B 1 214 ? 48.605 48.995 24.427 1.00 12.20 194 TRP B C 1
ATOM 4767 O O . TRP B 1 214 ? 49.240 47.989 24.643 1.00 12.25 194 TRP B O 1
ATOM 4778 N N . SER B 1 215 ? 49.134 50.194 24.447 1.00 13.17 195 SER B N 1
ATOM 4779 C CA . SER B 1 215 ? 50.552 50.389 24.613 1.00 12.63 195 SER B CA 1
ATOM 4780 C C . SER B 1 215 ? 50.898 51.317 25.771 1.00 13.48 195 SER B C 1
ATOM 4781 O O . SER B 1 215 ? 50.233 52.374 25.881 1.00 15.56 195 SER B O 1
ATOM 4784 N N . PRO B 1 216 ? 52.016 51.012 26.500 1.00 15.88 196 PRO B N 1
ATOM 4785 C CA . PRO B 1 216 ? 52.451 51.997 27.552 1.00 18.25 196 PRO B CA 1
ATOM 4786 C C . PRO B 1 216 ? 52.659 53.390 27.063 1.00 18.28 196 PRO B C 1
ATOM 4787 O O . PRO B 1 216 ? 52.239 54.383 27.747 1.00 20.71 196 PRO B O 1
ATOM 4791 N N . ASN B 1 217 ? 53.274 53.530 25.880 1.00 16.03 197 ASN B N 1
ATOM 4792 C CA . ASN B 1 217 ? 53.592 54.816 25.342 1.00 18.22 197 ASN B CA 1
ATOM 4793 C C . ASN B 1 217 ? 52.594 55.323 24.271 1.00 15.76 197 ASN B C 1
ATOM 4794 O O . ASN B 1 217 ? 52.315 56.491 24.185 1.00 19.19 197 ASN B O 1
ATOM 4799 N N . TYR B 1 218 ? 52.082 54.426 23.420 1.00 15.28 198 TYR B N 1
ATOM 4800 C CA . TYR B 1 218 ? 51.140 54.822 22.394 1.00 13.96 198 TYR B CA 1
ATOM 4801 C C . TYR B 1 218 ? 49.670 54.753 22.801 1.00 15.60 198 TYR B C 1
ATOM 4802 O O . TYR B 1 218 ? 48.813 55.156 22.033 1.00 15.88 198 TYR B O 1
ATOM 4811 N N . LYS B 1 219 ? 49.406 54.329 24.053 1.00 16.23 199 LYS B N 1
ATOM 4812 C CA . LYS B 1 219 ? 48.065 54.246 24.632 1.00 16.69 199 LYS B CA 1
ATOM 4813 C C . LYS B 1 219 ? 47.101 53.528 23.677 1.00 15.21 199 LYS B C 1
ATOM 4814 O O . LYS B 1 219 ? 47.368 52.344 23.372 1.00 12.44 199 LYS B O 1
ATOM 4820 N N . TRP B 1 220 ? 46.091 54.246 23.163 1.00 13.63 200 TRP B N 1
ATOM 4821 C CA . TRP B 1 220 ? 45.032 53.663 22.400 1.00 15.34 200 TRP B CA 1
ATOM 4822 C C . TRP B 1 220 ? 45.173 53.963 20.930 1.00 14.64 200 TRP B C 1
ATOM 4823 O O . TRP B 1 220 ? 44.202 53.858 20.188 1.00 14.98 200 TRP B O 1
ATOM 4834 N N . GLN B 1 221 ? 46.342 54.351 20.505 1.00 12.98 201 GLN B N 1
ATOM 4835 C CA . GLN B 1 221 ? 46.511 54.900 19.130 1.00 14.77 201 GLN B CA 1
ATOM 4836 C C . GLN B 1 221 ? 46.342 53.803 18.053 1.00 15.76 201 GLN B C 1
ATOM 4837 O O . GLN B 1 221 ? 45.951 54.141 16.898 1.00 14.66 201 GLN B O 1
ATOM 4843 N N . MET B 1 222 ? 46.519 52.524 18.408 1.00 14.18 202 MET B N 1
ATOM 4844 C CA . MET B 1 222 ? 46.239 51.502 17.410 1.00 15.65 202 MET B CA 1
ATOM 4845 C C . MET B 1 222 ? 44.735 51.499 17.017 1.00 14.87 202 MET B C 1
ATOM 4846 O O . MET B 1 222 ? 44.379 51.178 15.853 1.00 17.05 202 MET B O 1
ATOM 4851 N N . ASN B 1 223 ? 43.870 51.806 17.965 1.00 13.55 203 ASN B N 1
ATOM 4852 C CA . ASN B 1 223 ? 42.506 52.111 17.693 1.00 13.97 203 ASN B CA 1
ATOM 4853 C C . ASN B 1 223 ? 41.698 51.107 16.896 1.00 15.08 203 ASN B C 1
ATOM 4854 O O . ASN B 1 223 ? 41.044 51.488 15.892 1.00 14.22 203 ASN B O 1
ATOM 4859 N N . PHE B 1 224 ? 41.654 49.870 17.388 1.00 12.92 204 PHE B N 1
ATOM 4860 C CA . PHE B 1 224 ? 40.962 48.801 16.732 1.00 13.38 204 PHE B CA 1
ATOM 4861 C C . PHE B 1 224 ? 39.967 48.269 17.739 1.00 11.86 204 PHE B C 1
ATOM 4862 O O . PHE B 1 224 ? 40.195 47.238 18.421 1.00 13.30 204 PHE B O 1
ATOM 4870 N N . PRO B 1 225 ? 38.797 48.859 17.775 1.00 11.83 205 PRO B N 1
ATOM 4871 C CA . PRO B 1 225 ? 37.724 48.210 18.520 1.00 13.13 205 PRO B CA 1
ATOM 4872 C C . PRO B 1 225 ? 37.255 46.993 17.821 1.00 14.22 205 PRO B C 1
ATOM 4873 O O . PRO B 1 225 ? 37.050 47.056 16.602 1.00 13.48 205 PRO B O 1
ATOM 4877 N N . VAL B 1 226 ? 37.062 45.924 18.574 1.00 11.03 206 VAL B N 1
ATOM 4878 C CA . VAL B 1 226 ? 36.792 44.619 17.981 1.00 12.35 206 VAL B CA 1
ATOM 4879 C C . VAL B 1 226 ? 35.331 44.385 17.806 1.00 12.23 206 VAL B C 1
ATOM 4880 O O . VAL B 1 226 ? 34.621 44.033 18.761 1.00 14.72 206 VAL B O 1
ATOM 4884 N N . THR B 1 227 ? 34.851 44.494 16.550 1.00 11.49 207 THR B N 1
ATOM 4885 C CA . THR B 1 227 ? 33.396 44.325 16.291 1.00 11.93 207 THR B CA 1
ATOM 4886 C C . THR B 1 227 ? 33.287 43.155 15.264 1.00 11.77 207 THR B C 1
ATOM 4887 O O . THR B 1 227 ? 34.167 42.923 14.451 1.00 11.12 207 THR B O 1
ATOM 4891 N N . GLY B 1 228 ? 32.238 42.372 15.474 1.00 12.53 208 GLY B N 1
ATOM 4892 C CA . GLY B 1 228 ? 32.071 41.145 14.738 1.00 12.17 208 GLY B CA 1
ATOM 4893 C C . GLY B 1 228 ? 31.393 41.373 13.378 1.00 12.47 208 GLY B C 1
ATOM 4894 O O . GLY B 1 228 ? 30.839 42.462 13.091 1.00 10.35 208 GLY B O 1
ATOM 4895 N N . TYR B 1 229 ? 31.384 40.329 12.542 1.00 10.60 209 TYR B N 1
ATOM 4896 C CA . TYR B 1 229 ? 31.968 38.995 12.772 1.00 10.70 209 TYR B CA 1
ATOM 4897 C C . TYR B 1 229 ? 33.323 38.832 12.139 1.00 9.84 209 TYR B C 1
ATOM 4898 O O . TYR B 1 229 ? 33.553 39.157 10.938 1.00 10.27 209 TYR B O 1
ATOM 4907 N N . ASN B 1 230 ? 34.240 38.337 12.925 1.00 9.12 210 ASN B N 1
ATOM 4908 C CA . ASN B 1 230 ? 35.533 37.933 12.551 1.00 8.79 210 ASN B CA 1
ATOM 4909 C C . ASN B 1 230 ? 36.046 36.778 13.444 1.00 8.89 210 ASN B C 1
A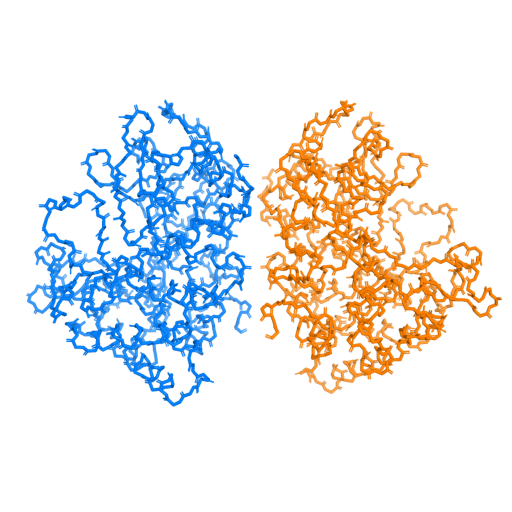TOM 4910 O O . ASN B 1 230 ? 35.185 36.082 14.007 1.00 8.81 210 ASN B O 1
ATOM 4915 N N . GLU B 1 231 ? 37.383 36.563 13.508 1.00 9.87 211 GLU B N 1
ATOM 4916 C CA . GLU B 1 231 ? 37.907 35.412 14.220 1.00 10.67 211 GLU B CA 1
ATOM 4917 C C . GLU B 1 231 ? 37.874 35.576 15.749 1.00 11.47 211 GLU B C 1
ATOM 4918 O O . GLU B 1 231 ? 38.282 34.621 16.433 1.00 11.42 211 GLU B O 1
ATOM 4924 N N . CYS B 1 232 ? 37.462 36.728 16.236 1.00 10.33 212 CYS B N 1
ATOM 4925 C CA . CYS B 1 232 ? 37.791 37.090 17.629 1.00 10.18 212 CYS B CA 1
ATOM 4926 C C . CYS B 1 232 ? 36.731 36.751 18.718 1.00 10.70 212 CYS B C 1
ATOM 4927 O O . CYS B 1 232 ? 36.871 37.234 19.826 1.00 10.23 212 CYS B O 1
ATOM 4930 N N . LEU B 1 233 ? 35.684 35.988 18.421 1.00 9.51 213 LEU B N 1
ATOM 4931 C CA . LEU B 1 233 ? 34.592 35.687 19.377 1.00 10.70 213 LEU B CA 1
ATOM 4932 C C . LEU B 1 233 ? 35.142 35.258 20.758 1.00 12.33 213 LEU B C 1
ATOM 4933 O O . LEU B 1 233 ? 34.672 35.756 21.807 1.00 12.33 213 LEU B O 1
ATOM 4938 N N . ILE B 1 234 ? 36.184 34.445 20.751 1.00 11.21 214 ILE B N 1
ATOM 4939 C CA . ILE B 1 234 ? 36.656 33.844 22.022 1.00 14.26 214 ILE B CA 1
ATOM 4940 C C . ILE B 1 234 ? 37.165 34.876 22.972 1.00 12.40 214 ILE B C 1
ATOM 4941 O O . ILE B 1 234 ? 37.048 34.707 24.235 1.00 13.03 214 ILE B O 1
ATOM 4946 N N . MET B 1 235 ? 37.620 36.038 22.511 1.00 12.56 215 MET B N 1
ATOM 4947 C CA . MET B 1 235 ? 37.987 37.104 23.416 1.00 11.73 215 MET B CA 1
ATOM 4948 C C . MET B 1 235 ? 36.832 37.671 24.253 1.00 11.99 215 MET B C 1
ATOM 4949 O O . MET B 1 235 ? 37.008 37.921 25.481 1.00 13.06 215 MET B O 1
ATOM 4954 N N . TYR B 1 236 ? 35.669 37.880 23.636 1.00 11.27 216 TYR B N 1
ATOM 4955 C CA . TYR B 1 236 ? 34.496 38.298 24.332 1.00 12.66 216 TYR B CA 1
ATOM 4956 C C . TYR B 1 236 ? 33.976 37.232 25.291 1.00 13.50 216 TYR B C 1
ATOM 4957 O O . TYR B 1 236 ? 33.592 37.607 26.420 1.00 12.96 216 TYR B O 1
ATOM 4966 N N . ILE B 1 237 ? 34.027 35.993 24.890 1.00 12.78 217 ILE B N 1
ATOM 4967 C CA . ILE B 1 237 ? 33.542 34.939 25.752 1.00 13.95 217 ILE B CA 1
ATOM 4968 C C . ILE B 1 237 ? 34.463 34.840 26.984 1.00 14.67 217 ILE B C 1
ATOM 4969 O O . ILE B 1 237 ? 33.983 34.786 28.165 1.00 14.94 217 ILE B O 1
ATOM 4974 N N . LEU B 1 238 ? 35.775 34.904 26.762 1.00 13.19 218 LEU B N 1
ATOM 4975 C CA . LEU B 1 238 ? 36.711 34.919 27.916 1.00 13.26 218 LEU B CA 1
ATOM 4976 C C . LEU B 1 238 ? 36.593 36.138 28.816 1.00 13.72 218 LEU B C 1
ATOM 4977 O O . LEU B 1 238 ? 36.663 36.018 30.038 1.00 15.86 218 LEU B O 1
ATOM 4982 N N . ALA B 1 239 ? 36.407 37.302 28.245 1.00 13.06 219 ALA B N 1
ATOM 4983 C CA . ALA B 1 239 ? 36.196 38.470 28.967 1.00 12.06 219 ALA B CA 1
ATOM 4984 C C . ALA B 1 239 ? 34.974 38.332 29.852 1.00 14.60 219 ALA B C 1
ATOM 4985 O O . ALA B 1 239 ? 34.958 38.873 31.007 1.00 14.55 219 ALA B O 1
ATOM 4987 N N . ALA B 1 240 ? 33.913 37.752 29.317 1.00 15.70 220 ALA B N 1
ATOM 4988 C CA . ALA B 1 240 ? 32.717 37.534 30.215 1.00 15.24 220 ALA B CA 1
ATOM 4989 C C . ALA B 1 240 ? 32.961 36.481 31.294 1.00 17.11 220 ALA B C 1
ATOM 4990 O O . ALA B 1 240 ? 32.304 36.542 32.395 1.00 17.17 220 ALA B O 1
ATOM 4992 N N . ALA B 1 241 ? 33.787 35.495 30.987 1.00 13.90 221 ALA B N 1
ATOM 4993 C CA . ALA B 1 241 ? 34.116 34.423 31.900 1.00 15.64 221 ALA B CA 1
ATOM 4994 C C . ALA B 1 241 ? 35.068 34.859 33.023 1.00 17.09 221 ALA B C 1
ATOM 4995 O O . ALA B 1 241 ? 35.089 34.194 34.112 1.00 15.96 221 ALA B O 1
ATOM 4997 N N . SER B 1 242 ? 35.833 35.911 32.817 1.00 16.40 222 SER B N 1
ATOM 4998 C CA . SER B 1 242 ? 36.901 36.230 33.735 1.00 16.81 222 SER B CA 1
ATOM 4999 C C . SER B 1 242 ? 36.212 36.558 35.110 1.00 20.32 222 SER B C 1
ATOM 5000 O O . SER B 1 242 ? 35.423 37.445 35.155 1.00 18.81 222 SER B O 1
ATOM 5003 N N . PRO B 1 243 ? 36.601 35.845 36.180 1.00 19.86 223 PRO B N 1
ATOM 5004 C CA . PRO B 1 243 ? 36.063 36.156 37.533 1.00 23.39 223 PRO B CA 1
ATOM 5005 C C . PRO B 1 243 ? 36.602 37.423 38.112 1.00 23.04 223 PRO B C 1
ATOM 5006 O O . PRO B 1 243 ? 35.979 37.943 39.062 1.00 26.95 223 PRO B O 1
ATOM 5010 N N . THR B 1 244 ? 37.773 37.929 37.663 1.00 20.56 224 THR B N 1
ATOM 5011 C CA . THR B 1 244 ? 38.425 39.097 38.216 1.00 21.52 224 THR B CA 1
ATOM 5012 C C . THR B 1 244 ? 38.399 40.364 37.445 1.00 18.90 224 THR B C 1
ATOM 5013 O O . THR B 1 244 ? 38.409 41.408 37.994 1.00 16.64 224 THR B O 1
ATOM 5017 N N . HIS B 1 245 ? 38.351 40.284 36.089 1.00 20.91 225 HIS B N 1
ATOM 5018 C CA . HIS B 1 245 ? 38.403 41.420 35.212 1.00 21.03 225 HIS B CA 1
ATOM 5019 C C . HIS B 1 245 ? 37.372 41.253 34.034 1.00 20.20 225 HIS B C 1
ATOM 5020 O O . HIS B 1 245 ? 37.550 41.770 32.916 1.00 16.96 225 HIS B O 1
ATOM 5027 N N . GLY B 1 246 ? 36.186 40.761 34.456 1.00 17.30 226 GLY B N 1
ATOM 5028 C CA . GLY B 1 246 ? 35.060 40.578 33.568 1.00 17.90 226 GLY B CA 1
ATOM 5029 C C . GLY B 1 246 ? 34.402 41.808 33.046 1.00 18.78 226 GLY B C 1
ATOM 5030 O O . GLY B 1 246 ? 34.517 42.953 33.578 1.00 16.55 226 GLY B O 1
ATOM 5031 N N . ILE B 1 247 ? 33.648 41.596 31.952 1.00 18.82 227 ILE B N 1
ATOM 5032 C CA . ILE B 1 247 ? 32.880 42.654 31.365 1.00 16.03 227 ILE B CA 1
ATOM 5033 C C . ILE B 1 247 ? 31.390 42.410 31.643 1.00 16.04 227 ILE B C 1
ATOM 5034 O O . ILE B 1 247 ? 30.957 41.253 31.762 1.00 17.82 227 ILE B O 1
ATOM 5039 N N . PRO B 1 248 ? 30.615 43.466 31.671 1.00 18.15 228 PRO B N 1
ATOM 5040 C CA . PRO B 1 248 ? 29.163 43.228 31.725 1.00 19.02 228 PRO B CA 1
ATOM 5041 C C . PRO B 1 248 ? 28.723 42.890 30.288 1.00 20.10 228 PRO B C 1
ATOM 5042 O O . PRO B 1 248 ? 29.452 43.218 29.287 1.00 19.44 228 PRO B O 1
ATOM 5046 N N . ALA B 1 249 ? 27.537 42.274 30.201 1.00 18.69 229 ALA B N 1
ATOM 5047 C CA . ALA B 1 249 ? 27.023 41.749 28.919 1.00 19.01 229 ALA B CA 1
ATOM 5048 C C . ALA B 1 249 ? 26.934 42.784 27.834 1.00 17.42 229 ALA B C 1
ATOM 5049 O O . ALA B 1 249 ? 27.089 42.416 26.667 1.00 15.89 229 ALA B O 1
ATOM 5051 N N . GLU B 1 250 ? 26.670 44.061 28.162 1.00 16.16 230 GLU B N 1
ATOM 5052 C CA . GLU B 1 250 ? 26.487 45.078 27.190 1.00 18.52 230 GLU B CA 1
ATOM 5053 C C . GLU B 1 250 ? 27.747 45.311 26.336 1.00 16.20 230 GLU B C 1
ATOM 5054 O O . GLU B 1 250 ? 27.665 45.768 25.150 1.00 15.79 230 GLU B O 1
ATOM 5060 N N . VAL B 1 251 ? 28.907 44.964 26.875 1.00 15.28 231 VAL B N 1
ATOM 5061 C CA . VAL B 1 251 ? 30.127 45.052 26.078 1.00 14.31 231 VAL B CA 1
ATOM 5062 C C . VAL B 1 251 ? 30.107 44.101 24.853 1.00 13.81 231 VAL B C 1
ATOM 5063 O O . VAL B 1 251 ? 30.600 44.474 23.780 1.00 15.40 231 VAL B O 1
ATOM 5067 N N . TYR B 1 252 ? 29.559 42.919 25.063 1.00 13.95 232 TYR B N 1
ATOM 5068 C CA . TYR B 1 252 ? 29.308 41.929 23.996 1.00 12.99 232 TYR B CA 1
ATOM 5069 C C . TYR B 1 252 ? 28.175 42.348 23.096 1.00 14.11 232 TYR B C 1
ATOM 5070 O O . TYR B 1 252 ? 28.347 42.443 21.907 1.00 13.79 232 TYR B O 1
ATOM 5079 N N . HIS B 1 253 ? 27.002 42.636 23.627 1.00 13.27 233 HIS B N 1
ATOM 5080 C CA . HIS B 1 253 ? 25.841 42.995 22.810 1.00 13.15 233 HIS B CA 1
ATOM 5081 C C . HIS B 1 253 ? 25.992 44.274 22.021 1.00 14.14 233 HIS B C 1
ATOM 5082 O O . HIS B 1 253 ? 25.709 44.285 20.840 1.00 12.62 233 HIS B O 1
ATOM 5089 N N . GLU B 1 254 ? 26.516 45.351 22.642 1.00 13.12 234 GLU B N 1
ATOM 5090 C CA . GLU B 1 254 ? 26.719 46.564 21.892 1.00 15.57 234 GLU B CA 1
ATOM 5091 C C . GLU B 1 254 ? 27.989 46.604 21.132 1.00 15.16 234 GLU B C 1
ATOM 5092 O O . GLU B 1 254 ? 28.026 47.241 20.162 1.00 15.78 234 GLU B O 1
ATOM 5098 N N . GLY B 1 255 ? 29.057 46.078 21.671 1.00 14.78 235 GLY B N 1
ATOM 5099 C CA . GLY B 1 255 ? 30.337 46.126 21.037 1.00 13.57 235 GLY B CA 1
ATOM 5100 C C . GLY B 1 255 ? 30.494 45.075 19.917 1.00 15.31 235 GLY B C 1
ATOM 5101 O O . GLY B 1 255 ? 30.475 45.394 18.755 1.00 13.96 235 GLY B O 1
ATOM 5102 N N . TRP B 1 256 ? 30.782 43.850 20.325 1.00 13.15 236 TRP B N 1
ATOM 5103 C CA . TRP B 1 256 ? 31.001 42.746 19.383 1.00 12.31 236 TRP B CA 1
ATOM 5104 C C . TRP B 1 256 ? 29.795 42.606 18.438 1.00 11.93 236 TRP B C 1
ATOM 5105 O O . TRP B 1 256 ? 30.004 42.510 17.205 1.00 12.28 236 TRP B O 1
ATOM 5116 N N . ALA B 1 257 ? 28.582 42.581 18.978 1.00 13.29 237 ALA B N 1
ATOM 5117 C CA . ALA B 1 257 ? 27.396 42.281 18.236 1.00 13.83 237 ALA B CA 1
ATOM 5118 C C . ALA B 1 257 ? 26.787 43.537 17.545 1.00 15.98 237 ALA B C 1
ATOM 5119 O O . ALA B 1 257 ? 25.831 43.449 16.815 1.00 15.02 237 ALA B O 1
ATOM 5121 N N . LYS B 1 258 ? 27.353 44.710 17.804 1.00 16.06 238 LYS B N 1
ATOM 5122 C CA . LYS B 1 258 ? 26.848 45.961 17.175 1.00 17.19 238 LYS B CA 1
ATOM 5123 C C . LYS B 1 258 ? 25.310 46.103 17.348 1.00 16.11 238 LYS B C 1
ATOM 5124 O O . LYS B 1 258 ? 24.571 46.512 16.476 1.00 17.23 238 LYS B O 1
ATOM 5130 N N . SER B 1 259 ? 24.841 45.752 18.516 1.00 15.86 239 SER B N 1
ATOM 5131 C CA . SER B 1 259 ? 23.471 45.853 18.844 1.00 18.59 239 SER B CA 1
ATOM 5132 C C . SER B 1 259 ? 22.577 45.114 17.927 1.00 20.83 239 SER B C 1
ATOM 5133 O O . SER B 1 259 ? 21.417 45.541 17.726 1.00 20.62 239 SER B O 1
ATOM 5136 N N . GLY B 1 260 ? 23.037 43.987 17.392 1.00 17.62 240 GLY B N 1
ATOM 5137 C CA . GLY B 1 260 ? 22.261 43.251 16.471 1.00 17.16 240 GLY B CA 1
ATOM 5138 C C . GLY B 1 260 ? 22.674 43.379 15.021 1.00 16.81 240 GLY B C 1
ATOM 5139 O O . GLY B 1 260 ? 22.223 42.543 14.209 1.00 17.02 240 GLY B O 1
ATOM 5140 N N . ALA B 1 261 ? 23.476 44.378 14.653 1.00 16.30 241 ALA B N 1
ATOM 5141 C CA . ALA B 1 261 ? 23.875 44.579 13.257 1.00 16.59 241 ALA B CA 1
ATOM 5142 C C . ALA B 1 261 ? 24.847 43.457 12.845 1.00 17.19 241 ALA B C 1
ATOM 5143 O O . ALA B 1 261 ? 25.216 43.420 11.735 1.00 18.07 241 ALA B O 1
ATOM 5145 N N . ILE B 1 262 ? 25.320 42.610 13.771 1.00 16.09 242 ILE B N 1
ATOM 5146 C CA . ILE B 1 262 ? 26.080 41.400 13.394 1.00 14.99 242 ILE B CA 1
ATOM 5147 C C . ILE B 1 262 ? 25.267 40.361 12.623 1.00 13.97 242 ILE B C 1
ATOM 5148 O O . ILE B 1 262 ? 25.825 39.438 12.028 1.00 13.48 242 ILE B O 1
ATOM 5153 N N . LYS B 1 263 ? 23.952 40.463 12.707 1.00 15.70 243 LYS B N 1
ATOM 5154 C CA . LYS B 1 263 ? 23.076 39.583 11.964 1.00 15.95 243 LYS B CA 1
ATOM 5155 C C . LYS B 1 263 ? 23.058 39.998 10.554 1.00 17.90 243 LYS B C 1
ATOM 5156 O O . LYS B 1 263 ? 23.055 41.169 10.267 1.00 19.75 243 LYS B O 1
ATOM 5162 N N . ASP B 1 264 ? 23.145 39.038 9.666 1.00 15.93 244 ASP B N 1
ATOM 5163 C CA . ASP B 1 264 ? 23.178 39.279 8.222 1.00 17.59 244 ASP B CA 1
ATOM 5164 C C . ASP B 1 264 ? 22.535 38.037 7.567 1.00 17.05 244 ASP B C 1
ATOM 5165 O O . ASP B 1 264 ? 21.930 37.185 8.208 1.00 16.94 244 ASP B O 1
ATOM 5170 N N . SER B 1 265 ? 22.662 37.973 6.254 1.00 20.27 245 SER B N 1
ATOM 5171 C CA . SER B 1 265 ? 22.137 36.874 5.452 1.00 21.81 245 SER B CA 1
ATOM 5172 C C . SER B 1 265 ? 23.046 36.831 4.224 1.00 23.41 245 SER B C 1
ATOM 5173 O O . SER B 1 265 ? 22.812 37.564 3.257 1.00 28.88 245 SER B O 1
ATOM 5176 N N . ILE B 1 266 ? 24.143 36.061 4.298 1.00 21.45 246 ILE B N 1
ATOM 5177 C CA . ILE B 1 266 ? 25.078 35.970 3.190 1.00 17.94 246 ILE B CA 1
ATOM 5178 C C . ILE B 1 266 ? 24.797 34.645 2.527 1.00 19.50 246 ILE B C 1
ATOM 5179 O O . ILE B 1 266 ? 24.896 33.602 3.196 1.00 19.52 246 ILE B O 1
ATOM 5184 N N . ASN B 1 267 ? 24.420 34.645 1.215 1.00 19.67 247 ASN B N 1
ATOM 5185 C CA . ASN B 1 267 ? 23.914 33.421 0.559 1.00 23.94 247 ASN B CA 1
ATOM 5186 C C . ASN B 1 267 ? 24.797 33.081 -0.570 1.00 20.31 247 ASN B C 1
ATOM 5187 O O . ASN B 1 267 ? 25.043 33.951 -1.418 1.00 20.40 247 ASN B O 1
ATOM 5192 N N . ALA B 1 268 ? 25.329 31.854 -0.554 1.00 19.11 248 ALA B N 1
ATOM 5193 C CA . ALA B 1 268 ? 26.199 31.404 -1.685 1.00 17.58 248 ALA B CA 1
ATOM 5194 C C . ALA B 1 268 ? 26.062 29.927 -1.766 1.00 17.32 248 ALA B C 1
ATOM 5195 O O . ALA B 1 268 ? 26.120 29.229 -0.760 1.00 16.83 248 ALA B O 1
ATOM 5197 N N . TYR B 1 269 ? 25.904 29.428 -3.014 1.00 17.24 249 TYR B N 1
ATOM 5198 C CA . TYR B 1 269 ? 25.846 27.986 -3.241 1.00 20.15 249 TYR B CA 1
ATOM 5199 C C . TYR B 1 269 ? 24.749 27.281 -2.433 1.00 20.21 249 TYR B C 1
ATOM 5200 O O . TYR B 1 269 ? 24.880 26.117 -2.068 1.00 21.33 249 TYR B O 1
ATOM 5209 N N . GLY B 1 270 ? 23.657 28.004 -2.171 1.00 23.81 250 GLY B N 1
ATOM 5210 C CA . GLY B 1 270 ? 22.533 27.484 -1.389 1.00 25.76 250 GLY B CA 1
ATOM 5211 C C . GLY B 1 270 ? 22.721 27.408 0.103 1.00 24.15 250 GLY B C 1
ATOM 5212 O O . GLY B 1 270 ? 21.929 26.742 0.837 1.00 27.81 250 GLY B O 1
ATOM 5213 N N . HIS B 1 271 ? 23.802 28.029 0.570 1.00 22.61 251 HIS B N 1
ATOM 5214 C CA . HIS B 1 271 ? 24.164 28.054 1.974 1.00 18.95 251 HIS B CA 1
ATOM 5215 C C . HIS B 1 271 ? 24.049 29.480 2.502 1.00 19.74 251 HIS B C 1
ATOM 5216 O O . HIS B 1 271 ? 24.355 30.376 1.803 1.00 18.93 251 HIS B O 1
ATOM 5223 N N . THR B 1 272 ? 23.585 29.660 3.735 1.00 18.15 252 THR B N 1
ATOM 5224 C CA . THR B 1 272 ? 23.362 31.002 4.305 1.00 19.95 252 THR B CA 1
ATOM 5225 C C . THR B 1 272 ? 24.247 31.118 5.525 1.00 19.64 252 THR B C 1
ATOM 5226 O O . THR B 1 272 ? 24.343 30.180 6.326 1.00 17.95 252 THR B O 1
ATOM 5230 N N . LEU B 1 273 ? 24.971 32.232 5.613 1.00 14.78 253 LEU B N 1
ATOM 5231 C CA . LEU B 1 273 ? 25.650 32.684 6.789 1.00 14.28 253 LEU B CA 1
ATOM 5232 C C . LEU B 1 273 ? 24.800 33.768 7.395 1.00 14.19 253 LEU B C 1
ATOM 5233 O O . LEU B 1 273 ? 24.491 34.752 6.753 1.00 15.60 253 LEU B O 1
ATOM 5238 N N . LYS B 1 274 ? 24.462 33.633 8.667 1.00 14.10 254 LYS B N 1
ATOM 5239 C CA . LYS B 1 274 ? 23.670 34.642 9.330 1.00 13.45 254 LYS B CA 1
ATOM 5240 C C . LYS B 1 274 ? 24.462 35.631 10.152 1.00 14.62 254 LYS B C 1
ATOM 5241 O O . LYS B 1 274 ? 23.858 36.482 10.849 1.00 15.26 254 LYS B O 1
ATOM 5247 N N . LEU B 1 275 ? 25.765 35.503 10.119 1.00 12.73 255 LEU B N 1
ATOM 5248 C CA . LEU B 1 275 ? 26.689 36.431 10.809 1.00 12.81 255 LEU B CA 1
ATOM 5249 C C . LEU B 1 275 ? 27.326 37.314 9.713 1.00 13.46 255 LEU B C 1
ATOM 5250 O O . LEU B 1 275 ? 27.674 36.865 8.633 1.00 13.01 255 LEU B O 1
ATOM 5255 N N . SER B 1 276 ? 27.419 38.590 10.008 1.00 11.99 256 SER B N 1
ATOM 5256 C CA . SER B 1 276 ? 28.001 39.588 9.107 1.00 12.35 256 SER B CA 1
ATOM 5257 C C . SER B 1 276 ? 29.508 39.550 9.063 1.00 11.32 256 SER B C 1
ATOM 5258 O O . SER B 1 276 ? 30.232 40.269 9.757 1.00 12.01 256 SER B O 1
ATOM 5261 N N . HIS B 1 277 ? 30.016 38.688 8.214 1.00 9.91 257 HIS B N 1
ATOM 5262 C CA . HIS B 1 277 ? 31.462 38.480 8.144 1.00 10.31 257 HIS B CA 1
ATOM 5263 C C . HIS B 1 277 ? 32.119 39.811 7.660 1.00 11.74 257 HIS B C 1
ATOM 5264 O O . HIS B 1 277 ? 31.802 40.293 6.590 1.00 11.86 257 HIS B O 1
ATOM 5271 N N . ASN B 1 278 ? 33.004 40.358 8.455 1.00 11.21 258 ASN B N 1
ATOM 5272 C CA . ASN B 1 278 ? 33.616 41.686 8.177 1.00 11.90 258 ASN B CA 1
ATOM 5273 C C . ASN B 1 278 ? 34.257 41.696 6.806 1.00 11.18 258 ASN B C 1
ATOM 5274 O O . ASN B 1 278 ? 35.128 40.850 6.439 1.00 11.26 258 ASN B O 1
ATOM 5279 N N . PHE B 1 279 ? 33.830 42.719 6.051 1.00 11.95 259 PHE B N 1
ATOM 5280 C CA . PHE B 1 279 ? 34.348 42.903 4.678 1.00 12.40 259 PHE B CA 1
ATOM 5281 C C . PHE B 1 279 ? 34.241 41.727 3.737 1.00 13.63 259 PHE B C 1
ATOM 5282 O O . PHE B 1 279 ? 34.938 41.706 2.701 1.00 13.66 259 PHE B O 1
ATOM 5290 N N . ALA B 1 280 ? 33.311 40.813 4.021 1.00 12.30 260 ALA B N 1
ATOM 5291 C CA . ALA B 1 280 ? 33.241 39.556 3.282 1.00 12.66 260 ALA B CA 1
ATOM 5292 C C . ALA B 1 280 ? 31.810 39.073 3.124 1.00 13.17 260 ALA B C 1
ATOM 5293 O O . ALA B 1 280 ? 31.397 37.995 3.528 1.00 12.60 260 ALA B O 1
ATOM 5295 N N . LYS B 1 281 ? 30.996 39.963 2.514 1.00 12.27 261 LYS B N 1
ATOM 5296 C CA . LYS B 1 281 ? 29.551 39.787 2.516 1.00 13.31 261 LYS B CA 1
ATOM 5297 C C . LYS B 1 281 ? 29.083 38.909 1.342 1.00 12.77 261 LYS B C 1
ATOM 5298 O O . LYS B 1 281 ? 27.880 38.763 1.118 1.00 15.09 261 LYS B O 1
ATOM 5304 N N . GLU B 1 282 ? 30.000 38.396 0.572 1.00 14.06 262 GLU B N 1
ATOM 5305 C CA . GLU B 1 282 ? 29.645 37.530 -0.568 1.00 15.81 262 GLU B CA 1
ATOM 5306 C C . GLU B 1 282 ? 29.828 36.045 -0.228 1.00 15.98 262 GLU B C 1
ATOM 5307 O O . GLU B 1 282 ? 28.949 35.253 -0.543 1.00 14.31 262 GLU B O 1
ATOM 5313 N N . TYR B 1 283 ? 30.904 35.701 0.490 1.00 13.51 263 TYR B N 1
ATOM 5314 C CA . TYR B 1 283 ? 31.235 34.323 0.730 1.00 13.21 263 TYR B CA 1
ATOM 5315 C C . TYR B 1 283 ? 31.686 34.025 2.146 1.00 15.11 263 TYR B C 1
ATOM 5316 O O . TYR B 1 283 ? 31.950 32.858 2.487 1.00 15.03 263 TYR B O 1
ATOM 5325 N N . GLY B 1 284 ? 31.769 35.051 2.975 1.00 12.43 264 GLY B N 1
ATOM 5326 C CA . GLY B 1 284 ? 32.428 34.940 4.245 1.00 12.56 264 GLY B CA 1
ATOM 5327 C C . GLY B 1 284 ? 33.946 35.047 4.120 1.00 12.52 264 GLY B C 1
ATOM 5328 O O . GLY B 1 284 ? 34.534 35.011 3.044 1.00 12.47 264 GLY B O 1
ATOM 5329 N N . GLY B 1 285 ? 34.550 35.257 5.276 1.00 10.22 265 GLY B N 1
ATOM 5330 C CA . GLY B 1 285 ? 35.974 35.576 5.371 1.00 9.41 265 GLY B CA 1
ATOM 5331 C C . GLY B 1 285 ? 36.910 34.460 5.175 1.00 9.93 265 GLY B C 1
ATOM 5332 O O . GLY B 1 285 ? 36.482 33.309 4.917 1.00 9.24 265 GLY B O 1
ATOM 5333 N N . PRO B 1 286 ? 38.218 34.693 5.334 1.00 9.23 266 PRO B N 1
ATOM 5334 C CA . PRO B 1 286 ? 39.144 33.562 5.347 1.00 9.41 266 PRO B CA 1
ATOM 5335 C C . PRO B 1 286 ? 38.758 32.445 6.342 1.00 10.14 266 PRO B C 1
ATOM 5336 O O . PRO B 1 286 ? 38.094 32.702 7.305 1.00 9.40 266 PRO B O 1
ATOM 5340 N N . LEU B 1 287 ? 39.005 31.203 5.983 1.00 10.18 267 LEU B N 1
ATOM 5341 C CA . LEU B 1 287 ? 38.319 30.119 6.649 1.00 10.50 267 LEU B CA 1
ATOM 5342 C C . LEU B 1 287 ? 38.694 29.994 8.130 1.00 10.73 267 LEU B C 1
ATOM 5343 O O . LEU B 1 287 ? 37.951 29.377 8.928 1.00 10.72 267 LEU B O 1
ATOM 5348 N N . PHE B 1 288 ? 39.882 30.511 8.528 1.00 9.72 268 PHE B N 1
ATOM 5349 C CA . PHE B 1 288 ? 40.328 30.392 9.914 1.00 9.48 268 PHE B CA 1
ATOM 5350 C C . PHE B 1 288 ? 39.415 31.035 10.916 1.00 10.16 268 PHE B C 1
ATOM 5351 O O . PHE B 1 288 ? 39.482 30.723 12.122 1.00 8.90 268 PHE B O 1
ATOM 5359 N N . TRP B 1 289 ? 38.502 31.900 10.456 1.00 10.21 269 TRP B N 1
ATOM 5360 C CA . TRP B 1 289 ? 37.525 32.503 11.384 1.00 9.80 269 TRP B CA 1
ATOM 5361 C C . TRP B 1 289 ? 36.598 31.433 12.055 1.00 10.08 269 TRP B C 1
ATOM 5362 O O . TRP B 1 289 ? 36.066 31.626 13.140 1.00 10.23 269 TRP B O 1
ATOM 5373 N N . SER B 1 290 ? 36.460 30.328 11.359 1.00 9.15 270 SER B N 1
ATOM 5374 C CA . SER B 1 290 ? 35.683 29.144 11.893 1.00 10.12 270 SER B CA 1
ATOM 5375 C C . SER B 1 290 ? 36.567 28.175 12.691 1.00 10.81 270 SER B C 1
ATOM 5376 O O . SER B 1 290 ? 36.071 27.130 13.163 1.00 11.87 270 SER B O 1
ATOM 5379 N N . HIS B 1 291 ? 37.836 28.533 12.909 1.00 11.57 271 HIS B N 1
ATOM 5380 C CA . HIS B 1 291 ? 38.768 27.720 13.640 1.00 11.64 271 HIS B CA 1
ATOM 5381 C C . HIS B 1 291 ? 39.198 28.270 14.942 1.00 12.49 271 HIS B C 1
ATOM 5382 O O . HIS B 1 291 ? 39.044 27.594 15.988 1.00 12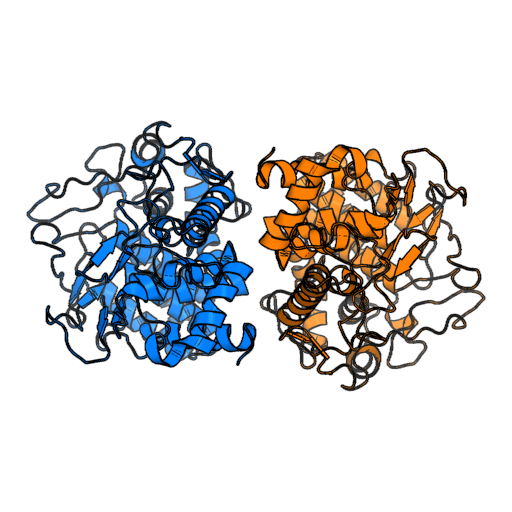.95 271 HIS B O 1
ATOM 5389 N N . TYR B 1 292 ? 39.809 29.464 14.970 1.00 10.62 272 TYR B N 1
ATOM 5390 C CA . TYR B 1 292 ? 40.535 29.884 16.158 1.00 11.26 272 TYR B CA 1
ATOM 5391 C C . TYR B 1 292 ? 39.733 29.954 17.422 1.00 10.97 272 TYR B C 1
ATOM 5392 O O . TYR B 1 292 ? 40.248 29.530 18.500 1.00 10.73 272 TYR B O 1
ATOM 5401 N N . SER B 1 293 ? 38.523 30.465 17.322 1.00 10.27 273 SER B N 1
ATOM 5402 C CA . SER B 1 293 ? 37.702 30.733 18.487 1.00 12.23 273 SER B CA 1
ATOM 5403 C C . SER B 1 293 ? 36.919 29.486 18.875 1.00 11.59 273 SER B C 1
ATOM 5404 O O . SER B 1 293 ? 36.114 29.579 19.779 1.00 13.03 273 SER B O 1
ATOM 5407 N N . TYR B 1 294 ? 37.140 28.367 18.173 1.00 11.67 274 TYR B N 1
ATOM 5408 C CA . TYR B 1 294 ? 36.375 27.134 18.287 1.00 11.14 274 TYR B CA 1
ATOM 5409 C C . TYR B 1 294 ? 37.313 25.915 18.576 1.00 12.38 274 TYR B C 1
ATOM 5410 O O . TYR B 1 294 ? 36.909 24.775 18.322 1.00 12.00 274 TYR B O 1
ATOM 5419 N N . LEU B 1 295 ? 38.542 26.190 19.071 1.00 13.44 275 LEU B N 1
ATOM 5420 C CA . LEU B 1 295 ? 39.466 25.128 19.396 1.00 13.69 275 LEU B CA 1
ATOM 5421 C C . LEU B 1 295 ? 39.143 24.582 20.780 1.00 13.89 275 LEU B C 1
ATOM 5422 O O . LEU B 1 295 ? 39.359 23.449 21.039 1.00 16.05 275 LEU B O 1
ATOM 5427 N N . GLY B 1 296 ? 38.813 25.465 21.708 1.00 16.38 276 GLY B N 1
ATOM 5428 C CA . GLY B 1 296 ? 38.408 25.112 23.118 1.00 16.02 276 GLY B CA 1
ATOM 5429 C C . GLY B 1 296 ? 36.903 25.241 23.195 1.00 16.99 276 GLY B C 1
ATOM 5430 O O . GLY B 1 296 ? 36.216 24.365 23.712 1.00 15.86 276 GLY B O 1
ATOM 5431 N N . LEU B 1 297 ? 36.393 26.373 22.748 1.00 16.14 277 LEU B N 1
ATOM 5432 C CA . LEU B 1 297 ? 34.914 26.547 22.669 1.00 14.80 277 LEU B CA 1
ATOM 5433 C C . LEU B 1 297 ? 34.342 25.648 21.664 1.00 18.12 277 LEU B C 1
ATOM 5434 O O . LEU B 1 297 ? 34.555 25.746 20.456 1.00 16.49 277 LEU B O 1
ATOM 5439 N N . ASP B 1 298 ? 33.436 24.768 22.139 1.00 17.12 278 ASP B N 1
ATOM 5440 C CA . ASP B 1 298 ? 32.853 23.856 21.282 1.00 15.78 278 ASP B CA 1
ATOM 5441 C C . ASP B 1 298 ? 31.644 24.466 20.569 1.00 14.28 278 ASP B C 1
ATOM 5442 O O . ASP B 1 298 ? 30.686 24.846 21.235 1.00 13.53 278 ASP B O 1
ATOM 5447 N N . PRO B 1 299 ? 31.655 24.438 19.247 1.00 14.37 279 PRO B N 1
ATOM 5448 C CA . PRO B 1 299 ? 30.532 25.011 18.524 1.00 15.72 279 PRO B CA 1
ATOM 5449 C C . PRO B 1 299 ? 29.347 24.102 18.348 1.00 15.26 279 PRO B C 1
ATOM 5450 O O . PRO B 1 299 ? 28.285 24.603 17.950 1.00 15.12 279 PRO B O 1
ATOM 5454 N N . HIS B 1 300 ? 29.476 22.803 18.741 1.00 16.13 280 HIS B N 1
ATOM 5455 C CA . HIS B 1 300 ? 28.374 21.868 18.533 1.00 17.17 280 HIS B CA 1
ATOM 5456 C C . HIS B 1 300 ? 27.227 22.325 19.453 1.00 16.24 280 HIS B C 1
ATOM 5457 O O . HIS B 1 300 ? 27.380 22.371 20.647 1.00 15.89 280 HIS B O 1
ATOM 5464 N N . GLY B 1 301 ? 26.063 22.638 18.913 1.00 17.31 281 GLY B N 1
ATOM 5465 C CA . GLY B 1 301 ? 24.963 23.092 19.755 1.00 17.65 281 GLY B CA 1
ATOM 5466 C C . GLY B 1 301 ? 25.077 24.432 20.448 1.00 19.58 281 GLY B C 1
ATOM 5467 O O . GLY B 1 301 ? 24.255 24.790 21.297 1.00 17.02 281 GLY B O 1
ATOM 5468 N N . LEU B 1 302 ? 26.097 25.226 20.044 1.00 17.83 282 LEU B N 1
ATOM 5469 C CA . LEU B 1 302 ? 26.356 26.483 20.579 1.00 17.99 282 LEU B CA 1
ATOM 5470 C C . LEU B 1 302 ? 25.464 27.475 19.781 1.00 17.48 282 LEU B C 1
ATOM 5471 O O . LEU B 1 302 ? 25.497 27.486 18.580 1.00 14.61 282 LEU B O 1
ATOM 5476 N N . LYS B 1 303 ? 24.659 28.266 20.475 1.00 15.56 283 LYS B N 1
ATOM 5477 C CA . LYS B 1 303 ? 23.726 29.208 19.858 1.00 17.66 283 LYS B CA 1
ATOM 5478 C C . LYS B 1 303 ? 23.524 30.326 20.805 1.00 16.18 283 LYS B C 1
ATOM 5479 O O . LYS B 1 303 ? 23.645 30.169 22.012 1.00 17.86 283 LYS B O 1
ATOM 5485 N N . ASP B 1 304 ? 23.308 31.506 20.217 1.00 15.45 284 ASP B N 1
ATOM 5486 C CA . ASP B 1 304 ? 22.788 32.646 20.945 1.00 15.44 284 ASP B CA 1
ATOM 5487 C C . ASP B 1 304 ? 21.781 33.433 20.068 1.00 14.99 284 ASP B C 1
ATOM 5488 O O . ASP B 1 304 ? 21.390 32.993 19.002 1.00 18.55 284 ASP B O 1
ATOM 5493 N N . ARG B 1 305 ? 21.368 34.605 20.508 1.00 18.42 285 ARG B N 1
ATOM 5494 C CA . ARG B 1 305 ? 20.394 35.371 19.758 1.00 17.16 285 ARG B CA 1
ATOM 5495 C C . ARG B 1 305 ? 20.874 35.812 18.402 1.00 18.70 285 ARG B C 1
ATOM 5496 O O . ARG B 1 305 ? 20.033 36.179 17.570 1.00 19.99 285 ARG B O 1
ATOM 5504 N N . TYR B 1 306 ? 22.198 35.772 18.159 1.00 14.43 286 TYR B N 1
ATOM 5505 C CA . TYR B 1 306 ? 22.730 36.218 16.848 1.00 15.13 286 TYR B CA 1
ATOM 5506 C C . TYR B 1 306 ? 22.940 35.075 15.854 1.00 17.02 286 TYR B C 1
ATOM 5507 O O . TYR B 1 306 ? 22.831 35.262 14.623 1.00 17.24 286 TYR B O 1
ATOM 5516 N N . ALA B 1 307 ? 23.232 33.892 16.364 1.00 15.46 287 ALA B N 1
ATOM 5517 C CA . ALA B 1 307 ? 23.513 32.792 15.428 1.00 12.73 287 ALA B CA 1
ATOM 5518 C C . ALA B 1 307 ? 23.478 31.394 16.085 1.00 13.40 287 ALA B C 1
ATOM 5519 O O . ALA B 1 307 ? 23.647 31.240 17.243 1.00 14.56 287 ALA B O 1
ATOM 5521 N N . ASP B 1 308 ? 23.390 30.429 15.171 1.00 13.52 288 ASP B N 1
ATOM 5522 C CA . ASP B 1 308 ? 23.692 29.012 15.434 1.00 14.34 288 ASP B CA 1
ATOM 5523 C C . ASP B 1 308 ? 25.136 28.815 14.969 1.00 13.77 288 ASP B C 1
ATOM 5524 O O . ASP B 1 308 ? 25.363 28.832 13.763 1.00 14.92 288 ASP B O 1
ATOM 5529 N N . TYR B 1 309 ? 26.044 28.633 15.916 1.00 14.03 289 TYR B N 1
ATOM 5530 C CA . TYR B 1 309 ? 27.492 28.691 15.588 1.00 14.55 289 TYR B CA 1
ATOM 5531 C C . TYR B 1 309 ? 27.855 27.442 14.766 1.00 15.16 289 TYR B C 1
ATOM 5532 O O . TYR B 1 309 ? 28.694 27.517 13.871 1.00 14.63 289 TYR B O 1
ATOM 5541 N N . TRP B 1 310 ? 27.316 26.291 15.135 1.00 15.98 290 TRP B N 1
ATOM 5542 C CA . TRP B 1 310 ? 27.601 25.072 14.399 1.00 14.68 290 TRP B CA 1
ATOM 5543 C C . TRP B 1 310 ? 27.257 25.253 12.940 1.00 14.35 290 TRP B C 1
ATOM 5544 O O . TRP B 1 310 ? 28.064 24.984 12.040 1.00 15.03 290 TRP B O 1
ATOM 5555 N N . GLU B 1 311 ? 26.012 25.641 12.665 1.00 13.66 291 GLU B N 1
ATOM 5556 C CA . GLU B 1 311 ? 25.572 25.719 11.298 1.00 13.18 291 GLU B CA 1
ATOM 5557 C C . GLU B 1 311 ? 26.380 26.816 10.553 1.00 12.23 291 GLU B C 1
ATOM 5558 O O . GLU B 1 311 ? 26.654 26.725 9.370 1.00 11.82 291 GLU B O 1
ATOM 5564 N N . ASN B 1 312 ? 26.623 27.920 11.239 1.00 12.80 292 ASN B N 1
ATOM 5565 C CA . ASN B 1 312 ? 27.319 29.049 10.524 1.00 12.12 292 ASN B CA 1
ATOM 5566 C C . ASN B 1 312 ? 28.757 28.664 10.198 1.00 11.44 292 ASN B C 1
ATOM 5567 O O . ASN B 1 312 ? 29.320 29.028 9.165 1.00 9.85 292 ASN B O 1
ATOM 5572 N N . ASN B 1 313 ? 29.398 27.979 11.116 1.00 11.57 293 ASN B N 1
ATOM 5573 C CA . ASN B 1 313 ? 30.780 27.536 10.921 1.00 11.21 293 ASN B CA 1
ATOM 5574 C C . ASN B 1 313 ? 30.863 26.483 9.848 1.00 11.14 293 ASN B C 1
ATOM 5575 O O . ASN B 1 313 ? 31.652 26.572 8.927 1.00 11.69 293 ASN B O 1
ATOM 5580 N N . LEU B 1 314 ? 29.939 25.510 9.911 1.00 10.67 294 LEU B N 1
ATOM 5581 C CA . LEU B 1 314 ? 29.878 24.560 8.836 1.00 11.63 294 LEU B CA 1
ATOM 5582 C C . LEU B 1 314 ? 29.604 25.182 7.500 1.00 11.28 294 LEU B C 1
ATOM 5583 O O . LEU B 1 314 ? 30.284 24.893 6.530 1.00 12.43 294 LEU B O 1
ATOM 5588 N N . ASN B 1 315 ? 28.646 26.100 7.420 1.00 11.29 295 ASN B N 1
ATOM 5589 C CA . ASN B 1 315 ? 28.322 26.705 6.121 1.00 11.47 295 ASN B CA 1
ATOM 5590 C C . ASN B 1 315 ? 29.474 27.516 5.572 1.00 11.11 295 ASN B C 1
ATOM 5591 O O . ASN B 1 315 ? 29.676 27.573 4.333 1.00 12.57 295 ASN B O 1
ATOM 5596 N N . HIS B 1 316 ? 30.225 28.134 6.452 1.00 10.77 296 HIS B N 1
ATOM 5597 C CA . HIS B 1 316 ? 31.447 28.883 6.094 1.00 10.75 296 HIS B CA 1
ATOM 5598 C C . HIS B 1 316 ? 32.426 27.955 5.387 1.00 10.51 296 HIS B C 1
ATOM 5599 O O . HIS B 1 316 ? 32.861 28.220 4.256 1.00 11.65 296 HIS B O 1
ATOM 5606 N N . VAL B 1 317 ? 32.644 26.739 5.949 1.00 9.73 297 VAL B N 1
ATOM 5607 C CA . VAL B 1 317 ? 33.482 25.740 5.298 1.00 11.29 297 VAL B CA 1
ATOM 5608 C C . VAL B 1 317 ? 32.860 25.285 3.973 1.00 11.33 297 VAL B C 1
ATOM 5609 O O . VAL B 1 317 ? 33.560 25.161 2.968 1.00 10.34 297 VAL B O 1
ATOM 5613 N N . LEU B 1 318 ? 31.539 25.002 3.948 1.00 12.26 298 LEU B N 1
ATOM 5614 C CA . LEU B 1 318 ? 30.992 24.458 2.721 1.00 13.75 298 LEU B CA 1
ATOM 5615 C C . LEU B 1 318 ? 31.028 25.431 1.566 1.00 13.25 298 LEU B C 1
ATOM 5616 O O . LEU B 1 318 ? 31.246 25.029 0.454 1.00 12.28 298 LEU B O 1
ATOM 5621 N N . ILE B 1 319 ? 30.855 26.756 1.841 1.00 12.71 299 ILE B N 1
ATOM 5622 C CA . ILE B 1 319 ? 30.941 27.760 0.787 1.00 11.23 299 ILE B CA 1
ATOM 5623 C C . ILE B 1 319 ? 32.371 27.861 0.306 1.00 11.69 299 ILE B C 1
ATOM 5624 O O . ILE B 1 319 ? 32.604 27.993 -0.877 1.00 12.07 299 ILE B O 1
ATOM 5629 N N . ASN B 1 320 ? 33.328 27.876 1.262 1.00 12.00 300 ASN B N 1
ATOM 5630 C CA . ASN B 1 320 ? 34.742 27.907 0.908 1.00 13.67 300 ASN B CA 1
ATOM 5631 C C . ASN B 1 320 ? 35.102 26.754 -0.041 1.00 13.63 300 ASN B C 1
ATOM 5632 O O . ASN B 1 320 ? 35.627 26.952 -1.146 1.00 12.81 300 ASN B O 1
ATOM 5637 N N . ARG B 1 321 ? 34.701 25.536 0.332 1.00 14.86 301 ARG B N 1
ATOM 5638 C CA . ARG B 1 321 ? 34.955 24.396 -0.531 1.00 14.16 301 ARG B CA 1
ATOM 5639 C C . ARG B 1 321 ? 34.270 24.505 -1.878 1.00 14.10 301 ARG B C 1
ATOM 5640 O O . ARG B 1 321 ? 34.859 24.205 -2.894 1.00 14.39 301 ARG B O 1
ATOM 5648 N N . GLU B 1 322 ? 32.993 24.886 -1.899 1.00 14.28 302 GLU B N 1
ATOM 5649 C CA . GLU B 1 322 ? 32.292 25.006 -3.139 1.00 16.25 302 GLU B CA 1
ATOM 5650 C C . GLU B 1 322 ? 32.901 26.020 -4.045 1.00 16.52 302 GLU B C 1
ATOM 5651 O O . GLU B 1 322 ? 32.918 25.801 -5.260 1.00 14.47 302 GLU B O 1
ATOM 5657 N N . TRP B 1 323 ? 33.378 27.160 -3.499 1.00 14.66 303 TRP B N 1
ATOM 5658 C CA . TRP B 1 323 ? 34.088 28.116 -4.354 1.00 13.57 303 TRP B CA 1
ATOM 5659 C C . TRP B 1 323 ? 35.248 27.428 -5.074 1.00 12.17 303 TRP B C 1
ATOM 5660 O O . TRP B 1 323 ? 35.440 27.646 -6.288 1.00 15.47 303 TRP B O 1
ATOM 5671 N N . CYS B 1 324 ? 36.025 26.659 -4.335 1.00 12.95 304 CYS B N 1
ATOM 5672 C CA . CYS B 1 324 ? 37.213 25.966 -4.879 1.00 13.01 304 CYS B CA 1
ATOM 5673 C C . CYS B 1 324 ? 36.807 24.939 -5.975 1.00 14.54 304 CYS B C 1
ATOM 5674 O O . CYS B 1 324 ? 37.467 24.846 -6.957 1.00 14.57 304 CYS B O 1
ATOM 5677 N N . ILE B 1 325 ? 35.673 24.297 -5.784 1.00 14.97 305 ILE B N 1
ATOM 5678 C CA . ILE B 1 325 ? 35.115 23.336 -6.784 1.00 16.60 305 ILE B CA 1
ATOM 5679 C C . ILE B 1 325 ? 34.682 24.023 -8.028 1.00 16.65 305 ILE B C 1
ATOM 5680 O O . ILE B 1 325 ? 35.114 23.634 -9.126 1.00 18.04 305 ILE B O 1
ATOM 5685 N N . GLN B 1 326 ? 33.924 25.113 -7.928 1.00 18.32 306 GLN B N 1
ATOM 5686 C CA . GLN B 1 326 ? 33.514 25.901 -9.080 1.00 21.02 306 GLN B CA 1
ATOM 5687 C C . GLN B 1 326 ? 34.712 26.542 -9.768 1.00 18.52 306 GLN B C 1
ATOM 5688 O O . GLN B 1 326 ? 34.705 26.778 -10.992 1.00 19.07 306 GLN B O 1
ATOM 5694 N N . ASN B 1 327 ? 35.729 26.860 -8.961 1.00 16.50 307 ASN B N 1
ATOM 5695 C CA . ASN B 1 327 ? 36.958 27.445 -9.430 1.00 17.97 307 ASN B CA 1
ATOM 5696 C C . ASN B 1 327 ? 36.762 28.490 -10.492 1.00 16.94 307 ASN B C 1
ATOM 5697 O O . ASN B 1 327 ? 37.169 28.309 -11.642 1.00 18.73 307 ASN B O 1
ATOM 5702 N N . PRO B 1 328 ? 36.131 29.617 -10.166 1.00 17.36 308 PRO B N 1
ATOM 5703 C CA . PRO B 1 328 ? 35.737 30.608 -11.180 1.00 16.38 308 PRO B CA 1
ATOM 5704 C C . PRO B 1 328 ? 36.938 31.243 -11.865 1.00 16.80 308 PRO B C 1
ATOM 5705 O O . PRO B 1 328 ? 36.825 31.742 -12.987 1.00 18.05 308 PRO B O 1
ATOM 5709 N N . LYS B 1 329 ? 38.085 31.254 -11.173 1.00 17.51 309 LYS B N 1
ATOM 5710 C CA . LYS B 1 329 ? 39.275 31.854 -11.744 1.00 18.19 309 LYS B CA 1
ATOM 5711 C C . LYS B 1 329 ? 40.094 30.814 -12.503 1.00 16.90 309 LYS B C 1
ATOM 5712 O O . LYS B 1 329 ? 41.123 31.179 -13.029 1.00 19.80 309 LYS B O 1
ATOM 5718 N N . HIS B 1 330 ? 39.655 29.545 -12.568 1.00 17.46 310 HIS B N 1
ATOM 5719 C CA . HIS B 1 330 ? 40.309 28.543 -13.398 1.00 19.62 310 HIS B CA 1
ATOM 5720 C C . HIS B 1 330 ? 41.781 28.312 -12.964 1.00 18.53 310 HIS B C 1
ATOM 5721 O O . HIS B 1 330 ? 42.676 28.174 -13.856 1.00 18.28 310 HIS B O 1
ATOM 5728 N N . TYR B 1 331 ? 42.038 28.285 -11.675 1.00 16.40 311 TYR B N 1
ATOM 5729 C CA . TYR B 1 331 ? 43.355 27.952 -11.199 1.00 16.38 311 TYR B CA 1
ATOM 5730 C C . TYR B 1 331 ? 43.609 26.477 -11.347 1.00 17.52 311 TYR B C 1
ATOM 5731 O O . TYR B 1 331 ? 42.689 25.624 -11.212 1.00 18.35 311 TYR B O 1
ATOM 5740 N N . LYS B 1 332 ? 44.854 26.114 -11.651 1.00 19.14 312 LYS B N 1
ATOM 5741 C CA . LYS B 1 332 ? 45.254 24.689 -11.636 1.00 21.62 312 LYS B CA 1
ATOM 5742 C C . LYS B 1 332 ? 45.093 24.023 -10.309 1.00 20.93 312 LYS B C 1
ATOM 5743 O O . LYS B 1 332 ? 45.421 24.569 -9.232 1.00 18.27 312 LYS B O 1
ATOM 5749 N N . GLY B 1 333 ? 44.550 22.804 -10.354 1.00 19.66 313 GLY B N 1
ATOM 5750 C CA . GLY B 1 333 ? 44.506 21.928 -9.184 1.00 23.46 313 GLY B CA 1
ATOM 5751 C C . GLY B 1 333 ? 43.370 22.107 -8.169 1.00 21.94 313 GLY B C 1
ATOM 5752 O O . GLY B 1 333 ? 43.286 21.373 -7.205 1.00 28.66 313 GLY B O 1
ATOM 5753 N N . TYR B 1 334 ? 42.505 23.069 -8.413 1.00 19.62 314 TYR B N 1
ATOM 5754 C CA . TYR B 1 334 ? 41.379 23.284 -7.518 1.00 17.48 314 TYR B CA 1
ATOM 5755 C C . TYR B 1 334 ? 40.253 22.252 -7.774 1.00 20.73 314 TYR B C 1
ATOM 5756 O O . TYR B 1 334 ? 39.805 22.101 -8.946 1.00 20.70 314 TYR B O 1
ATOM 5765 N N . GLY B 1 335 ? 39.759 21.692 -6.695 1.00 18.98 315 GLY B N 1
ATOM 5766 C CA . GLY B 1 335 ? 38.624 20.784 -6.765 1.00 20.00 315 GLY B CA 1
ATOM 5767 C C . GLY B 1 335 ? 38.350 20.070 -5.475 1.00 16.85 315 GLY B C 1
ATOM 5768 O O . GLY B 1 335 ? 38.862 20.399 -4.355 1.00 16.55 315 GLY B O 1
ATOM 5769 N N . PRO B 1 336 ? 37.485 19.037 -5.513 1.00 17.38 316 PRO B N 1
ATOM 5770 C CA . PRO B 1 336 ? 37.181 18.417 -4.223 1.00 16.80 316 PRO B CA 1
ATOM 5771 C C . PRO B 1 336 ? 38.267 17.692 -3.503 1.00 15.98 316 PRO B C 1
ATOM 5772 O O . PRO B 1 336 ? 38.165 17.486 -2.303 1.00 17.11 316 PRO B O 1
ATOM 5776 N N . ASP B 1 337 ? 39.317 17.326 -4.216 1.00 17.99 317 ASP B N 1
ATOM 5777 C CA . ASP B 1 337 ? 40.501 16.846 -3.526 1.00 18.47 317 ASP B CA 1
ATOM 5778 C C . ASP B 1 337 ? 41.588 17.906 -3.209 1.00 17.00 317 ASP B C 1
ATOM 5779 O O . ASP B 1 337 ? 42.656 17.530 -2.697 1.00 16.28 317 ASP B O 1
ATOM 5784 N N . SER B 1 338 ? 41.321 19.183 -3.524 1.00 18.66 318 SER B N 1
ATOM 5785 C CA . SER B 1 338 ? 42.252 20.211 -3.098 1.00 15.49 318 SER B CA 1
ATOM 5786 C C . SER B 1 338 ? 41.501 21.531 -3.007 1.00 12.73 318 SER B C 1
ATOM 5787 O O . SER B 1 338 ? 41.217 22.146 -4.027 1.00 13.01 318 SER B O 1
ATOM 5790 N N . TRP B 1 339 ? 41.175 21.865 -1.763 1.00 12.91 319 TRP B N 1
ATOM 5791 C CA . TRP B 1 339 ? 40.364 23.020 -1.480 1.00 12.73 319 TRP B CA 1
ATOM 5792 C C . TRP B 1 339 ? 40.781 23.634 -0.216 1.00 11.56 319 TRP B C 1
ATOM 5793 O O . TRP B 1 339 ? 41.497 23.004 0.588 1.00 13.43 319 TRP B O 1
ATOM 5804 N N . GLY B 1 340 ? 40.273 24.875 0.002 1.00 11.05 320 GLY B N 1
ATOM 5805 C CA . GLY B 1 340 ? 40.427 25.513 1.276 1.00 10.48 320 GLY B CA 1
ATOM 5806 C C . GLY B 1 340 ? 41.313 26.761 1.190 1.00 11.17 320 GLY B C 1
ATOM 5807 O O . GLY B 1 340 ? 42.562 26.625 1.131 1.00 11.34 320 GLY B O 1
ATOM 5808 N N . LEU B 1 341 ? 40.615 27.887 1.354 1.00 9.84 321 LEU B N 1
ATOM 5809 C CA . LEU B 1 341 ? 41.266 29.235 1.234 1.00 11.15 321 LEU B CA 1
ATOM 5810 C C . LEU B 1 341 ? 41.222 29.943 2.619 1.00 10.63 321 LEU B C 1
ATOM 5811 O O . LEU B 1 341 ? 40.167 30.142 3.222 1.00 10.08 321 LEU B O 1
ATOM 5816 N N . THR B 1 342 ? 42.405 30.364 3.047 1.00 8.84 322 THR B N 1
ATOM 5817 C CA . THR B 1 342 ? 42.518 31.116 4.240 1.00 9.11 322 THR B CA 1
ATOM 5818 C C . THR B 1 342 ? 43.846 31.950 4.220 1.00 9.02 322 THR B C 1
ATOM 5819 O O . THR B 1 342 ? 44.690 31.783 3.361 1.00 10.29 322 THR B O 1
ATOM 5823 N N . ALA B 1 343 ? 43.946 32.794 5.224 1.00 9.06 323 ALA B N 1
ATOM 5824 C CA . ALA B 1 343 ? 45.142 33.656 5.349 1.00 9.46 323 ALA B CA 1
ATOM 5825 C C . ALA B 1 343 ? 46.362 32.817 5.564 1.00 9.84 323 ALA B C 1
ATOM 5826 O O . ALA B 1 343 ? 46.376 31.851 6.339 1.00 10.52 323 ALA B O 1
ATOM 5828 N N . SER B 1 344 ? 47.426 33.152 4.837 1.00 9.15 324 SER B N 1
ATOM 5829 C CA . SER B 1 344 ? 48.695 32.406 4.908 1.00 9.48 324 SER B CA 1
ATOM 5830 C C . SER B 1 344 ? 49.800 33.058 4.130 1.00 10.45 324 SER B C 1
ATOM 5831 O O . SER B 1 344 ? 49.491 34.020 3.455 1.00 10.32 324 SER B O 1
ATOM 5834 N N . TYR B 1 345 ? 51.001 32.479 4.109 1.00 10.78 325 TYR B N 1
ATOM 5835 C CA . TYR B 1 345 ? 51.964 32.888 3.078 1.00 11.86 325 TYR B CA 1
ATOM 5836 C C . TYR B 1 345 ? 51.329 32.800 1.719 1.00 11.51 325 TYR B C 1
ATOM 5837 O O . TYR B 1 345 ? 50.455 31.986 1.487 1.00 12.00 325 TYR B O 1
ATOM 5846 N N . SER B 1 346 ? 51.778 33.648 0.790 1.00 10.64 326 SER B N 1
ATOM 5847 C CA . SER B 1 346 ? 51.212 33.783 -0.541 1.00 12.54 326 SER B CA 1
ATOM 5848 C C . SER B 1 346 ? 52.325 34.001 -1.531 1.00 10.56 326 SER B C 1
ATOM 5849 O O . SER B 1 346 ? 53.456 34.306 -1.180 1.00 11.73 326 SER B O 1
ATOM 5852 N N . VAL B 1 347 ? 51.991 33.917 -2.827 1.00 14.99 327 VAL B N 1
ATOM 5853 C CA . VAL B 1 347 ? 52.938 34.060 -3.877 1.00 16.05 327 VAL B CA 1
ATOM 5854 C C . VAL B 1 347 ? 53.694 35.401 -3.804 1.00 15.49 327 VAL B C 1
ATOM 5855 O O . VAL B 1 347 ? 54.921 35.443 -4.032 1.00 17.78 327 VAL B O 1
ATOM 5859 N N . LYS B 1 348 ? 53.032 36.459 -3.430 1.00 15.91 328 LYS B N 1
ATOM 5860 C CA . LYS B 1 348 ? 53.761 37.718 -3.192 1.00 17.59 328 LYS B CA 1
ATOM 5861 C C . LYS B 1 348 ? 53.966 38.103 -1.779 1.00 19.61 328 LYS B C 1
ATOM 5862 O O . LYS B 1 348 ? 54.212 39.261 -1.502 1.00 22.40 328 LYS B O 1
ATOM 5868 N N . GLY B 1 349 ? 53.993 37.165 -0.857 1.00 15.58 329 GLY B N 1
ATOM 5869 C CA . GLY B 1 349 ? 54.268 37.474 0.520 1.00 14.21 329 GLY B CA 1
ATOM 5870 C C . GLY B 1 349 ? 53.311 36.810 1.479 1.00 14.90 329 GLY B C 1
ATOM 5871 O O . GLY B 1 349 ? 53.578 35.694 1.891 1.00 15.03 329 GLY B O 1
ATOM 5872 N N . TYR B 1 350 ? 52.266 37.519 1.858 1.00 13.01 330 TYR B N 1
ATOM 5873 C CA . TYR B 1 350 ? 51.276 37.041 2.755 1.00 11.72 330 TYR B CA 1
ATOM 5874 C C . TYR B 1 350 ? 49.953 37.640 2.339 1.00 11.43 330 TYR B C 1
ATOM 5875 O O . TYR B 1 350 ? 49.904 38.825 1.938 1.00 11.50 330 TYR B O 1
ATOM 5884 N N . ALA B 1 351 ? 48.871 36.909 2.369 1.00 9.91 331 ALA B N 1
ATOM 5885 C CA . ALA B 1 351 ? 47.600 37.450 2.037 1.00 9.97 331 ALA B CA 1
ATOM 5886 C C . ALA B 1 351 ? 46.447 36.752 2.736 1.00 9.61 331 ALA B C 1
ATOM 5887 O O . ALA B 1 351 ? 46.541 35.503 2.984 1.00 9.62 331 ALA B O 1
ATOM 5889 N N . ALA B 1 352 ? 45.349 37.460 2.918 1.00 9.00 332 ALA B N 1
ATOM 5890 C CA . ALA B 1 352 ? 44.185 36.889 3.540 1.00 11.10 332 ALA B CA 1
ATOM 5891 C C . ALA B 1 352 ? 43.289 36.180 2.519 1.00 11.00 332 ALA B C 1
ATOM 5892 O O . ALA B 1 352 ? 42.204 36.684 2.119 1.00 11.29 332 ALA B O 1
ATOM 5894 N N . HIS B 1 353 ? 43.740 35.007 1.994 1.00 10.00 333 HIS B N 1
ATOM 5895 C CA . HIS B 1 353 ? 42.989 34.282 0.977 1.00 9.94 333 HIS B CA 1
ATOM 5896 C C . HIS B 1 353 ? 41.602 33.893 1.415 1.00 9.68 333 HIS B C 1
ATOM 5897 O O . HIS B 1 353 ? 41.376 33.580 2.653 1.00 9.62 333 HIS B O 1
ATOM 5904 N N . ALA B 1 354 ? 40.663 33.948 0.479 1.00 9.44 334 ALA B N 1
ATOM 5905 C CA . ALA B 1 354 ? 39.269 33.664 0.750 1.00 9.44 334 ALA B CA 1
ATOM 5906 C C . ALA B 1 354 ? 38.578 33.591 -0.566 1.00 9.98 334 ALA B C 1
ATOM 5907 O O . ALA B 1 354 ? 39.146 33.966 -1.542 1.00 10.08 334 ALA B O 1
ATOM 5909 N N . PRO B 1 355 ? 37.338 33.048 -0.589 1.00 11.31 335 PRO B N 1
ATOM 5910 C CA . PRO B 1 355 ? 36.587 33.050 -1.816 1.00 11.15 335 PRO B CA 1
ATOM 5911 C C . PRO B 1 355 ? 36.335 34.481 -2.296 1.00 12.61 335 PRO B C 1
ATOM 5912 O O . PRO B 1 355 ? 36.314 35.399 -1.523 1.00 12.60 335 PRO B O 1
ATOM 5916 N N . GLY B 1 356 ? 36.049 34.604 -3.570 1.00 13.65 336 GLY B N 1
ATOM 5917 C CA . GLY B 1 356 ? 35.761 35.837 -4.265 1.00 12.16 336 GLY B CA 1
ATOM 5918 C C . GLY B 1 356 ? 36.917 36.165 -5.164 1.00 13.05 336 GLY B C 1
ATOM 5919 O O . GLY B 1 356 ? 38.074 35.910 -4.903 1.00 15.99 336 GLY B O 1
ATOM 5920 N N . GLU B 1 357 ? 36.627 36.820 -6.285 1.00 18.20 337 GLU B N 1
ATOM 5921 C CA . GLU B 1 357 ? 37.660 37.049 -7.279 1.00 18.87 337 GLU B CA 1
ATOM 5922 C C . GLU B 1 357 ? 38.788 37.973 -6.845 1.00 17.23 337 GLU B C 1
ATOM 5923 O O . GLU B 1 357 ? 39.885 37.863 -7.370 1.00 17.32 337 GLU B O 1
ATOM 5929 N N . ASN B 1 358 ? 38.480 38.910 -5.926 1.00 14.01 338 ASN B N 1
ATOM 5930 C CA . ASN B 1 358 ? 39.406 39.805 -5.341 1.00 14.96 338 ASN B CA 1
ATOM 5931 C C . ASN B 1 358 ? 40.257 39.152 -4.237 1.00 12.50 338 ASN B C 1
ATOM 5932 O O . ASN B 1 358 ? 41.303 39.633 -3.933 1.00 15.49 338 ASN B O 1
ATOM 5937 N N . ASN B 1 359 ? 39.829 37.997 -3.729 1.00 13.33 339 ASN B N 1
ATOM 5938 C CA . ASN B 1 359 ? 40.486 37.385 -2.546 1.00 13.07 339 ASN B CA 1
ATOM 5939 C C . ASN B 1 359 ? 41.228 36.063 -2.818 1.00 13.16 339 ASN B C 1
ATOM 5940 O O . ASN B 1 359 ? 42.140 35.689 -2.034 1.00 12.50 339 ASN B O 1
ATOM 5945 N N . ASP B 1 360 ? 40.812 35.357 -3.868 1.00 13.84 340 ASP B N 1
ATOM 5946 C CA . ASP B 1 360 ? 41.357 34.016 -4.193 1.00 11.34 340 ASP B CA 1
ATOM 5947 C C . ASP B 1 360 ? 42.528 34.203 -5.172 1.00 12.60 340 ASP B C 1
ATOM 5948 O O . ASP B 1 360 ? 42.369 34.717 -6.313 1.00 15.08 340 ASP B O 1
ATOM 5953 N N . LEU B 1 361 ? 43.741 33.982 -4.699 1.00 12.71 341 LEU B N 1
ATOM 5954 C CA . LEU B 1 361 ? 44.996 34.199 -5.465 1.00 12.65 341 LEU B CA 1
ATOM 5955 C C . LEU B 1 361 ? 45.639 32.928 -6.075 1.00 13.64 341 LEU B C 1
ATOM 5956 O O . LEU B 1 361 ? 46.743 32.972 -6.519 1.00 15.26 341 LEU B O 1
ATOM 5961 N N . GLY B 1 362 ? 44.895 31.846 -6.092 1.00 12.59 342 GLY B N 1
ATOM 5962 C CA . GLY B 1 362 ? 45.353 30.538 -6.641 1.00 12.47 342 GLY B CA 1
ATOM 5963 C C . GLY B 1 362 ? 46.196 29.813 -5.634 1.00 13.69 342 GLY B C 1
ATOM 5964 O O . GLY B 1 362 ? 46.853 28.836 -5.941 1.00 15.31 342 GLY B O 1
ATOM 5965 N N . VAL B 1 363 ? 46.169 30.300 -4.369 1.00 12.14 343 VAL B N 1
ATOM 5966 C CA . VAL B 1 363 ? 46.902 29.657 -3.300 1.00 12.51 343 VAL B CA 1
ATOM 5967 C C . VAL B 1 363 ? 45.966 28.848 -2.399 1.00 11.48 343 VAL B C 1
ATOM 5968 O O . VAL B 1 363 ? 44.953 29.351 -1.887 1.00 11.74 343 VAL B O 1
ATOM 5972 N N . ILE B 1 364 ? 46.279 27.567 -2.207 1.00 11.79 344 ILE B N 1
ATOM 5973 C CA . ILE B 1 364 ? 45.566 26.711 -1.273 1.00 11.71 344 ILE B CA 1
ATOM 5974 C C . ILE B 1 364 ? 46.399 26.587 -0.039 1.00 11.42 344 ILE B C 1
ATOM 5975 O O . ILE B 1 364 ? 47.626 26.370 -0.149 1.00 12.99 344 ILE B O 1
ATOM 5980 N N . SER B 1 365 ? 45.773 26.556 1.137 1.00 11.31 345 SER B N 1
ATOM 5981 C CA . SER B 1 365 ? 46.503 26.616 2.396 1.00 10.70 345 SER B CA 1
ATOM 5982 C C . SER B 1 365 ? 45.939 25.523 3.253 1.00 11.29 345 SER B C 1
ATOM 5983 O O . SER B 1 365 ? 44.780 25.627 3.665 1.00 10.07 345 SER B O 1
ATOM 5986 N N . PRO B 1 366 ? 46.701 24.445 3.381 1.00 11.96 346 PRO B N 1
ATOM 5987 C CA . PRO B 1 366 ? 46.157 23.234 4.062 1.00 12.58 346 PRO B CA 1
ATOM 5988 C C . PRO B 1 366 ? 45.444 23.374 5.345 1.00 12.33 346 PRO B C 1
ATOM 5989 O O . PRO B 1 366 ? 44.564 22.561 5.667 1.00 12.71 346 PRO B O 1
ATOM 5993 N N . THR B 1 367 ? 45.860 24.294 6.217 1.00 11.53 347 THR B N 1
ATOM 5994 C CA . THR B 1 367 ? 45.134 24.514 7.450 1.00 10.65 347 THR B CA 1
ATOM 5995 C C . THR B 1 367 ? 43.614 24.808 7.203 1.00 9.73 347 THR B C 1
ATOM 5996 O O . THR B 1 367 ? 42.843 24.496 8.102 1.00 10.89 347 THR B O 1
ATOM 6000 N N . ALA B 1 368 ? 43.212 25.412 6.104 1.00 9.92 348 ALA B N 1
ATOM 6001 C CA . ALA B 1 368 ? 41.758 25.692 5.786 1.00 9.53 348 ALA B CA 1
ATOM 6002 C C . ALA B 1 368 ? 40.927 24.370 5.803 1.00 9.84 348 ALA B C 1
ATOM 6003 O O . ALA B 1 368 ? 40.076 24.177 6.671 1.00 11.49 348 ALA B O 1
ATOM 6005 N N . ALA B 1 369 ? 41.343 23.409 5.013 1.00 10.24 349 ALA B N 1
ATOM 6006 C CA . ALA B 1 369 ? 40.535 22.154 4.984 1.00 10.62 349 ALA B CA 1
ATOM 6007 C C . ALA B 1 369 ? 40.847 21.331 6.170 1.00 11.78 349 ALA B C 1
ATOM 6008 O O . ALA B 1 369 ? 39.947 20.742 6.794 1.00 12.47 349 ALA B O 1
ATOM 6010 N N . LEU B 1 370 ? 42.136 21.230 6.549 1.00 12.89 350 LEU B N 1
ATOM 6011 C CA . LEU B 1 370 ? 42.480 20.267 7.589 1.00 14.05 350 LEU B CA 1
ATOM 6012 C C . LEU B 1 370 ? 41.947 20.697 8.934 1.00 14.17 350 LEU B C 1
ATOM 6013 O O . LEU B 1 370 ? 41.471 19.827 9.758 1.00 13.63 350 LEU B O 1
ATOM 6018 N N . SER B 1 371 ? 41.880 22.012 9.237 1.00 12.16 351 SER B N 1
ATOM 6019 C CA . SER B 1 371 ? 41.392 22.395 10.554 1.00 12.39 351 SER B CA 1
ATOM 6020 C C . SER B 1 371 ? 39.852 22.384 10.606 1.00 12.30 351 SER B C 1
ATOM 6021 O O . SER B 1 371 ? 39.288 22.489 11.666 1.00 13.48 351 SER B O 1
ATOM 6024 N N . SER B 1 372 ? 39.281 22.216 9.463 1.00 11.77 352 SER B N 1
ATOM 6025 C CA . SER B 1 372 ? 37.846 22.072 9.341 1.00 12.49 352 SER B CA 1
ATOM 6026 C C . SER B 1 372 ? 37.388 20.584 9.492 1.00 15.80 352 SER B C 1
ATOM 6027 O O . SER B 1 372 ? 36.183 20.291 9.312 1.00 15.94 352 SER B O 1
ATOM 6030 N N . MET B 1 373 ? 38.336 19.706 9.757 1.00 14.36 353 MET B N 1
ATOM 6031 C CA . MET B 1 373 ? 38.026 18.295 10.019 1.00 16.01 353 MET B CA 1
ATOM 6032 C C . MET B 1 373 ? 36.742 18.048 10.852 1.00 15.35 353 MET B C 1
ATOM 6033 O O . MET B 1 373 ? 36.003 17.172 10.432 1.00 17.19 353 MET B O 1
ATOM 6038 N N . PRO B 1 374 ? 36.552 18.725 11.997 1.00 16.10 354 PRO B N 1
ATOM 6039 C CA . PRO B 1 374 ? 35.317 18.403 12.779 1.00 17.96 354 PRO B CA 1
ATOM 6040 C C . PRO B 1 374 ? 34.000 18.722 12.065 1.00 17.43 354 PRO B C 1
ATOM 6041 O O . PRO B 1 374 ? 32.937 18.009 12.259 1.00 17.99 354 PRO B O 1
ATOM 6045 N N . TYR B 1 375 ? 34.028 19.672 11.151 1.00 14.49 355 TYR B N 1
ATOM 6046 C CA . TYR B 1 375 ? 32.828 20.103 10.478 1.00 15.18 355 TYR B CA 1
ATOM 6047 C C . TYR B 1 375 ? 32.560 19.272 9.253 1.00 16.56 355 TYR B C 1
ATOM 6048 O O . TYR B 1 375 ? 31.421 18.899 9.048 1.00 16.35 355 TYR B O 1
ATOM 6057 N N . THR B 1 376 ? 33.605 18.965 8.493 1.00 13.42 356 THR B N 1
ATOM 6058 C CA . THR B 1 376 ? 33.505 18.378 7.171 1.00 14.36 356 THR B CA 1
ATOM 6059 C C . THR B 1 376 ? 34.547 17.215 7.054 1.00 16.38 356 THR B C 1
ATOM 6060 O O . THR B 1 376 ? 35.471 17.281 6.246 1.00 17.05 356 THR B O 1
ATOM 6064 N N . PRO B 1 377 ? 34.417 16.187 7.876 1.00 16.74 357 PRO B N 1
ATOM 6065 C CA . PRO B 1 377 ? 35.528 15.199 7.930 1.00 16.81 357 PRO B CA 1
ATOM 6066 C C . PRO B 1 377 ? 35.793 14.551 6.632 1.00 18.32 357 PRO B C 1
ATOM 6067 O O . PRO B 1 377 ? 37.030 14.391 6.245 1.00 18.25 357 PRO B O 1
ATOM 6071 N N . GLU B 1 378 ? 34.758 14.188 5.888 1.00 19.53 358 GLU B N 1
ATOM 6072 C CA . GLU B 1 378 ? 35.094 13.479 4.662 1.00 22.30 358 GLU B CA 1
ATOM 6073 C C . GLU B 1 378 ? 35.708 14.317 3.590 1.00 19.75 358 GLU B C 1
ATOM 6074 O O . GLU B 1 378 ? 36.620 13.881 2.879 1.00 17.11 358 GLU B O 1
ATOM 6080 N N . TYR B 1 379 ? 35.216 15.543 3.472 1.00 15.80 359 TYR B N 1
ATOM 6081 C CA . TYR B 1 379 ? 35.784 16.447 2.502 1.00 17.02 359 TYR B CA 1
ATOM 6082 C C . TYR B 1 379 ? 37.190 16.838 2.996 1.00 15.25 359 TYR B C 1
ATOM 6083 O O . TYR B 1 379 ? 38.044 16.946 2.129 1.00 18.10 359 TYR B O 1
ATOM 6092 N N . SER B 1 380 ? 37.400 16.993 4.318 1.00 15.81 360 SER B N 1
ATOM 6093 C CA . SER B 1 380 ? 38.736 17.408 4.835 1.00 14.90 360 SER B CA 1
ATOM 6094 C C . SER B 1 380 ? 39.728 16.230 4.576 1.00 19.49 360 SER B C 1
ATOM 6095 O O . SER B 1 380 ? 40.880 16.452 4.120 1.00 17.86 360 SER B O 1
ATOM 6098 N N . LYS B 1 381 ? 39.294 15.012 4.934 1.00 18.64 361 LYS B N 1
ATOM 6099 C CA . LYS B 1 381 ? 40.113 13.832 4.581 1.00 19.38 361 LYS B CA 1
ATOM 6100 C C . LYS B 1 381 ? 40.399 13.655 3.099 1.00 19.46 361 LYS B C 1
ATOM 6101 O O . LYS B 1 381 ? 41.523 13.212 2.760 1.00 19.25 361 LYS B O 1
ATOM 6107 N N . GLN B 1 382 ? 39.464 13.987 2.200 1.00 15.74 362 GLN B N 1
ATOM 6108 C CA . GLN B 1 382 ? 39.624 13.855 0.798 1.00 17.22 362 GLN B CA 1
ATOM 6109 C C . GLN B 1 382 ? 40.792 14.695 0.200 1.00 20.64 362 GLN B C 1
ATOM 6110 O O . GLN B 1 382 ? 41.612 14.227 -0.653 1.00 21.62 362 GLN B O 1
ATOM 6116 N N . ALA B 1 383 ? 40.870 15.929 0.660 1.00 16.58 363 ALA B N 1
ATOM 6117 C CA . ALA B 1 383 ? 42.038 16.758 0.398 1.00 16.76 363 ALA B CA 1
ATOM 6118 C C . ALA B 1 383 ? 43.279 16.151 1.058 1.00 13.67 363 ALA B C 1
ATOM 6119 O O . ALA B 1 383 ? 44.269 15.981 0.399 1.00 16.88 363 ALA B O 1
ATOM 6121 N N . MET B 1 384 ? 43.246 15.768 2.320 1.00 15.75 364 MET B N 1
ATOM 6122 C CA . MET B 1 384 ? 44.413 15.309 3.059 1.00 17.89 364 MET B CA 1
ATOM 6123 C C . MET B 1 384 ? 45.015 14.100 2.329 1.00 19.02 364 MET B C 1
ATOM 6124 O O . MET B 1 384 ? 46.214 13.945 2.238 1.00 17.35 364 MET B O 1
ATOM 6129 N N . VAL B 1 385 ? 44.144 13.249 1.766 1.00 21.27 365 VAL B N 1
ATOM 6130 C CA . VAL B 1 385 ? 44.603 12.024 1.074 1.00 22.10 365 VAL B CA 1
ATOM 6131 C C . VAL B 1 385 ? 45.272 12.268 -0.235 1.00 20.33 365 VAL B C 1
ATOM 6132 O O . VAL B 1 385 ? 46.374 11.681 -0.461 1.00 22.95 365 VAL B O 1
ATOM 6136 N N . HIS B 1 386 ? 44.703 13.108 -1.077 1.00 19.00 366 HIS B N 1
ATOM 6137 C CA . HIS B 1 386 ? 45.284 13.510 -2.334 1.00 21.10 366 HIS B CA 1
ATOM 6138 C C . HIS B 1 386 ? 46.628 14.182 -2.029 1.00 21.66 366 HIS B C 1
ATOM 6139 O O . HIS B 1 386 ? 47.654 13.901 -2.662 1.00 21.22 366 HIS B O 1
ATOM 6146 N N . TRP B 1 387 ? 46.598 15.096 -1.067 1.00 20.09 367 TRP B N 1
ATOM 6147 C CA . TRP B 1 387 ? 47.864 15.838 -0.773 1.00 18.29 367 TRP B CA 1
ATOM 6148 C C . TRP B 1 387 ? 48.982 14.886 -0.350 1.00 19.52 367 TRP B C 1
ATOM 6149 O O . TRP B 1 387 ? 50.090 15.004 -0.871 1.00 22.11 367 TRP B O 1
ATOM 6160 N N . TYR B 1 388 ? 48.680 13.963 0.543 1.00 20.71 368 TYR B N 1
ATOM 6161 C CA . TYR B 1 388 ? 49.712 13.023 1.061 1.00 20.27 368 TYR B CA 1
ATOM 6162 C C . TYR B 1 388 ? 50.126 12.018 -0.029 1.00 24.09 368 TYR B C 1
ATOM 6163 O O . TYR B 1 388 ? 51.344 11.847 -0.298 1.00 23.22 368 TYR B O 1
ATOM 6172 N N . ASN B 1 389 ? 49.162 11.343 -0.649 1.00 22.14 369 ASN B N 1
ATOM 6173 C CA . ASN B 1 389 ? 49.478 10.272 -1.576 1.00 22.67 369 ASN B CA 1
ATOM 6174 C C . ASN B 1 389 ? 50.013 10.735 -2.844 1.00 22.44 369 ASN B C 1
ATOM 6175 O O . ASN B 1 389 ? 50.892 10.094 -3.357 1.00 22.77 369 ASN B O 1
ATOM 6180 N N . ASP B 1 390 ? 49.536 11.862 -3.349 1.00 19.68 370 ASP B N 1
ATOM 6181 C CA . ASP B 1 390 ? 49.920 12.371 -4.615 1.00 20.54 370 ASP B CA 1
ATOM 6182 C C . ASP B 1 390 ? 50.937 13.539 -4.620 1.00 23.33 370 ASP B C 1
ATOM 6183 O O . ASP B 1 390 ? 51.539 13.792 -5.651 1.00 24.86 370 ASP B O 1
ATOM 6188 N N . MET B 1 391 ? 51.035 14.266 -3.517 1.00 23.16 371 MET B N 1
ATOM 6189 C CA . MET B 1 391 ? 51.886 15.538 -3.539 1.00 22.27 371 MET B CA 1
ATOM 6190 C C . MET B 1 391 ? 52.881 15.689 -2.388 1.00 21.02 371 MET B C 1
ATOM 6191 O O . MET B 1 391 ? 53.487 16.775 -2.228 1.00 19.86 371 MET B O 1
ATOM 6196 N N . ARG B 1 392 ? 53.083 14.661 -1.575 1.00 18.44 372 ARG B N 1
ATOM 6197 C CA . ARG B 1 392 ? 53.803 14.805 -0.359 1.00 19.38 372 ARG B CA 1
ATOM 6198 C C . ARG B 1 392 ? 55.242 15.219 -0.593 1.00 21.52 372 ARG B C 1
ATOM 6199 O O . ARG B 1 392 ? 55.791 15.864 0.270 1.00 17.58 372 ARG B O 1
ATOM 6207 N N . THR B 1 393 ? 55.801 14.874 -1.757 1.00 22.49 373 THR B N 1
ATOM 6208 C CA . THR B 1 393 ? 57.164 15.280 -2.045 1.00 25.04 373 THR B CA 1
ATOM 6209 C C . THR B 1 393 ? 57.283 16.798 -2.157 1.00 24.83 373 THR B C 1
ATOM 6210 O O . THR B 1 393 ? 58.350 17.309 -1.938 1.00 23.32 373 THR B O 1
ATOM 6214 N N . LYS B 1 394 ? 56.230 17.450 -2.645 1.00 20.12 374 LYS B N 1
ATOM 6215 C CA . LYS B 1 394 ? 56.181 18.919 -2.755 1.00 18.56 374 LYS B CA 1
ATOM 6216 C C . LYS B 1 394 ? 55.659 19.603 -1.506 1.00 18.55 374 LYS B C 1
ATOM 6217 O O . LYS B 1 394 ? 56.212 20.623 -1.143 1.00 18.13 374 LYS B O 1
ATOM 6223 N N . ILE B 1 395 ? 54.655 19.012 -0.818 1.00 17.16 375 ILE B N 1
ATOM 6224 C CA . ILE B 1 395 ? 53.939 19.749 0.252 1.00 16.74 375 ILE B CA 1
ATOM 6225 C C . ILE B 1 395 ? 53.953 19.210 1.632 1.00 15.16 375 ILE B C 1
ATOM 6226 O O . ILE B 1 395 ? 53.381 19.771 2.562 1.00 14.19 375 ILE B O 1
ATOM 6231 N N . PHE B 1 396 ? 54.638 18.090 1.845 1.00 16.12 376 PHE B N 1
ATOM 6232 C CA . PHE B 1 396 ? 54.693 17.547 3.184 1.00 17.10 376 PHE B CA 1
ATOM 6233 C C . PHE B 1 396 ? 56.133 17.491 3.716 1.00 18.01 376 PHE B C 1
ATOM 6234 O O . PHE B 1 396 ? 57.013 17.069 3.024 1.00 19.64 376 PHE B O 1
ATOM 6242 N N . GLY B 1 397 ? 56.328 17.965 4.913 1.00 17.20 377 GLY B N 1
ATOM 6243 C CA . GLY B 1 397 ? 57.635 18.041 5.496 1.00 17.97 377 GLY B CA 1
ATOM 6244 C C . GLY B 1 397 ? 57.643 17.624 6.931 1.00 17.24 377 GLY B C 1
ATOM 6245 O O . GLY B 1 397 ? 56.686 17.033 7.477 1.00 17.26 377 GLY B O 1
ATOM 6246 N N . LYS B 1 398 ? 58.745 17.924 7.567 1.00 18.40 378 LYS B N 1
ATOM 6247 C CA . LYS B 1 398 ? 58.960 17.409 8.902 1.00 19.86 378 LYS B CA 1
ATOM 6248 C C . LYS B 1 398 ? 57.985 17.841 9.927 1.00 17.91 378 LYS B C 1
ATOM 6249 O O . LYS B 1 398 ? 57.780 17.112 10.944 1.00 19.62 378 LYS B O 1
ATOM 6255 N N . TYR B 1 399 ? 57.350 19.008 9.738 1.00 17.09 379 TYR B N 1
ATOM 6256 C CA . TYR B 1 399 ? 56.325 19.486 10.648 1.00 16.33 379 TYR B CA 1
ATOM 6257 C C . TYR B 1 399 ? 54.957 19.470 10.059 1.00 14.80 379 TYR B C 1
ATOM 6258 O O . TYR B 1 399 ? 54.105 20.280 10.396 1.00 15.43 379 TYR B O 1
ATOM 6267 N N . GLY B 1 400 ? 54.725 18.535 9.197 1.00 15.10 380 GLY B N 1
ATOM 6268 C CA . GLY B 1 400 ? 53.424 18.382 8.524 1.00 15.67 380 GLY B CA 1
ATOM 6269 C C . GLY B 1 400 ? 53.338 19.042 7.175 1.00 15.37 380 GLY B C 1
ATOM 6270 O O . GLY B 1 400 ? 54.336 19.394 6.566 1.00 16.34 380 GLY B O 1
ATOM 6271 N N . PHE B 1 401 ? 52.133 19.252 6.664 1.00 15.18 381 PHE B N 1
ATOM 6272 C CA . PHE B 1 401 ? 52.003 19.970 5.444 1.00 13.64 381 PHE B CA 1
ATOM 6273 C C . PHE B 1 401 ? 52.528 21.430 5.603 1.00 11.86 381 PHE B C 1
ATOM 6274 O O . PHE B 1 401 ? 52.308 22.077 6.665 1.00 11.78 381 PHE B O 1
ATOM 6282 N N . TYR B 1 402 ? 53.171 21.884 4.520 1.00 13.65 382 TYR B N 1
ATOM 6283 C CA . TYR B 1 402 ? 53.657 23.259 4.463 1.00 12.89 382 TYR B CA 1
ATOM 6284 C C . TYR B 1 402 ? 52.469 24.232 4.392 1.00 11.53 382 TYR B C 1
ATOM 6285 O O . TYR B 1 402 ? 51.271 23.881 4.213 1.00 10.41 382 TYR B O 1
ATOM 6294 N N . ASP B 1 403 ? 52.800 25.527 4.589 1.00 12.44 383 ASP B N 1
ATOM 6295 C CA . ASP B 1 403 ? 51.749 26.487 4.874 1.00 12.21 383 ASP B CA 1
ATOM 6296 C C . ASP B 1 403 ? 50.785 26.705 3.779 1.00 10.83 383 ASP B C 1
ATOM 6297 O O . ASP B 1 403 ? 49.616 27.093 4.018 1.00 10.75 383 ASP B O 1
ATOM 6302 N N . ALA B 1 404 ? 51.273 26.661 2.537 1.00 11.29 384 ALA B N 1
ATOM 6303 C CA . ALA B 1 404 ? 50.513 27.097 1.360 1.00 12.38 384 ALA B CA 1
ATOM 6304 C C . ALA B 1 404 ? 51.238 26.670 0.060 1.00 11.22 384 ALA B C 1
ATOM 6305 O O . ALA B 1 404 ? 52.451 26.399 0.102 1.00 12.13 384 ALA B O 1
ATOM 6307 N N . PHE B 1 405 ? 50.496 26.536 -0.992 1.00 10.11 385 PHE B N 1
ATOM 6308 C CA . PHE B 1 405 ? 51.034 26.290 -2.348 1.00 11.33 385 PHE B CA 1
ATOM 6309 C C . PHE B 1 405 ? 50.174 26.753 -3.488 1.00 10.77 385 PHE B C 1
ATOM 6310 O O . PHE B 1 405 ? 48.946 26.890 -3.311 1.00 11.89 385 PHE B O 1
ATOM 6318 N N . SER B 1 406 ? 50.737 26.985 -4.675 1.00 11.99 386 SER B N 1
ATOM 6319 C CA . SER B 1 406 ? 49.935 27.337 -5.829 1.00 11.38 386 SER B CA 1
ATOM 6320 C C . SER B 1 406 ? 50.377 26.376 -6.903 1.00 13.24 386 SER B C 1
ATOM 6321 O O . SER B 1 406 ? 51.505 26.454 -7.382 1.00 13.57 386 SER B O 1
ATOM 6324 N N . GLU B 1 407 ? 49.495 25.529 -7.321 1.00 14.20 387 GLU B N 1
ATOM 6325 C CA . GLU B 1 407 ? 49.845 24.703 -8.510 1.00 14.63 387 GLU B CA 1
ATOM 6326 C C . GLU B 1 407 ? 49.952 25.521 -9.770 1.00 15.59 387 GLU B C 1
ATOM 6327 O O . GLU B 1 407 ? 50.763 25.144 -10.659 1.00 14.47 387 GLU B O 1
ATOM 6333 N N . THR B 1 408 ? 49.270 26.669 -9.840 1.00 13.49 388 THR B N 1
ATOM 6334 C CA . THR B 1 408 ? 49.248 27.499 -11.020 1.00 15.67 388 THR B CA 1
ATOM 6335 C C . THR B 1 408 ? 50.613 28.090 -11.223 1.00 16.77 388 THR B C 1
ATOM 6336 O O . THR B 1 408 ? 51.118 28.150 -12.337 1.00 17.57 388 THR B O 1
ATOM 6340 N N . GLU B 1 409 ? 51.252 28.414 -10.127 1.00 16.72 389 GLU B N 1
ATOM 6341 C CA . GLU B 1 409 ? 52.579 29.027 -10.205 1.00 16.00 389 GLU B CA 1
ATOM 6342 C C . GLU B 1 409 ? 53.703 28.127 -9.902 1.00 16.31 389 GLU B C 1
ATOM 6343 O O . GLU B 1 409 ? 54.863 28.606 -9.890 1.00 17.33 389 GLU B O 1
ATOM 6349 N N . ASN B 1 410 ? 53.435 26.834 -9.610 1.00 15.03 390 ASN B N 1
ATOM 6350 C CA . ASN B 1 410 ? 54.435 25.905 -9.159 1.00 19.05 390 ASN B CA 1
ATOM 6351 C C . ASN B 1 410 ? 55.229 26.434 -7.963 1.00 15.34 390 ASN B C 1
ATOM 6352 O O . ASN B 1 410 ? 56.461 26.274 -7.859 1.00 15.61 390 ASN B O 1
ATOM 6357 N N . TRP B 1 411 ? 54.449 26.954 -7.044 1.00 14.09 391 TRP B N 1
ATOM 6358 C CA . TRP B 1 411 ? 54.947 27.576 -5.815 1.00 14.42 391 TRP B CA 1
ATOM 6359 C C . TRP B 1 411 ? 54.674 26.672 -4.635 1.00 12.81 391 TRP B C 1
ATOM 6360 O O . TRP B 1 411 ? 53.532 26.398 -4.253 1.00 12.57 391 TRP B O 1
ATOM 6371 N N . TYR B 1 412 ? 55.726 26.138 -4.069 1.00 12.91 392 TYR B N 1
ATOM 6372 C CA . TYR B 1 412 ? 55.682 25.094 -2.993 1.00 13.26 392 TYR B CA 1
ATOM 6373 C C . TYR B 1 412 ? 56.714 25.411 -1.889 1.00 12.99 392 TYR B C 1
ATOM 6374 O O . TYR B 1 412 ? 57.749 24.717 -1.765 1.00 12.47 392 TYR B O 1
ATOM 6383 N N . PRO B 1 413 ? 56.521 26.483 -1.124 1.00 12.08 393 PRO B N 1
ATOM 6384 C CA . PRO B 1 413 ? 57.473 26.940 -0.124 1.00 13.28 393 PRO B CA 1
ATOM 6385 C C . PRO B 1 413 ? 57.567 25.941 1.008 1.00 12.12 393 PRO B C 1
ATOM 6386 O O . PRO B 1 413 ? 56.521 25.406 1.453 1.00 13.71 393 PRO B O 1
ATOM 6390 N N . GLN B 1 414 ? 58.779 25.639 1.438 1.00 10.16 394 GLN B N 1
ATOM 6391 C CA . GLN B 1 414 ? 58.994 24.706 2.530 1.00 11.66 394 GLN B CA 1
ATOM 6392 C C . GLN B 1 414 ? 59.026 25.499 3.859 1.00 10.55 394 GLN B C 1
ATOM 6393 O O . GLN B 1 414 ? 60.035 25.702 4.477 1.00 12.11 394 GLN B O 1
ATOM 6399 N N . GLN B 1 415 ? 57.890 26.024 4.230 1.00 11.58 395 GLN B N 1
ATOM 6400 C CA . GLN B 1 415 ? 57.697 26.995 5.255 1.00 11.87 395 GLN B CA 1
ATOM 6401 C C . GLN B 1 415 ? 56.450 26.669 6.047 1.00 12.32 395 GLN B C 1
ATOM 6402 O O . GLN B 1 415 ? 55.407 26.204 5.476 1.00 13.37 395 GLN B O 1
ATOM 6408 N N . TYR B 1 416 ? 56.510 27.074 7.326 1.00 10.28 396 TYR B N 1
ATOM 6409 C CA . TYR B 1 416 ? 55.471 26.880 8.310 1.00 11.23 396 TYR B CA 1
ATOM 6410 C C . TYR B 1 416 ? 55.144 28.106 9.133 1.00 10.40 396 TYR B C 1
ATOM 6411 O O . TYR B 1 416 ? 56.035 28.932 9.373 1.00 11.39 396 TYR B O 1
ATOM 6420 N N . LEU B 1 417 ? 53.877 28.228 9.607 1.00 10.15 397 LEU B N 1
ATOM 6421 C CA . LEU B 1 417 ? 53.480 29.282 10.507 1.00 10.18 397 LEU B CA 1
ATOM 6422 C C . LEU B 1 417 ? 52.724 28.559 11.679 1.00 10.94 397 LEU B C 1
ATOM 6423 O O . LEU B 1 417 ? 51.879 27.679 11.427 1.00 11.84 397 LEU B O 1
ATOM 6428 N N . ALA B 1 418 ? 53.063 29.016 12.868 1.00 9.76 398 ALA B N 1
ATOM 6429 C CA . ALA B 1 418 ? 52.431 28.439 14.105 1.00 9.86 398 ALA B CA 1
ATOM 6430 C C . ALA B 1 418 ? 50.927 28.501 13.980 1.00 9.79 398 ALA B C 1
ATOM 6431 O O . ALA B 1 418 ? 50.215 27.533 14.367 1.00 9.63 398 ALA B O 1
ATOM 6433 N N . ILE B 1 419 ? 50.383 29.693 13.595 1.00 9.52 399 ILE B N 1
ATOM 6434 C CA . ILE B 1 419 ? 48.965 29.917 13.552 1.00 9.36 399 ILE B CA 1
ATOM 6435 C C . ILE B 1 419 ? 48.188 29.103 12.519 1.00 10.70 399 ILE B C 1
ATOM 6436 O O . ILE B 1 419 ? 46.961 28.959 12.628 1.00 11.82 399 ILE B O 1
ATOM 6441 N N . ASP B 1 420 ? 48.892 28.466 11.589 1.00 9.39 400 ASP B N 1
ATOM 6442 C CA . ASP B 1 420 ? 48.344 27.542 10.610 1.00 11.19 400 ASP B CA 1
ATOM 6443 C C . ASP B 1 420 ? 48.584 26.081 11.041 1.00 11.96 400 ASP B C 1
ATOM 6444 O O . ASP B 1 420 ? 47.698 25.285 10.913 1.00 12.29 400 ASP B O 1
ATOM 6449 N N . GLN B 1 421 ? 49.732 25.698 11.577 1.00 10.71 401 GLN B N 1
ATOM 6450 C CA . GLN B 1 421 ? 49.902 24.323 12.040 1.00 11.96 401 GLN B CA 1
ATOM 6451 C C . GLN B 1 421 ? 49.079 24.024 13.323 1.00 12.41 401 GLN B C 1
ATOM 6452 O O . GLN B 1 421 ? 48.562 22.894 13.471 1.00 13.73 401 GLN B O 1
ATOM 6458 N N . GLY B 1 422 ? 48.942 24.950 14.225 1.00 12.48 402 GLY B N 1
ATOM 6459 C CA . GLY B 1 422 ? 48.282 24.701 15.492 1.00 12.76 402 GLY B CA 1
ATOM 6460 C C . GLY B 1 422 ? 46.848 24.226 15.411 1.00 13.81 402 GLY B C 1
ATOM 6461 O O . GLY B 1 422 ? 46.466 23.115 15.964 1.00 12.98 402 GLY B O 1
ATOM 6462 N N . PRO B 1 423 ? 46.047 24.936 14.644 1.00 13.43 403 PRO B N 1
ATOM 6463 C CA . PRO B 1 423 ? 44.636 24.472 14.556 1.00 11.84 403 PRO B CA 1
ATOM 6464 C C . PRO B 1 423 ? 44.487 23.122 13.812 1.00 12.79 403 PRO B C 1
ATOM 6465 O O . PRO B 1 423 ? 43.443 22.445 13.987 1.00 13.28 403 PRO B O 1
ATOM 6469 N N . ILE B 1 424 ? 45.482 22.705 13.042 1.00 11.59 404 ILE B N 1
ATOM 6470 C CA . ILE B 1 424 ? 45.416 21.467 12.302 1.00 14.38 404 ILE B CA 1
ATOM 6471 C C . ILE B 1 424 ? 45.472 20.341 13.371 1.00 14.21 404 ILE B C 1
ATOM 6472 O O . ILE B 1 424 ? 44.580 19.530 13.436 1.00 14.90 404 ILE B O 1
ATOM 6477 N N . VAL B 1 425 ? 46.505 20.383 14.178 1.00 14.29 405 VAL B N 1
ATOM 6478 C CA . VAL B 1 425 ? 46.677 19.360 15.249 1.00 16.97 405 VAL B CA 1
ATOM 6479 C C . VAL B 1 425 ? 45.436 19.323 16.185 1.00 19.56 405 VAL B C 1
ATOM 6480 O O . VAL B 1 425 ? 44.890 18.265 16.554 1.00 19.85 405 VAL B O 1
ATOM 6484 N N . VAL B 1 426 ? 45.009 20.508 16.556 1.00 16.24 406 VAL B N 1
ATOM 6485 C CA . VAL B 1 426 ? 43.970 20.661 17.550 1.00 15.98 406 VAL B CA 1
ATOM 6486 C C . VAL B 1 426 ? 42.617 20.221 17.045 1.00 17.60 406 VAL B C 1
ATOM 6487 O O . VAL B 1 426 ? 41.865 19.467 17.766 1.00 17.86 406 VAL B O 1
ATOM 6491 N N . MET B 1 427 ? 42.237 20.619 15.841 1.00 15.38 407 MET B N 1
ATOM 6492 C CA . MET B 1 427 ? 40.953 20.308 15.348 1.00 15.09 407 MET B CA 1
ATOM 6493 C C . MET B 1 427 ? 40.923 18.863 14.845 1.00 17.42 407 MET B C 1
ATOM 6494 O O . MET B 1 427 ? 39.844 18.213 14.806 1.00 16.76 407 MET B O 1
ATOM 6499 N N . MET B 1 428 ? 42.075 18.332 14.436 1.00 16.24 408 MET B N 1
ATOM 6500 C CA . MET B 1 428 ? 42.118 16.906 14.162 1.00 17.85 408 MET B CA 1
ATOM 6501 C C . MET B 1 428 ? 41.864 16.149 15.467 1.00 15.09 408 MET B C 1
ATOM 6502 O O . MET B 1 428 ? 40.995 15.242 15.479 1.00 18.89 408 MET B O 1
ATOM 6507 N N . GLU B 1 429 ? 42.479 16.544 16.543 1.00 18.03 409 GLU B N 1
ATOM 6508 C CA . GLU B 1 429 ? 42.208 15.797 17.802 1.00 18.95 409 GLU B CA 1
ATOM 6509 C C . GLU B 1 429 ? 40.758 16.029 18.342 1.00 22.31 409 GLU B C 1
ATOM 6510 O O . GLU B 1 429 ? 40.149 15.136 19.025 1.00 19.29 409 GLU B O 1
ATOM 6516 N N . ASN B 1 430 ? 40.222 17.238 18.171 1.00 15.88 410 ASN B N 1
ATOM 6517 C CA . ASN B 1 430 ? 38.815 17.407 18.528 1.00 16.61 410 ASN B CA 1
ATOM 6518 C C . ASN B 1 430 ? 37.856 16.553 17.718 1.00 16.59 410 ASN B C 1
ATOM 6519 O O . ASN B 1 430 ? 36.898 16.038 18.294 1.00 18.83 410 ASN B O 1
ATOM 6524 N N . TYR B 1 431 ? 38.086 16.374 16.434 1.00 17.67 411 TYR B N 1
ATOM 6525 C CA . TYR B 1 431 ? 37.299 15.511 15.630 1.00 18.54 411 TYR B CA 1
ATOM 6526 C C . TYR B 1 431 ? 37.376 14.067 16.203 1.00 23.17 411 TYR B C 1
ATOM 6527 O O . TYR B 1 431 ? 36.358 13.414 16.410 1.00 22.44 411 TYR B O 1
ATOM 6536 N N . ARG B 1 432 ? 38.604 13.632 16.492 1.00 23.54 412 ARG B N 1
ATOM 6537 C CA . ARG B 1 432 ? 38.871 12.274 17.009 1.00 23.03 412 ARG B CA 1
ATOM 6538 C C . ARG B 1 432 ? 38.172 11.972 18.329 1.00 22.91 412 ARG B C 1
ATOM 6539 O O . ARG B 1 432 ? 37.462 10.971 18.405 1.00 27.37 412 ARG B O 1
ATOM 6547 N N . SER B 1 433 ? 38.356 12.814 19.305 1.00 20.78 413 SER B N 1
ATOM 6548 C CA . SER B 1 433 ? 38.094 12.518 20.715 1.00 22.80 413 SER B CA 1
ATOM 6549 C C . SER B 1 433 ? 37.473 13.659 21.540 1.00 21.99 413 SER B C 1
ATOM 6550 O O . SER B 1 433 ? 37.164 13.491 22.717 1.00 22.03 413 SER B O 1
ATOM 6553 N N . GLY B 1 434 ? 37.317 14.846 20.980 1.00 19.41 414 GLY B N 1
ATOM 6554 C CA . GLY B 1 434 ? 36.893 16.010 21.730 1.00 16.07 414 GLY B CA 1
ATOM 6555 C C . GLY B 1 434 ? 37.709 16.581 22.790 1.00 15.54 414 GLY B C 1
ATOM 6556 O O . GLY B 1 434 ? 37.232 17.370 23.600 1.00 19.60 414 GLY B O 1
ATOM 6557 N N . LEU B 1 435 ? 39.005 16.211 22.828 1.00 17.16 415 LEU B N 1
ATOM 6558 C CA . LEU B 1 435 ? 39.860 16.582 23.912 1.00 16.67 415 LEU B CA 1
ATOM 6559 C C . LEU B 1 435 ? 39.822 17.994 24.390 1.00 16.94 415 LEU B C 1
ATOM 6560 O O . LEU B 1 435 ? 39.683 18.246 25.561 1.00 16.48 415 LEU B O 1
ATOM 6565 N N . LEU B 1 436 ? 40.085 18.988 23.493 1.00 16.12 416 LEU B N 1
ATOM 6566 C CA . LEU B 1 436 ? 40.240 20.293 23.936 1.00 16.64 416 LEU B CA 1
ATOM 6567 C C . LEU B 1 436 ? 38.907 20.881 24.300 1.00 15.80 416 LEU B C 1
ATOM 6568 O O . LEU B 1 436 ? 38.850 21.612 25.208 1.00 17.94 416 LEU B O 1
ATOM 6573 N N . TRP B 1 437 ? 37.869 20.527 23.551 1.00 16.93 417 TRP B N 1
ATOM 6574 C CA . TRP B 1 437 ? 36.505 20.991 23.839 1.00 18.47 417 TRP B CA 1
ATOM 6575 C C . TRP B 1 437 ? 36.104 20.537 25.250 1.00 17.52 417 TRP B C 1
ATOM 6576 O O . TRP B 1 437 ? 35.657 21.321 26.049 1.00 16.32 417 TRP B O 1
ATOM 6587 N N . LYS B 1 438 ? 36.320 19.266 25.490 1.00 19.56 418 LYS B N 1
ATOM 6588 C CA . LYS B 1 438 ? 36.098 18.739 26.902 1.00 21.98 418 LYS B CA 1
ATOM 6589 C C . LYS B 1 438 ? 36.742 19.494 27.980 1.00 19.97 418 LYS B C 1
ATOM 6590 O O . LYS B 1 438 ? 36.100 19.918 28.928 1.00 18.49 418 LYS B O 1
ATOM 6596 N N . LEU B 1 439 ? 38.051 19.807 27.836 1.00 15.34 419 LEU B N 1
ATOM 6597 C CA . LEU B 1 439 ? 38.716 20.518 28.784 1.00 17.37 419 LEU B CA 1
ATOM 6598 C C . LEU B 1 439 ? 38.234 21.897 28.970 1.00 16.29 419 LEU B C 1
ATOM 6599 O O . LEU B 1 439 ? 37.968 22.378 30.090 1.00 18.37 419 LEU B O 1
ATOM 6604 N N . PHE B 1 440 ? 38.149 22.617 27.821 1.00 16.74 420 PHE B N 1
ATOM 6605 C CA . PHE B 1 440 ? 37.831 24.002 27.912 1.00 17.44 420 PHE B CA 1
ATOM 6606 C C . PHE B 1 440 ? 36.422 24.203 28.508 1.00 14.10 420 PHE B C 1
ATOM 6607 O O . PHE B 1 440 ? 36.255 25.054 29.357 1.00 15.86 420 PHE B O 1
ATOM 6615 N N . MET B 1 441 ? 35.477 23.493 27.938 1.00 18.75 421 MET B N 1
ATOM 6616 C CA . MET B 1 441 ? 34.042 23.662 28.258 1.00 19.42 421 MET B CA 1
ATOM 6617 C C . MET B 1 441 ? 33.788 23.236 29.709 1.00 22.11 421 MET B C 1
ATOM 6618 O O . MET B 1 441 ? 32.896 23.772 30.390 1.00 18.89 421 MET B O 1
ATOM 6623 N N . SER B 1 442 ? 34.695 22.405 30.224 1.00 24.76 422 SER B N 1
ATOM 6624 C CA . SER B 1 442 ? 34.611 22.010 31.649 1.00 25.42 422 SER B CA 1
ATOM 6625 C C . SER B 1 442 ? 34.917 23.123 32.578 1.00 26.08 422 SER B C 1
ATOM 6626 O O . SER B 1 442 ? 34.672 22.979 33.790 1.00 27.55 422 SER B O 1
ATOM 6629 N N . CYS B 1 443 ? 35.514 24.257 32.133 1.00 25.59 423 CYS B N 1
ATOM 6630 C CA . CYS B 1 443 ? 35.835 25.336 33.082 1.00 22.80 423 CYS B CA 1
ATOM 6631 C C . CYS B 1 443 ? 34.593 26.007 33.686 1.00 22.93 423 CYS B C 1
ATOM 6632 O O . CYS B 1 443 ? 33.774 26.529 32.926 1.00 22.45 423 CYS B O 1
ATOM 6635 N N . PRO B 1 444 ? 34.444 26.074 35.035 1.00 22.94 424 PRO B N 1
ATOM 6636 C CA . PRO B 1 444 ? 33.276 26.797 35.583 1.00 22.42 424 PRO B CA 1
ATOM 6637 C C . PRO B 1 444 ? 33.128 28.245 35.086 1.00 24.02 424 PRO B C 1
ATOM 6638 O O . PRO B 1 444 ? 32.043 28.744 34.863 1.00 25.27 424 PRO B O 1
ATOM 6642 N N . GLU B 1 445 ? 34.235 28.936 34.938 1.00 20.64 425 GLU B N 1
ATOM 6643 C CA . GLU B 1 445 ? 34.175 30.318 34.468 1.00 20.18 425 GLU B CA 1
ATOM 6644 C C . GLU B 1 445 ? 33.671 30.380 32.978 1.00 15.35 425 GLU B C 1
ATOM 6645 O O . GLU B 1 445 ? 32.967 31.343 32.708 1.00 18.64 425 GLU B O 1
ATOM 6651 N N . VAL B 1 446 ? 34.007 29.407 32.117 1.00 17.66 426 VAL B N 1
ATOM 6652 C CA . VAL B 1 446 ? 33.558 29.405 30.712 1.00 17.71 426 VAL B CA 1
ATOM 6653 C C . VAL B 1 446 ? 32.028 29.260 30.692 1.00 20.22 426 VAL B C 1
ATOM 6654 O O . VAL B 1 446 ? 31.311 30.009 30.012 1.00 18.99 426 VAL B O 1
ATOM 6658 N N . GLN B 1 447 ? 31.528 28.310 31.493 1.00 20.39 427 GLN B N 1
ATOM 6659 C CA . GLN B 1 447 ? 30.073 28.109 31.606 1.00 20.57 427 GLN B CA 1
ATOM 6660 C C . GLN B 1 447 ? 29.392 29.353 32.162 1.00 18.56 427 GLN B C 1
ATOM 6661 O O . GLN B 1 447 ? 28.308 29.701 31.680 1.00 20.87 427 GLN B O 1
ATOM 6667 N N . ALA B 1 448 ? 29.975 30.037 33.161 1.00 17.80 428 ALA B N 1
ATOM 6668 C CA . ALA B 1 448 ? 29.379 31.181 33.775 1.00 20.03 428 ALA B CA 1
ATOM 6669 C C . ALA B 1 448 ? 29.341 32.274 32.726 1.00 20.00 428 ALA B C 1
ATOM 6670 O O . ALA B 1 448 ? 28.387 33.060 32.661 1.00 20.62 428 ALA B O 1
ATOM 6672 N N . GLY B 1 449 ? 30.419 32.349 31.931 1.00 19.30 429 GLY B N 1
ATOM 6673 C CA . GLY B 1 449 ? 30.491 33.418 30.922 1.00 19.27 429 GLY B CA 1
ATOM 6674 C C . GLY B 1 449 ? 29.469 33.264 29.805 1.00 17.65 429 GLY B C 1
ATOM 6675 O O . GLY B 1 449 ? 28.886 34.267 29.372 1.00 20.90 429 GLY B O 1
ATOM 6676 N N . LEU B 1 450 ? 29.347 32.059 29.294 1.00 17.97 430 LEU B N 1
ATOM 6677 C CA . LEU B 1 450 ? 28.365 31.710 28.255 1.00 16.77 430 LEU B CA 1
ATOM 6678 C C . LEU B 1 450 ? 26.973 32.062 28.753 1.00 20.06 430 LEU B C 1
ATOM 6679 O O . LEU B 1 450 ? 26.196 32.695 28.073 1.00 17.40 430 LEU B O 1
ATOM 6684 N N . LYS B 1 451 ? 26.673 31.712 30.017 1.00 20.39 431 LYS B N 1
ATOM 6685 C CA . LYS B 1 451 ? 25.397 32.114 30.594 1.00 22.41 431 LYS B CA 1
ATOM 6686 C C . LYS B 1 451 ? 25.160 33.593 30.703 1.00 21.25 431 LYS B C 1
ATOM 6687 O O . LYS B 1 451 ? 24.070 34.063 30.414 1.00 21.23 431 LYS B O 1
ATOM 6693 N N . LYS B 1 452 ? 26.163 34.345 31.114 1.00 19.71 432 LYS B N 1
ATOM 6694 C CA . LYS B 1 452 ? 26.076 35.748 31.309 1.00 17.23 432 LYS B CA 1
ATOM 6695 C C . LYS B 1 452 ? 25.752 36.500 29.968 1.00 18.68 432 LYS B C 1
ATOM 6696 O O . LYS B 1 452 ? 25.097 37.552 29.944 1.00 17.53 432 LYS B O 1
ATOM 6702 N N . LEU B 1 453 ? 26.309 35.940 28.899 1.00 16.41 433 LEU B N 1
ATOM 6703 C CA . LEU B 1 453 ? 26.094 36.399 27.536 1.00 16.49 433 LEU B CA 1
ATOM 6704 C C . LEU B 1 453 ? 24.874 35.811 26.833 1.00 20.15 433 LEU B C 1
ATOM 6705 O O . LEU B 1 453 ? 24.705 36.026 25.624 1.00 16.95 433 LEU B O 1
ATOM 6710 N N . ASP B 1 454 ? 24.084 35.017 27.550 1.00 18.80 434 ASP B N 1
ATOM 6711 C CA . ASP B 1 454 ? 22.805 34.479 27.057 1.00 21.51 434 ASP B CA 1
ATOM 6712 C C . ASP B 1 454 ? 22.987 33.472 25.928 1.00 19.06 434 ASP B C 1
ATOM 6713 O O . ASP B 1 454 ? 22.239 33.489 24.925 1.00 19.70 434 ASP B O 1
ATOM 6718 N N . PHE B 1 455 ? 24.062 32.684 26.016 1.00 20.25 435 PHE B N 1
ATOM 6719 C CA . PHE B 1 455 ? 24.255 31.557 25.153 1.00 16.88 435 PHE B CA 1
ATOM 6720 C C . PHE B 1 455 ? 23.497 30.311 25.654 1.00 20.53 435 PHE B C 1
ATOM 6721 O O . PHE B 1 455 ? 23.295 30.160 26.864 1.00 25.36 435 PHE B O 1
ATOM 6729 N N . GLN B 1 456 ? 23.175 29.454 24.724 1.00 20.39 436 GLN B N 1
ATOM 6730 C CA . GLN B 1 456 ? 22.758 28.078 24.952 1.00 22.32 436 GLN B CA 1
ATOM 6731 C C . GLN B 1 456 ? 23.870 27.150 24.463 1.00 21.74 436 GLN B C 1
ATOM 6732 O O . GLN B 1 456 ? 24.566 27.379 23.453 1.00 20.23 436 GLN B O 1
ATOM 6738 N N . SER B 1 457 ? 23.994 26.022 25.145 1.00 19.56 437 SER B N 1
ATOM 6739 C CA . SER B 1 457 ? 24.945 25.021 24.831 1.00 22.05 437 SER B CA 1
ATOM 6740 C C . SER B 1 457 ? 24.566 23.812 25.729 1.00 24.86 437 SER B C 1
ATOM 6741 O O . SER B 1 457 ? 24.187 24.037 26.875 1.00 26.38 437 SER B O 1
ATOM 6744 N N . PRO B 1 458 ? 24.713 22.605 25.229 1.00 29.04 438 PRO B N 1
ATOM 6745 C CA . PRO B 1 458 ? 24.590 21.450 26.132 1.00 33.66 438 PRO B CA 1
ATOM 6746 C C . PRO B 1 458 ? 25.504 21.445 27.334 1.00 37.59 438 PRO B C 1
ATOM 6747 O O . PRO B 1 458 ? 25.213 20.783 28.297 1.00 31.02 438 PRO B O 1
ATOM 6751 N N . TYR B 1 459 ? 26.634 22.122 27.305 1.00 33.06 439 TYR B N 1
ATOM 6752 C CA . TYR B 1 459 ? 27.489 22.006 28.436 1.00 30.61 439 TYR B CA 1
ATOM 6753 C C . TYR B 1 459 ? 26.948 22.852 29.595 1.00 35.36 439 TYR B C 1
ATOM 6754 O O . TYR B 1 459 ? 27.557 22.829 30.687 1.00 36.34 439 TYR B O 1
ATOM 6763 N N . LEU B 1 460 ? 25.815 23.581 29.421 1.00 31.09 440 LEU B N 1
ATOM 6764 C CA . LEU B 1 460 ? 25.376 24.575 30.420 1.00 34.08 440 LEU B CA 1
ATOM 6765 C C . LEU B 1 460 ? 24.338 24.057 31.434 1.00 37.05 440 LEU B C 1
ATOM 6766 O O . LEU B 1 460 ? 23.531 23.266 31.030 1.00 35.96 440 LEU B O 1
#

Sequence (836 aa):
ALSADSIFNIVEEQTFQYFWDGAEPVSGMARERYHVDGNYPENDMNVVTSGGSGFGVMALLVGIERGYISREQGLERLMKIVSFLEKADRFHGAWPHWLYGETGKVKPFGQKDNGGDLVETSFMIQGLLCVRQYFANGNEQEKALAARIDQLWKAVEFSWYRNGKNVLYWHWSPNYKWQMNFPVTGYNECLIMYILAAASPTHGIPAEVYHEGWAKSGAIKDSINAYGHTLKLSHNFAKEYGGPLFWSHYSYLGLDPHGLKDRYADYWENNLNHVLINREWCIQNPKHYKGYGPDSWGLTASYSVKGYAAHAPGENNDLGVISPTAALSSMPYTPEYSKQAMVHWYNDMRTKIFGKYGFYDAFSETENWYPQQYLAIDQGPIVVMMENYRSGLLWKLFMSCPEVQAGLKKLDFQSPYLALSADSIFNIVEEQTFQYFWDGAEPVSGMARERYHVDGNYPENDMNVVTSGGSGFGVMALLVGIERGYISREQGLERLMKIVSFLEKADRFHGAWPHWLYGETGKVKPFGQKDNGGDLVETSFMIQGLLCVRQYFANGNEQEKALAARIDQLWKAVEFSWYRNGKNVLYWHWSPNYKWQMNFPVTGYNECLIMYILAAASPTHGIPAEVYHEGWAKSGAIKDSINAYGHTLKLSHNFAKEYGGPLFWSHYSYLGLDPHGLKDRYADYWENNLNHVLINREWCIQNPKHYKGYGPDSWGLTASYSVKGYAAHAPGENNDLGVISPTAALSSMPYTPEYSKQAMVHWYNDMRTKIFGKYGFYDAFSETENWYPQQYLAIDQGPIVVMMENYRSGLLWKLFMSCPEVQAGLKKLDFQSPYL

Secondary structure (DSSP, 8-state):
---HHHHHHHHHHHHHHTTTTTS-TTT-PPBSEEETT---TTS-TTEEEHHHHHHHHHHHHHHHHTTSS-HHHHHHHHHHHHHHHHHS--BTTBPPSEEETTT--B--SSTT--SEEHHHHHHHHHHHHHHHHHHTTS-HHHHHHHHHHHHHHHH--GGGGGTTSSS-BSEEBTTTBTTT--B--SSSTTHHHHHHHHH-TTT---HHIIIIIITGGGTTEEEEEETTEEEEE--TT-TTT-S-GGGGTGGGSSS--TT-B-SS-BHHHHHHHHHHHHHHHHHH-TT--TT-BTTB----EEEETTEEEE--SSTTT--S-B-THHHHHTTTTSHHHHHHHHHHHHHHHHHHHEETTEE-S-BBTTTTB---EEEHHHHHHHHHHHHHHHH-HHHHHHHT-HHHHHHHHHTT-B-TT-/---HHHHHHHHHHHHHHTTTTTS-TTT-PPBSEEETT---TTS-TTEEEHHHHHHHHHHHHHHHHTTSS-HHHHHHHHHHHHHHHHHS--BTTBPPSEEETTT--B--SSTT--SEEHHHHHHHHHHHHHHHHHSTTS-HHHHHHHHHHHHHHHH--GGGGGTTSSS-BSEEBTTTBTTT--B--SSSTTHHHHHHHHH-TTT---THIIIIIISGGGTTEEEEEETTEEEEE--TT-TTT-S-GGGGTGGGSSS--TT-B-SS-BHHHHHHHHHHHHHHHHHH-TT--TT-BTTB----EEEETTEEEE--SSTTT--S-B-HHHHHHTTTTSHHHHHHHHHHHHHHHHHHHEETTEE-S-BBTTTTB---EEEHHHHHHHHHHHHHHHH-HHHHHHHT-HHHHHHHHHTT-B-TT-

Nearest PDB structures (foldseek):
  5gzk-assembly2_B  TM=1.002E+00  e=2.449E-82  Chitinophaga pinensis DSM 2588
  4qt9-assembly2_B  TM=9.887E-01  e=7.016E-65  Bacteroides caccae ATCC 43185
  4gl3-assembly1_A  TM=9.737E-01  e=3.182E-55  Bacteroides uniformis ATCC 8492
  5z06-assembly2_B  TM=9.519E-01  e=3.372E-48  Parabacteroides distasonis ATCC 8503
  5z06-assembly1_A  TM=9.503E-01  e=8.928E-48  Parabacteroides distasonis ATCC 8503

Radius of gyration: 27.78 Å; Cα contacts (8 Å, |Δi|>4): 1875; chains: 2; bounding box: 71×81×57 Å